Protein AF-A0A956ZEM7-F1 (afdb_monomer_lite)

Secondary structure (DSSP, 8-state):
-PPP------PPPS---SHHHHHHHHHHHTTT-TTS---EEEES--HHHHHHHHHHHHHHHHTT--EEEEEHHHHHHHHHHHHHHHHTT-TT------S-S-GGGT-SEEEEESPPPP-SHHHHHHIIIIIIHHHHHTT-EEEEEESS-HHHHHHHHTTSPPEEETTEEE-HHHHHHHHHHH-EEHHHHHHHHHTTPPP--HHHHHHHHHHHTTT--EEEEEEETTEEEEEEEE-SSSEEEEEEESSTTSS-SS--SGGGSSSTTS-TTTEEEEEEEHHHHHH-HHHHHHHHHHHHHHS---SSSSEEE--PPPPPPP---TT-HHHHHHHH--SS-EEEEE-TTSSHHHHHHHHHHHHHHTT--GGGEEEEESSHHHHHHHHHHHHHHS-HHHHTTSEEEEHHHHHHHHHHHTGGGGT-PSSPEE-S-HHHHHHHHHHHHHTTS-HHHHHHH-SS--HHHHHHHHHHHHHTT--HHHHHHH--SHHHHHHHHHHHHHHHHHHHHTEE-HHHHHHHHHHHHHH-HHHHHHHHTT-SEEEESSGGG-BHHHHHHHHHHHTTTT-EEEEE-GGG---GGGTB-THHHHTHHHH-TT-EEEEE-EE-SS-HHHHHHHHHHHHT-S---S----EE----S-S--EEEEEEEEEHHHHHHHHHHHHHHHHHTT--GGGEEEEESSTHHHHHHHHHHHHTT--EESS-TT-----HHHHHHHHHHHHHH-TTSTTHHHHHHHHHTTS-TTSHHHHHHHHHHHHHHHHHTT--HHHHHHHHHHHH--HHHHHHHHHHHHHHHHHHHT--HHHHHHHHHHSSHHHHHHHSS---TT---HHHHHHHHHHHHHTT-SSHHHHHHHHHHHH---TT-TTS--EEEEETTTTTT--EEEEEE---BTBBTTBTTS-HHHHHHHHHHHHHTEEEEEEEEEEEEETTEE-PBPTHHHHTTSS-HHHHHHHHHHHHHHHS-------------------TTSHHHHHHHHHHHHHHHHHHHHHHHHHHHHHHHHHHHHHHHHHHHHHHHHHHHHHHHHHHHHHHHHHHHHHHHHHHHHHHHHHHHHHHHHHHHHHHHHHHHHHHHHHHHHHHHHHHHHHHHHHHHHHHHHHHHHHHHHHHHHHHHHHHHHHHHHHHHHHHHHHHHHHHHHHHHHHHHHHHHHHH--

Foldseek 3Di:
DPDDPPPPPPPDDPFDQDLLVVLVVLLVCVPQADAAQNEEEAEQQDPVSVVSVVVSQVSCVVVVAHEAEEELVVLVVVLVVQCCQAAVPDPQRGGDDPDDDDCVLVHLEYEYAANAADPEQSSLVSCCQRPQPLCVVVVGYYYYYHNDAPVRSLVNNQVYDFDADPNDTRHSVVVNLSPLLRYDYSVQQNVCSVVVHHDHRPLLVLLQVLLVVVVFPKDAQDDQPSHTARMWGDPPPAIETEEEASPQPDWHPFDPDQVVPPPLPRPLPHYKYKYAYSVNCVVCVNLSSVQVVCCRPPVDGDPDGIDIDDDDDAPPQQCDPPPDPLLVCQLQPTFAAAFEAEAFQLCQLVSVLSSLLRCVSSPNQQQQEAEEDADPVVLVVSLVSNCVSPNNVSSVNHRRDHLLVVLQVLCCVVVVLLVFDPRAAADPCLPVLLLVLLVVLVVVDDPVLVVQLDDDADSVNLVLVLLLCLLQLNALVNLVVPPDDPNSVSSSSSSVSSVVSCRVVSYDYSSCSQRVSLVSLSVDVVSLCVQLSSHCAYEYEALQQRANSRVSNSCSSNPPRNNYYYYHYLLLHQCVSSHRNNVCSLCVCSVRVSYHYGYRQERPFADPLLLLLLVLLVVPDPDDRDDHHRHYDDDDPDPDFEADQAEDAELLRQLLVVLVVLLVCVVVPDFQQLAEEAFQDPVSLVSNCVNNVVSVAFEDQPPDDPDDDPLLNVLLLLLLVCLQPVQDPSNLVSLVSNVPLPDPVCPPVVVVVLVVLVVVCVVVVGRSLVSLCVVCVVPVDPSSVVVVVVSVVSPVSSVVQAQSLVSLVVVVVVPGSCVSCCVSVDPDPHDDVSVVVSVVLSVVSVVDRGSVVSSVVVCCSVDPDPPPPPRDHHYYYYLVRCAPAAHQEYEYEAQFPCRQVNPPDDPSSSSSSVSSRSSNHRRHYHHYHHCDYPNQGTQGHPSCCSSVVDDPVVRVVSVVVSVVVPDDDPDDDDDDDDDDDDDDDDDVVVVVVVVVVVVVVVVVVVVVVVVVVVVVVVVVVVVVVVVVVVVVVVVVVVVVVVVVVVVVVVVVVVVVVVVVVVVVVVVVVVVVVVVVVVVVVVVVVVVVVVVVVVVVVVVVVVVVVVVVVVVVVVVVVVVVVVVVVVVVVVVVVVVVVVVVVVVVVVVVVVVVVVVVVVVVVVVVVVVVVVVVD

pLDDT: mean 75.5, std 16.18, range [28.36, 98.25]

Sequence (1173 aa):
MVSKPDIKTRRMPPQPTDFRDAMHWFVDDFGKYISSVRSLFATDISLEQEAYLESGLVNLRNRGIEPLVVSGEDILRQADMIWQNAIGSSPFGQPYVSSFELDYLGAPVVVIKDLTAPEQPHHLWYLYHYLLYPRIQQDKAFIITSPLGFDEFFAYGAECEDFEYAGYKISWNKVRWLLDASMIDLYQFRQVMSEGLPPMLKAEHYLFNAIKERELSVVSQQILGEYQLDISISDGANRLAIEIDKLTSLDLIGRSNDQSKKNFVLLSDGWKILRFTANEILEDLSFCADAVEQVWNQGRKKASVGRLLFGKNQPGLPALPQDDEVQKLAITNGAGPVAITGCAGTGKTYCIAHRIEYLLAQGVSPERILAFTHSEDTKADLERQVGILTDKQTVQRLNISDWKDIGFRILKENAAGVNRKPPLKLEPNPQRVFERVLKKVKNEYDDVQLELIQQDISESSLRALISLYKANLVTVKHVQEHGQTEFDQFAAKVYKTYDDQMKKSNKVDPDDCISLCAHFLAENQEALSEYSSKFDYVLVDEFQECTTAQNLMARLLSYPQDNLFIVGDEDEALYESTGAQVRTLAETSIRMPNARCYSLENNWRSHKAIVKSARSLLSAMTVRTIAKDMNVTVESKTRNAIIGPQETKTEKDEAEWVAREVAILVESGKMPHEIAILWNNQKYATILEAALFKENIRSSASGPMEGSVPDEVGDVLAFLSLVNDPDGPKARPCFERICHLRSRELDQKLTKLSSTIASFAEANSLSFLKAIEIYYEATNDSACKDLNDLVRIVRTMNQEGLPPAETINLLKRTQKLREIYKSATVPEGVVYEPMQKVEQLQEEARQYKTVKEFLQIKEKMSNPLEGEESQGFVSIRSIEEAKGKEFPIVFVVGLAHGVFPADGADLEEERRRFYVAISRAKDLLYLSTPISFENKLRVPSQFLVESEVISMKAYDRSVESRHQEQLPVRGVDASVVPDDAEAPLSAQEEAVLAKEREKAKQQETARLEAERLQAEQIQEEQAAQSRAQEEERLKLEQEAAMAKAEEAARIQAENEAQARAQEAARVEAENIARIQAEQAAAEQAAQARAEEEARIRAEQEAQARAQEAARLEAEKIAQMQAEQAAAQQAAQARAEEAERLQKEQQAAQARAQAEEAARLEAEKIAQMQAEQA

Radius of gyration: 47.17 Å; chains: 1; bounding box: 122×154×161 Å

Structure (mmCIF, N/CA/C/O backbone):
data_AF-A0A956ZEM7-F1
#
_entry.id   AF-A0A956ZEM7-F1
#
loop_
_atom_site.group_PDB
_atom_site.id
_atom_site.type_symbol
_atom_site.label_atom_id
_atom_site.label_alt_id
_atom_site.label_comp_id
_atom_site.label_asym_id
_atom_site.label_entity_id
_atom_site.label_seq_id
_atom_site.pdbx_PDB_ins_code
_atom_site.Cartn_x
_atom_site.Cartn_y
_atom_site.Cartn_z
_atom_site.occupancy
_atom_site.B_iso_or_equiv
_atom_site.auth_seq_id
_atom_site.auth_comp_id
_atom_site.auth_asym_id
_atom_site.auth_atom_id
_atom_site.pdbx_PDB_model_num
ATOM 1 N N . MET A 1 1 ? -36.193 -43.815 9.334 1.00 32.72 1 MET A N 1
ATOM 2 C CA . MET A 1 1 ? -36.367 -43.902 10.799 1.00 32.72 1 MET A CA 1
ATOM 3 C C . MET A 1 1 ? -34.985 -43.914 11.427 1.00 32.72 1 MET A C 1
ATOM 5 O O . MET A 1 1 ? -34.404 -44.975 11.585 1.00 32.72 1 MET A O 1
ATOM 9 N N . VAL A 1 2 ? -34.432 -42.734 11.695 1.00 28.64 2 VAL A N 1
ATOM 10 C CA . VAL A 1 2 ? -33.251 -42.573 12.550 1.00 28.64 2 VAL A CA 1
ATOM 11 C C . VAL A 1 2 ? -33.812 -42.129 13.897 1.00 28.64 2 VAL A C 1
ATOM 13 O O . VAL A 1 2 ? -34.663 -41.240 13.941 1.00 28.64 2 VAL A O 1
ATOM 16 N N . SER A 1 3 ? -33.487 -42.866 14.954 1.00 28.36 3 SER A N 1
ATOM 17 C CA . SER A 1 3 ? -34.053 -42.702 16.293 1.00 28.36 3 SER A CA 1
ATOM 18 C C . SER A 1 3 ? -33.889 -41.268 16.791 1.00 28.36 3 SER A C 1
ATOM 20 O O . SER A 1 3 ? -32.786 -40.727 16.741 1.00 28.36 3 SER A O 1
ATOM 22 N N . LYS A 1 4 ? -34.982 -40.681 17.298 1.00 28.41 4 LYS A N 1
ATOM 23 C CA . LYS A 1 4 ? -34.958 -39.430 18.066 1.00 28.41 4 LYS A CA 1
ATOM 24 C C . LYS A 1 4 ? -33.843 -39.510 19.121 1.00 28.41 4 LYS A C 1
ATOM 26 O O . LYS A 1 4 ? -33.791 -40.531 19.812 1.00 28.41 4 LYS A O 1
ATOM 31 N N . PRO A 1 5 ? -32.996 -38.480 19.289 1.00 32.50 5 PRO A N 1
ATOM 32 C CA . PRO A 1 5 ? -32.214 -38.377 20.502 1.00 32.50 5 PRO A CA 1
ATOM 33 C C . PRO A 1 5 ? -33.212 -38.204 21.647 1.00 32.50 5 PRO A C 1
ATOM 35 O O . PRO A 1 5 ? -33.959 -37.230 21.724 1.00 32.50 5 PRO A O 1
ATOM 38 N N . ASP A 1 6 ? -33.290 -39.241 22.468 1.00 29.14 6 ASP A N 1
ATOM 39 C CA . ASP A 1 6 ? -34.018 -39.258 23.723 1.00 29.14 6 ASP A CA 1
ATOM 40 C C . ASP A 1 6 ? -33.416 -38.137 24.583 1.00 29.14 6 ASP A C 1
ATOM 42 O O . ASP A 1 6 ? -32.275 -38.249 25.041 1.00 29.14 6 ASP A O 1
ATOM 46 N N . ILE A 1 7 ? -34.153 -37.039 24.785 1.00 32.69 7 ILE A N 1
ATOM 47 C CA . ILE A 1 7 ? -33.849 -36.061 25.835 1.00 32.69 7 ILE A CA 1
ATOM 48 C C . ILE A 1 7 ? -34.138 -36.784 27.151 1.00 32.69 7 ILE A C 1
ATOM 50 O O . ILE A 1 7 ? -35.183 -36.619 27.779 1.00 32.69 7 ILE A O 1
ATOM 54 N N . LYS A 1 8 ? -33.219 -37.660 27.561 1.00 30.11 8 LYS A N 1
ATOM 55 C CA . LYS A 1 8 ? -33.159 -38.106 28.943 1.00 30.11 8 LYS A CA 1
ATOM 56 C C . LYS A 1 8 ? -32.780 -36.872 29.736 1.00 30.11 8 LYS A C 1
ATOM 58 O O . LYS A 1 8 ? -31.624 -36.461 29.729 1.00 30.11 8 LYS A O 1
ATOM 63 N N . THR A 1 9 ? -33.761 -36.297 30.422 1.00 34.50 9 THR A N 1
ATOM 64 C CA . THR A 1 9 ? -33.544 -35.436 31.581 1.00 34.50 9 THR A CA 1
ATOM 65 C C . THR A 1 9 ? -32.541 -36.143 32.491 1.00 34.50 9 THR A C 1
ATOM 67 O O . THR A 1 9 ? -32.906 -37.069 33.226 1.00 34.50 9 THR A O 1
ATOM 70 N N . ARG A 1 10 ? -31.257 -35.773 32.410 1.00 35.16 10 ARG A N 1
ATOM 71 C CA . ARG A 1 10 ? -30.292 -36.121 33.451 1.00 35.16 10 ARG A CA 1
ATOM 72 C C . ARG A 1 10 ? -30.871 -35.513 34.723 1.00 35.16 10 ARG A C 1
ATOM 74 O O . ARG A 1 10 ? -31.027 -34.300 34.802 1.00 35.16 10 ARG A O 1
ATOM 81 N N . ARG A 1 11 ? -31.250 -36.353 35.693 1.00 35.66 11 ARG A N 1
ATOM 82 C CA . ARG A 1 11 ? -31.458 -35.878 37.064 1.00 35.66 11 ARG A CA 1
ATOM 83 C C . ARG A 1 11 ? -30.180 -35.140 37.442 1.00 35.66 11 ARG A C 1
ATOM 85 O O . ARG A 1 11 ? -29.117 -35.759 37.389 1.00 35.66 11 ARG A O 1
ATOM 92 N N . MET A 1 12 ? -30.295 -33.846 37.745 1.00 36.62 12 MET A N 1
ATOM 93 C CA . MET A 1 12 ? -29.171 -33.081 38.269 1.00 36.62 12 MET A CA 1
ATOM 94 C C . MET A 1 12 ? -28.588 -33.862 39.455 1.00 36.62 12 MET A C 1
ATOM 96 O O . MET A 1 12 ? -29.357 -34.292 40.326 1.00 36.62 12 MET A O 1
ATOM 100 N N . PRO A 1 13 ? -27.271 -34.130 39.471 1.00 38.31 13 PRO A N 1
ATOM 101 C CA . PRO A 1 13 ? -26.626 -34.626 40.676 1.00 38.31 13 PRO A CA 1
ATOM 102 C C . PRO A 1 13 ? -26.858 -33.623 41.825 1.00 38.31 13 PRO A C 1
ATOM 104 O O . PRO A 1 13 ? -27.140 -32.450 41.562 1.00 38.31 13 PRO A O 1
ATOM 107 N N . PRO A 1 14 ? -26.812 -34.068 43.095 1.00 40.03 14 PRO A N 1
ATOM 108 C CA . PRO A 1 14 ? -26.946 -33.163 44.237 1.00 40.03 14 PRO A CA 1
ATOM 109 C C . PRO A 1 14 ? -25.902 -32.039 44.132 1.00 40.03 14 PRO A C 1
ATOM 111 O O . PRO A 1 14 ? -24.798 -32.293 43.658 1.00 40.03 14 PRO A O 1
ATOM 114 N N . GLN A 1 15 ? -26.308 -30.820 44.510 1.00 39.69 15 GLN A N 1
ATOM 115 C CA . GLN A 1 15 ? -25.647 -29.547 44.189 1.00 39.69 15 GLN A CA 1
ATOM 116 C C . GLN A 1 15 ? -24.110 -29.605 44.196 1.00 39.69 15 GLN A C 1
ATOM 118 O O . GLN A 1 15 ? -23.522 -29.852 45.249 1.00 39.69 15 GLN A O 1
ATOM 123 N N . PRO A 1 16 ? -23.475 -29.308 43.054 1.00 46.66 16 PRO A N 1
ATOM 124 C CA . PRO A 1 16 ? -22.058 -29.019 42.991 1.00 46.66 16 PRO A CA 1
ATOM 125 C C . PRO A 1 16 ? -21.815 -27.543 43.378 1.00 46.66 16 PRO A C 1
ATOM 127 O O . PRO A 1 16 ? -22.382 -26.650 42.745 1.00 46.66 16 PRO A O 1
ATOM 130 N N . THR A 1 17 ? -21.053 -27.263 44.442 1.00 55.94 17 THR A N 1
ATOM 131 C CA . THR A 1 17 ? -20.938 -25.917 45.059 1.00 55.94 17 THR A CA 1
ATOM 132 C C . THR A 1 17 ? -19.508 -25.384 45.146 1.00 55.94 17 THR A C 1
ATOM 134 O O . THR A 1 17 ? -19.275 -24.430 45.888 1.00 55.94 17 THR A O 1
ATOM 137 N N . ASP A 1 18 ? -18.531 -25.978 44.461 1.00 69.19 18 ASP A N 1
ATOM 138 C CA . ASP A 1 18 ? -17.126 -25.566 44.578 1.00 69.19 18 ASP A CA 1
ATOM 139 C C . ASP A 1 18 ? -16.345 -25.598 43.244 1.00 69.19 18 ASP A C 1
ATOM 141 O O . ASP A 1 18 ? -16.881 -25.896 42.175 1.00 69.19 18 ASP A O 1
ATOM 145 N N . PHE A 1 19 ? -15.063 -25.220 43.297 1.00 77.62 19 PHE A N 1
ATOM 146 C CA . PHE A 1 19 ? -14.177 -25.116 42.131 1.00 77.62 19 PHE A CA 1
ATOM 147 C C . PHE A 1 19 ? -14.039 -26.419 41.337 1.00 77.62 19 PHE A C 1
ATOM 149 O O . PHE A 1 19 ? -13.921 -26.375 40.111 1.00 77.62 19 PHE A O 1
ATOM 156 N N . ARG A 1 20 ? -14.091 -27.580 42.000 1.00 79.75 20 ARG A N 1
ATOM 157 C CA . ARG A 1 20 ? -13.980 -28.881 41.333 1.00 79.75 20 ARG A CA 1
ATOM 158 C C . ARG A 1 20 ? -15.088 -29.050 40.305 1.00 79.75 20 ARG A C 1
ATOM 160 O O . ARG A 1 20 ? -14.851 -29.527 39.195 1.00 79.75 20 ARG A O 1
ATOM 167 N N . ASP A 1 21 ? -16.296 -28.669 40.682 1.00 78.50 21 ASP A N 1
ATOM 168 C CA . ASP A 1 21 ? -17.466 -28.852 39.844 1.00 78.50 21 ASP A CA 1
ATOM 169 C C . ASP A 1 21 ? -17.481 -27.889 38.663 1.00 78.50 21 ASP A C 1
ATOM 171 O O . ASP A 1 21 ? -17.823 -28.282 37.546 1.00 78.50 21 ASP A O 1
ATOM 175 N N . ALA A 1 22 ? -17.033 -26.655 38.891 1.00 80.44 22 ALA A N 1
ATOM 176 C CA . ALA A 1 22 ? -16.856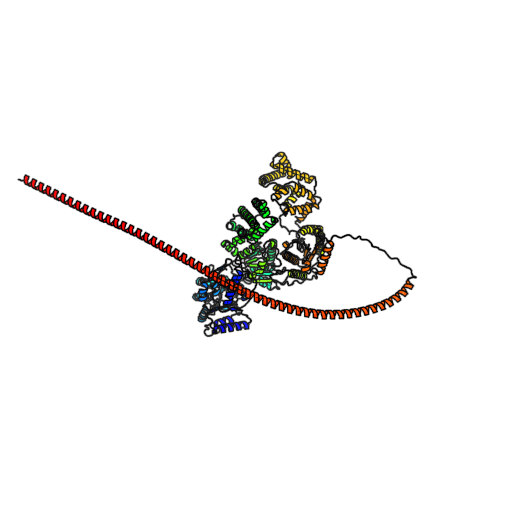 -25.670 37.835 1.00 80.44 22 ALA A CA 1
ATOM 177 C C . ALA A 1 22 ? -15.777 -26.110 36.827 1.00 80.44 22 ALA A C 1
ATOM 179 O O . ALA A 1 22 ? -15.980 -26.004 35.617 1.00 80.44 22 ALA A O 1
ATOM 180 N N . MET A 1 23 ? -14.676 -26.705 37.302 1.00 83.56 23 MET A N 1
ATOM 181 C CA . MET A 1 23 ? -13.640 -27.296 36.448 1.00 83.56 23 MET A CA 1
ATOM 182 C C . MET A 1 23 ? -14.135 -28.517 35.670 1.00 83.56 23 MET A C 1
ATOM 184 O O . MET A 1 23 ? -13.840 -28.648 34.482 1.00 83.56 23 MET A O 1
ATOM 188 N N . HIS A 1 24 ? -14.900 -29.413 36.298 1.00 80.88 24 HIS A N 1
ATOM 189 C CA . HIS A 1 24 ? -15.507 -30.544 35.594 1.00 80.88 24 HIS A CA 1
ATOM 190 C C . HIS A 1 24 ? -16.469 -30.077 34.506 1.00 80.88 24 HIS A C 1
ATOM 192 O O . HIS A 1 24 ? -16.411 -30.596 33.393 1.00 80.88 24 HIS A O 1
ATOM 198 N N . TRP A 1 25 ? -17.309 -29.087 34.812 1.00 78.94 25 TRP A N 1
ATOM 199 C CA . TRP A 1 25 ? -18.215 -28.482 33.845 1.00 78.94 25 TRP A CA 1
ATOM 200 C C . TRP A 1 25 ? -17.451 -27.869 32.667 1.00 78.94 25 TRP A C 1
ATOM 202 O O . TRP A 1 25 ? -17.725 -28.222 31.521 1.00 78.94 25 TRP A O 1
ATOM 212 N N . PHE A 1 26 ? -16.432 -27.050 32.950 1.00 80.81 26 PHE A N 1
ATOM 213 C CA . PHE A 1 26 ? -15.560 -26.463 31.932 1.00 80.81 26 PHE A CA 1
ATOM 214 C C . PHE A 1 26 ? -14.976 -27.544 31.018 1.00 80.81 26 PHE A C 1
ATOM 216 O O . PHE A 1 26 ? -15.127 -27.472 29.803 1.00 80.81 26 PHE A O 1
ATOM 223 N N . VAL A 1 27 ? -14.349 -28.579 31.589 1.00 78.75 27 VAL A N 1
ATOM 224 C CA . VAL A 1 27 ? -13.715 -29.658 30.817 1.00 78.75 27 VAL A CA 1
ATOM 225 C C . VAL A 1 27 ? -14.744 -30.434 30.001 1.00 78.75 27 VAL A C 1
ATOM 227 O O . VAL A 1 27 ? -14.457 -30.834 28.873 1.00 78.75 27 VAL A O 1
ATOM 230 N N . ASP A 1 28 ? -15.931 -30.693 30.546 1.00 75.94 28 ASP A N 1
ATOM 231 C CA . ASP A 1 28 ? -16.960 -31.462 29.857 1.00 75.94 28 ASP A CA 1
ATOM 232 C C . ASP A 1 28 ? -17.617 -30.707 28.710 1.00 75.94 28 ASP A C 1
ATOM 234 O O . ASP A 1 28 ? -17.898 -31.349 27.696 1.00 75.94 28 ASP A O 1
ATOM 238 N N . ASP A 1 29 ? -17.830 -29.404 28.833 1.00 70.38 29 ASP A N 1
ATOM 239 C CA . ASP A 1 29 ? -18.458 -28.602 27.781 1.00 70.38 29 ASP A CA 1
ATOM 240 C C . ASP A 1 29 ? -17.443 -28.066 26.763 1.00 70.38 29 ASP A C 1
ATOM 242 O O . ASP A 1 29 ? -17.810 -27.768 25.619 1.00 70.38 29 ASP A O 1
ATOM 246 N N . PHE A 1 30 ? -16.152 -28.045 27.113 1.00 68.81 30 PHE A N 1
ATOM 247 C CA . PHE A 1 30 ? -15.085 -27.642 26.206 1.00 68.81 30 PHE A CA 1
ATOM 248 C C . PHE A 1 30 ? -15.073 -28.506 24.928 1.00 68.81 30 PHE A C 1
ATOM 250 O O . PHE A 1 30 ? -14.772 -29.702 24.950 1.00 68.81 30 PHE A O 1
ATOM 257 N N . GLY A 1 31 ? -15.417 -27.876 23.797 1.00 59.69 31 GLY A N 1
ATOM 258 C CA . GLY A 1 31 ? -15.434 -28.482 22.462 1.00 59.69 31 GLY A CA 1
ATOM 259 C C . GLY A 1 31 ? -16.748 -29.148 22.031 1.00 59.69 31 GLY A C 1
ATOM 260 O O . GLY A 1 31 ? -16.794 -29.670 20.919 1.00 59.69 31 GLY A O 1
ATOM 261 N N . LYS A 1 32 ? -17.811 -29.144 22.854 1.00 61.28 32 LYS A N 1
ATOM 262 C CA . LYS A 1 32 ? -19.097 -29.789 22.501 1.00 61.28 32 LYS A CA 1
ATOM 263 C C . LYS A 1 32 ? -20.113 -28.872 21.816 1.00 61.28 32 LYS A C 1
ATOM 265 O O . LYS A 1 32 ? -20.826 -29.351 20.942 1.00 61.28 32 LYS A O 1
ATOM 270 N N . TYR A 1 33 ? -20.187 -27.593 22.195 1.00 55.66 33 TYR A N 1
ATOM 271 C CA . TYR A 1 33 ? -21.183 -26.648 21.666 1.00 55.66 33 TYR A CA 1
ATOM 272 C C . TYR A 1 33 ? -20.579 -25.255 21.417 1.00 55.66 33 TYR A C 1
ATOM 274 O O . TYR A 1 33 ? -19.691 -24.793 22.141 1.00 55.66 33 TYR A O 1
ATOM 282 N N . ILE A 1 34 ? -21.046 -24.572 20.365 1.00 48.75 34 ILE A N 1
ATOM 283 C CA . ILE A 1 34 ? -20.408 -23.356 19.820 1.00 48.75 34 ILE A CA 1
ATOM 284 C C . ILE A 1 34 ? -20.629 -22.064 20.658 1.00 48.75 34 ILE A C 1
ATOM 286 O O . ILE A 1 34 ? -20.055 -21.036 20.327 1.00 48.75 34 ILE A O 1
ATOM 290 N N . SER A 1 35 ? -21.312 -22.093 21.806 1.00 49.56 35 SER A N 1
ATOM 291 C CA . SER A 1 35 ? -21.834 -20.843 22.409 1.00 49.56 35 SER A CA 1
ATOM 292 C C . SER A 1 35 ? -21.926 -20.770 23.942 1.00 49.56 35 SER A C 1
ATOM 294 O O . SER A 1 35 ? -22.411 -19.773 24.457 1.00 49.56 35 SER A O 1
ATOM 296 N N . SER A 1 36 ? -21.440 -21.748 24.712 1.00 53.19 36 SER A N 1
ATOM 297 C CA . SER A 1 36 ? -21.481 -21.651 26.184 1.00 53.19 36 SER A CA 1
ATOM 298 C C . SER A 1 36 ? -20.396 -20.730 26.769 1.00 53.19 36 SER A C 1
ATOM 300 O O . SER A 1 36 ? -19.445 -20.324 26.091 1.00 53.19 36 SER A O 1
ATOM 302 N N . VAL A 1 37 ? -20.500 -20.423 28.069 1.00 57.66 37 VAL A N 1
ATOM 303 C CA . VAL A 1 37 ? -19.378 -19.866 28.843 1.00 57.66 37 VAL A CA 1
ATOM 304 C C . VAL A 1 37 ? -18.177 -20.806 28.713 1.00 57.66 37 VAL A C 1
ATOM 306 O O . VAL A 1 37 ? -18.310 -22.023 28.809 1.00 57.66 37 VAL A O 1
ATOM 309 N N . ARG A 1 38 ? -16.997 -20.254 28.436 1.00 69.12 38 ARG A N 1
ATOM 310 C CA . ARG A 1 38 ? -15.791 -21.037 28.113 1.00 69.12 38 ARG A CA 1
ATOM 311 C C . ARG A 1 38 ? -14.565 -20.611 28.886 1.00 69.12 38 ARG A C 1
ATOM 313 O O . ARG A 1 38 ? -13.493 -21.122 28.609 1.00 69.12 38 ARG A O 1
ATOM 320 N N . SER A 1 39 ? -14.713 -19.681 29.814 1.00 84.62 39 SER A N 1
ATOM 321 C CA . SER A 1 39 ? -13.607 -19.179 30.610 1.00 84.62 39 SER A CA 1
ATOM 322 C C . SER A 1 39 ? -14.041 -19.084 32.061 1.00 84.62 39 SER A C 1
ATOM 324 O O . SER A 1 39 ? -15.215 -18.844 32.358 1.00 84.62 39 SER A O 1
ATOM 326 N N . LEU A 1 40 ? -13.090 -19.321 32.954 1.00 87.06 40 LEU A N 1
ATOM 327 C CA . LEU A 1 40 ? -13.340 -19.446 34.380 1.00 87.06 40 LEU A CA 1
ATOM 328 C C . LEU A 1 40 ? -12.391 -18.532 35.147 1.00 87.06 40 LEU A C 1
ATOM 330 O O . LEU A 1 40 ? -11.182 -18.557 34.908 1.00 87.06 40 LEU A O 1
ATOM 334 N N . PHE A 1 41 ? -12.952 -17.761 36.076 1.00 88.44 41 PHE A N 1
ATOM 335 C CA . PHE A 1 41 ? -12.179 -16.999 37.048 1.00 88.44 41 PHE A CA 1
ATOM 336 C C . PHE A 1 41 ? -12.286 -17.658 38.418 1.00 88.44 41 PHE A C 1
ATOM 338 O O . PHE A 1 41 ? -13.363 -17.720 39.020 1.00 88.44 41 PHE A O 1
ATOM 345 N N . ALA A 1 42 ? -11.162 -18.174 38.895 1.00 85.00 42 ALA A N 1
ATOM 346 C CA . ALA A 1 42 ? -11.050 -18.830 40.183 1.00 85.00 42 ALA A CA 1
ATOM 347 C C . ALA A 1 42 ? -10.263 -17.970 41.161 1.00 85.00 42 ALA A C 1
ATOM 349 O O . ALA A 1 42 ? -9.230 -17.404 40.820 1.00 85.00 42 ALA A O 1
ATOM 350 N N . THR A 1 43 ? -10.749 -17.915 42.391 1.00 79.69 43 THR A N 1
ATOM 351 C CA . THR A 1 43 ? -10.205 -17.070 43.452 1.00 79.69 43 THR A CA 1
ATOM 352 C C . THR A 1 43 ? -9.860 -17.931 44.652 1.00 79.69 43 THR A C 1
ATOM 354 O O . THR A 1 43 ? -10.620 -18.860 44.939 1.00 79.69 43 THR A O 1
ATOM 357 N N . ASP A 1 44 ? -8.787 -17.587 45.365 1.00 64.06 44 ASP A N 1
ATOM 358 C CA . ASP A 1 44 ? -8.405 -18.218 46.638 1.00 64.06 44 ASP A CA 1
ATOM 359 C C . ASP A 1 44 ? -8.218 -19.745 46.504 1.00 64.06 44 ASP A C 1
ATOM 361 O O . ASP A 1 44 ? -8.883 -20.548 47.164 1.00 64.06 44 ASP A O 1
ATOM 365 N N . ILE A 1 45 ? -7.349 -20.153 45.563 1.00 70.50 45 ILE A N 1
ATOM 366 C CA . ILE A 1 45 ? -7.101 -21.568 45.264 1.00 70.50 45 ILE A CA 1
ATOM 367 C C . ILE A 1 45 ? -6.378 -22.242 46.431 1.00 70.50 45 ILE A C 1
ATOM 369 O O . ILE A 1 45 ? -5.199 -22.007 46.689 1.00 70.50 45 ILE A O 1
ATOM 373 N N . SER A 1 46 ? -7.075 -23.151 47.109 1.00 73.81 46 SER A N 1
ATOM 374 C CA . SER A 1 46 ? -6.465 -24.043 48.093 1.00 73.81 46 SER A CA 1
ATOM 375 C C . SER A 1 46 ? -5.587 -25.109 47.419 1.00 73.81 46 SER A C 1
ATOM 377 O O . SER A 1 46 ? -5.792 -25.464 46.259 1.00 73.81 46 SER A O 1
ATOM 379 N N . LEU A 1 47 ? -4.665 -25.722 48.173 1.00 74.56 47 LEU A N 1
ATOM 380 C CA . LEU A 1 47 ? -3.869 -26.873 47.704 1.00 74.56 47 LEU A CA 1
ATOM 381 C C . LEU A 1 47 ? -4.735 -28.010 47.126 1.00 74.56 47 LEU A C 1
ATOM 383 O O . LEU A 1 47 ? -4.315 -28.732 46.224 1.00 74.56 47 LEU A O 1
ATOM 387 N N . GLU A 1 48 ? -5.954 -28.182 47.643 1.00 72.50 48 GLU A N 1
ATOM 388 C CA . GLU A 1 48 ? -6.902 -29.175 47.137 1.00 72.50 48 GLU A CA 1
ATOM 389 C C . GLU A 1 48 ? -7.494 -28.758 45.780 1.00 72.50 48 GLU A C 1
ATOM 391 O O . GLU A 1 48 ? -7.647 -29.583 44.880 1.00 72.50 48 GLU A O 1
ATOM 396 N N . GLN A 1 49 ? -7.780 -27.469 45.599 1.00 75.50 49 GLN A N 1
ATOM 397 C CA . GLN A 1 49 ? -8.274 -26.906 44.342 1.00 75.50 49 GLN A CA 1
ATOM 398 C C . GLN A 1 49 ? -7.205 -26.921 43.249 1.00 75.50 49 GLN A C 1
ATOM 400 O O . GLN A 1 49 ? -7.517 -27.243 42.102 1.00 75.50 49 GLN A O 1
ATOM 405 N N . GLU A 1 50 ? -5.939 -26.699 43.592 1.00 80.81 50 GLU A N 1
ATOM 406 C CA . GLU A 1 50 ? -4.841 -26.824 42.634 1.00 80.81 50 GLU A CA 1
ATOM 407 C C . GLU A 1 50 ? -4.724 -28.258 42.084 1.00 80.81 50 GLU A C 1
ATOM 409 O O . GLU A 1 50 ? -4.574 -28.457 40.876 1.00 80.81 50 GLU A O 1
ATOM 414 N N . ALA A 1 51 ? -4.925 -29.274 42.930 1.00 81.25 51 ALA A N 1
ATOM 415 C CA . ALA A 1 51 ? -4.965 -30.668 42.485 1.00 81.25 51 ALA A CA 1
ATOM 416 C C . ALA A 1 51 ? -6.112 -30.943 41.489 1.00 81.25 51 ALA A C 1
ATOM 418 O O . ALA A 1 51 ? -5.957 -31.744 40.559 1.00 81.25 51 ALA A O 1
ATOM 419 N N . TYR A 1 52 ? -7.258 -30.270 41.640 1.00 83.50 52 TYR A N 1
ATOM 420 C CA . TYR A 1 52 ? -8.361 -30.364 40.678 1.00 83.50 52 TYR A CA 1
ATOM 421 C C . TYR A 1 52 ? -8.056 -29.647 39.359 1.00 83.50 52 TYR A C 1
ATOM 423 O O . TYR A 1 52 ? -8.417 -30.174 38.303 1.00 83.50 52 TYR A O 1
ATOM 431 N N . LEU A 1 53 ? -7.361 -28.505 39.391 1.00 85.69 53 LEU A N 1
ATOM 432 C CA . LEU A 1 53 ? -6.895 -27.821 38.183 1.00 85.69 53 LEU A CA 1
ATOM 433 C C . LEU A 1 53 ? -5.943 -28.720 37.382 1.00 85.69 53 LEU A C 1
ATOM 435 O O . LEU A 1 53 ? -6.173 -28.940 36.194 1.00 85.69 53 LEU A O 1
ATOM 439 N N . GLU A 1 54 ? -4.945 -29.313 38.040 1.00 87.62 54 GLU A N 1
ATOM 440 C CA . GLU A 1 54 ? -3.994 -30.243 37.410 1.00 87.62 54 GLU A CA 1
ATOM 441 C C . GLU A 1 54 ? -4.697 -31.464 36.802 1.00 87.62 54 GLU A C 1
ATOM 443 O O . GLU A 1 54 ? -4.450 -31.844 35.655 1.00 87.62 54 GLU A O 1
ATOM 448 N N . SER A 1 55 ? -5.652 -32.047 37.529 1.00 85.38 55 SER A N 1
ATOM 449 C CA . SER A 1 55 ? -6.487 -33.135 37.010 1.00 85.38 55 SER A CA 1
ATOM 450 C C . SER A 1 55 ? -7.298 -32.705 35.777 1.00 85.38 55 SER A C 1
ATOM 452 O O . SER A 1 55 ? -7.401 -33.448 34.796 1.00 85.38 55 SER A O 1
ATOM 454 N N . GLY A 1 56 ? -7.851 -31.489 35.779 1.00 84.94 56 GLY A N 1
ATOM 455 C CA . GLY A 1 56 ? -8.555 -30.908 34.634 1.00 84.94 56 GLY A CA 1
ATOM 456 C C . GLY A 1 56 ? -7.654 -30.739 33.408 1.00 84.94 56 GLY A C 1
ATOM 457 O O . GLY A 1 56 ? -8.033 -31.142 32.306 1.00 84.94 56 GLY A O 1
ATOM 458 N N . LEU A 1 57 ? -6.435 -30.232 33.603 1.00 87.50 57 LEU A N 1
ATOM 459 C CA . LEU A 1 57 ? -5.426 -30.071 32.550 1.00 87.50 57 LEU A CA 1
ATOM 460 C C . LEU A 1 57 ? -5.034 -31.411 31.916 1.00 87.50 57 LEU A C 1
ATOM 462 O O . LEU A 1 57 ? -4.993 -31.529 30.690 1.00 87.50 57 LEU A O 1
ATOM 466 N N . VAL A 1 58 ? -4.811 -32.444 32.733 1.00 87.25 58 VAL A N 1
ATOM 467 C CA . VAL A 1 58 ? -4.542 -33.810 32.249 1.00 87.25 58 VAL A CA 1
ATOM 468 C C . VAL A 1 58 ? -5.714 -34.338 31.418 1.00 87.25 58 VAL A C 1
ATOM 470 O O . VAL A 1 58 ? -5.508 -34.947 30.369 1.00 87.25 58 VAL A O 1
ATOM 473 N N . ASN A 1 59 ? -6.953 -34.076 31.839 1.00 84.25 59 ASN A N 1
ATOM 474 C CA . ASN A 1 59 ? -8.137 -34.486 31.084 1.00 84.25 59 ASN A CA 1
ATOM 475 C C . ASN A 1 59 ? -8.267 -33.771 29.732 1.00 84.25 59 ASN A C 1
ATOM 477 O O . ASN A 1 59 ? -8.667 -34.414 28.761 1.00 84.25 59 ASN A O 1
ATOM 481 N N . LEU A 1 60 ? -7.911 -32.485 29.638 1.00 84.44 60 LEU A N 1
ATOM 482 C CA . LEU A 1 60 ? -7.874 -31.759 28.362 1.00 84.44 60 LEU A CA 1
ATOM 483 C C . LEU A 1 60 ? -6.825 -32.353 27.414 1.00 84.44 60 LEU A C 1
ATOM 485 O O . LEU A 1 60 ? -7.154 -32.668 26.268 1.00 84.44 60 LEU A O 1
ATOM 489 N N . ARG A 1 61 ? -5.611 -32.618 27.916 1.00 87.12 61 ARG A N 1
ATOM 490 C CA . ARG A 1 61 ? -4.538 -33.270 27.140 1.00 87.12 61 ARG A CA 1
ATOM 491 C C . ARG A 1 61 ? -4.956 -34.641 26.622 1.00 87.12 61 ARG A C 1
ATOM 493 O O . ARG A 1 61 ? -4.788 -34.939 25.443 1.00 87.12 61 ARG A O 1
ATOM 500 N N . ASN A 1 62 ? -5.612 -35.444 27.459 1.00 84.56 62 ASN A N 1
ATOM 501 C CA . ASN A 1 62 ? -6.151 -36.748 27.057 1.00 84.56 62 ASN A CA 1
ATOM 502 C C . ASN A 1 62 ? -7.227 -36.656 25.958 1.00 84.56 62 ASN A C 1
ATOM 504 O O . ASN A 1 62 ? -7.484 -37.645 25.273 1.00 84.56 62 ASN A O 1
ATOM 508 N N . ARG A 1 63 ? -7.859 -35.489 25.777 1.00 81.94 63 ARG A N 1
ATOM 509 C CA . ARG A 1 63 ? -8.819 -35.205 24.698 1.00 81.94 63 ARG A CA 1
ATOM 510 C C . ARG A 1 63 ? -8.167 -34.569 23.459 1.00 81.94 63 ARG A C 1
ATOM 512 O O . ARG A 1 63 ? -8.886 -34.185 22.543 1.00 81.94 63 ARG A O 1
ATOM 519 N N . GLY A 1 64 ? -6.835 -34.479 23.409 1.00 81.75 64 GLY A N 1
ATOM 520 C CA . GLY A 1 64 ? -6.085 -33.905 22.286 1.00 81.75 64 GLY A CA 1
ATOM 521 C C . GLY A 1 64 ? -6.028 -32.376 22.280 1.00 81.75 64 GLY A C 1
ATOM 522 O O . GLY A 1 64 ? -5.728 -31.781 21.249 1.00 81.75 64 GLY A O 1
ATOM 523 N N . ILE A 1 65 ? -6.337 -31.734 23.407 1.00 83.44 65 ILE A N 1
ATOM 524 C CA . ILE A 1 65 ? -6.261 -30.282 23.576 1.00 83.44 65 ILE A CA 1
ATOM 525 C C . ILE A 1 65 ? -5.031 -29.991 24.423 1.00 83.44 65 ILE A C 1
ATOM 527 O O . ILE A 1 65 ? -4.971 -30.435 25.565 1.00 83.44 65 ILE A O 1
ATOM 531 N N . GLU A 1 66 ? -4.074 -29.237 23.888 1.00 83.31 66 GLU A N 1
ATOM 532 C CA . GLU A 1 66 ? -2.869 -28.841 24.623 1.00 83.31 66 GLU A CA 1
ATOM 533 C C . GLU A 1 66 ? -3.064 -27.468 25.291 1.00 83.31 66 GLU A C 1
ATOM 535 O O . GLU A 1 66 ? -3.037 -26.446 24.599 1.00 83.31 66 GLU A O 1
ATOM 540 N N . PRO A 1 67 ? -3.310 -27.409 26.617 1.00 85.81 67 PRO A N 1
ATOM 541 C CA . PRO A 1 67 ? -3.380 -26.153 27.347 1.00 85.81 67 PRO A CA 1
ATOM 542 C C . PRO A 1 67 ? -1.978 -25.590 27.614 1.00 85.81 67 PRO A C 1
ATOM 544 O O . PRO A 1 67 ? -1.086 -26.308 28.076 1.00 85.81 67 PRO A O 1
ATOM 547 N N . LEU A 1 68 ? -1.815 -24.284 27.405 1.00 87.75 68 LEU A N 1
ATOM 548 C CA . LEU A 1 68 ? -0.624 -23.534 27.800 1.00 87.75 68 LEU A CA 1
ATOM 549 C C . LEU A 1 68 ? -0.805 -23.011 29.227 1.00 87.75 68 LEU A C 1
ATOM 551 O O . LEU A 1 68 ? -1.766 -22.296 29.498 1.00 87.75 68 LEU A O 1
ATOM 555 N N . VAL A 1 69 ? 0.098 -23.375 30.136 1.00 89.19 69 VAL A N 1
ATOM 556 C CA . VAL A 1 69 ? 0.048 -22.969 31.550 1.00 89.19 69 VAL A CA 1
ATOM 557 C C . VAL A 1 69 ? 1.146 -21.943 31.812 1.00 89.19 69 VAL A C 1
ATOM 559 O O . VAL A 1 69 ? 2.293 -22.182 31.446 1.00 89.19 69 VAL A O 1
ATOM 562 N N . VAL A 1 70 ? 0.794 -20.819 32.433 1.00 88.50 70 VAL A N 1
ATOM 563 C CA . VAL A 1 70 ? 1.670 -19.653 32.635 1.00 88.50 70 VAL A CA 1
ATOM 564 C C . VAL A 1 70 ? 1.456 -19.111 34.044 1.00 88.50 70 VAL A C 1
ATOM 566 O O . VAL A 1 70 ? 0.333 -19.165 34.545 1.00 88.50 70 VAL A O 1
ATOM 569 N N . SER A 1 71 ? 2.495 -18.584 34.692 1.00 90.00 71 SER A N 1
ATOM 570 C CA . SER A 1 71 ? 2.320 -17.869 35.962 1.00 90.00 71 SER A CA 1
ATOM 571 C C . SER A 1 71 ? 1.923 -16.405 35.728 1.00 90.00 71 SER A C 1
ATOM 573 O O . SER A 1 71 ? 2.299 -15.793 34.728 1.00 90.00 71 SER A O 1
ATOM 575 N N . GLY A 1 72 ? 1.160 -15.829 36.653 1.00 88.44 72 GLY A N 1
ATOM 576 C CA . GLY A 1 72 ? 0.772 -14.422 36.639 1.00 88.44 72 GLY A CA 1
ATOM 577 C C . GLY A 1 72 ? 1.975 -13.490 36.767 1.00 88.44 72 GLY A C 1
ATOM 578 O O . GLY A 1 72 ? 2.017 -12.454 36.110 1.00 88.44 72 GLY A O 1
ATOM 579 N N . GLU A 1 73 ? 2.991 -13.893 37.535 1.00 88.50 73 GLU A N 1
ATOM 580 C CA . GLU A 1 73 ? 4.253 -13.156 37.651 1.00 88.50 73 GLU A CA 1
ATOM 581 C C . GLU A 1 73 ? 4.980 -13.072 36.301 1.00 88.50 73 GLU A C 1
ATOM 583 O O . GLU A 1 73 ? 5.448 -12.000 35.924 1.00 88.50 73 GLU A O 1
ATOM 588 N N . ASP A 1 74 ? 5.028 -14.167 35.535 1.00 83.62 74 ASP A N 1
ATOM 589 C CA . ASP A 1 74 ? 5.648 -14.166 34.205 1.00 83.62 74 ASP A CA 1
ATOM 590 C C . ASP A 1 74 ? 4.879 -13.271 33.224 1.00 83.62 74 ASP A C 1
ATOM 592 O O . ASP A 1 74 ? 5.499 -12.553 32.441 1.00 83.62 74 ASP A O 1
ATOM 596 N N . ILE A 1 75 ? 3.541 -13.256 33.300 1.00 86.31 75 ILE A N 1
ATOM 597 C CA . ILE A 1 75 ? 2.687 -12.366 32.497 1.00 86.31 75 ILE A CA 1
ATOM 598 C C . ILE A 1 75 ? 3.028 -10.893 32.760 1.00 86.31 75 ILE A C 1
ATOM 600 O O . ILE A 1 75 ? 3.201 -10.128 31.808 1.00 86.31 75 ILE A O 1
ATOM 604 N N . LEU A 1 76 ? 3.150 -10.491 34.028 1.00 88.25 76 LEU A N 1
ATOM 605 C CA . LEU A 1 76 ? 3.485 -9.110 34.389 1.00 88.25 76 LEU A CA 1
ATOM 606 C C . LEU A 1 76 ? 4.943 -8.767 34.057 1.00 88.25 76 LEU A C 1
ATOM 608 O O . LEU A 1 76 ? 5.201 -7.713 33.479 1.00 88.25 76 LEU A O 1
ATOM 612 N N . ARG A 1 77 ? 5.889 -9.682 34.305 1.00 82.81 77 ARG A N 1
ATOM 613 C CA . ARG A 1 77 ? 7.305 -9.497 33.944 1.00 82.81 77 ARG A CA 1
ATOM 614 C C . ARG A 1 77 ? 7.485 -9.322 32.437 1.00 82.81 77 ARG A C 1
ATOM 616 O O . ARG A 1 77 ? 8.297 -8.515 31.989 1.00 82.81 77 ARG A O 1
ATOM 623 N N . GLN A 1 78 ? 6.717 -10.060 31.642 1.00 78.25 78 GLN A N 1
ATOM 624 C CA . GLN A 1 78 ? 6.715 -9.913 30.193 1.00 78.25 78 GLN A CA 1
ATOM 625 C C . GLN A 1 78 ? 6.109 -8.575 29.760 1.00 78.25 78 GLN A C 1
ATOM 627 O O . GLN A 1 78 ? 6.645 -7.936 28.855 1.00 78.25 78 GLN A O 1
ATOM 632 N N . ALA A 1 79 ? 5.046 -8.115 30.427 1.00 80.25 79 ALA A N 1
ATOM 633 C CA . ALA A 1 79 ? 4.499 -6.779 30.212 1.00 80.25 79 ALA A CA 1
ATOM 634 C C . ALA A 1 79 ? 5.541 -5.684 30.503 1.00 80.25 79 ALA A C 1
ATOM 636 O O . ALA A 1 79 ? 5.691 -4.768 29.694 1.00 80.25 79 ALA A O 1
ATOM 637 N N . ASP A 1 80 ? 6.298 -5.802 31.600 1.00 81.75 80 ASP A N 1
ATOM 638 C CA . ASP A 1 80 ? 7.402 -4.892 31.940 1.00 81.75 80 ASP A CA 1
ATOM 639 C C . ASP A 1 80 ? 8.494 -4.893 30.869 1.00 81.75 80 ASP A C 1
ATOM 641 O O . ASP A 1 80 ? 8.899 -3.837 30.383 1.00 81.75 80 ASP A O 1
ATOM 645 N N . MET A 1 81 ? 8.951 -6.078 30.465 1.00 71.88 81 MET A N 1
ATOM 646 C CA . MET A 1 81 ? 9.999 -6.235 29.457 1.00 71.88 81 MET A CA 1
ATOM 647 C C . MET A 1 81 ? 9.573 -5.662 28.102 1.00 71.88 81 MET A C 1
ATOM 649 O O . MET A 1 81 ? 10.338 -4.933 27.467 1.00 71.88 81 MET A O 1
ATOM 653 N N . ILE A 1 82 ? 8.347 -5.957 27.659 1.00 65.25 82 ILE A N 1
ATOM 654 C CA . ILE A 1 82 ? 7.801 -5.407 26.416 1.00 65.25 82 ILE A CA 1
ATOM 655 C C . ILE A 1 82 ? 7.711 -3.896 26.530 1.00 65.25 82 ILE A C 1
ATOM 657 O O . ILE A 1 82 ? 8.166 -3.213 25.623 1.00 65.25 82 ILE A O 1
ATOM 661 N N . TRP A 1 83 ? 7.196 -3.358 27.632 1.00 70.25 83 TRP A N 1
ATOM 662 C CA . TRP A 1 83 ? 7.094 -1.915 27.821 1.00 70.25 83 TRP A CA 1
ATOM 663 C C . TRP A 1 83 ? 8.456 -1.214 27.753 1.00 70.25 83 TRP A C 1
ATOM 665 O O . TRP A 1 83 ? 8.616 -0.226 27.031 1.00 70.25 83 TRP A O 1
ATOM 675 N N . GLN A 1 84 ? 9.459 -1.764 28.440 1.00 66.31 84 GLN A N 1
ATOM 676 C CA . GLN A 1 84 ? 10.823 -1.237 28.448 1.00 66.31 84 GLN A CA 1
ATOM 677 C C . GLN A 1 84 ? 11.465 -1.265 27.052 1.00 66.31 84 GLN A C 1
ATOM 679 O O . GLN A 1 84 ? 12.079 -0.277 26.650 1.00 66.31 84 GLN A O 1
ATOM 684 N N . ASN A 1 85 ? 11.268 -2.344 26.288 1.00 54.69 85 ASN A N 1
ATOM 685 C CA . ASN A 1 85 ? 11.857 -2.517 24.954 1.00 54.69 85 ASN A CA 1
ATOM 686 C C . ASN A 1 85 ? 11.083 -1.792 23.833 1.00 54.69 85 ASN A C 1
ATOM 688 O O . ASN A 1 85 ? 11.668 -1.375 22.837 1.00 54.69 85 ASN A O 1
ATOM 692 N N . ALA A 1 86 ? 9.768 -1.630 23.985 1.00 53.06 86 ALA A N 1
ATOM 693 C CA . ALA A 1 86 ? 8.866 -1.087 22.972 1.00 53.06 86 ALA A CA 1
ATOM 694 C C . ALA A 1 86 ? 8.730 0.440 23.014 1.00 53.06 86 ALA A C 1
ATOM 696 O O . ALA A 1 86 ? 8.581 1.078 21.972 1.00 53.06 86 ALA A O 1
ATOM 697 N N . ILE A 1 87 ? 8.695 1.021 24.216 1.00 50.66 87 ILE A N 1
ATOM 698 C CA . ILE A 1 87 ? 8.170 2.379 24.432 1.00 50.66 87 ILE A CA 1
ATOM 699 C C . ILE A 1 87 ? 9.249 3.351 24.915 1.00 50.66 87 ILE A C 1
ATOM 701 O O . ILE A 1 87 ? 9.196 4.526 24.558 1.00 50.66 87 ILE A O 1
ATOM 705 N N . GLY A 1 88 ? 10.289 2.879 25.611 1.00 45.66 88 GLY A N 1
ATOM 706 C CA . GLY A 1 88 ? 11.361 3.735 26.141 1.00 45.66 88 GLY A CA 1
ATOM 707 C C . GLY A 1 88 ? 12.221 4.458 25.090 1.00 45.66 88 GLY A C 1
ATOM 708 O O . GLY A 1 88 ? 12.960 5.375 25.439 1.00 45.66 88 GLY A O 1
ATOM 709 N N . SER A 1 89 ? 12.147 4.074 23.809 1.00 43.69 89 SER A N 1
ATOM 710 C CA . SER A 1 89 ? 13.029 4.588 22.741 1.00 43.69 89 SER A CA 1
ATOM 711 C C . SER A 1 89 ? 12.301 5.113 21.494 1.00 43.69 89 SER A C 1
ATOM 713 O O . SER A 1 89 ? 12.953 5.471 20.515 1.00 43.69 89 SER A O 1
ATOM 715 N N . SER A 1 90 ? 10.964 5.157 21.490 1.00 41.06 90 SER A N 1
ATOM 716 C CA . SER A 1 90 ? 10.167 5.483 20.297 1.00 41.06 90 SER A CA 1
ATOM 717 C C . SER A 1 90 ? 9.609 6.915 20.360 1.00 41.06 90 SER A C 1
ATOM 719 O O . SER A 1 90 ? 8.837 7.207 21.273 1.00 41.06 90 SER A O 1
ATOM 721 N N . PRO A 1 91 ? 9.896 7.804 19.382 1.00 34.47 91 PRO A N 1
ATOM 722 C CA . PRO A 1 91 ? 9.382 9.182 19.368 1.00 34.47 91 PRO A CA 1
ATOM 723 C C . PRO A 1 91 ? 7.848 9.286 19.262 1.00 34.47 91 PRO A C 1
ATOM 725 O O . PRO A 1 91 ? 7.294 10.365 19.452 1.00 34.47 91 PRO A O 1
ATOM 728 N N . PHE A 1 92 ? 7.164 8.179 18.947 1.00 39.94 92 PHE A N 1
ATOM 729 C CA . PHE A 1 92 ? 5.713 8.114 18.729 1.00 39.94 92 PHE A CA 1
ATOM 730 C C . PHE A 1 92 ? 5.025 6.988 19.520 1.00 39.94 92 PHE A C 1
ATOM 732 O O . PHE A 1 92 ? 3.873 6.660 19.240 1.00 39.94 92 PHE A O 1
ATOM 739 N N . GLY A 1 93 ? 5.723 6.354 20.469 1.00 42.09 93 GLY A N 1
ATOM 740 C CA . GLY A 1 93 ? 5.154 5.270 21.275 1.00 42.09 93 GLY A CA 1
ATOM 741 C C . GLY A 1 93 ? 4.801 3.995 20.491 1.00 42.09 93 GLY A C 1
ATOM 742 O O . GLY A 1 93 ? 3.885 3.282 20.882 1.00 42.09 93 GLY A O 1
ATOM 743 N N . GLN A 1 94 ? 5.476 3.674 19.382 1.00 38.69 94 GLN A N 1
ATOM 744 C CA . GLN A 1 94 ? 5.261 2.399 18.674 1.00 38.69 94 GLN A CA 1
ATOM 745 C C . GLN A 1 94 ? 6.266 1.321 19.119 1.00 38.69 94 GLN A C 1
ATOM 747 O O . GLN A 1 94 ? 7.467 1.580 19.002 1.00 38.69 94 GLN A O 1
ATOM 752 N N . PRO A 1 95 ? 5.800 0.129 19.556 1.00 35.97 95 PRO A N 1
ATOM 753 C CA . PRO A 1 95 ? 6.648 -1.009 19.873 1.00 35.97 95 PRO A CA 1
ATOM 754 C C . PRO A 1 95 ? 7.506 -1.466 18.699 1.00 35.97 95 PRO A C 1
ATOM 756 O O . PRO A 1 95 ? 6.985 -1.870 17.662 1.00 35.97 95 PRO A O 1
ATOM 759 N N . TYR A 1 96 ? 8.821 -1.495 18.904 1.00 35.44 96 TYR A N 1
ATOM 760 C CA . TYR A 1 96 ? 9.713 -2.414 18.204 1.00 35.44 96 TYR A CA 1
ATOM 761 C C . TYR A 1 96 ? 9.797 -3.690 19.042 1.00 35.44 96 TYR A C 1
ATOM 763 O O . TYR A 1 96 ? 10.561 -3.758 19.998 1.00 35.44 96 TYR A O 1
ATOM 771 N N . VAL A 1 97 ? 9.011 -4.711 18.707 1.00 37.09 97 VAL A N 1
ATOM 772 C CA . VAL A 1 97 ? 9.322 -6.076 19.151 1.00 37.09 97 VAL A CA 1
ATOM 773 C C . VAL A 1 97 ? 9.211 -6.994 17.947 1.00 37.09 97 VAL A C 1
ATOM 775 O O . VAL A 1 97 ? 8.121 -7.318 17.486 1.00 37.09 97 VAL A O 1
ATOM 778 N N . SER A 1 98 ? 10.367 -7.384 17.414 1.00 33.72 98 SER A N 1
ATOM 779 C CA . SER A 1 98 ? 10.499 -8.473 16.452 1.00 33.72 98 SER A CA 1
ATOM 780 C C . SER A 1 98 ? 10.038 -9.778 17.098 1.00 33.72 98 SER A C 1
ATOM 782 O O . SER A 1 98 ? 10.584 -10.130 18.134 1.00 33.72 98 SER A O 1
ATOM 784 N N . SER A 1 99 ? 9.060 -10.450 16.483 1.00 33.09 99 SER A N 1
ATOM 785 C CA . SER A 1 99 ? 8.779 -11.904 16.409 1.00 33.09 99 SER A CA 1
ATOM 786 C C . SER A 1 99 ? 9.347 -12.908 17.437 1.00 33.09 99 SER A C 1
ATOM 788 O O . SER A 1 99 ? 9.476 -14.086 17.111 1.00 33.09 99 SER A O 1
ATOM 790 N N . PHE A 1 100 ? 9.642 -12.522 18.668 1.00 38.50 100 PHE A N 1
ATOM 791 C CA . PHE A 1 100 ? 9.954 -13.433 19.755 1.00 38.50 100 PHE A CA 1
ATOM 792 C C . PHE A 1 100 ? 9.034 -13.101 20.929 1.00 38.50 100 PHE A C 1
ATOM 794 O O . PHE A 1 100 ? 8.997 -11.971 21.401 1.00 38.50 100 PHE A O 1
ATOM 801 N N . GLU A 1 101 ? 8.295 -14.135 21.346 1.00 42.84 101 GLU A N 1
ATOM 802 C CA . GLU A 1 101 ? 7.525 -14.250 22.591 1.00 42.84 101 GLU A CA 1
ATOM 803 C C . GLU A 1 101 ? 6.123 -13.622 22.649 1.00 42.84 101 GLU A C 1
ATOM 805 O O . GLU A 1 101 ? 5.917 -12.681 23.396 1.00 42.84 101 GLU A O 1
ATOM 810 N N . LEU A 1 102 ? 5.121 -14.237 22.000 1.00 51.81 102 LEU A N 1
ATOM 811 C CA . LEU A 1 102 ? 3.736 -14.297 22.518 1.00 51.81 102 LEU A CA 1
ATOM 812 C C . LEU A 1 102 ? 3.031 -15.586 22.044 1.00 51.81 102 LEU A C 1
ATOM 814 O O . LEU A 1 102 ? 2.097 -15.562 21.242 1.00 51.81 102 LEU A O 1
ATOM 818 N N . ASP A 1 103 ? 3.470 -16.738 22.558 1.00 50.56 103 ASP A N 1
ATOM 819 C CA . ASP A 1 103 ? 2.908 -18.068 22.239 1.00 50.56 103 ASP A CA 1
ATOM 820 C C . ASP A 1 103 ? 1.455 -18.262 22.753 1.00 50.56 103 ASP A C 1
ATOM 822 O O . ASP A 1 103 ? 0.769 -19.246 22.465 1.00 50.56 103 ASP A O 1
ATOM 826 N N . TYR A 1 104 ? 0.913 -17.279 23.483 1.00 61.28 104 TYR A N 1
ATOM 827 C CA . TYR A 1 104 ? -0.443 -17.337 24.033 1.00 61.28 104 TYR A CA 1
ATOM 828 C C . TYR A 1 104 ? -1.532 -17.301 22.965 1.00 61.28 104 TYR A C 1
ATOM 830 O O . TYR A 1 104 ? -2.622 -17.811 23.209 1.00 61.28 104 TYR A O 1
ATOM 838 N N . LEU A 1 105 ? -1.290 -16.719 21.786 1.00 59.31 105 LEU A N 1
ATOM 839 C CA . LEU A 1 105 ? -2.320 -16.608 20.747 1.00 59.31 105 LEU A CA 1
ATOM 840 C C . LEU A 1 105 ? -2.593 -17.940 20.047 1.00 59.31 105 LEU A C 1
ATOM 842 O O . LEU A 1 105 ? -3.711 -18.143 19.581 1.00 59.31 105 LEU A O 1
ATOM 846 N N . GLY A 1 106 ? -1.626 -18.860 19.984 1.00 64.62 106 GLY A N 1
ATOM 847 C CA . GLY A 1 106 ? -1.781 -20.161 19.327 1.00 64.62 106 GLY A CA 1
ATOM 848 C C . GLY A 1 106 ? -2.634 -21.138 20.137 1.00 64.62 106 GLY A C 1
ATOM 849 O O . GLY A 1 106 ? -3.552 -21.760 19.591 1.00 64.62 106 GLY A O 1
ATOM 850 N N . ALA A 1 107 ? -2.403 -21.204 21.450 1.00 76.50 107 ALA A N 1
ATOM 851 C CA . ALA A 1 107 ? -2.946 -22.248 22.317 1.00 76.50 107 ALA A CA 1
ATOM 852 C C . ALA A 1 107 ? -4.494 -22.257 22.402 1.00 76.50 107 ALA A C 1
ATOM 854 O O . ALA A 1 107 ? -5.108 -21.201 22.619 1.00 76.50 107 ALA A O 1
ATOM 855 N N . PRO A 1 108 ? -5.152 -23.433 22.291 1.00 79.75 108 PRO A N 1
ATOM 856 C CA . PRO A 1 108 ? -6.612 -23.566 22.382 1.00 79.75 108 PRO A CA 1
ATOM 857 C C . PRO A 1 108 ? -7.161 -23.203 23.770 1.00 79.75 108 PRO A C 1
ATOM 859 O O . PRO A 1 108 ? -8.253 -22.644 23.868 1.00 79.75 108 PRO A O 1
ATOM 862 N N . VAL A 1 109 ? -6.384 -23.454 24.828 1.00 86.38 109 VAL A N 1
ATOM 863 C CA . VAL A 1 109 ? -6.679 -23.071 26.217 1.00 86.38 109 VAL A CA 1
ATOM 864 C C . VAL A 1 109 ? -5.421 -22.462 26.828 1.00 86.38 109 VAL A C 1
ATOM 866 O O . VAL A 1 109 ? -4.339 -23.023 26.670 1.00 86.38 109 VAL A O 1
ATOM 869 N N . VAL A 1 110 ? -5.561 -21.337 27.528 1.00 88.81 110 VAL A N 1
ATOM 870 C CA . VAL A 1 110 ? -4.487 -20.748 28.345 1.00 88.81 110 VAL A CA 1
ATOM 871 C C . VAL A 1 110 ? -4.917 -20.772 29.804 1.00 88.81 110 VAL A C 1
ATOM 873 O O . VAL A 1 110 ? -6.036 -20.379 30.119 1.00 88.81 110 VAL A O 1
ATOM 876 N N . VAL A 1 111 ? -4.049 -21.240 30.691 1.00 90.31 111 VAL A N 1
ATOM 877 C CA . VAL A 1 111 ? -4.272 -21.251 32.137 1.00 90.31 111 VAL A CA 1
ATOM 878 C C . VAL A 1 111 ? -3.236 -20.357 32.789 1.00 90.31 111 VAL A C 1
ATOM 880 O O . VAL A 1 111 ? -2.041 -20.616 32.683 1.00 90.31 111 VAL A O 1
ATOM 883 N N . ILE A 1 112 ? -3.707 -19.309 33.453 1.00 91.31 112 ILE A N 1
ATOM 884 C CA . ILE A 1 112 ? -2.881 -18.330 34.149 1.00 91.31 112 ILE A CA 1
ATOM 885 C C . ILE A 1 112 ? -3.016 -18.603 35.633 1.00 91.31 112 ILE A C 1
ATOM 887 O O . ILE A 1 112 ? -4.112 -18.480 36.184 1.00 91.31 112 ILE A O 1
ATOM 891 N N . LYS A 1 113 ? -1.911 -19.002 36.254 1.00 90.19 113 LYS A N 1
ATOM 892 C CA . LYS A 1 113 ? -1.847 -19.268 37.683 1.00 90.19 113 LYS A CA 1
ATOM 893 C C . LYS A 1 113 ? -1.467 -18.007 38.448 1.00 90.19 113 LYS A C 1
ATOM 895 O O . LYS A 1 113 ? -0.453 -17.399 38.138 1.00 90.19 113 LYS A O 1
ATOM 900 N N . ASP A 1 114 ? -2.250 -17.656 39.454 1.00 88.69 114 ASP A N 1
ATOM 901 C CA . ASP A 1 114 ? -1.953 -16.633 40.461 1.00 88.69 114 ASP A CA 1
ATOM 902 C C . ASP A 1 114 ? -1.748 -15.226 39.877 1.00 88.69 114 ASP A C 1
ATOM 904 O O . ASP A 1 114 ? -0.827 -14.498 40.241 1.00 88.69 114 ASP A O 1
ATOM 908 N N . LEU A 1 115 ? -2.626 -14.823 38.955 1.00 91.38 115 LEU A N 1
ATOM 909 C CA . LEU A 1 115 ? -2.634 -13.474 38.396 1.00 91.38 115 LEU A CA 1
ATOM 910 C C . LEU A 1 115 ? -3.065 -12.455 39.458 1.00 91.38 115 LEU A C 1
ATOM 912 O O . LEU A 1 115 ? -4.206 -12.474 39.932 1.00 91.38 115 LEU A O 1
ATOM 916 N N . THR A 1 116 ? -2.164 -11.541 39.804 1.00 90.56 116 THR A N 1
ATOM 917 C CA . THR A 1 116 ? -2.455 -10.367 40.632 1.00 90.56 116 THR A CA 1
ATOM 918 C C . THR A 1 116 ? -3.041 -9.235 39.789 1.00 90.56 116 THR A C 1
ATOM 920 O O . THR A 1 116 ? -2.945 -9.237 38.558 1.00 90.56 116 THR A O 1
ATOM 923 N N . ALA A 1 117 ? -3.704 -8.280 40.444 1.00 88.81 117 ALA A N 1
ATOM 924 C CA . ALA A 1 117 ? -4.240 -7.115 39.753 1.00 88.81 117 ALA A CA 1
ATOM 925 C C . ALA A 1 117 ? -3.086 -6.255 39.193 1.00 88.81 117 ALA A C 1
ATOM 927 O O . ALA A 1 117 ? -2.121 -6.020 39.918 1.00 88.81 117 ALA A O 1
ATOM 928 N N . PRO A 1 118 ? -3.155 -5.799 37.927 1.00 89.88 118 PRO A N 1
ATOM 929 C CA . PRO A 1 118 ? -2.197 -4.848 37.377 1.00 89.88 118 PRO A CA 1
ATOM 930 C C . PRO A 1 118 ? -1.976 -3.628 38.282 1.00 89.88 118 PRO A C 1
ATOM 932 O O . PRO A 1 118 ? -2.928 -2.932 38.626 1.00 89.88 118 PRO A O 1
ATOM 935 N N . GLU A 1 119 ? -0.715 -3.347 38.613 1.00 85.44 119 GLU A N 1
ATOM 936 C CA . GLU A 1 119 ? -0.323 -2.198 39.447 1.00 85.44 119 GLU A CA 1
ATOM 937 C C . GLU A 1 119 ? 0.181 -1.013 38.609 1.00 85.44 119 GLU A C 1
ATOM 939 O O . GLU A 1 119 ? 0.315 0.100 39.112 1.00 85.44 119 GLU A O 1
ATOM 944 N N . GLN A 1 120 ? 0.476 -1.240 37.326 1.00 86.38 120 GLN A N 1
ATOM 945 C CA . GLN A 1 120 ? 1.039 -0.240 36.425 1.00 86.38 120 GLN A CA 1
ATOM 946 C C . GLN A 1 120 ? 0.201 -0.067 35.147 1.00 86.38 120 GLN A C 1
ATOM 948 O O . GLN A 1 120 ? -0.347 -1.053 34.638 1.00 86.38 120 GLN A O 1
ATOM 953 N N . PRO A 1 121 ? 0.160 1.145 34.550 1.00 83.12 121 PRO A N 1
ATOM 954 C CA . PRO A 1 121 ? -0.605 1.405 33.324 1.00 83.12 121 PRO A CA 1
ATOM 955 C C . PRO A 1 121 ? -0.266 0.457 32.165 1.00 83.12 121 PRO A C 1
ATOM 957 O O . PRO A 1 121 ? -1.132 0.056 31.386 1.00 83.12 121 PRO A O 1
ATOM 960 N N . HIS A 1 122 ? 0.997 0.045 32.056 1.00 80.25 122 HIS A N 1
ATOM 961 C CA . HIS A 1 122 ? 1.446 -0.867 31.009 1.00 80.25 122 HIS A CA 1
ATOM 962 C C . HIS A 1 122 ? 1.082 -2.327 31.247 1.00 80.25 122 HIS A C 1
ATOM 964 O O . HIS A 1 122 ? 0.861 -3.061 30.284 1.00 80.25 122 HIS A O 1
ATOM 970 N N . HIS A 1 123 ? 0.959 -2.748 32.507 1.00 88.19 123 HIS A N 1
ATOM 971 C CA . HIS A 1 123 ? 0.398 -4.055 32.849 1.00 88.19 123 HIS A CA 1
ATOM 972 C C . HIS A 1 123 ? -1.071 -4.128 32.429 1.00 88.19 123 HIS A C 1
ATOM 974 O O . HIS A 1 123 ? -1.488 -5.115 31.823 1.00 88.19 123 HIS A O 1
ATOM 980 N N . LEU A 1 124 ? -1.838 -3.059 32.685 1.00 86.50 124 LEU A N 1
ATOM 981 C CA . LEU A 1 124 ? -3.228 -2.931 32.242 1.00 86.50 124 LEU A CA 1
ATOM 982 C C . LEU A 1 124 ? -3.334 -2.984 30.711 1.00 86.50 124 LEU A C 1
ATOM 984 O O . LEU A 1 124 ? -4.149 -3.731 30.163 1.00 86.50 124 LEU A O 1
ATOM 988 N N . TRP A 1 125 ? -2.483 -2.221 30.021 1.00 81.56 125 TRP A N 1
ATOM 989 C CA . TRP A 1 125 ? -2.402 -2.206 28.560 1.00 81.56 125 TRP A CA 1
ATOM 990 C C . TRP A 1 125 ? -2.092 -3.597 27.989 1.00 81.56 125 TRP A C 1
ATOM 992 O O . TRP A 1 125 ? -2.781 -4.057 27.076 1.00 81.56 125 TRP A O 1
ATOM 1002 N N . TYR A 1 126 ? -1.107 -4.294 28.559 1.00 81.88 126 TYR A N 1
ATOM 1003 C CA . TYR A 1 126 ? -0.707 -5.631 28.127 1.00 81.88 126 TYR A CA 1
ATOM 1004 C C . TYR A 1 126 ? -1.818 -6.662 28.346 1.00 81.88 126 TYR A C 1
ATOM 1006 O O . TYR A 1 126 ? -2.164 -7.417 27.433 1.00 81.88 126 TYR A O 1
ATOM 1014 N N . LEU A 1 127 ? -2.431 -6.650 29.533 1.00 85.12 127 LEU A N 1
ATOM 1015 C CA . LEU A 1 127 ? -3.547 -7.527 29.872 1.00 85.12 127 LEU A CA 1
ATOM 1016 C C . LEU A 1 127 ? -4.718 -7.333 28.897 1.00 85.12 127 LEU A C 1
ATOM 1018 O O . LEU A 1 127 ? -5.289 -8.310 28.408 1.00 85.12 127 LEU A O 1
ATOM 1022 N N . TYR A 1 128 ? -5.048 -6.085 28.563 1.00 82.75 128 TYR A N 1
ATOM 1023 C CA . TYR A 1 128 ? -6.100 -5.775 27.601 1.00 82.75 128 TYR A CA 1
ATOM 1024 C C . TYR A 1 128 ? -5.745 -6.257 26.185 1.00 82.75 128 TYR A C 1
ATOM 1026 O O . TYR A 1 128 ? -6.493 -7.045 25.604 1.00 82.75 128 TYR A O 1
ATOM 1034 N N . HIS A 1 129 ? -4.609 -5.815 25.636 1.00 73.31 129 HIS A N 1
ATOM 1035 C CA . HIS A 1 129 ? -4.288 -5.989 24.216 1.00 73.31 129 HIS A CA 1
ATOM 1036 C C . HIS A 1 129 ? -3.725 -7.352 23.835 1.00 73.31 129 HIS A C 1
ATOM 1038 O O . HIS A 1 129 ? -3.945 -7.772 22.704 1.00 73.31 129 HIS A O 1
ATOM 1044 N N . TYR A 1 130 ? -3.011 -8.036 24.727 1.00 74.75 130 TYR A N 1
ATOM 1045 C CA . TYR A 1 130 ? -2.319 -9.283 24.382 1.00 74.75 130 TYR A CA 1
ATOM 1046 C C . TYR A 1 130 ? -2.930 -10.524 25.009 1.00 74.75 130 TYR A C 1
ATOM 1048 O O . TYR A 1 130 ? -2.719 -11.628 24.504 1.00 74.75 130 TYR A O 1
ATOM 1056 N N . LEU A 1 131 ? -3.720 -10.357 26.069 1.00 78.25 131 LEU A N 1
ATOM 1057 C CA . LEU A 1 131 ? -4.318 -11.481 26.771 1.00 78.25 131 LEU A CA 1
ATOM 1058 C C . LEU A 1 131 ? -5.831 -11.559 26.553 1.00 78.25 131 LEU A C 1
ATOM 1060 O O . LEU A 1 131 ? -6.323 -12.531 25.978 1.00 78.25 131 LEU A O 1
ATOM 1064 N N . LEU A 1 132 ? -6.572 -10.542 26.995 1.00 81.06 132 LEU A N 1
ATOM 1065 C CA . LEU A 1 132 ? -8.032 -10.592 27.050 1.00 81.06 132 LEU A CA 1
ATOM 1066 C C . LEU A 1 132 ? -8.664 -10.375 25.676 1.00 81.06 132 LEU A C 1
ATOM 1068 O O . LEU A 1 132 ? -9.379 -11.247 25.180 1.00 81.06 132 LEU A O 1
ATOM 1072 N N . TYR A 1 133 ? -8.388 -9.240 25.033 1.00 74.81 133 TYR A N 1
ATOM 1073 C CA . TYR A 1 133 ? -9.073 -8.851 23.801 1.00 74.81 133 TYR A CA 1
ATOM 1074 C C . TYR A 1 133 ? -8.884 -9.862 22.649 1.00 74.81 133 TYR A C 1
ATOM 1076 O O . TYR A 1 133 ? -9.895 -10.332 22.113 1.00 74.81 133 TYR A O 1
ATOM 1084 N N . PRO A 1 134 ? -7.654 -10.299 22.292 1.00 68.81 134 PRO A N 1
ATOM 1085 C CA . PRO A 1 134 ? -7.458 -11.199 21.154 1.00 68.81 134 PRO A CA 1
ATOM 1086 C C . PRO A 1 134 ? -8.062 -12.586 21.377 1.00 68.81 134 PRO A C 1
ATOM 1088 O O . PRO A 1 134 ? -8.606 -13.189 20.448 1.00 68.81 134 PRO A O 1
ATOM 1091 N N . ARG A 1 135 ? -7.992 -13.115 22.607 1.00 76.94 135 ARG A N 1
ATOM 1092 C CA . ARG A 1 135 ? -8.549 -14.441 22.913 1.00 76.94 135 ARG A CA 1
ATOM 1093 C C . ARG A 1 135 ? -10.071 -14.429 22.868 1.00 76.94 135 ARG A C 1
ATOM 1095 O O . ARG A 1 135 ? -10.650 -15.349 22.291 1.00 76.94 135 ARG A O 1
ATOM 1102 N N . ILE A 1 136 ? -10.707 -13.371 23.378 1.00 73.38 136 ILE A N 1
ATOM 1103 C CA . ILE A 1 136 ? -12.161 -13.193 23.274 1.00 73.38 136 ILE A CA 1
ATOM 1104 C C . ILE A 1 136 ? -12.569 -13.046 21.797 1.00 73.38 136 ILE A C 1
ATOM 1106 O O . ILE A 1 136 ? -13.528 -13.684 21.367 1.00 73.38 136 ILE A O 1
ATOM 1110 N N . GLN A 1 137 ? -11.807 -12.304 20.981 1.00 64.62 137 GLN A N 1
ATOM 1111 C CA . GLN A 1 137 ? -12.052 -12.170 19.534 1.00 64.62 137 GLN A CA 1
ATOM 1112 C C . GLN A 1 137 ? -11.950 -13.504 18.776 1.00 64.62 137 GLN A C 1
ATOM 1114 O O . GLN A 1 137 ? -12.686 -13.740 17.814 1.00 64.62 137 GLN A O 1
ATOM 1119 N N . GLN A 1 138 ? -11.040 -14.384 19.194 1.00 64.06 138 GLN A N 1
ATOM 1120 C CA . GLN A 1 138 ? -10.852 -15.707 18.595 1.00 64.06 138 GLN A CA 1
ATOM 1121 C C . GLN A 1 138 ? -11.756 -16.794 19.199 1.00 64.06 138 GLN A C 1
ATOM 1123 O O . GLN A 1 138 ? -11.665 -17.941 18.762 1.00 64.06 138 GLN A O 1
ATOM 1128 N N . ASP A 1 139 ? -12.619 -16.449 20.161 1.00 69.00 139 ASP A N 1
ATOM 1129 C CA . ASP A 1 139 ? -13.470 -17.388 20.907 1.00 69.00 139 ASP A CA 1
ATOM 1130 C C . ASP A 1 139 ? -12.663 -18.529 21.568 1.00 69.00 139 ASP A C 1
ATOM 1132 O O . ASP A 1 139 ? -13.084 -19.691 21.631 1.00 69.00 139 ASP A O 1
ATOM 1136 N N . LYS A 1 140 ? -11.454 -18.193 22.042 1.00 76.38 140 LYS A N 1
ATOM 1137 C CA . LYS A 1 140 ? -10.537 -19.117 22.718 1.00 76.38 140 LYS A CA 1
ATOM 1138 C C . LYS A 1 140 ? -10.699 -19.035 24.233 1.00 76.38 140 LYS A C 1
ATOM 1140 O O . LYS A 1 140 ? -10.710 -17.953 24.813 1.00 76.38 140 LYS A O 1
ATOM 1145 N N . ALA A 1 141 ? -10.754 -20.198 24.877 1.00 81.44 141 ALA A N 1
ATOM 1146 C CA . ALA A 1 141 ? -10.929 -20.312 26.320 1.00 81.44 141 ALA A CA 1
ATOM 1147 C C . ALA A 1 141 ? -9.674 -19.913 27.097 1.00 81.44 141 ALA A C 1
ATOM 1149 O O . ALA A 1 141 ? -8.542 -20.102 26.629 1.00 81.44 141 ALA A O 1
ATOM 1150 N N . PHE A 1 142 ? -9.874 -19.434 28.318 1.00 87.81 142 PHE A N 1
ATOM 1151 C CA . PHE A 1 142 ? -8.801 -19.262 29.286 1.00 87.81 142 PHE A CA 1
ATOM 1152 C C . PHE A 1 142 ? -9.304 -19.439 30.722 1.00 87.81 142 PHE A C 1
ATOM 1154 O O . PHE A 1 142 ? -10.485 -19.257 31.015 1.00 87.81 142 PHE A O 1
ATOM 1161 N N . ILE A 1 143 ? -8.402 -19.837 31.611 1.00 89.31 143 ILE A N 1
ATOM 1162 C CA . ILE A 1 143 ? -8.655 -19.967 33.046 1.00 89.31 143 ILE A CA 1
ATOM 1163 C C . ILE A 1 143 ? -7.717 -18.999 33.745 1.00 89.31 143 ILE A C 1
ATOM 1165 O O . ILE A 1 143 ? -6.511 -19.050 33.508 1.00 89.31 143 ILE A O 1
ATOM 1169 N N . ILE A 1 144 ? -8.263 -18.132 34.588 1.00 90.69 144 ILE A N 1
ATOM 1170 C CA . ILE A 1 144 ? -7.470 -17.257 35.448 1.00 90.69 144 ILE A CA 1
ATOM 1171 C C . ILE A 1 144 ? -7.671 -17.725 36.873 1.00 90.69 144 ILE A C 1
ATOM 1173 O O . ILE A 1 144 ? -8.805 -17.816 37.347 1.00 90.69 144 ILE A O 1
ATOM 1177 N N . THR A 1 145 ? -6.570 -18.011 37.549 1.00 90.31 145 THR A N 1
ATOM 1178 C CA . THR A 1 145 ? -6.559 -18.157 38.995 1.00 90.31 145 THR A CA 1
ATOM 1179 C C . THR A 1 145 ? -5.949 -16.903 39.592 1.00 90.31 145 THR A C 1
ATOM 1181 O O . THR A 1 145 ? -4.964 -16.384 39.071 1.00 90.31 145 THR A O 1
ATOM 1184 N N . SER A 1 146 ? -6.564 -16.375 40.642 1.00 88.88 146 SER A N 1
ATOM 1185 C CA . SER A 1 146 ? -6.103 -15.172 41.325 1.00 88.88 146 SER A CA 1
ATOM 1186 C C . SER A 1 146 ? -6.110 -15.390 42.838 1.00 88.88 146 SER A C 1
ATOM 1188 O O . SER A 1 146 ? -7.019 -16.050 43.355 1.00 88.88 146 SER A O 1
ATOM 1190 N N . PRO A 1 147 ? -5.135 -14.831 43.578 1.00 84.75 147 PRO A N 1
ATOM 1191 C CA . PRO A 1 147 ? -5.203 -14.790 45.036 1.00 84.75 147 PRO A CA 1
ATOM 1192 C C . PRO A 1 147 ? -6.297 -13.840 45.551 1.00 84.75 147 PRO A C 1
ATOM 1194 O O . PRO A 1 147 ? -6.649 -13.907 46.723 1.00 84.75 147 PRO A O 1
ATOM 1197 N N . LEU A 1 148 ? -6.837 -12.964 44.697 1.00 85.69 148 LEU A N 1
ATOM 1198 C CA . LEU A 1 148 ? -7.881 -12.000 45.042 1.00 85.69 148 LEU A CA 1
ATOM 1199 C C . LEU A 1 148 ? -9.261 -12.508 44.614 1.00 85.69 148 LEU A C 1
ATOM 1201 O O . LEU A 1 148 ? -9.393 -13.193 43.595 1.00 85.69 148 LEU A O 1
ATOM 1205 N N . GLY A 1 149 ? -10.307 -12.130 45.355 1.00 83.38 149 GLY A N 1
ATOM 1206 C CA . GLY A 1 149 ? -11.692 -12.266 44.891 1.00 83.38 149 GLY A CA 1
ATOM 1207 C C . GLY A 1 149 ? -11.928 -11.509 43.573 1.00 83.38 149 GLY A C 1
ATOM 1208 O O . GLY A 1 149 ? -11.212 -10.560 43.285 1.00 83.38 149 GLY A O 1
ATOM 1209 N N . PHE A 1 150 ? -12.944 -11.863 42.773 1.00 86.00 150 PHE A N 1
ATOM 1210 C CA . PHE A 1 150 ? -13.218 -11.177 41.494 1.00 86.00 150 PHE A CA 1
ATOM 1211 C C . PHE A 1 150 ? -13.423 -9.668 41.701 1.00 86.00 150 PHE A C 1
ATOM 1213 O O . PHE A 1 150 ? -12.740 -8.863 41.076 1.00 86.00 150 PHE A O 1
ATOM 1220 N N . ASP A 1 151 ? -14.282 -9.273 42.647 1.00 86.62 151 ASP A N 1
ATOM 1221 C CA . ASP A 1 151 ? -14.499 -7.858 42.975 1.00 86.62 151 ASP A CA 1
ATOM 1222 C C . ASP A 1 151 ? -13.265 -7.188 43.607 1.00 86.62 151 ASP A C 1
ATOM 1224 O O . ASP A 1 151 ? -13.023 -6.007 43.365 1.00 86.62 151 ASP A O 1
ATOM 1228 N N . GLU A 1 152 ? -12.458 -7.925 44.377 1.00 86.94 152 GLU A N 1
ATOM 1229 C CA . GLU A 1 152 ? -11.216 -7.410 44.974 1.00 86.94 152 GLU A CA 1
ATOM 1230 C C . GLU A 1 152 ? -10.135 -7.179 43.915 1.00 86.94 152 GLU A C 1
ATOM 1232 O O . GLU A 1 152 ? -9.496 -6.132 43.919 1.00 86.94 152 GLU A O 1
ATOM 1237 N N . PHE A 1 153 ? -9.975 -8.105 42.965 1.00 88.25 153 PHE A N 1
ATOM 1238 C CA . PHE A 1 153 ? -9.087 -7.969 41.812 1.00 88.25 153 PHE A CA 1
ATOM 1239 C C . PHE A 1 153 ? -9.401 -6.687 41.037 1.00 88.25 153 PHE A C 1
ATOM 1241 O O . PHE A 1 153 ? -8.492 -5.960 40.642 1.00 88.25 153 PHE A O 1
ATOM 1248 N N . PHE A 1 154 ? -10.688 -6.361 40.881 1.00 84.81 154 PHE A N 1
ATOM 1249 C CA . PHE A 1 154 ? -11.101 -5.092 40.286 1.00 84.81 154 PHE A CA 1
ATOM 1250 C C . PHE A 1 154 ? -10.874 -3.884 41.175 1.00 84.81 154 PHE A C 1
ATOM 1252 O O . PHE A 1 154 ? -10.505 -2.839 40.652 1.00 84.81 154 PHE A O 1
ATOM 1259 N N . ALA A 1 155 ? -11.127 -3.991 42.477 1.00 86.06 155 ALA A N 1
ATOM 1260 C CA . ALA A 1 155 ? -10.936 -2.879 43.399 1.00 86.06 155 ALA A CA 1
ATOM 1261 C C . ALA A 1 155 ? -9.463 -2.455 43.455 1.00 86.06 155 ALA A C 1
ATOM 1263 O O . ALA A 1 155 ? -9.178 -1.274 43.288 1.00 86.06 155 ALA A O 1
ATOM 1264 N N . TYR A 1 156 ? -8.549 -3.419 43.604 1.00 85.56 156 TYR A N 1
ATOM 1265 C CA . TYR A 1 156 ? -7.104 -3.178 43.553 1.00 85.56 156 TYR A CA 1
ATOM 1266 C C . TYR A 1 156 ? -6.656 -2.710 42.176 1.00 85.56 156 TYR A C 1
ATOM 1268 O O . TYR A 1 156 ? -5.908 -1.746 42.059 1.00 85.56 156 TYR A O 1
ATOM 1276 N N . GLY A 1 157 ? -7.156 -3.365 41.129 1.00 82.06 157 GLY A N 1
ATOM 1277 C CA . GLY A 1 157 ? -6.857 -2.986 39.763 1.00 82.06 157 GLY A CA 1
ATOM 1278 C C . GLY A 1 157 ? -7.212 -1.530 39.481 1.00 82.06 157 GLY A C 1
ATOM 1279 O O . GLY A 1 157 ? -6.373 -0.786 38.999 1.00 82.06 157 GLY A O 1
ATOM 1280 N N . ALA A 1 158 ? -8.413 -1.087 39.854 1.00 81.38 158 ALA A N 1
ATOM 1281 C CA . ALA A 1 158 ? -8.902 0.268 39.596 1.00 81.38 158 ALA A CA 1
ATOM 1282 C C . ALA A 1 158 ? -8.047 1.402 40.198 1.00 81.38 158 ALA A C 1
ATOM 1284 O O . ALA A 1 158 ? -8.260 2.557 39.832 1.00 81.38 158 ALA A O 1
ATOM 1285 N N . GLU A 1 159 ? -7.098 1.103 41.093 1.00 82.50 159 GLU A N 1
ATOM 1286 C CA . GLU A 1 159 ? -6.092 2.065 41.560 1.00 82.50 159 GLU A CA 1
ATOM 1287 C C . GLU A 1 159 ? -5.036 2.393 40.483 1.00 82.50 159 GLU A C 1
ATOM 1289 O O . GLU A 1 159 ? -4.393 3.440 40.553 1.00 82.50 159 GLU A O 1
ATOM 1294 N N . CYS A 1 160 ? -4.871 1.544 39.463 1.00 82.81 160 CYS A N 1
ATOM 1295 C CA . CYS A 1 160 ? -4.008 1.806 38.315 1.00 82.81 160 CYS A CA 1
ATOM 1296 C C . CYS A 1 160 ? -4.650 2.839 37.370 1.00 82.81 160 CYS A C 1
ATOM 1298 O O . CYS A 1 160 ? -5.814 2.730 36.982 1.00 82.81 160 CYS A O 1
ATOM 1300 N N . GLU A 1 161 ? -3.871 3.857 36.995 1.00 80.38 161 GLU A N 1
ATOM 1301 C CA . GLU A 1 161 ? -4.347 4.977 36.179 1.00 80.38 161 GLU A CA 1
ATOM 1302 C C . GLU A 1 161 ? -4.780 4.542 34.766 1.00 80.38 161 GLU A C 1
ATOM 1304 O O . GLU A 1 161 ? -4.115 3.736 34.110 1.00 80.38 161 GLU A O 1
ATOM 1309 N N . ASP A 1 162 ? -5.889 5.123 34.282 1.00 81.38 162 ASP A N 1
ATOM 1310 C CA . ASP A 1 162 ? -6.329 5.000 32.888 1.00 81.38 162 ASP A CA 1
ATOM 1311 C C . ASP A 1 162 ? -5.199 5.429 31.937 1.00 81.38 162 ASP A C 1
ATOM 1313 O O . ASP A 1 162 ? -4.541 6.449 32.150 1.00 81.38 162 ASP A O 1
ATOM 1317 N N . PHE A 1 163 ? -5.034 4.703 30.835 1.00 73.38 163 PHE A N 1
ATOM 1318 C CA . PHE A 1 163 ? -3.939 4.926 29.896 1.00 73.38 163 PHE A CA 1
ATOM 1319 C C . PHE A 1 163 ? -4.455 5.184 28.479 1.00 73.38 163 PHE A C 1
ATOM 1321 O O . PHE A 1 163 ? -5.387 4.524 28.021 1.00 73.38 163 PHE A O 1
ATOM 1328 N N . GLU A 1 164 ? -3.851 6.134 27.763 1.00 63.09 164 GLU A N 1
ATOM 1329 C CA . GLU A 1 164 ? -4.190 6.432 26.369 1.00 63.09 164 GLU A CA 1
ATOM 1330 C C . GLU A 1 164 ? -3.052 6.019 25.434 1.00 63.09 164 GLU A C 1
ATOM 1332 O O . GLU A 1 164 ? -1.909 6.447 25.585 1.00 63.09 164 GLU A O 1
ATOM 1337 N N . TYR A 1 165 ? -3.376 5.187 24.445 1.00 54.00 165 TYR A N 1
ATOM 1338 C CA . TYR A 1 165 ? -2.410 4.631 23.507 1.00 54.00 165 TYR A CA 1
ATOM 1339 C C . TYR A 1 165 ? -2.931 4.682 22.077 1.00 54.00 165 TYR A C 1
ATOM 1341 O O . TYR A 1 165 ? -3.976 4.109 21.791 1.00 54.00 165 TYR A O 1
ATOM 1349 N N . ALA A 1 166 ? -2.204 5.330 21.161 1.00 46.34 166 ALA A N 1
ATOM 1350 C CA . ALA A 1 166 ? -2.590 5.433 19.747 1.00 46.34 166 ALA A CA 1
ATOM 1351 C C . ALA A 1 166 ? -4.052 5.905 19.529 1.00 46.34 166 ALA A C 1
ATOM 1353 O O . ALA A 1 166 ? -4.719 5.454 18.601 1.00 46.34 166 ALA A O 1
ATOM 1354 N N . GLY A 1 167 ? -4.555 6.788 20.405 1.00 45.62 167 GLY A N 1
ATOM 1355 C CA . GLY A 1 167 ? -5.939 7.286 20.394 1.00 45.62 167 GLY A CA 1
ATOM 1356 C C . GLY A 1 167 ? -6.968 6.378 21.085 1.00 45.62 167 GLY A C 1
ATOM 1357 O O . GLY A 1 167 ? -8.151 6.713 21.126 1.00 45.62 167 GLY A O 1
ATOM 1358 N N . TYR A 1 168 ? -6.547 5.244 21.650 1.00 48.09 168 TYR A N 1
ATOM 1359 C CA . TYR A 1 168 ? -7.392 4.354 22.440 1.00 48.09 168 TYR A CA 1
ATOM 1360 C C . TYR A 1 168 ? -7.206 4.633 23.919 1.00 48.09 168 TYR A C 1
ATOM 1362 O O . TYR A 1 168 ? -6.146 4.369 24.488 1.00 48.09 168 TYR A O 1
ATOM 1370 N N . LYS A 1 169 ? -8.273 5.092 24.569 1.00 69.81 169 LYS A N 1
ATOM 1371 C CA . LYS A 1 169 ? -8.332 5.103 26.025 1.00 69.81 169 LYS A CA 1
ATOM 1372 C C . LYS A 1 169 ? -8.607 3.685 26.531 1.00 69.81 169 LYS A C 1
ATOM 1374 O O . LYS A 1 169 ? -9.699 3.145 26.318 1.00 69.81 169 LYS A O 1
ATOM 1379 N N . ILE A 1 170 ? -7.627 3.094 27.203 1.00 77.38 170 ILE A N 1
ATOM 1380 C CA . ILE A 1 170 ? -7.770 1.856 27.965 1.00 77.38 170 ILE A CA 1
ATOM 1381 C C . ILE A 1 170 ? -8.078 2.248 29.401 1.00 77.38 170 ILE A C 1
ATOM 1383 O O . ILE A 1 170 ? -7.279 2.897 30.071 1.00 77.38 170 ILE A O 1
ATOM 1387 N N . SER A 1 171 ? -9.263 1.861 29.856 1.00 83.88 171 SER A N 1
ATOM 1388 C CA . SER A 1 171 ? -9.687 2.057 31.235 1.00 83.88 171 SER A CA 1
ATOM 1389 C C . SER A 1 171 ? -9.938 0.726 31.914 1.00 83.88 171 SER A C 1
ATOM 1391 O O . SER A 1 171 ? -10.268 -0.277 31.270 1.00 83.88 171 SER A O 1
ATOM 1393 N N . TRP A 1 172 ? -9.879 0.730 33.238 1.00 84.69 172 TRP A N 1
ATOM 1394 C CA . TRP A 1 172 ? -10.276 -0.428 34.034 1.00 84.69 172 TRP A CA 1
ATOM 1395 C C . TRP A 1 172 ? -11.718 -0.858 33.802 1.00 84.69 172 TRP A C 1
ATOM 1397 O O . TRP A 1 172 ? -12.019 -2.050 33.817 1.00 84.69 172 TRP A O 1
ATOM 1407 N N . ASN A 1 173 ? -12.597 0.091 33.480 1.00 81.31 173 ASN A N 1
ATOM 1408 C CA . ASN A 1 173 ? -13.968 -0.214 33.086 1.00 81.31 173 ASN A CA 1
ATOM 1409 C C . ASN A 1 173 ? -14.018 -1.071 31.810 1.00 81.31 173 ASN A C 1
ATOM 1411 O O . ASN A 1 173 ? -14.843 -1.981 31.732 1.00 81.31 173 ASN A O 1
ATOM 1415 N N . LYS A 1 174 ? -13.113 -0.848 30.840 1.00 77.75 174 LYS A N 1
ATOM 1416 C CA . LYS A 1 174 ? -13.018 -1.690 29.633 1.00 77.75 174 LYS A CA 1
ATOM 1417 C C . LYS A 1 174 ? -12.570 -3.114 29.967 1.00 77.75 174 LYS A C 1
ATOM 1419 O O . LYS A 1 174 ? -13.151 -4.070 29.454 1.00 77.75 174 LYS A O 1
ATOM 1424 N N . VAL A 1 175 ? -11.565 -3.267 30.830 1.00 84.56 175 VAL A N 1
ATOM 1425 C CA . VAL A 1 175 ? -11.082 -4.588 31.270 1.00 84.56 175 VAL A CA 1
ATOM 1426 C C . VAL A 1 175 ? -12.152 -5.328 32.064 1.00 84.56 175 VAL A C 1
ATOM 1428 O O . VAL A 1 175 ? -12.417 -6.498 31.791 1.00 84.56 175 VAL A O 1
ATOM 1431 N N . ARG A 1 176 ? -12.833 -4.634 32.980 1.00 85.00 176 ARG A N 1
ATOM 1432 C CA . ARG A 1 176 ? -13.956 -5.184 33.743 1.00 85.00 176 ARG A CA 1
ATOM 1433 C C . ARG A 1 176 ? -15.056 -5.706 32.853 1.00 85.00 176 ARG A C 1
ATOM 1435 O O . ARG A 1 176 ? -15.472 -6.849 33.014 1.00 85.00 176 ARG A O 1
ATOM 1442 N N . TRP A 1 177 ? -15.471 -4.901 31.885 1.00 80.56 177 TRP A N 1
ATOM 1443 C CA . TRP A 1 177 ? -16.483 -5.317 30.933 1.00 80.56 177 TRP A CA 1
ATOM 1444 C C . TRP A 1 177 ? -16.061 -6.572 30.149 1.00 80.56 177 TRP A C 1
ATOM 1446 O O . TRP A 1 177 ? -16.857 -7.503 30.054 1.00 80.56 177 TRP A O 1
ATOM 1456 N N . LEU A 1 178 ? -14.822 -6.649 29.637 1.00 79.81 178 LEU A N 1
ATOM 1457 C CA . LEU A 1 178 ? -14.347 -7.835 28.905 1.00 79.81 178 LEU A CA 1
ATOM 1458 C C . LEU A 1 178 ? -14.405 -9.102 29.766 1.00 79.81 178 LEU A C 1
ATOM 1460 O O . LEU A 1 178 ? -14.779 -10.165 29.271 1.00 79.81 178 LEU A O 1
ATOM 1464 N N . LEU A 1 179 ? -14.043 -8.999 31.044 1.00 84.44 179 LEU A N 1
ATOM 1465 C CA . LEU A 1 179 ? -14.064 -10.119 31.984 1.00 84.44 179 LEU A CA 1
ATOM 1466 C C . LEU A 1 179 ? -15.509 -10.520 32.343 1.00 84.44 179 LEU A C 1
ATOM 1468 O O . LEU A 1 179 ? -15.845 -11.692 32.184 1.00 84.44 179 LEU A O 1
ATOM 1472 N N . ASP A 1 180 ? -16.379 -9.565 32.705 1.00 82.56 180 ASP A N 1
ATOM 1473 C CA . ASP A 1 180 ? -17.818 -9.794 32.967 1.00 82.56 180 ASP A CA 1
ATOM 1474 C C . ASP A 1 180 ? -18.543 -10.395 31.734 1.00 82.56 180 ASP A C 1
ATOM 1476 O O . ASP A 1 180 ? -19.495 -11.169 31.870 1.00 82.56 180 ASP A O 1
ATOM 1480 N N . ALA A 1 181 ? -18.098 -10.053 30.519 1.00 76.62 181 ALA A N 1
ATOM 1481 C CA . ALA A 1 181 ? -18.673 -10.531 29.261 1.00 76.62 181 ALA A CA 1
ATOM 1482 C C . ALA A 1 181 ? -18.115 -11.882 28.785 1.00 76.62 181 ALA A C 1
ATOM 1484 O O . ALA A 1 181 ? -18.672 -12.466 27.856 1.00 76.62 181 ALA A O 1
ATOM 1485 N N . SER A 1 182 ? -17.013 -12.384 29.350 1.00 79.88 182 SER A N 1
ATOM 1486 C CA . SER A 1 182 ? -16.330 -13.576 28.817 1.00 79.88 182 SER A CA 1
ATOM 1487 C C . SER A 1 182 ? -16.080 -14.689 29.826 1.00 79.88 182 SER A C 1
ATOM 1489 O O . SER A 1 182 ? -15.878 -15.830 29.397 1.00 79.88 182 SER A O 1
ATOM 1491 N N . MET A 1 183 ? -16.153 -14.407 31.126 1.00 84.56 183 MET A N 1
ATOM 1492 C CA . MET A 1 183 ? -15.889 -15.374 32.189 1.00 84.56 183 MET A CA 1
ATOM 1493 C C . MET A 1 183 ? -17.051 -15.497 33.168 1.00 84.56 183 MET A C 1
ATOM 1495 O O . MET A 1 183 ? -17.776 -14.538 33.415 1.00 84.56 183 MET A O 1
ATOM 1499 N N . ILE A 1 184 ? -17.175 -16.680 33.769 1.00 85.12 184 ILE A N 1
ATOM 1500 C CA . ILE A 1 184 ? -17.959 -16.879 34.989 1.00 85.12 184 ILE A CA 1
ATOM 1501 C C . ILE A 1 184 ? -17.001 -16.987 36.175 1.00 85.12 184 ILE A C 1
ATOM 1503 O O . ILE A 1 184 ? -16.048 -17.776 36.147 1.00 85.12 184 ILE A O 1
ATOM 1507 N N . ASP A 1 185 ? -17.229 -16.181 37.206 1.00 85.94 185 ASP A N 1
ATOM 1508 C CA . ASP A 1 185 ? -16.502 -16.308 38.463 1.00 85.94 185 ASP A CA 1
ATOM 1509 C C . ASP A 1 185 ? -17.131 -17.398 39.352 1.00 85.94 185 ASP A C 1
ATOM 1511 O O . ASP A 1 185 ? -18.305 -17.761 39.215 1.00 85.94 185 ASP A O 1
ATOM 1515 N N . LEU A 1 186 ? -16.349 -17.954 40.280 1.00 79.38 186 LEU A N 1
ATOM 1516 C CA . LEU A 1 186 ? -16.806 -19.037 41.162 1.00 79.38 186 LEU A CA 1
ATOM 1517 C C . LEU A 1 186 ? -17.995 -18.669 42.057 1.00 79.38 186 LEU A C 1
ATOM 1519 O O . LEU A 1 186 ? -18.774 -19.550 42.435 1.00 79.38 186 LEU A O 1
ATOM 1523 N N . TYR A 1 187 ? -18.127 -17.412 42.474 1.00 79.31 187 TYR A N 1
ATOM 1524 C CA . TYR A 1 187 ? -19.270 -16.980 43.271 1.00 79.31 187 TYR A CA 1
ATOM 1525 C C . TYR A 1 187 ? -20.536 -16.979 42.413 1.00 79.31 187 TYR A C 1
ATOM 1527 O O . TYR A 1 187 ? -21.534 -17.596 42.801 1.00 79.31 187 TYR A O 1
ATOM 1535 N N . GLN A 1 188 ? -20.465 -16.408 41.212 1.00 82.44 188 GLN A N 1
ATOM 1536 C CA . GLN A 1 188 ? -21.570 -16.441 40.263 1.00 82.44 188 GLN A CA 1
ATOM 1537 C C . GLN A 1 188 ? -21.955 -17.877 39.877 1.00 82.44 188 GLN A C 1
ATOM 1539 O O . GLN A 1 188 ? -23.139 -18.220 39.891 1.00 82.44 188 GLN A O 1
ATOM 1544 N N . PHE A 1 189 ? -20.978 -18.743 39.595 1.00 82.81 189 PHE A N 1
ATOM 1545 C CA . PHE A 1 189 ? -21.227 -20.155 39.288 1.00 82.81 189 PHE A CA 1
ATOM 1546 C C . PHE A 1 189 ? -22.048 -20.832 40.397 1.00 82.81 189 PHE A C 1
ATOM 1548 O O . PHE A 1 189 ? -23.063 -21.475 40.121 1.00 82.81 189 PHE A O 1
ATOM 1555 N N . ARG A 1 190 ? -21.666 -20.632 41.667 1.00 78.31 190 ARG A N 1
ATOM 1556 C CA . ARG A 1 190 ? -22.393 -21.171 42.831 1.00 78.31 190 ARG A CA 1
ATOM 1557 C C . ARG A 1 190 ? -23.822 -20.648 42.914 1.00 78.31 190 ARG A C 1
ATOM 1559 O O . ARG A 1 190 ? -24.737 -21.427 43.183 1.00 78.31 190 ARG A O 1
ATOM 1566 N N . GLN A 1 191 ? -24.018 -19.355 42.671 1.00 81.75 191 GLN A N 1
ATOM 1567 C CA . GLN A 1 191 ? -25.338 -18.738 42.704 1.00 81.75 191 GLN A CA 1
ATOM 1568 C C . GLN A 1 191 ? -26.271 -19.360 41.655 1.00 81.75 191 GLN A C 1
ATOM 1570 O O . GLN A 1 191 ? -27.340 -19.859 42.011 1.00 81.75 191 GLN A O 1
ATOM 1575 N N . VAL A 1 192 ? -25.841 -19.426 40.392 1.00 80.31 192 VAL A N 1
ATOM 1576 C CA . VAL A 1 192 ? -26.648 -19.962 39.280 1.00 80.31 192 VAL A CA 1
ATOM 1577 C C . VAL A 1 192 ? -26.990 -21.441 39.501 1.00 80.31 192 VAL A C 1
ATOM 1579 O O . VAL A 1 192 ? -28.142 -21.854 39.342 1.00 80.31 192 VAL A O 1
ATOM 1582 N N . MET A 1 193 ? -26.020 -22.233 39.968 1.00 76.50 193 MET A N 1
ATOM 1583 C CA . MET A 1 193 ? -26.237 -23.648 40.286 1.00 76.50 193 MET A CA 1
ATOM 1584 C C . MET A 1 193 ? -27.200 -23.845 41.466 1.00 76.50 193 MET A C 1
ATOM 1586 O O . MET A 1 193 ? -27.998 -24.787 41.459 1.00 76.50 193 MET A O 1
ATOM 1590 N N . SER A 1 194 ? -27.180 -22.953 42.463 1.00 78.75 194 SER A N 1
ATOM 1591 C CA . SER A 1 194 ? -28.115 -23.002 43.595 1.00 78.75 194 SER A CA 1
ATOM 1592 C C . SER A 1 194 ? -29.569 -22.749 43.178 1.00 78.75 194 SER A C 1
ATOM 1594 O O . SER A 1 194 ? -30.488 -23.335 43.753 1.00 78.75 194 SER A O 1
ATOM 1596 N N . GLU A 1 195 ? -29.767 -21.953 42.124 1.00 79.75 195 GLU A N 1
ATOM 1597 C CA . GLU A 1 195 ? -31.063 -21.666 41.500 1.00 79.75 195 GLU A CA 1
ATOM 1598 C C . GLU A 1 195 ? -31.541 -22.805 40.574 1.00 79.75 195 GLU A C 1
ATOM 1600 O O . GLU A 1 195 ? -32.653 -22.753 40.042 1.00 79.75 195 GLU A O 1
ATOM 1605 N N . GLY A 1 196 ? -30.731 -23.857 40.390 1.00 77.69 196 GLY A N 1
ATOM 1606 C CA . GLY A 1 196 ? -31.026 -24.979 39.494 1.00 77.69 196 GLY A CA 1
ATOM 1607 C C . GLY A 1 196 ? -30.923 -24.617 38.010 1.00 77.69 196 GLY A C 1
ATOM 1608 O O . GLY A 1 196 ? -31.501 -25.308 37.168 1.00 77.69 196 GLY A O 1
ATOM 1609 N N . LEU A 1 197 ? -30.219 -23.530 37.692 1.00 79.75 197 LEU A N 1
ATOM 1610 C CA . LEU A 1 197 ? -29.969 -23.059 36.334 1.00 79.75 197 LEU A CA 1
ATOM 1611 C C . LEU A 1 197 ? -28.609 -23.579 35.833 1.00 79.75 197 LEU A C 1
ATOM 1613 O O . LEU A 1 197 ? -27.725 -23.860 36.643 1.00 79.75 197 LEU A O 1
ATOM 1617 N N . PRO A 1 198 ? -28.417 -23.738 34.511 1.00 77.25 198 PRO A N 1
ATOM 1618 C CA . PRO A 1 198 ? -27.111 -24.089 33.971 1.00 77.25 198 PRO A CA 1
ATOM 1619 C C . PRO A 1 198 ? -26.147 -22.885 34.042 1.00 77.25 198 PRO A C 1
ATOM 1621 O O . PRO A 1 198 ? -26.623 -21.748 34.021 1.00 77.25 198 PRO A O 1
ATOM 1624 N N . PRO A 1 199 ? -24.817 -23.099 34.116 1.00 79.38 199 PRO A N 1
ATOM 1625 C CA . PRO A 1 199 ? -23.839 -22.017 34.274 1.00 79.38 199 PRO A CA 1
ATOM 1626 C C . PRO A 1 199 ? -23.924 -20.975 33.152 1.00 79.38 199 PRO A C 1
ATOM 1628 O O . PRO A 1 199 ? -23.827 -21.332 31.983 1.00 79.38 199 PRO A O 1
ATOM 1631 N N . MET A 1 200 ? -24.077 -19.695 33.498 1.00 82.12 200 MET A N 1
ATOM 1632 C CA . MET A 1 200 ? -24.305 -18.582 32.563 1.00 82.12 200 MET A CA 1
ATOM 1633 C C . MET A 1 200 ? -23.393 -17.397 32.869 1.00 82.12 200 MET A C 1
ATOM 1635 O O . MET A 1 200 ? -23.036 -17.179 34.027 1.00 82.12 200 MET A O 1
ATOM 1639 N N . LEU A 1 201 ? -23.072 -16.597 31.849 1.00 84.06 201 LEU A N 1
ATOM 1640 C CA . LEU A 1 201 ? -22.407 -15.307 32.044 1.00 84.06 201 LEU A CA 1
ATOM 1641 C C . LEU A 1 201 ? -23.309 -14.348 32.820 1.00 84.06 201 LEU A C 1
ATOM 1643 O O . LEU A 1 201 ? -24.528 -14.503 32.886 1.00 84.06 201 LEU A O 1
ATOM 1647 N N . LYS A 1 202 ? -22.712 -13.313 33.408 1.00 85.44 202 LYS A N 1
ATOM 1648 C CA . LYS A 1 202 ? -23.433 -12.333 34.233 1.00 85.44 202 LYS A CA 1
ATOM 1649 C C . LYS A 1 202 ? -24.549 -11.624 33.478 1.00 85.44 202 LYS A C 1
ATOM 1651 O O . LYS A 1 202 ? -25.679 -11.576 33.955 1.00 85.44 202 LYS A O 1
ATOM 1656 N N . ALA A 1 203 ? -24.259 -11.167 32.261 1.00 85.62 203 ALA A N 1
ATOM 1657 C CA . ALA A 1 203 ? -25.259 -10.561 31.387 1.00 85.62 203 ALA A CA 1
ATOM 1658 C C . ALA A 1 203 ? -26.391 -11.547 31.025 1.00 85.62 203 ALA A C 1
ATOM 1660 O O . ALA A 1 203 ? -27.564 -11.181 31.064 1.00 85.62 203 ALA A O 1
ATOM 1661 N N . GLU A 1 204 ? -26.062 -12.811 30.732 1.00 87.12 204 GLU A N 1
ATOM 1662 C CA . GLU A 1 204 ? -27.052 -13.856 30.428 1.00 87.12 204 GLU A CA 1
ATOM 1663 C C . GLU A 1 204 ? -27.982 -14.116 31.616 1.00 87.12 204 GLU A C 1
ATOM 1665 O O . GLU A 1 204 ? -29.202 -14.108 31.454 1.00 87.12 204 GLU A O 1
ATOM 1670 N N . HIS A 1 205 ? -27.423 -14.297 32.816 1.00 88.31 205 HIS A N 1
ATOM 1671 C CA . HIS A 1 205 ? -28.193 -14.560 34.035 1.00 88.31 205 HIS A CA 1
ATOM 1672 C C . HIS A 1 205 ? -29.119 -13.393 34.391 1.00 88.31 205 HIS A C 1
ATOM 1674 O O . HIS A 1 205 ? -30.296 -13.605 34.696 1.00 88.31 205 HIS A O 1
ATOM 1680 N N . TYR A 1 206 ? -28.625 -12.156 34.286 1.00 90.75 206 TYR A N 1
ATOM 1681 C CA . TYR A 1 206 ? -29.425 -10.959 34.545 1.00 90.75 206 TYR A CA 1
ATOM 1682 C C . TYR A 1 206 ? -30.581 -10.825 33.556 1.00 90.75 206 TYR A C 1
ATOM 1684 O O . TYR A 1 206 ? -31.727 -10.644 33.977 1.00 90.75 206 TYR A O 1
ATOM 1692 N N . LEU A 1 207 ? -30.315 -10.972 32.255 1.00 90.69 207 LEU A N 1
ATOM 1693 C CA . LEU A 1 207 ? -31.360 -10.897 31.236 1.00 90.69 207 LEU A CA 1
ATOM 1694 C C . LEU A 1 207 ? -32.372 -12.038 31.382 1.00 90.69 207 LEU A C 1
ATOM 1696 O O . LEU A 1 207 ? -33.576 -11.798 31.300 1.00 90.69 207 LEU A O 1
ATOM 1700 N N . PHE A 1 208 ? -31.913 -13.259 31.657 1.00 91.69 208 PHE A N 1
ATOM 1701 C CA . PHE A 1 208 ? -32.780 -14.411 31.897 1.00 91.69 208 PHE A CA 1
ATOM 1702 C C . PHE A 1 208 ? -33.787 -14.140 33.022 1.00 91.69 208 PHE A C 1
ATOM 1704 O O . PHE A 1 208 ? -34.989 -14.352 32.839 1.00 91.69 208 PHE A O 1
ATOM 1711 N N . ASN A 1 209 ? -33.317 -13.623 34.159 1.00 91.50 209 ASN A N 1
ATOM 1712 C CA . ASN A 1 209 ? -34.178 -13.299 35.294 1.00 91.50 209 ASN A CA 1
ATOM 1713 C C . ASN A 1 209 ? -35.135 -12.141 34.984 1.00 91.50 209 ASN A C 1
ATOM 1715 O O . ASN A 1 209 ? -36.330 -12.264 35.252 1.00 91.50 209 ASN A O 1
ATOM 1719 N N . ALA A 1 210 ? -34.658 -11.077 34.334 1.00 92.88 210 ALA A N 1
ATOM 1720 C CA . ALA A 1 210 ? -35.499 -9.941 33.955 1.00 92.88 210 ALA A CA 1
ATOM 1721 C C . ALA A 1 210 ? -36.628 -10.334 32.986 1.00 92.88 210 ALA A C 1
ATOM 1723 O O . ALA A 1 210 ? -37.752 -9.850 33.108 1.00 92.88 210 ALA A O 1
ATOM 1724 N N . ILE A 1 211 ? -36.371 -11.243 32.038 1.00 92.25 211 ILE A N 1
ATOM 1725 C CA . ILE A 1 211 ? -37.417 -11.745 31.134 1.00 92.25 211 ILE A CA 1
ATOM 1726 C C . ILE A 1 211 ? -38.392 -12.661 31.887 1.00 92.25 211 ILE A C 1
ATOM 1728 O O . ILE A 1 211 ? -39.602 -12.603 31.659 1.00 92.25 211 ILE A O 1
ATOM 1732 N N . LYS A 1 212 ? -37.892 -13.497 32.803 1.00 90.31 212 LYS A N 1
ATOM 1733 C CA . LYS A 1 212 ? -38.723 -14.382 33.632 1.00 90.31 212 LYS A CA 1
ATOM 1734 C C . LYS A 1 212 ? -39.696 -13.594 34.519 1.00 90.31 212 LYS A C 1
ATOM 1736 O O . LYS A 1 212 ? -40.831 -14.029 34.701 1.00 90.31 212 LYS A O 1
ATOM 1741 N N . GLU A 1 213 ? -39.292 -12.425 35.016 1.00 92.12 213 GLU A N 1
ATOM 1742 C CA . GLU A 1 213 ? -40.165 -11.492 35.749 1.00 92.12 213 GLU A CA 1
ATOM 1743 C C . GLU A 1 213 ? -41.316 -10.931 34.894 1.00 92.12 213 GLU A C 1
ATOM 1745 O O . GLU A 1 213 ? -42.338 -10.527 35.444 1.00 92.12 213 GLU A O 1
ATOM 1750 N N . ARG A 1 214 ? -41.208 -10.966 33.557 1.00 89.00 214 ARG A N 1
ATOM 1751 C CA . ARG A 1 214 ? -42.290 -10.611 32.614 1.00 89.00 214 ARG A CA 1
ATOM 1752 C C . ARG A 1 214 ? -43.239 -11.770 32.298 1.00 89.00 214 ARG A C 1
ATOM 1754 O O . ARG A 1 214 ? -43.963 -11.720 31.310 1.00 89.00 214 ARG A O 1
ATOM 1761 N N . GLU A 1 215 ? -43.224 -12.825 33.112 1.00 88.00 215 GLU A N 1
ATOM 1762 C CA . GLU A 1 215 ? -44.088 -14.010 32.986 1.00 88.00 215 GLU A CA 1
ATOM 1763 C C . GLU A 1 215 ? -43.931 -14.781 31.656 1.00 88.00 215 GLU A C 1
ATOM 1765 O O . GLU A 1 215 ? -44.789 -15.583 31.278 1.00 88.00 215 GLU A O 1
ATOM 1770 N N . LEU A 1 216 ? -42.818 -14.589 30.941 1.00 86.88 216 LEU A N 1
ATOM 1771 C CA . LEU A 1 216 ? -42.507 -15.336 29.722 1.00 86.88 216 LEU A CA 1
ATOM 1772 C C . LEU A 1 216 ? -41.855 -16.685 30.053 1.00 86.88 216 LEU A C 1
ATOM 1774 O O . LEU A 1 216 ? -40.979 -16.789 30.912 1.00 86.88 216 LEU A O 1
ATOM 1778 N N . SER A 1 217 ? -42.260 -17.735 29.331 1.00 87.06 217 SER A N 1
ATOM 1779 C CA . SER A 1 217 ? -41.680 -19.077 29.473 1.00 87.06 217 SER A CA 1
ATOM 1780 C C . SER A 1 217 ? -40.314 -19.147 28.789 1.00 87.06 217 SER A C 1
ATOM 1782 O O . SER A 1 217 ? -40.211 -19.536 27.623 1.00 87.06 217 SER A O 1
ATOM 1784 N N . VAL A 1 218 ? -39.276 -18.761 29.526 1.00 90.00 218 VAL A N 1
ATOM 1785 C CA . VAL A 1 218 ? -37.887 -18.748 29.062 1.00 90.00 218 VAL A CA 1
ATOM 1786 C C . VAL A 1 218 ? -37.141 -20.035 29.409 1.00 90.00 218 VAL A C 1
ATOM 1788 O O . VAL A 1 218 ? -37.328 -20.618 30.478 1.00 90.00 218 VAL A O 1
ATOM 1791 N N . VAL A 1 219 ? -36.261 -20.463 28.509 1.00 86.38 219 VAL A N 1
ATOM 1792 C CA . VAL A 1 219 ? -35.328 -21.578 28.702 1.00 86.38 219 VAL A CA 1
ATOM 1793 C C . VAL A 1 219 ? -33.934 -21.092 28.329 1.00 86.38 219 VAL A C 1
ATOM 1795 O O . VAL A 1 219 ? -33.731 -20.580 27.229 1.00 86.38 219 VAL A O 1
ATOM 1798 N N . SER A 1 220 ? -32.977 -21.242 29.235 1.00 82.94 220 SER A N 1
ATOM 1799 C CA . SER A 1 220 ? -31.571 -20.944 28.977 1.00 82.94 220 SER A CA 1
ATOM 1800 C C . SER A 1 220 ? -30.855 -22.148 28.379 1.00 82.94 220 SER A C 1
ATOM 1802 O O . SER A 1 220 ? -31.229 -23.296 28.640 1.00 82.94 220 SER A O 1
ATOM 1804 N N . GLN A 1 221 ? -29.809 -21.889 27.595 1.00 73.56 221 GLN A N 1
ATOM 1805 C CA . GLN A 1 221 ? -28.884 -22.918 27.111 1.00 73.56 221 GLN A CA 1
ATOM 1806 C C . GLN A 1 221 ? -29.571 -24.093 26.395 1.00 73.56 221 GLN A C 1
ATOM 1808 O O . GLN A 1 221 ? -29.184 -25.256 26.531 1.00 73.56 221 GLN A O 1
ATOM 1813 N N . GLN A 1 222 ? -30.611 -23.796 25.610 1.00 75.88 222 GLN A N 1
ATOM 1814 C CA . GLN A 1 222 ? -31.350 -24.814 24.870 1.00 75.88 222 GLN A CA 1
ATOM 1815 C C . GLN A 1 222 ? -30.507 -25.343 23.704 1.00 75.88 222 GLN A C 1
ATOM 1817 O O . GLN A 1 222 ? -30.128 -24.592 22.810 1.00 75.88 222 GLN A O 1
ATOM 1822 N N . ILE A 1 223 ? -30.274 -26.656 23.667 1.00 71.00 223 ILE A N 1
ATOM 1823 C CA . ILE A 1 223 ? -29.515 -27.300 22.588 1.00 71.00 223 ILE A CA 1
ATOM 1824 C C . ILE A 1 223 ? -30.429 -27.597 21.388 1.00 71.00 223 ILE A C 1
ATOM 1826 O O . ILE A 1 223 ? -31.475 -28.238 21.525 1.00 71.00 223 ILE A O 1
ATOM 1830 N N . LEU A 1 224 ? -30.007 -27.163 20.201 1.00 65.19 224 LEU A N 1
ATOM 1831 C CA . LEU A 1 224 ? -30.626 -27.409 18.899 1.00 65.19 224 LEU A CA 1
ATOM 1832 C C . LEU A 1 224 ? -29.568 -27.953 17.927 1.00 65.19 224 LEU A C 1
ATOM 1834 O O . LEU A 1 224 ? -28.780 -27.207 17.348 1.00 65.19 224 LEU A O 1
ATOM 1838 N N . GLY A 1 225 ? -29.544 -29.276 17.745 1.00 67.12 225 GLY A N 1
ATOM 1839 C CA . GLY A 1 225 ? -28.482 -29.936 16.980 1.00 67.12 225 GLY A CA 1
ATOM 1840 C C . GLY A 1 225 ? -27.137 -29.815 17.700 1.00 67.12 225 GLY A C 1
ATOM 1841 O O . GLY A 1 225 ? -27.016 -30.265 18.835 1.00 67.12 225 GLY A O 1
ATOM 1842 N N . GLU A 1 226 ? -26.153 -29.199 17.046 1.00 56.25 226 GLU A N 1
ATOM 1843 C CA . GLU A 1 226 ? -24.816 -28.918 17.604 1.00 56.25 226 GLU A CA 1
ATOM 1844 C C . GLU A 1 226 ? -24.691 -27.496 18.198 1.00 56.25 226 GLU A C 1
ATOM 1846 O O . GLU A 1 226 ? -23.609 -27.075 18.604 1.00 56.25 226 GLU A O 1
ATOM 1851 N N . TYR A 1 227 ? -25.794 -26.740 18.266 1.00 58.75 227 TYR A N 1
ATOM 1852 C CA . TYR A 1 227 ? -25.819 -25.351 18.738 1.00 58.75 227 TYR A CA 1
ATOM 1853 C C . TYR A 1 227 ? -26.539 -25.238 20.074 1.00 58.75 227 TYR A C 1
ATOM 1855 O O . TYR A 1 227 ? -27.529 -25.925 20.307 1.00 58.75 227 TYR A O 1
ATOM 1863 N N . GLN A 1 228 ? -26.074 -24.336 20.931 1.00 68.62 228 GLN A N 1
ATOM 1864 C CA . GLN A 1 228 ? -26.670 -24.052 22.233 1.00 68.62 228 GLN A CA 1
ATOM 1865 C C . GLN A 1 228 ? -27.154 -22.599 22.239 1.00 68.62 228 GLN A C 1
ATOM 1867 O O . GLN A 1 228 ? -26.372 -21.682 22.042 1.00 68.62 228 GLN A O 1
ATOM 1872 N N . LEU A 1 229 ? -28.452 -22.366 22.386 1.00 72.50 229 LEU A N 1
ATOM 1873 C CA . LEU A 1 229 ? -29.001 -21.011 22.443 1.00 72.50 229 LEU A CA 1
ATOM 1874 C C . LEU A 1 229 ? -28.795 -20.416 23.830 1.00 72.50 229 LEU A C 1
ATOM 1876 O O . LEU A 1 229 ? -29.161 -21.080 24.795 1.00 72.50 229 LEU A O 1
ATOM 1880 N N . ASP A 1 230 ? -28.324 -19.174 23.933 1.00 79.31 230 ASP A N 1
ATOM 1881 C CA . ASP A 1 230 ? -28.102 -18.519 25.231 1.00 79.31 230 ASP A CA 1
ATOM 1882 C C . ASP A 1 230 ? -29.419 -18.444 26.020 1.00 79.31 230 ASP A C 1
ATOM 1884 O O . ASP A 1 230 ? -29.535 -19.003 27.116 1.00 79.31 230 ASP A O 1
ATOM 1888 N N . ILE A 1 231 ? -30.459 -17.848 25.419 1.00 87.00 231 ILE A N 1
ATOM 1889 C CA . ILE A 1 231 ? -31.827 -17.819 25.953 1.00 87.00 231 ILE A CA 1
ATOM 1890 C C . ILE A 1 231 ? -32.827 -18.085 24.820 1.00 87.00 231 ILE A C 1
ATOM 1892 O O . ILE A 1 231 ? -32.652 -17.668 23.677 1.00 87.00 231 ILE A O 1
ATOM 1896 N N . SER A 1 232 ? -33.912 -18.787 25.123 1.00 87.44 232 SER A N 1
ATOM 1897 C CA . SER A 1 232 ? -34.959 -19.139 24.166 1.00 87.44 232 SER A CA 1
ATOM 1898 C C . SER A 1 232 ? -36.350 -18.993 24.775 1.00 87.44 232 SER A C 1
ATOM 1900 O O . SER A 1 232 ? -36.557 -19.233 25.964 1.00 87.44 232 SER A O 1
ATOM 1902 N N . ILE A 1 233 ? -37.312 -18.593 23.944 1.00 89.44 233 ILE A N 1
ATOM 1903 C CA . ILE A 1 233 ? -38.733 -18.468 24.278 1.00 89.44 233 ILE A CA 1
ATOM 1904 C C . ILE A 1 233 ? -39.523 -19.195 23.192 1.00 89.44 233 ILE A C 1
ATOM 1906 O O . ILE A 1 233 ? -39.322 -18.956 21.997 1.00 89.44 233 ILE A O 1
ATOM 1910 N N . SER A 1 234 ? -40.406 -20.111 23.584 1.00 84.81 234 SER A N 1
ATOM 1911 C CA . SER A 1 234 ? -41.210 -20.890 22.641 1.00 84.81 234 SER A CA 1
ATOM 1912 C C . SER A 1 234 ? -42.536 -21.323 23.263 1.00 84.81 234 SER A C 1
ATOM 1914 O O . SER A 1 234 ? -42.550 -21.886 24.353 1.00 84.81 234 SER A O 1
ATOM 1916 N N . ASP A 1 235 ? -43.635 -21.162 22.524 1.00 83.50 235 ASP A N 1
ATOM 1917 C CA . ASP A 1 235 ? -44.954 -21.745 22.836 1.00 83.50 235 ASP A CA 1
ATOM 1918 C C . ASP A 1 235 ? -45.328 -22.903 21.883 1.00 83.50 235 ASP A C 1
ATOM 1920 O O . ASP A 1 235 ? -46.431 -23.445 21.926 1.00 83.50 235 ASP A O 1
ATOM 1924 N N . GLY A 1 236 ? -44.390 -23.293 21.010 1.00 71.69 236 GLY A N 1
ATOM 1925 C CA . GLY A 1 236 ? -44.556 -24.319 19.982 1.00 71.69 236 GLY A CA 1
ATOM 1926 C C . GLY A 1 236 ? -44.846 -23.754 18.589 1.00 71.69 236 GLY A C 1
ATOM 1927 O O . GLY A 1 236 ? -44.308 -24.298 17.619 1.00 71.69 236 GLY A O 1
ATOM 1928 N N . ALA A 1 237 ? -45.617 -22.665 18.481 1.00 71.88 237 ALA A N 1
ATOM 1929 C CA . ALA A 1 237 ? -45.980 -22.015 17.215 1.00 71.88 237 ALA A CA 1
ATOM 1930 C C . ALA A 1 237 ? -45.114 -20.780 16.912 1.00 71.88 237 ALA A C 1
ATOM 1932 O O . ALA A 1 237 ? -44.749 -20.549 15.759 1.00 71.88 237 ALA A O 1
ATOM 1933 N N . ASN A 1 238 ? -44.761 -20.008 17.938 1.00 78.88 238 ASN A N 1
ATOM 1934 C CA . ASN A 1 238 ? -43.830 -18.889 17.878 1.00 78.88 238 ASN A CA 1
ATOM 1935 C C . ASN A 1 238 ? -42.542 -19.285 18.606 1.00 78.88 238 ASN A C 1
ATOM 1937 O O . ASN A 1 238 ? -42.577 -19.925 19.659 1.00 78.88 238 ASN A O 1
ATOM 1941 N N . ARG A 1 239 ? -41.396 -18.933 18.024 1.00 84.31 239 ARG A N 1
ATOM 1942 C CA . ARG A 1 239 ? -40.078 -19.286 18.555 1.00 84.31 239 ARG A CA 1
ATOM 1943 C C . ARG A 1 239 ? -39.149 -18.088 18.441 1.00 84.31 239 ARG A C 1
ATOM 1945 O O . ARG A 1 239 ? -39.020 -17.506 17.361 1.00 84.31 239 ARG A O 1
ATOM 1952 N N . LEU A 1 240 ? -38.526 -17.718 19.551 1.00 85.06 240 LEU A N 1
ATOM 1953 C CA . LEU A 1 240 ? -37.603 -16.597 19.655 1.00 85.06 240 LEU A CA 1
ATOM 1954 C C . LEU A 1 240 ? -36.336 -17.069 20.364 1.00 85.06 240 LEU A C 1
ATOM 1956 O O . LEU A 1 240 ? -36.389 -17.512 21.507 1.00 85.06 240 LEU A O 1
ATOM 1960 N N . ALA A 1 241 ? -35.210 -16.977 19.673 1.00 83.38 241 ALA A N 1
ATOM 1961 C CA . ALA A 1 241 ? -33.886 -17.157 20.239 1.00 83.38 241 ALA A CA 1
ATOM 1962 C C . ALA A 1 241 ? -33.313 -15.784 20.583 1.00 83.38 241 ALA A C 1
ATOM 1964 O O . ALA A 1 241 ? -33.493 -14.824 19.828 1.00 83.38 241 ALA A O 1
ATOM 1965 N N . ILE A 1 242 ? -32.634 -15.700 21.716 1.00 85.12 242 ILE A N 1
ATOM 1966 C CA . ILE A 1 242 ? -31.938 -14.510 22.179 1.00 85.12 242 ILE A CA 1
ATOM 1967 C C . ILE A 1 242 ? -30.458 -14.863 22.272 1.00 85.12 242 ILE A C 1
ATOM 1969 O O . ILE A 1 242 ? -30.100 -15.821 22.953 1.00 85.12 242 ILE A O 1
ATOM 1973 N N . GLU A 1 243 ? -29.630 -14.103 21.561 1.00 79.12 243 GLU A N 1
ATOM 1974 C CA . GLU A 1 243 ? -28.174 -14.283 21.527 1.00 79.12 243 GLU A CA 1
ATOM 1975 C C . GLU A 1 243 ? -27.470 -13.087 22.173 1.00 79.12 243 GLU A C 1
ATOM 1977 O O . GLU A 1 243 ? -27.889 -11.939 21.969 1.00 79.12 243 GLU A O 1
ATOM 1982 N N . ILE A 1 244 ? -26.388 -13.342 22.905 1.00 79.12 244 ILE A N 1
ATOM 1983 C CA . ILE A 1 244 ? -25.618 -12.331 23.632 1.00 79.12 244 ILE A CA 1
ATOM 1984 C C . ILE A 1 244 ? -24.193 -12.256 23.069 1.00 79.12 244 ILE A C 1
ATOM 1986 O O . ILE A 1 244 ? -23.389 -13.175 23.182 1.00 79.12 244 ILE A O 1
ATOM 1990 N N . ASP A 1 245 ? -23.873 -11.123 22.446 1.00 72.75 245 ASP A N 1
ATOM 1991 C CA . ASP A 1 245 ? -22.572 -10.842 21.836 1.00 72.75 245 ASP A CA 1
ATOM 1992 C C . ASP A 1 245 ? -21.613 -10.212 22.860 1.00 72.75 245 ASP A C 1
ATOM 1994 O O . ASP A 1 245 ? -21.894 -9.157 23.440 1.00 72.75 245 ASP A O 1
ATOM 1998 N N . LYS A 1 246 ? -20.459 -10.854 23.068 1.00 67.56 246 LYS A N 1
ATOM 1999 C CA . LYS A 1 246 ? -19.478 -10.500 24.104 1.00 67.56 246 LYS A CA 1
ATOM 2000 C C . LYS A 1 246 ? -18.654 -9.248 23.790 1.00 67.56 246 LYS A C 1
ATOM 2002 O O . LYS A 1 246 ? -18.063 -8.701 24.709 1.00 67.56 246 LYS A O 1
ATOM 2007 N N . LEU A 1 247 ? -18.568 -8.800 22.528 1.00 56.72 247 LEU A N 1
ATOM 2008 C CA . LEU A 1 247 ? -17.534 -7.834 22.099 1.00 56.72 247 LEU A CA 1
ATOM 2009 C C . LEU A 1 247 ? -18.044 -6.472 21.605 1.00 56.72 247 LEU A C 1
ATOM 2011 O O . LEU A 1 247 ? -17.259 -5.549 21.398 1.00 56.72 247 LEU A O 1
ATOM 2015 N N . THR A 1 248 ? -19.342 -6.319 21.366 1.00 52.66 248 THR A N 1
ATOM 2016 C CA . THR A 1 248 ? -19.839 -5.245 20.482 1.00 52.66 248 THR A CA 1
ATOM 2017 C C . THR A 1 248 ? -20.015 -3.851 21.091 1.00 52.66 248 THR A C 1
ATOM 2019 O O . THR A 1 248 ? -20.721 -3.038 20.504 1.00 52.66 248 THR A O 1
ATOM 2022 N N . SER A 1 249 ? -19.395 -3.522 22.224 1.00 41.31 249 SER A N 1
ATOM 2023 C CA . SER A 1 249 ? -19.859 -2.363 23.000 1.00 41.31 249 SER A CA 1
ATOM 2024 C C . SER A 1 249 ? -18.841 -1.384 23.557 1.00 41.31 249 SER A C 1
ATOM 2026 O O . SER A 1 249 ? -19.264 -0.462 24.241 1.00 41.31 249 SER A O 1
ATOM 2028 N N . LEU A 1 250 ? -17.550 -1.487 23.252 1.00 36.16 250 LEU A N 1
ATOM 2029 C CA . LEU A 1 250 ? -16.622 -0.431 23.682 1.00 36.16 250 LEU A CA 1
ATOM 2030 C C . LEU A 1 250 ? -15.891 0.300 22.565 1.00 36.16 250 LEU A C 1
ATOM 2032 O O . LEU A 1 250 ? -15.439 1.406 22.821 1.00 36.16 250 LEU A O 1
ATOM 2036 N N . ASP A 1 251 ? -15.904 -0.215 21.332 1.00 36.22 251 ASP A N 1
ATOM 2037 C CA . ASP A 1 251 ? -15.380 0.499 20.156 1.00 36.22 251 ASP A CA 1
ATOM 2038 C C . ASP A 1 251 ? -16.219 0.212 18.879 1.00 36.22 251 ASP A C 1
ATOM 2040 O O . ASP A 1 251 ? -15.797 0.468 17.765 1.00 36.22 251 ASP A O 1
ATOM 2044 N N . LEU A 1 252 ? -17.438 -0.340 18.987 1.00 37.09 252 LEU A N 1
ATOM 2045 C CA . LEU A 1 252 ? -18.166 -0.909 17.836 1.00 37.09 252 LEU A CA 1
ATOM 2046 C C . LEU A 1 252 ? -19.643 -0.498 17.745 1.00 37.09 252 LEU A C 1
ATOM 2048 O O . LEU A 1 252 ? -20.515 -1.338 17.518 1.00 37.09 252 LEU A O 1
ATOM 2052 N N . ILE A 1 253 ? -19.945 0.801 17.804 1.00 29.88 253 ILE A N 1
ATOM 2053 C CA . ILE A 1 253 ? -21.239 1.298 17.303 1.00 29.88 253 ILE A CA 1
ATOM 2054 C C . ILE A 1 253 ? -21.170 1.307 15.766 1.00 29.88 253 ILE A C 1
ATOM 2056 O O . ILE A 1 253 ? -20.900 2.321 15.136 1.00 29.88 253 ILE A O 1
ATOM 2060 N N . GLY A 1 254 ? -21.355 0.136 15.152 1.00 35.34 254 GLY A N 1
ATOM 2061 C CA . GLY A 1 254 ? -21.427 0.004 13.690 1.00 35.34 254 GLY A CA 1
ATOM 2062 C C . GLY A 1 254 ? -21.274 -1.415 13.146 1.00 35.34 254 GLY A C 1
ATOM 2063 O O . GLY A 1 254 ? -21.847 -1.740 12.109 1.00 35.34 254 GLY A O 1
ATOM 2064 N N . ARG A 1 255 ? -20.587 -2.318 13.855 1.00 34.56 255 ARG A N 1
ATOM 2065 C CA . ARG A 1 255 ? -20.423 -3.704 13.395 1.00 34.56 255 ARG A CA 1
ATOM 2066 C C . ARG A 1 255 ? -21.600 -4.584 13.798 1.00 34.56 255 ARG A C 1
ATOM 2068 O O . ARG A 1 255 ? -21.592 -5.235 14.842 1.00 34.56 255 ARG A O 1
ATOM 2075 N N . SER A 1 256 ? -22.606 -4.668 12.930 1.00 32.19 256 SER A N 1
ATOM 2076 C CA . SER A 1 256 ? -23.481 -5.843 12.852 1.00 32.19 256 SER A CA 1
ATOM 2077 C C . SER A 1 256 ? -23.277 -6.534 11.519 1.00 32.19 256 SER A C 1
ATOM 2079 O O . SER A 1 256 ? -23.695 -5.974 10.515 1.00 32.19 256 SER A O 1
ATOM 2081 N N . ASN A 1 257 ? -22.641 -7.710 11.505 1.00 33.22 257 ASN A N 1
ATOM 2082 C CA . ASN A 1 257 ? -23.097 -8.863 10.707 1.00 33.22 257 ASN A CA 1
ATOM 2083 C C . ASN A 1 257 ? -22.146 -10.074 10.748 1.00 33.22 257 ASN A C 1
ATOM 2085 O O . ASN A 1 257 ? -22.595 -11.165 10.411 1.00 33.22 257 ASN A O 1
ATOM 2089 N N . ASP A 1 258 ? -20.890 -9.989 11.205 1.00 34.22 258 ASP A N 1
ATOM 2090 C CA . ASP A 1 258 ? -19.990 -11.159 11.069 1.00 34.22 258 ASP A CA 1
ATOM 2091 C C . ASP A 1 258 ? -20.111 -12.240 12.151 1.00 34.22 258 ASP A C 1
ATOM 2093 O O . ASP A 1 258 ? -19.858 -13.409 11.871 1.00 34.22 258 ASP A O 1
ATOM 2097 N N . GLN A 1 259 ? -20.657 -11.935 13.331 1.00 36.56 259 GLN A N 1
ATOM 2098 C CA . GLN A 1 259 ? -21.136 -13.006 14.218 1.00 36.56 259 GLN A CA 1
ATOM 2099 C C . GLN A 1 259 ? -22.460 -13.625 13.730 1.00 36.56 259 GLN A C 1
ATOM 2101 O O . GLN A 1 259 ? -22.927 -14.609 14.294 1.00 36.56 259 GLN A O 1
ATOM 2106 N N . SER A 1 260 ? -23.114 -13.060 12.703 1.00 36.19 260 SER A N 1
ATOM 2107 C CA . SER A 1 260 ? -24.378 -13.598 12.170 1.00 36.19 260 SER A CA 1
ATOM 2108 C C . SER A 1 260 ? -24.208 -14.676 11.092 1.00 36.19 260 SER A C 1
ATOM 2110 O O . SER A 1 260 ? -25.180 -15.114 10.494 1.00 36.19 260 SER A O 1
ATOM 2112 N N . LYS A 1 261 ? -22.983 -15.149 10.829 1.00 35.59 261 LYS A N 1
ATOM 2113 C CA . LYS A 1 261 ? -22.758 -16.195 9.811 1.00 35.59 261 LYS A CA 1
ATOM 2114 C C . LYS A 1 261 ? -22.373 -17.551 10.366 1.00 35.59 261 LYS A C 1
ATOM 2116 O O . LYS A 1 261 ? -22.664 -18.551 9.720 1.00 35.59 261 LYS A O 1
ATOM 2121 N N . LYS A 1 262 ? -21.783 -17.627 11.562 1.00 35.38 262 LYS A N 1
ATOM 2122 C CA . LYS A 1 262 ? -21.392 -18.929 12.123 1.00 35.38 262 LYS A CA 1
ATOM 2123 C C . LYS A 1 262 ? -22.556 -19.759 12.684 1.00 35.38 262 LYS A C 1
ATOM 2125 O O . LYS A 1 262 ? -22.385 -20.965 12.830 1.00 35.38 262 LYS A O 1
ATOM 2130 N N . ASN A 1 263 ? -23.750 -19.185 12.894 1.00 37.75 263 ASN A N 1
ATOM 2131 C CA . ASN A 1 263 ? -24.828 -19.889 13.617 1.00 37.75 263 ASN A CA 1
ATOM 2132 C C . ASN A 1 263 ? -26.216 -19.916 12.935 1.00 37.75 263 ASN A C 1
ATOM 2134 O O . ASN A 1 263 ? -27.130 -20.566 13.433 1.00 37.75 263 ASN A O 1
ATOM 2138 N N . PHE A 1 264 ? -26.414 -19.276 11.776 1.00 41.16 264 PHE A N 1
ATOM 2139 C CA . PHE A 1 264 ? -27.770 -19.076 11.216 1.00 41.16 264 PHE A CA 1
ATOM 2140 C C . PHE A 1 264 ? -28.270 -20.244 10.361 1.00 41.16 264 PHE A C 1
ATOM 2142 O O . PHE A 1 264 ? -29.449 -20.301 10.012 1.00 41.16 264 PHE A O 1
ATOM 2149 N N . VAL A 1 265 ? -27.389 -21.197 10.048 1.00 39.97 265 VAL A N 1
ATOM 2150 C CA . VAL A 1 265 ? -27.689 -22.350 9.188 1.00 39.97 265 VAL A CA 1
ATOM 2151 C C . VAL A 1 265 ? -28.701 -23.308 9.838 1.00 39.97 265 VAL A C 1
ATOM 2153 O O . VAL A 1 265 ? -29.447 -23.971 9.121 1.00 39.97 265 VAL A O 1
ATOM 2156 N N . LEU A 1 266 ? -28.797 -23.347 11.175 1.00 44.91 266 LEU A N 1
ATOM 2157 C CA . LEU A 1 266 ? -29.576 -24.365 11.900 1.00 44.91 266 LEU A CA 1
ATOM 2158 C C . LEU A 1 266 ? -30.937 -23.923 12.454 1.00 44.91 266 LEU A C 1
ATOM 2160 O O . LEU A 1 266 ? -31.723 -24.775 12.855 1.00 44.91 266 LEU A O 1
ATOM 2164 N N . LEU A 1 267 ? -31.266 -22.628 12.426 1.00 51.03 267 LEU A N 1
ATOM 2165 C CA . LEU A 1 267 ? -32.516 -22.101 13.002 1.00 51.03 267 LEU A CA 1
ATOM 2166 C C . LEU A 1 267 ? -33.647 -21.879 11.978 1.00 51.03 267 LEU A C 1
ATOM 2168 O O . LEU A 1 267 ? -34.687 -21.308 12.309 1.00 51.03 267 LEU A O 1
ATOM 2172 N N . SER A 1 268 ? -33.482 -22.368 10.745 1.00 47.06 268 SER A N 1
ATOM 2173 C CA . SER A 1 268 ? -34.377 -22.145 9.593 1.00 47.06 268 SER A CA 1
ATOM 2174 C C . SER A 1 268 ? -35.810 -22.706 9.726 1.00 47.06 268 SER A C 1
ATOM 2176 O O . SER A 1 268 ? -36.653 -22.424 8.878 1.00 47.06 268 SER A O 1
ATOM 2178 N N . ASP A 1 269 ? -36.146 -23.366 10.839 1.00 54.78 269 ASP A N 1
ATOM 2179 C CA . ASP A 1 269 ? -37.488 -23.871 11.180 1.00 54.78 269 ASP A CA 1
ATOM 2180 C C . ASP A 1 269 ? -38.425 -22.809 11.811 1.00 54.78 269 ASP A C 1
ATOM 2182 O O . ASP A 1 269 ? -39.244 -23.114 12.685 1.00 54.78 269 ASP A O 1
ATOM 2186 N N . GLY A 1 270 ? -38.312 -21.541 11.401 1.00 61.88 270 GLY A N 1
ATOM 2187 C CA . GLY A 1 270 ? -39.212 -20.462 11.841 1.00 61.88 270 GLY A CA 1
ATOM 2188 C C . GLY A 1 270 ? -38.834 -19.756 13.151 1.00 61.88 270 GLY A C 1
ATOM 2189 O O . GLY A 1 270 ? -39.680 -19.079 13.736 1.00 61.88 270 GLY A O 1
ATOM 2190 N N . TRP A 1 271 ? -37.585 -19.878 13.612 1.00 72.00 271 TRP A N 1
ATOM 2191 C CA . TRP A 1 271 ? -37.075 -19.099 14.745 1.00 72.00 271 TRP A CA 1
ATOM 2192 C C . TRP A 1 271 ? -36.802 -17.642 14.353 1.00 72.00 271 TRP A C 1
ATOM 2194 O O . TRP A 1 271 ? -36.155 -17.358 13.344 1.00 72.00 271 TRP A O 1
ATOM 2204 N N . LYS A 1 272 ? -37.258 -16.706 15.187 1.00 75.25 272 LYS A N 1
ATOM 2205 C CA . LYS A 1 272 ? -36.778 -15.317 15.194 1.00 75.25 272 LYS A CA 1
ATOM 2206 C C . LYS A 1 272 ? -35.538 -15.246 16.075 1.00 75.25 272 LYS A C 1
ATOM 2208 O O . LYS A 1 272 ? -35.502 -15.917 17.101 1.00 75.25 272 LYS A O 1
ATOM 2213 N N . ILE A 1 273 ? -34.557 -14.427 15.710 1.00 75.00 273 ILE A N 1
ATOM 2214 C CA . ILE A 1 273 ? -33.332 -14.269 16.504 1.00 75.00 273 ILE A CA 1
ATOM 2215 C C . ILE A 1 273 ? -33.199 -12.805 16.893 1.00 75.00 273 ILE A C 1
ATOM 2217 O O . ILE A 1 273 ? -33.173 -11.935 16.021 1.00 75.00 273 ILE A O 1
ATOM 2221 N N . LEU A 1 274 ? -33.144 -12.536 18.193 1.00 75.94 274 LEU A N 1
ATOM 2222 C CA . LEU A 1 274 ? -32.955 -11.208 18.758 1.00 75.94 274 LEU A CA 1
ATOM 2223 C C . LEU A 1 274 ? -31.608 -11.161 19.472 1.00 75.94 274 LEU A C 1
ATOM 2225 O O . LEU A 1 274 ? -31.395 -11.862 20.450 1.00 75.94 274 LEU A O 1
ATOM 2229 N N . ARG A 1 275 ? -30.689 -10.340 18.974 1.00 77.62 275 ARG A N 1
ATOM 2230 C CA . ARG A 1 275 ? -29.336 -10.258 19.522 1.00 77.62 275 ARG A CA 1
ATOM 2231 C C . ARG A 1 275 ? -29.135 -8.993 20.348 1.00 77.62 275 ARG A C 1
ATOM 2233 O O . ARG A 1 275 ? -29.483 -7.912 19.864 1.00 77.62 275 ARG A O 1
ATOM 2240 N N . PHE A 1 276 ? -28.509 -9.145 21.510 1.00 75.31 276 PHE A N 1
ATOM 2241 C CA . PHE A 1 276 ? -28.023 -8.069 22.377 1.00 75.31 276 PHE A CA 1
ATOM 2242 C C . PHE A 1 276 ? -26.508 -8.148 22.524 1.00 75.31 276 PHE A C 1
ATOM 2244 O O . PHE A 1 276 ? -25.909 -9.197 22.301 1.00 75.31 276 PHE A O 1
ATOM 2251 N N . THR A 1 277 ? -25.878 -7.049 22.908 1.00 76.62 277 THR A N 1
ATOM 2252 C CA . THR A 1 277 ? -24.493 -7.056 23.388 1.00 76.62 277 THR A CA 1
ATOM 2253 C C . THR A 1 277 ? -24.465 -7.222 24.907 1.00 76.62 277 THR A C 1
ATOM 2255 O O . THR A 1 277 ? -25.403 -6.810 25.591 1.00 76.62 277 THR A O 1
ATOM 2258 N N . ALA A 1 278 ? -23.382 -7.774 25.458 1.00 77.44 278 ALA A N 1
ATOM 2259 C CA . ALA A 1 278 ? -23.223 -7.888 26.908 1.00 77.44 278 ALA A CA 1
ATOM 2260 C C . ALA A 1 278 ? -23.347 -6.524 27.616 1.00 77.44 278 ALA A C 1
ATOM 2262 O O . ALA A 1 278 ? -23.950 -6.437 28.678 1.00 77.44 278 ALA A O 1
ATOM 2263 N N . ASN A 1 279 ? -22.849 -5.441 27.014 1.00 74.50 279 ASN A N 1
ATOM 2264 C CA . ASN A 1 279 ? -22.958 -4.104 27.604 1.00 74.50 279 ASN A CA 1
ATOM 2265 C C . ASN A 1 279 ? -24.346 -3.492 27.484 1.00 74.50 279 ASN A C 1
ATOM 2267 O O . ASN A 1 279 ? -24.777 -2.865 28.433 1.00 74.50 279 ASN A O 1
ATOM 2271 N N . GLU A 1 280 ? -25.062 -3.693 26.369 1.00 77.69 280 GLU A N 1
ATOM 2272 C CA . GLU A 1 280 ? -26.462 -3.240 26.260 1.00 77.69 280 GLU A CA 1
ATOM 2273 C C . GLU A 1 280 ? -27.283 -3.785 27.439 1.00 77.69 280 GLU A C 1
ATOM 2275 O O . GLU A 1 280 ? -28.093 -3.072 28.027 1.00 77.69 280 GLU A O 1
ATOM 2280 N N . ILE A 1 281 ? -27.018 -5.038 27.821 1.00 83.31 281 ILE A N 1
ATOM 2281 C CA . ILE A 1 281 ? -27.665 -5.691 28.959 1.00 83.31 281 ILE A CA 1
ATOM 2282 C C . ILE A 1 281 ? -27.190 -5.108 30.294 1.00 83.31 281 ILE A C 1
ATOM 2284 O O . ILE A 1 281 ? -28.010 -4.878 31.181 1.00 83.31 281 ILE A O 1
ATOM 2288 N N . LEU A 1 282 ? -25.880 -4.905 30.462 1.00 82.06 282 LEU A N 1
ATOM 2289 C CA . LEU A 1 282 ? -25.306 -4.403 31.714 1.00 82.06 282 LEU A CA 1
ATOM 2290 C C . LEU A 1 282 ? -25.605 -2.911 31.957 1.00 82.06 282 LEU A C 1
ATOM 2292 O O . LEU A 1 282 ? -25.680 -2.504 33.114 1.00 82.06 282 LEU A O 1
ATOM 2296 N N . GLU A 1 283 ? -25.804 -2.113 30.906 1.00 81.25 283 GLU A N 1
ATOM 2297 C CA . GLU A 1 283 ? -26.168 -0.692 30.988 1.00 81.25 283 GLU A CA 1
ATOM 2298 C C . GLU A 1 283 ? -27.664 -0.484 31.257 1.00 81.25 283 GLU A C 1
ATOM 2300 O O . GLU A 1 283 ? -28.018 0.296 32.142 1.00 81.25 283 GLU A O 1
ATOM 2305 N N . ASP A 1 284 ? -28.549 -1.168 30.516 1.00 85.44 284 ASP A N 1
ATOM 2306 C CA . ASP A 1 284 ? -30.004 -1.022 30.662 1.00 85.44 284 ASP A CA 1
ATOM 2307 C C . ASP A 1 284 ? -30.748 -2.356 30.475 1.00 85.44 284 ASP A C 1
ATOM 2309 O O . ASP A 1 284 ? -31.383 -2.658 29.454 1.00 85.44 284 ASP A O 1
ATOM 2313 N N . LEU A 1 285 ? -30.691 -3.161 31.534 1.00 89.94 285 LEU A N 1
ATOM 2314 C CA . LEU A 1 285 ? -31.352 -4.459 31.628 1.00 89.94 285 LEU A CA 1
ATOM 2315 C C . LEU A 1 285 ? -32.869 -4.374 31.394 1.00 89.94 285 LEU A C 1
ATOM 2317 O O . LEU A 1 285 ? -33.447 -5.229 30.716 1.00 89.94 285 LEU A O 1
ATOM 2321 N N . SER A 1 286 ? -33.520 -3.347 31.951 1.00 86.88 286 SER A N 1
ATOM 2322 C CA . SER A 1 286 ? -34.974 -3.185 31.854 1.00 86.88 286 SER A CA 1
ATOM 2323 C C . SER A 1 286 ? -35.399 -2.936 30.409 1.00 86.88 286 SER A C 1
ATOM 2325 O O . SER A 1 286 ? -36.389 -3.513 29.952 1.00 86.88 286 SER A O 1
ATOM 2327 N N . PHE A 1 287 ? -34.654 -2.107 29.676 1.00 84.00 287 PHE A N 1
ATOM 2328 C CA . PHE A 1 287 ? -34.947 -1.814 28.277 1.00 84.00 287 PHE A CA 1
ATOM 2329 C C . PHE A 1 287 ? -34.733 -3.031 27.369 1.00 84.00 287 PHE A C 1
ATOM 2331 O O . PHE A 1 287 ? -35.528 -3.272 26.453 1.00 84.00 287 PHE A O 1
ATOM 2338 N N . CYS A 1 288 ? -33.708 -3.843 27.644 1.00 87.38 288 CYS A N 1
ATOM 2339 C CA . CYS A 1 288 ? -33.485 -5.101 26.931 1.00 87.38 288 CYS A CA 1
ATOM 2340 C C . CYS A 1 288 ? -34.641 -6.090 27.150 1.00 87.38 288 CYS A C 1
ATOM 2342 O O . CYS A 1 288 ? -35.158 -6.657 26.182 1.00 87.38 288 CYS A O 1
ATOM 2344 N N . ALA A 1 289 ? -35.104 -6.252 28.394 1.00 90.12 289 ALA A N 1
ATOM 2345 C CA . ALA A 1 289 ? -36.243 -7.112 28.716 1.00 90.12 289 ALA A CA 1
ATOM 2346 C C . ALA A 1 289 ? -37.546 -6.645 28.031 1.00 90.12 289 ALA A C 1
ATOM 2348 O O . ALA A 1 289 ? -38.255 -7.463 27.439 1.00 90.12 289 ALA A O 1
ATOM 2349 N N . ASP A 1 290 ? -37.821 -5.335 28.018 1.00 85.31 290 ASP A N 1
ATOM 2350 C CA . ASP A 1 290 ? -38.964 -4.748 27.298 1.00 85.31 290 ASP A CA 1
ATOM 2351 C C . ASP A 1 290 ? -38.908 -5.047 25.786 1.00 85.31 290 ASP A C 1
ATOM 2353 O O . ASP A 1 290 ? -39.931 -5.343 25.157 1.00 85.31 290 ASP A O 1
ATOM 2357 N N . ALA A 1 291 ? -37.717 -4.984 25.178 1.00 82.50 291 ALA A N 1
ATOM 2358 C CA . ALA A 1 291 ? -37.531 -5.285 23.760 1.00 82.50 291 ALA A CA 1
ATOM 2359 C C . ALA A 1 291 ? -37.832 -6.760 23.441 1.00 82.50 291 ALA A C 1
ATOM 2361 O O . ALA A 1 291 ? -38.485 -7.044 22.430 1.00 82.50 291 ALA A O 1
ATOM 2362 N N . VAL A 1 292 ? -37.411 -7.688 24.309 1.00 88.31 292 VAL A N 1
ATOM 2363 C CA . VAL A 1 292 ? -37.749 -9.116 24.193 1.00 88.31 292 VAL A CA 1
ATOM 2364 C C . VAL A 1 292 ? -39.262 -9.319 24.264 1.00 88.31 292 VAL A C 1
ATOM 2366 O O . VAL A 1 292 ? -39.837 -9.939 23.365 1.00 88.31 292 VAL A O 1
ATOM 2369 N N . GLU A 1 293 ? -39.914 -8.762 25.287 1.00 87.38 293 GLU A N 1
ATOM 2370 C CA . GLU A 1 293 ? -41.361 -8.884 25.498 1.00 87.38 293 GLU A CA 1
ATOM 2371 C C . GLU A 1 293 ? -42.154 -8.356 24.292 1.00 87.38 293 GLU A C 1
ATOM 2373 O O . GLU A 1 293 ? -43.106 -8.989 23.821 1.00 87.38 293 GLU A O 1
ATOM 2378 N N . GLN A 1 294 ? -41.732 -7.228 23.721 1.00 82.38 294 GLN A N 1
ATOM 2379 C CA . GLN A 1 294 ? -42.399 -6.644 22.564 1.00 82.38 294 GLN A CA 1
ATOM 2380 C C . GLN A 1 294 ? -42.212 -7.474 21.287 1.00 82.38 294 GLN A C 1
ATOM 2382 O O . GLN A 1 294 ? -43.177 -7.689 20.546 1.00 82.38 294 GLN A O 1
ATOM 2387 N N . VAL A 1 295 ? -40.999 -7.966 21.017 1.00 81.19 295 VAL A N 1
ATOM 2388 C CA . VAL A 1 295 ? -40.744 -8.837 19.858 1.00 81.19 295 VAL A CA 1
ATOM 2389 C C . VAL A 1 295 ? -41.541 -10.134 19.983 1.00 81.19 295 VAL A C 1
ATOM 2391 O O . VAL A 1 295 ? -42.106 -10.599 18.986 1.00 81.19 295 VAL A O 1
ATOM 2394 N N . TRP A 1 296 ? -41.640 -10.678 21.196 1.00 86.81 296 TRP A N 1
ATOM 2395 C CA . TRP A 1 296 ? -42.436 -11.862 21.489 1.00 86.81 296 TRP A CA 1
ATOM 2396 C C . TRP A 1 296 ? -43.932 -11.636 21.221 1.00 86.81 296 TRP A C 1
ATOM 2398 O O . TRP A 1 296 ? -44.524 -12.369 20.427 1.00 86.81 296 TRP A O 1
ATOM 2408 N N . ASN A 1 297 ? -44.516 -10.581 21.799 1.00 82.81 297 ASN A N 1
ATOM 2409 C CA . ASN A 1 297 ? -45.958 -10.313 21.747 1.00 82.81 297 ASN A CA 1
ATOM 2410 C C . ASN A 1 297 ? -46.435 -9.688 20.423 1.00 82.81 297 ASN A C 1
ATOM 2412 O O . ASN A 1 297 ? -47.554 -9.942 19.980 1.00 82.81 297 ASN A O 1
ATOM 2416 N N . GLN A 1 298 ? -45.621 -8.836 19.792 1.00 75.50 298 GLN A N 1
ATOM 2417 C CA . GLN A 1 298 ? -46.034 -7.976 18.669 1.00 75.50 298 GLN A CA 1
ATOM 2418 C C . GLN A 1 298 ? -45.228 -8.210 17.382 1.00 75.50 298 GLN A C 1
ATOM 2420 O O . GLN A 1 298 ? -45.575 -7.659 16.335 1.00 75.50 298 GLN A O 1
ATOM 2425 N N . GLY A 1 299 ? -44.135 -8.981 17.429 1.00 65.75 299 GLY A N 1
ATOM 2426 C CA . GLY A 1 299 ? -43.255 -9.214 16.276 1.00 65.75 299 GLY A CA 1
ATOM 2427 C C . GLY A 1 299 ? -42.503 -7.969 15.789 1.00 65.75 299 GLY A C 1
ATOM 2428 O O . GLY A 1 299 ? -42.002 -7.961 14.665 1.00 65.75 299 GLY A O 1
ATOM 2429 N N . ARG A 1 300 ? -42.445 -6.906 16.599 1.00 56.50 300 ARG A N 1
ATOM 2430 C CA . ARG A 1 300 ? -41.780 -5.633 16.286 1.00 56.50 300 ARG A CA 1
ATOM 2431 C C . ARG A 1 300 ? -40.891 -5.213 17.450 1.00 56.50 300 ARG A C 1
ATOM 2433 O O . ARG A 1 300 ? -41.237 -5.466 18.598 1.00 56.50 300 ARG A O 1
ATOM 2440 N N . LYS A 1 301 ? -39.786 -4.530 17.141 1.00 57.59 301 LYS A N 1
ATOM 2441 C CA . LYS A 1 301 ? -38.911 -3.904 18.141 1.00 57.59 301 LYS A CA 1
ATOM 2442 C C . LYS A 1 301 ? -39.262 -2.425 18.349 1.00 57.59 301 LYS A C 1
ATOM 2444 O O . LYS A 1 301 ? -39.654 -1.754 17.390 1.00 57.59 301 LYS A O 1
ATOM 2449 N N . LYS A 1 302 ? -39.093 -1.911 19.572 1.00 44.50 302 LYS A N 1
ATOM 2450 C CA . LYS A 1 302 ? -38.995 -0.465 19.859 1.00 44.50 302 LYS A CA 1
ATOM 2451 C C . LYS A 1 302 ? -37.651 0.072 19.331 1.00 44.50 302 LYS A C 1
ATOM 2453 O O . LYS A 1 302 ? -36.790 -0.702 18.933 1.00 44.50 302 LYS A O 1
ATOM 2458 N N . ALA A 1 303 ? -37.507 1.394 19.250 1.00 47.66 303 ALA A N 1
ATOM 2459 C CA . ALA A 1 303 ? -36.339 2.099 18.705 1.00 47.66 303 ALA A CA 1
ATOM 2460 C C . ALA A 1 303 ? -34.953 1.541 19.133 1.00 47.66 303 ALA A C 1
ATOM 2462 O O . ALA A 1 303 ? -34.816 1.001 20.223 1.00 47.66 303 ALA A O 1
ATOM 2463 N N . SER A 1 304 ? -33.962 1.713 18.242 1.00 52.09 304 SER A N 1
ATOM 2464 C CA . SER A 1 304 ? -32.484 1.591 18.360 1.00 52.09 304 SER A CA 1
ATOM 2465 C C . SER A 1 304 ? -31.795 0.431 19.108 1.00 52.09 304 SER A C 1
ATOM 2467 O O . SER A 1 304 ? -30.618 0.237 18.828 1.00 52.09 304 SER A O 1
ATOM 2469 N N . VAL A 1 305 ? -32.446 -0.376 19.953 1.00 56.66 305 VAL A N 1
ATOM 2470 C CA . VAL A 1 305 ? -31.781 -1.435 20.752 1.00 56.66 305 VAL A CA 1
ATOM 2471 C C . VAL A 1 305 ? -32.144 -2.832 20.257 1.00 56.66 305 VAL A C 1
ATOM 2473 O O . VAL A 1 305 ? -33.288 -3.096 19.871 1.00 56.66 305 VAL A O 1
ATOM 2476 N N . GLY A 1 306 ? -31.151 -3.722 20.243 1.00 53.75 306 GLY A N 1
ATOM 2477 C CA . GLY A 1 306 ? -31.297 -5.106 19.806 1.00 53.75 306 GLY A CA 1
ATOM 2478 C C . GLY A 1 306 ? -31.416 -5.269 18.284 1.00 53.75 306 GLY A C 1
ATOM 2479 O O . GLY A 1 306 ? -32.035 -4.476 17.549 1.00 53.75 306 GLY A O 1
ATOM 2480 N N . ARG A 1 307 ? -30.809 -6.341 17.770 1.00 61.66 307 ARG A N 1
ATOM 2481 C CA . ARG A 1 307 ? -30.789 -6.673 16.336 1.00 61.66 307 ARG A CA 1
ATOM 2482 C C . ARG A 1 307 ? -31.669 -7.893 16.076 1.00 61.66 307 ARG A C 1
ATOM 2484 O O . ARG A 1 307 ? -31.312 -9.005 16.445 1.00 61.66 307 ARG A O 1
ATOM 2491 N N . LEU A 1 308 ? -32.831 -7.664 15.456 1.00 63.16 308 LEU A N 1
ATOM 2492 C CA . LEU A 1 308 ? -33.758 -8.720 15.040 1.00 63.16 308 LEU A CA 1
ATOM 2493 C C . LEU A 1 308 ? -33.363 -9.229 13.651 1.00 63.16 308 LEU A C 1
ATOM 2495 O O . LEU A 1 308 ? -33.351 -8.455 12.691 1.00 63.16 308 LEU A O 1
ATOM 2499 N N . LEU A 1 309 ? -33.061 -10.518 13.546 1.00 57.12 309 LEU A N 1
ATOM 2500 C CA . LEU A 1 309 ? -32.609 -11.170 12.321 1.00 57.12 309 LEU A CA 1
ATOM 2501 C C . LEU A 1 309 ? -33.686 -12.143 11.822 1.00 57.12 309 LEU A C 1
ATOM 2503 O O . LEU A 1 309 ? -34.248 -12.926 12.589 1.00 57.12 309 LEU A O 1
ATOM 2507 N N . PHE A 1 310 ? -33.974 -12.077 10.520 1.00 49.12 310 PHE A N 1
ATOM 2508 C CA . PHE A 1 310 ? -34.886 -12.983 9.820 1.00 49.12 310 PHE A CA 1
ATOM 2509 C C . PHE A 1 310 ? -34.070 -13.856 8.868 1.00 49.12 310 PHE A C 1
ATOM 2511 O O . PHE A 1 310 ? -33.269 -13.327 8.096 1.00 49.12 310 PHE A O 1
ATOM 2518 N N . GLY A 1 311 ? -34.273 -15.174 8.896 1.00 42.00 311 GLY A N 1
ATOM 2519 C CA . GLY A 1 311 ? -33.596 -16.088 7.978 1.00 42.00 311 GLY A CA 1
ATOM 2520 C C . GLY A 1 311 ? -33.925 -15.752 6.521 1.00 42.00 311 GLY A C 1
ATOM 2521 O O . GLY A 1 311 ? -35.060 -15.923 6.082 1.00 42.00 311 GLY A O 1
ATOM 2522 N N . LYS A 1 312 ? -32.939 -15.270 5.758 1.00 37.44 312 LYS A N 1
ATOM 2523 C CA . LYS A 1 312 ? -32.972 -15.331 4.292 1.00 37.44 312 LYS A CA 1
ATOM 2524 C C . LYS A 1 312 ? -32.324 -16.649 3.867 1.00 37.44 312 LYS A C 1
ATOM 2526 O O . LYS A 1 312 ? -31.300 -17.028 4.429 1.00 37.44 312 LYS A O 1
ATOM 2531 N N . ASN A 1 313 ? -32.916 -17.326 2.878 1.00 34.28 313 ASN A N 1
ATOM 2532 C CA . ASN A 1 313 ? -32.265 -18.434 2.171 1.00 34.28 313 ASN A CA 1
ATOM 2533 C C . ASN A 1 313 ? -30.845 -18.012 1.772 1.00 34.28 313 ASN A C 1
ATOM 2535 O O . ASN A 1 313 ? -30.669 -16.902 1.266 1.00 34.28 313 ASN A O 1
ATOM 2539 N N . GLN A 1 314 ? -29.864 -18.887 2.011 1.00 36.50 314 GLN A N 1
ATOM 2540 C CA . GLN A 1 314 ? -28.469 -18.667 1.633 1.00 36.50 314 GLN A CA 1
ATOM 2541 C C . GLN A 1 314 ? -28.377 -18.189 0.172 1.00 36.50 314 GLN A C 1
ATOM 2543 O O . GLN A 1 314 ? -28.841 -18.905 -0.719 1.00 36.50 314 GLN A O 1
ATOM 2548 N N . PRO A 1 315 ? -27.736 -17.050 -0.127 1.00 38.66 315 PRO A N 1
ATOM 2549 C CA . PRO A 1 315 ? -26.928 -17.003 -1.330 1.00 38.66 315 PRO A CA 1
ATOM 2550 C C . PRO A 1 315 ? -25.758 -17.968 -1.090 1.00 38.66 315 PRO A C 1
ATOM 2552 O O . PRO A 1 315 ? -25.098 -17.901 -0.051 1.00 38.66 315 PRO A O 1
ATOM 2555 N N . GLY A 1 316 ? -25.564 -18.936 -1.987 1.00 42.97 316 GLY A N 1
ATOM 2556 C CA . GLY A 1 316 ? -24.426 -19.851 -1.898 1.00 42.97 316 GLY A CA 1
ATOM 2557 C C . GLY A 1 316 ? -23.117 -19.067 -1.800 1.00 42.97 316 GLY A C 1
ATOM 2558 O O . GLY A 1 316 ? -23.044 -17.933 -2.278 1.00 42.97 316 GLY A O 1
ATOM 2559 N N . LEU A 1 317 ? -22.085 -19.663 -1.185 1.00 46.78 317 LEU A N 1
ATOM 2560 C CA . LEU A 1 317 ? -20.731 -19.145 -1.370 1.00 46.78 317 LEU A CA 1
ATOM 2561 C C . LEU A 1 317 ? -20.526 -18.953 -2.879 1.00 46.78 317 LEU A C 1
ATOM 2563 O O . LEU A 1 317 ? -20.828 -19.890 -3.632 1.00 46.78 317 LEU A O 1
ATOM 2567 N N . PRO A 1 318 ? -20.058 -17.776 -3.331 1.00 54.94 318 PRO A N 1
ATOM 2568 C CA . PRO A 1 318 ? -19.603 -17.662 -4.704 1.00 54.94 318 PRO A CA 1
ATOM 2569 C C . PRO A 1 318 ? -18.601 -18.785 -4.975 1.00 54.94 318 PRO A C 1
ATOM 2571 O O . PRO A 1 318 ? -17.946 -19.272 -4.047 1.00 54.94 318 PRO A O 1
ATOM 2574 N N . ALA A 1 319 ? -18.542 -19.267 -6.215 1.00 58.25 319 ALA A N 1
ATOM 2575 C CA . ALA A 1 319 ? -17.662 -20.367 -6.585 1.00 58.25 319 ALA A CA 1
ATOM 2576 C C . ALA A 1 319 ? -16.194 -19.919 -6.460 1.00 58.25 319 ALA A C 1
ATOM 2578 O O . ALA A 1 319 ? -15.576 -19.490 -7.428 1.00 58.25 319 ALA A O 1
ATOM 2579 N N . LEU A 1 320 ? -15.660 -19.989 -5.240 1.00 59.03 320 LEU A N 1
ATOM 2580 C CA . LEU A 1 320 ? -14.257 -19.771 -4.926 1.00 59.03 320 LEU A CA 1
ATOM 2581 C C . LEU A 1 320 ? -13.440 -20.918 -5.547 1.00 59.03 320 LEU A C 1
ATOM 2583 O O . LEU A 1 320 ? -13.954 -22.037 -5.678 1.00 59.03 320 LEU A O 1
ATOM 2587 N N . PRO A 1 321 ? -12.183 -20.676 -5.939 1.00 53.78 321 PRO A N 1
ATOM 2588 C CA . PRO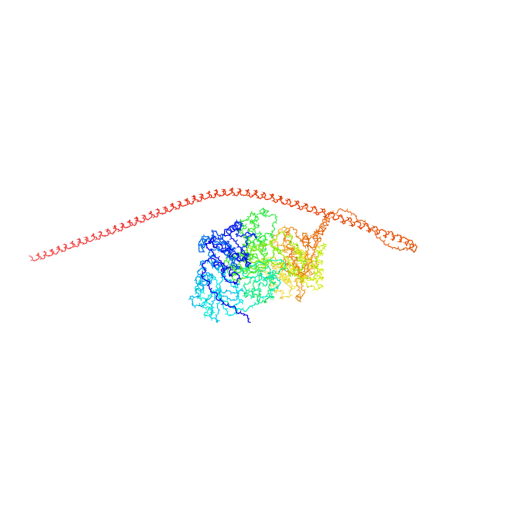 A 1 321 ? -11.404 -21.655 -6.679 1.00 53.78 321 PRO A CA 1
ATOM 2589 C C . PRO A 1 321 ? -11.168 -22.868 -5.775 1.00 53.78 321 PRO A C 1
ATOM 2591 O O . PRO A 1 321 ? -10.785 -22.722 -4.615 1.00 53.78 321 PRO A O 1
ATOM 2594 N N . GLN A 1 322 ? -11.474 -24.073 -6.269 1.00 51.97 322 GLN A N 1
ATOM 2595 C CA . GLN A 1 322 ? -11.559 -25.280 -5.436 1.00 51.97 322 GLN A CA 1
ATOM 2596 C C . GLN A 1 322 ? -10.218 -25.725 -4.831 1.00 51.97 322 GLN A C 1
ATOM 2598 O O . GLN A 1 322 ? -10.250 -26.465 -3.849 1.00 51.97 322 GLN A O 1
ATOM 2603 N N . ASP A 1 323 ? -9.083 -25.211 -5.309 1.00 61.94 323 ASP A N 1
ATOM 2604 C CA . ASP A 1 323 ? -7.781 -25.852 -5.097 1.00 61.94 323 ASP A CA 1
ATOM 2605 C C . ASP A 1 323 ? -6.830 -25.119 -4.122 1.00 61.94 323 ASP A C 1
ATOM 2607 O O . ASP A 1 323 ? -5.806 -25.689 -3.753 1.00 61.94 323 ASP A O 1
ATOM 2611 N N . ASP A 1 324 ? -7.150 -23.898 -3.656 1.00 77.81 324 ASP A N 1
ATOM 2612 C CA . ASP A 1 324 ? -6.315 -23.147 -2.693 1.00 77.81 324 ASP A CA 1
ATOM 2613 C C . ASP A 1 324 ? -7.077 -22.803 -1.399 1.00 77.81 324 ASP A C 1
ATOM 2615 O O . ASP A 1 324 ? -7.822 -21.822 -1.311 1.00 77.81 324 ASP A O 1
ATOM 2619 N N . GLU A 1 325 ? -6.902 -23.633 -0.367 1.00 79.25 325 GLU A N 1
ATOM 2620 C CA . GLU A 1 325 ? -7.554 -23.446 0.936 1.00 79.25 325 GLU A CA 1
ATOM 2621 C C . GLU A 1 325 ? -7.120 -22.152 1.645 1.00 79.25 325 GLU A C 1
ATOM 2623 O O . GLU A 1 325 ? -7.926 -21.549 2.356 1.00 79.25 325 GLU A O 1
ATOM 2628 N N . VAL A 1 326 ? -5.888 -21.670 1.437 1.00 81.44 326 VAL A N 1
ATOM 2629 C CA . VAL A 1 326 ? -5.401 -20.450 2.101 1.00 81.44 326 VAL A CA 1
ATOM 2630 C C . VAL A 1 326 ? -6.082 -19.219 1.515 1.00 81.44 326 VAL A C 1
ATOM 2632 O O . VAL A 1 326 ? -6.560 -18.372 2.273 1.00 81.44 326 VAL A O 1
ATOM 2635 N N . GLN A 1 327 ? -6.215 -19.145 0.185 1.00 84.94 327 GLN A N 1
ATOM 2636 C CA . GLN A 1 327 ? -6.998 -18.087 -0.460 1.00 84.94 327 GLN A CA 1
ATOM 2637 C C . GLN A 1 327 ? -8.450 -18.093 0.030 1.00 84.94 327 GLN A C 1
ATOM 2639 O O . GLN A 1 327 ? -8.975 -17.039 0.393 1.00 84.94 327 GLN A O 1
ATOM 2644 N N . LYS A 1 328 ? -9.095 -19.268 0.109 1.00 82.38 328 LYS A N 1
ATOM 2645 C CA . LYS A 1 328 ? -10.470 -19.382 0.630 1.00 82.38 328 LYS A CA 1
ATOM 2646 C C . LYS A 1 328 ? -10.574 -18.859 2.059 1.00 82.38 328 LYS A C 1
ATOM 2648 O O . LYS A 1 328 ? -11.480 -18.078 2.352 1.00 82.38 328 LYS A O 1
ATOM 2653 N N . LEU A 1 329 ? -9.662 -19.260 2.944 1.00 76.44 329 LEU A N 1
ATOM 2654 C CA . LEU A 1 329 ? -9.644 -18.807 4.336 1.00 76.44 329 LEU A CA 1
ATOM 2655 C C . LEU A 1 329 ? -9.445 -17.293 4.437 1.00 76.44 329 LEU A C 1
ATOM 2657 O O . LEU A 1 329 ? -10.147 -16.642 5.210 1.00 76.44 329 LEU A O 1
ATOM 2661 N N . ALA A 1 330 ? -8.550 -16.725 3.628 1.00 81.06 330 ALA A N 1
ATOM 2662 C CA . ALA A 1 330 ? -8.299 -15.292 3.609 1.00 81.06 330 ALA A CA 1
ATOM 2663 C C . ALA A 1 330 ? -9.521 -14.508 3.090 1.00 81.06 330 ALA A C 1
ATOM 2665 O O . ALA A 1 330 ? -9.999 -13.589 3.755 1.00 81.06 330 ALA A O 1
ATOM 2666 N N . ILE A 1 331 ? -10.100 -14.923 1.956 1.00 83.44 331 ILE A N 1
ATOM 2667 C CA . ILE A 1 331 ? -11.288 -14.304 1.339 1.00 83.44 331 ILE A CA 1
ATOM 2668 C C . ILE A 1 331 ? -12.507 -14.379 2.260 1.00 83.44 331 ILE A C 1
ATOM 2670 O O . ILE A 1 331 ? -13.267 -13.415 2.361 1.00 83.44 331 ILE A O 1
ATOM 2674 N N . THR A 1 332 ? -12.711 -15.508 2.938 1.00 77.94 332 THR A N 1
ATOM 2675 C CA . THR A 1 332 ? -13.890 -15.739 3.791 1.00 77.94 332 THR A CA 1
ATOM 2676 C C . THR A 1 332 ? -13.699 -15.275 5.230 1.00 77.94 332 THR A C 1
ATOM 2678 O O . THR A 1 332 ? -14.633 -15.390 6.030 1.00 77.94 332 THR A O 1
ATOM 2681 N N . ASN A 1 333 ? -12.531 -14.709 5.563 1.00 70.94 333 ASN A N 1
ATOM 2682 C CA . ASN A 1 333 ? -12.223 -14.274 6.916 1.00 70.94 333 ASN A CA 1
ATOM 2683 C C . ASN A 1 333 ? -13.309 -13.338 7.472 1.00 70.94 333 ASN A C 1
ATOM 2685 O O . ASN A 1 333 ? -13.841 -12.495 6.755 1.00 70.94 333 ASN A O 1
ATOM 2689 N N . GLY A 1 334 ? -13.669 -13.490 8.743 1.00 60.78 334 GLY A N 1
ATOM 2690 C CA . GLY A 1 334 ? -14.704 -12.661 9.367 1.00 60.78 334 GLY A CA 1
ATOM 2691 C C . GLY A 1 334 ? -14.245 -11.222 9.636 1.00 60.78 334 GLY A C 1
ATOM 2692 O O . GLY A 1 334 ? -13.464 -10.640 8.880 1.00 60.78 334 GLY A O 1
ATOM 2693 N N . ALA A 1 335 ? -14.724 -10.667 10.748 1.00 60.84 335 ALA A N 1
ATOM 2694 C CA . ALA A 1 335 ? -14.356 -9.332 11.193 1.00 60.84 335 ALA A CA 1
ATOM 2695 C C . ALA A 1 335 ? -12.901 -9.266 11.680 1.00 60.84 335 ALA A C 1
ATOM 2697 O O . ALA A 1 335 ? -12.326 -10.272 12.110 1.00 60.84 335 ALA A O 1
ATOM 2698 N N . GLY A 1 336 ? -12.361 -8.051 11.688 1.00 60.03 336 GLY A N 1
ATOM 2699 C CA . GLY A 1 336 ? -10.991 -7.762 12.102 1.00 60.03 336 GLY A CA 1
ATOM 2700 C C . GLY A 1 336 ? -10.037 -7.616 10.914 1.00 60.03 336 GLY A C 1
ATOM 2701 O O . GLY A 1 336 ? -10.419 -7.914 9.774 1.00 60.03 336 GLY A O 1
ATOM 2702 N N . PRO A 1 337 ? -8.806 -7.147 11.169 1.00 77.19 337 PRO A N 1
ATOM 2703 C CA . PRO A 1 337 ? -7.862 -6.889 10.106 1.00 77.19 337 PRO A CA 1
ATOM 2704 C C . PRO A 1 337 ? -7.332 -8.198 9.511 1.00 77.19 337 PRO A C 1
ATOM 2706 O O . PRO A 1 337 ? -7.230 -9.235 10.174 1.00 77.19 337 PRO A O 1
ATOM 2709 N N . VAL A 1 338 ? -7.013 -8.162 8.226 1.00 82.94 338 VAL A N 1
ATOM 2710 C CA . VAL A 1 338 ? -6.478 -9.287 7.461 1.00 82.94 338 VAL A CA 1
ATOM 2711 C C . VAL A 1 338 ? -5.274 -8.800 6.692 1.00 82.94 338 VAL A C 1
ATOM 2713 O O . VAL A 1 338 ? -5.334 -7.752 6.054 1.00 82.94 338 VAL A O 1
ATOM 2716 N N . ALA A 1 339 ? -4.211 -9.589 6.724 1.00 88.44 339 ALA A N 1
ATOM 2717 C CA . ALA A 1 339 ? -3.006 -9.333 5.969 1.00 88.44 339 ALA A CA 1
ATOM 2718 C C . ALA A 1 339 ? -2.695 -10.527 5.084 1.00 88.44 339 ALA A C 1
ATOM 2720 O O . ALA A 1 339 ? -2.482 -11.633 5.573 1.00 88.44 339 ALA A O 1
ATOM 2721 N N . ILE A 1 340 ? -2.682 -10.313 3.777 1.00 90.56 340 ILE A N 1
ATOM 2722 C CA . ILE A 1 340 ? -2.308 -11.338 2.812 1.00 90.56 340 ILE A CA 1
ATOM 2723 C C . ILE A 1 340 ? -0.953 -10.970 2.237 1.00 90.56 340 ILE A C 1
ATOM 2725 O O . ILE A 1 340 ? -0.776 -9.919 1.622 1.00 90.56 340 ILE A O 1
ATOM 2729 N N . THR A 1 341 ? -0.010 -11.877 2.414 1.00 90.06 341 THR A N 1
ATOM 2730 C CA . THR A 1 341 ? 1.310 -11.807 1.802 1.00 90.06 341 THR A CA 1
ATOM 2731 C C . THR A 1 341 ? 1.417 -12.923 0.779 1.00 90.06 341 THR A C 1
ATOM 2733 O O . THR A 1 341 ? 0.854 -13.997 0.967 1.00 90.06 341 THR A O 1
ATOM 2736 N N . GLY A 1 342 ? 2.092 -12.688 -0.336 1.00 87.25 342 GLY A N 1
ATOM 2737 C CA . GLY A 1 342 ? 2.290 -13.739 -1.326 1.00 87.25 342 GLY A CA 1
ATOM 2738 C C . GLY A 1 342 ? 3.161 -13.267 -2.465 1.00 87.25 342 GLY A C 1
ATOM 2739 O O . GLY A 1 342 ? 3.083 -12.104 -2.857 1.00 87.25 342 GLY A O 1
ATOM 2740 N N . CYS A 1 343 ? 3.967 -14.169 -3.017 1.00 86.06 343 CYS A N 1
ATOM 2741 C CA . CYS A 1 343 ? 4.831 -13.842 -4.145 1.00 86.06 343 CYS A CA 1
ATOM 2742 C C . CYS A 1 343 ? 4.023 -13.394 -5.382 1.00 86.06 343 CYS A C 1
ATOM 2744 O O . CYS A 1 343 ? 2.788 -13.497 -5.441 1.00 86.06 343 CYS A O 1
ATOM 2746 N N . ALA A 1 344 ? 4.702 -12.904 -6.413 1.00 86.12 344 ALA A N 1
ATOM 2747 C CA . ALA A 1 344 ? 4.070 -12.557 -7.676 1.00 86.12 344 ALA A CA 1
ATOM 2748 C C . ALA A 1 344 ? 3.295 -13.759 -8.253 1.00 86.12 344 ALA A C 1
ATOM 2750 O O . ALA A 1 344 ? 3.772 -14.893 -8.219 1.00 86.12 344 ALA A O 1
ATOM 2751 N N . GLY A 1 345 ? 2.091 -13.519 -8.782 1.00 84.38 345 GLY A N 1
ATOM 2752 C CA . GLY A 1 345 ? 1.271 -14.557 -9.424 1.00 84.38 345 GLY A CA 1
ATOM 2753 C C . GLY A 1 345 ? 0.524 -15.505 -8.478 1.00 84.38 345 GLY A C 1
ATOM 2754 O O . GLY A 1 345 ? -0.017 -16.504 -8.943 1.00 84.38 345 GLY A O 1
ATOM 2755 N N . THR A 1 346 ? 0.463 -15.204 -7.179 1.00 87.31 346 THR A N 1
ATOM 2756 C CA . THR A 1 346 ? -0.213 -16.037 -6.163 1.00 87.31 346 THR A CA 1
ATOM 2757 C C . THR A 1 346 ? -1.701 -15.742 -5.967 1.00 87.31 346 THR A C 1
ATOM 2759 O O . THR A 1 346 ? -2.345 -16.374 -5.140 1.00 87.31 346 THR A O 1
ATOM 2762 N N . GLY A 1 347 ? -2.275 -14.795 -6.719 1.00 87.50 347 GLY A N 1
ATOM 2763 C CA . GLY A 1 347 ? -3.698 -14.441 -6.615 1.00 87.50 347 GLY A CA 1
ATOM 2764 C C . GLY A 1 347 ? -4.028 -13.363 -5.572 1.00 87.50 347 GLY A C 1
ATOM 2765 O O . GLY A 1 347 ? -5.136 -13.325 -5.057 1.00 87.50 347 GLY A O 1
ATOM 2766 N N . LYS A 1 348 ? -3.098 -12.449 -5.282 1.00 90.38 348 LYS A N 1
ATOM 2767 C CA . LYS A 1 348 ? -3.298 -11.294 -4.386 1.00 90.38 348 LYS A CA 1
ATOM 2768 C C . LYS A 1 348 ? -4.518 -10.422 -4.748 1.00 90.38 348 LYS A C 1
ATOM 2770 O O . LYS A 1 348 ? -5.493 -10.381 -4.002 1.00 90.38 348 LYS A O 1
ATOM 2775 N N . THR A 1 349 ? -4.511 -9.798 -5.926 1.00 88.00 349 THR A N 1
ATOM 2776 C CA . THR A 1 349 ? -5.640 -8.986 -6.425 1.00 88.00 349 THR A CA 1
ATOM 2777 C C . THR A 1 349 ? -6.908 -9.828 -6.625 1.00 88.00 349 THR A C 1
ATOM 2779 O O . THR A 1 349 ? -8.017 -9.358 -6.383 1.00 88.00 349 THR A O 1
ATOM 2782 N N . TYR A 1 350 ? -6.749 -11.112 -6.970 1.00 88.38 350 TYR A N 1
ATOM 2783 C CA . TYR A 1 350 ? -7.851 -12.076 -7.031 1.00 88.38 350 TYR A CA 1
ATOM 2784 C C . TYR A 1 350 ? -8.558 -12.217 -5.672 1.00 88.38 350 TYR A C 1
ATOM 2786 O O . TYR A 1 350 ? -9.787 -12.154 -5.610 1.00 88.38 350 TYR A O 1
ATOM 2794 N N . CYS A 1 351 ? -7.803 -12.311 -4.571 1.00 91.50 351 CYS A N 1
ATOM 2795 C CA . CYS A 1 351 ? -8.366 -12.310 -3.223 1.00 91.50 351 CYS A CA 1
ATOM 2796 C C . CYS A 1 351 ? -9.149 -11.026 -2.921 1.00 91.50 351 CYS A C 1
ATOM 2798 O O . CYS A 1 351 ? -10.185 -11.118 -2.274 1.00 91.50 351 CYS A O 1
ATOM 2800 N N . ILE A 1 352 ? -8.721 -9.851 -3.399 1.00 93.94 352 ILE A N 1
ATOM 2801 C CA . ILE A 1 352 ? -9.474 -8.594 -3.220 1.00 93.94 352 ILE A CA 1
ATOM 2802 C C . ILE A 1 352 ? -10.803 -8.639 -3.979 1.00 93.94 352 ILE A C 1
ATOM 2804 O O . ILE A 1 352 ? -11.853 -8.381 -3.388 1.00 93.94 352 ILE A O 1
ATOM 2808 N N . ALA A 1 353 ? -10.788 -9.005 -5.264 1.00 92.75 353 ALA A N 1
ATOM 2809 C CA . ALA A 1 353 ? -12.002 -9.065 -6.079 1.00 92.75 353 ALA A CA 1
ATOM 2810 C C . ALA A 1 353 ? -13.028 -10.057 -5.501 1.00 92.75 353 ALA A C 1
ATOM 2812 O O . ALA A 1 353 ? -14.198 -9.713 -5.313 1.00 92.75 353 ALA A O 1
ATOM 2813 N N . HIS A 1 354 ? -12.581 -11.259 -5.128 1.00 91.50 354 HIS A N 1
ATOM 2814 C CA . HIS A 1 354 ? -13.442 -12.266 -4.507 1.00 91.50 354 HIS A CA 1
ATOM 2815 C C . HIS A 1 354 ? -13.806 -11.945 -3.054 1.00 91.50 354 HIS A C 1
ATOM 2817 O O . HIS A 1 354 ? -14.861 -12.369 -2.584 1.00 91.50 354 HIS A O 1
ATOM 2823 N N . ARG A 1 355 ? -12.999 -11.157 -2.333 1.00 91.94 355 ARG A N 1
ATOM 2824 C CA . ARG A 1 355 ? -13.391 -10.603 -1.030 1.00 91.94 355 ARG A CA 1
ATOM 2825 C C . ARG A 1 355 ? -14.571 -9.656 -1.192 1.00 91.94 355 ARG A C 1
ATOM 2827 O O . ARG A 1 355 ? -15.521 -9.767 -0.423 1.00 91.94 355 ARG A O 1
ATOM 2834 N N . ILE A 1 356 ? -14.547 -8.773 -2.189 1.00 92.81 356 ILE A N 1
ATOM 2835 C CA . ILE A 1 356 ? -15.673 -7.881 -2.496 1.00 92.81 356 ILE A CA 1
ATOM 2836 C C . ILE A 1 356 ? -16.915 -8.704 -2.859 1.00 92.81 356 ILE A C 1
ATOM 2838 O O . ILE A 1 356 ? -17.966 -8.509 -2.252 1.00 92.81 356 ILE A O 1
ATOM 2842 N N . GLU A 1 357 ? -16.792 -9.664 -3.780 1.00 90.62 357 GLU A N 1
ATOM 2843 C CA . GLU A 1 357 ? -17.886 -10.572 -4.158 1.00 90.62 357 GLU A CA 1
ATOM 2844 C C . GLU A 1 357 ? -18.470 -11.301 -2.938 1.00 90.62 357 GLU A C 1
ATOM 2846 O O . GLU A 1 357 ? -19.686 -11.312 -2.734 1.00 90.62 357 GLU A O 1
ATOM 2851 N N . TYR A 1 358 ? -17.607 -11.857 -2.084 1.00 84.50 358 TYR A N 1
ATOM 2852 C CA . TYR A 1 358 ? -18.017 -12.511 -0.849 1.00 84.50 358 TYR A CA 1
ATOM 2853 C C . TYR A 1 358 ? -18.777 -11.544 0.063 1.00 84.50 358 TYR A C 1
ATOM 2855 O O . TYR A 1 358 ? -19.883 -11.862 0.488 1.00 84.50 358 TYR A O 1
ATOM 2863 N N . LEU A 1 359 ? -18.254 -10.347 0.340 1.00 82.62 359 LEU A N 1
ATOM 2864 C CA . LEU A 1 359 ? -18.931 -9.358 1.190 1.00 82.62 359 LEU A CA 1
ATOM 2865 C C . LEU A 1 359 ? -20.317 -8.977 0.643 1.00 82.62 359 LEU A C 1
ATOM 2867 O O . LEU A 1 359 ? -21.285 -8.913 1.407 1.00 82.62 359 LEU A O 1
ATOM 2871 N N . LEU A 1 360 ? -20.437 -8.801 -0.672 1.00 83.19 360 LEU A N 1
ATOM 2872 C CA . LEU A 1 360 ? -21.703 -8.511 -1.346 1.00 83.19 360 LEU A CA 1
ATOM 2873 C C . LEU A 1 360 ? -22.697 -9.673 -1.226 1.00 83.19 360 LEU A C 1
ATOM 2875 O O . LEU A 1 360 ? -23.853 -9.456 -0.856 1.00 83.19 360 LEU A O 1
ATOM 2879 N N . ALA A 1 361 ? -22.248 -10.911 -1.455 1.00 75.31 361 ALA A N 1
ATOM 2880 C CA . ALA A 1 361 ? -23.068 -12.111 -1.267 1.00 75.31 361 ALA A CA 1
ATOM 2881 C C . ALA A 1 361 ? -23.562 -12.231 0.183 1.00 75.31 361 ALA A C 1
ATOM 2883 O O . ALA A 1 361 ? -24.684 -12.658 0.443 1.00 75.31 361 ALA A O 1
ATOM 2884 N N . GLN A 1 362 ? -22.753 -11.776 1.135 1.00 66.44 362 GLN A N 1
ATOM 2885 C CA . GLN A 1 362 ? -23.092 -11.731 2.551 1.00 66.44 362 GLN A CA 1
ATOM 2886 C C . GLN A 1 362 ? -24.019 -10.567 2.950 1.00 66.44 362 GLN A C 1
ATOM 2888 O O . GLN A 1 362 ? -24.343 -10.410 4.130 1.00 66.44 362 GLN A O 1
ATOM 2893 N N . GLY A 1 363 ? -24.474 -9.765 1.986 1.00 67.75 363 GLY A N 1
ATOM 2894 C CA . GLY A 1 363 ? -25.446 -8.695 2.189 1.00 67.75 363 GLY A CA 1
ATOM 2895 C C . GLY A 1 363 ? -24.849 -7.357 2.627 1.00 67.75 363 GLY A C 1
ATOM 2896 O O . GLY A 1 363 ? -25.603 -6.493 3.078 1.00 67.75 363 GLY A O 1
ATOM 2897 N N . VAL A 1 364 ? -23.531 -7.165 2.512 1.00 76.19 364 VAL A N 1
ATOM 2898 C CA . VAL A 1 364 ? -22.899 -5.852 2.720 1.00 76.19 364 VAL A CA 1
ATOM 2899 C C . VAL A 1 364 ? -23.322 -4.914 1.587 1.00 76.19 364 VAL A C 1
ATOM 2901 O O . VAL A 1 364 ? -23.316 -5.299 0.418 1.00 76.19 364 VAL A O 1
ATOM 2904 N N . SER A 1 365 ? -23.712 -3.680 1.921 1.00 81.12 365 SER A N 1
ATOM 2905 C CA . SER A 1 365 ? -24.045 -2.686 0.892 1.00 81.12 365 SER A CA 1
ATOM 2906 C C . SER A 1 365 ? -22.780 -2.292 0.120 1.00 81.12 365 SER A C 1
ATOM 2908 O O . SER A 1 365 ? -21.779 -1.999 0.775 1.00 81.12 365 SER A O 1
ATOM 2910 N N . PRO A 1 366 ? -22.808 -2.213 -1.224 1.00 87.19 366 PRO A N 1
ATOM 2911 C CA . PRO A 1 366 ? -21.643 -1.825 -2.025 1.00 87.19 366 PRO A CA 1
ATOM 2912 C C . PRO A 1 366 ? -20.995 -0.508 -1.576 1.00 87.19 366 PRO A C 1
ATOM 2914 O O . PRO A 1 366 ? -19.777 -0.410 -1.470 1.00 87.19 366 PRO A O 1
ATOM 2917 N N . GLU A 1 367 ? -21.804 0.485 -1.208 1.00 88.06 367 GLU A N 1
ATOM 2918 C CA . GLU A 1 367 ? -21.336 1.806 -0.772 1.00 88.06 367 GLU A CA 1
ATOM 2919 C C . GLU A 1 367 ? -20.554 1.762 0.546 1.00 88.06 367 GLU A C 1
ATOM 2921 O O . GLU A 1 367 ? -19.874 2.729 0.878 1.00 88.06 367 GLU A O 1
ATOM 2926 N N . ARG A 1 368 ? -20.655 0.658 1.301 1.00 87.00 368 ARG A N 1
ATOM 2927 C CA . ARG A 1 368 ? -19.956 0.446 2.577 1.00 87.00 368 ARG A CA 1
ATOM 2928 C C . ARG A 1 368 ? -18.612 -0.263 2.409 1.00 87.00 368 ARG A C 1
ATOM 2930 O O . ARG A 1 368 ? -17.961 -0.562 3.407 1.00 87.00 368 ARG A O 1
ATOM 2937 N N . ILE A 1 369 ? -18.198 -0.536 1.172 1.00 92.44 369 ILE A N 1
ATOM 2938 C CA . ILE A 1 369 ? -16.914 -1.150 0.834 1.00 92.44 369 ILE A CA 1
ATOM 2939 C C . ILE A 1 369 ? -16.042 -0.094 0.149 1.00 92.44 369 ILE A C 1
ATOM 2941 O O . ILE A 1 369 ? -16.447 0.488 -0.862 1.00 92.44 369 ILE A O 1
ATOM 2945 N N . LEU A 1 370 ? -14.853 0.136 0.703 1.00 96.06 370 LEU A N 1
ATOM 2946 C CA . LEU A 1 370 ? -13.803 0.976 0.131 1.00 96.06 370 LEU A CA 1
ATOM 2947 C C . LEU A 1 370 ? -12.632 0.092 -0.293 1.00 96.06 370 LEU A C 1
ATOM 2949 O O . LEU A 1 370 ? -12.129 -0.675 0.520 1.00 96.06 370 LEU A O 1
ATOM 2953 N N . ALA A 1 371 ? -12.191 0.203 -1.540 1.00 96.94 371 ALA A N 1
ATOM 2954 C CA . ALA A 1 371 ? -11.002 -0.470 -2.047 1.00 96.94 371 ALA A CA 1
ATOM 2955 C C . ALA A 1 371 ? -10.016 0.566 -2.597 1.00 96.94 371 ALA A C 1
ATOM 2957 O O . ALA A 1 371 ? -10.322 1.271 -3.562 1.00 96.94 371 ALA A O 1
ATOM 2958 N N . PHE A 1 372 ? -8.843 0.647 -1.973 1.00 96.12 372 PHE A N 1
ATOM 2959 C CA . PHE A 1 372 ? -7.730 1.463 -2.431 1.00 96.12 372 PHE A CA 1
ATOM 2960 C C . PHE A 1 372 ? -6.912 0.716 -3.477 1.00 96.12 372 PHE A C 1
ATOM 2962 O O . PHE A 1 372 ? -6.457 -0.408 -3.245 1.00 96.12 372 PHE A O 1
ATOM 2969 N N . THR A 1 373 ? -6.686 1.378 -4.607 1.00 89.38 373 THR A N 1
ATOM 2970 C CA . THR A 1 373 ? -5.759 0.937 -5.652 1.00 89.38 373 THR A CA 1
ATOM 2971 C C . THR A 1 373 ? -4.628 1.951 -5.822 1.00 89.38 373 THR A C 1
ATOM 2973 O O . THR A 1 373 ? -4.732 3.116 -5.436 1.00 89.38 373 THR A O 1
ATOM 2976 N N . HIS A 1 374 ? -3.506 1.510 -6.393 1.00 78.44 374 HIS A N 1
ATOM 2977 C CA . HIS A 1 374 ? -2.341 2.378 -6.589 1.00 78.44 374 HIS A CA 1
ATOM 2978 C C . HIS A 1 374 ? -2.493 3.341 -7.789 1.00 78.44 374 HIS A C 1
ATOM 2980 O O . HIS A 1 374 ? -1.851 4.391 -7.830 1.00 78.44 374 HIS A O 1
ATOM 2986 N N . SER A 1 375 ? -3.311 3.003 -8.790 1.00 74.38 375 SER A N 1
ATOM 2987 C CA . SER A 1 375 ? -3.434 3.770 -10.039 1.00 74.38 375 SER A CA 1
ATOM 2988 C C . SER A 1 375 ? -4.842 3.680 -10.633 1.00 74.38 375 SER A C 1
ATOM 2990 O O . SER A 1 375 ? -5.615 2.788 -10.273 1.00 74.38 375 SER A O 1
ATOM 2992 N N . GLU A 1 376 ? -5.149 4.566 -11.583 1.00 73.94 376 GLU A N 1
ATOM 2993 C CA . GLU A 1 376 ? -6.378 4.498 -12.389 1.00 73.94 376 GLU A CA 1
ATOM 2994 C C . GLU A 1 376 ? -6.445 3.217 -13.239 1.00 73.94 376 GLU A C 1
ATOM 2996 O O . GLU A 1 376 ? -7.501 2.598 -13.336 1.00 73.94 376 GLU A O 1
ATOM 3001 N N . ASP A 1 377 ? -5.312 2.740 -13.765 1.00 73.50 377 ASP A N 1
ATOM 3002 C CA . ASP A 1 377 ? -5.254 1.469 -14.499 1.00 73.50 377 ASP A CA 1
ATOM 3003 C C . ASP A 1 377 ? -5.664 0.286 -13.606 1.00 73.50 377 ASP A C 1
ATOM 3005 O O . ASP A 1 377 ? -6.525 -0.518 -13.972 1.00 73.50 377 ASP A O 1
ATOM 3009 N N . THR A 1 378 ? -5.086 0.189 -12.403 1.00 80.38 378 THR A N 1
ATOM 3010 C CA . THR A 1 378 ? -5.403 -0.899 -11.459 1.00 80.38 378 THR A CA 1
ATOM 3011 C C . THR A 1 378 ? -6.815 -0.787 -10.888 1.00 80.38 378 THR A C 1
ATOM 3013 O O . THR A 1 378 ? -7.441 -1.809 -10.607 1.00 80.38 378 THR A O 1
ATOM 3016 N N . LYS A 1 379 ? -7.356 0.432 -10.776 1.00 85.50 379 LYS A N 1
ATOM 3017 C CA . LYS A 1 379 ? -8.769 0.680 -10.460 1.00 85.50 379 LYS A CA 1
ATOM 3018 C C . LYS A 1 379 ? -9.684 0.119 -11.546 1.00 85.50 379 LYS A C 1
ATOM 3020 O O . LYS A 1 379 ? -10.565 -0.676 -11.226 1.00 85.50 379 LYS A O 1
ATOM 3025 N N . ALA A 1 380 ? -9.444 0.465 -12.811 1.00 84.25 380 ALA A N 1
ATOM 3026 C CA . ALA A 1 380 ? -10.234 -0.024 -13.940 1.00 84.25 380 ALA A CA 1
ATOM 3027 C C . ALA A 1 380 ? -10.171 -1.556 -14.066 1.00 84.25 380 ALA A C 1
ATOM 3029 O O . ALA A 1 380 ? -11.183 -2.209 -14.340 1.00 84.25 380 ALA A O 1
ATOM 3030 N N . ASP A 1 381 ? -9.003 -2.154 -13.819 1.00 84.81 381 ASP A N 1
ATOM 3031 C CA . ASP A 1 381 ? -8.852 -3.608 -13.807 1.00 84.81 381 ASP A CA 1
ATOM 3032 C C . ASP A 1 381 ? -9.610 -4.275 -12.654 1.00 84.81 381 ASP A C 1
ATOM 3034 O O . ASP A 1 381 ? -10.286 -5.283 -12.881 1.00 84.81 381 ASP A O 1
ATOM 3038 N N . LEU A 1 382 ? -9.554 -3.721 -11.438 1.00 89.44 382 LEU A N 1
ATOM 3039 C CA . LEU A 1 382 ? -10.311 -4.245 -10.300 1.00 89.44 382 LEU A CA 1
ATOM 3040 C C . LEU A 1 382 ? -11.826 -4.093 -10.517 1.00 89.44 382 LEU A C 1
ATOM 3042 O O . LEU A 1 382 ? -12.573 -5.044 -10.287 1.00 89.44 382 LEU A O 1
ATOM 3046 N N . GLU A 1 383 ? -12.285 -2.954 -11.040 1.00 91.06 383 GLU A N 1
ATOM 3047 C CA . GLU A 1 383 ? -13.682 -2.737 -11.442 1.00 91.06 383 GLU A CA 1
ATOM 3048 C C . GLU A 1 383 ? -14.141 -3.769 -12.478 1.00 91.06 383 GLU A C 1
ATOM 3050 O O . GLU A 1 383 ? -15.229 -4.341 -12.354 1.00 91.06 383 GLU A O 1
ATOM 3055 N N . ARG A 1 384 ? -13.305 -4.055 -13.484 1.00 89.38 384 ARG A N 1
ATOM 3056 C CA . ARG A 1 384 ? -13.584 -5.075 -14.501 1.00 89.38 384 ARG A CA 1
ATOM 3057 C C . ARG A 1 384 ? -13.662 -6.471 -13.887 1.00 89.38 384 ARG A C 1
ATOM 3059 O O . ARG A 1 384 ? -14.589 -7.208 -14.214 1.00 89.38 384 ARG A O 1
ATOM 3066 N N . GLN A 1 385 ? -12.724 -6.839 -13.013 1.00 89.25 385 GLN A N 1
ATOM 3067 C CA . GLN A 1 385 ? -12.722 -8.141 -12.336 1.00 89.25 385 GLN A CA 1
ATOM 3068 C C . GLN A 1 385 ? -13.974 -8.322 -11.473 1.00 89.25 385 GLN A C 1
ATOM 3070 O O . GLN A 1 385 ? -14.688 -9.310 -11.631 1.00 89.25 385 GLN A O 1
ATOM 3075 N N . VAL A 1 386 ? -14.302 -7.342 -10.629 1.00 91.12 386 VAL A N 1
ATOM 3076 C CA . VAL A 1 386 ? -15.515 -7.382 -9.799 1.00 91.12 386 VAL A CA 1
ATOM 3077 C C . VAL A 1 386 ? -16.776 -7.379 -10.668 1.00 91.12 386 VAL A C 1
ATOM 3079 O O . VAL A 1 386 ? -17.741 -8.074 -10.353 1.00 91.12 386 VAL A O 1
ATOM 3082 N N . GLY A 1 387 ? -16.772 -6.662 -11.793 1.00 89.56 387 GLY A N 1
ATOM 3083 C CA . GLY A 1 387 ? -17.878 -6.645 -12.751 1.00 89.56 387 GLY A CA 1
ATOM 3084 C C . GLY A 1 387 ? -18.128 -7.985 -13.447 1.00 89.56 387 GLY A C 1
ATOM 3085 O O . GLY A 1 387 ? -19.270 -8.261 -13.802 1.00 89.56 387 GLY A O 1
ATOM 3086 N N . ILE A 1 388 ? -17.097 -8.824 -13.610 1.00 88.94 388 ILE A N 1
ATOM 3087 C CA . ILE A 1 388 ? -17.236 -10.204 -14.112 1.00 88.94 388 ILE A CA 1
ATOM 3088 C C . ILE A 1 388 ? -17.888 -11.104 -13.055 1.00 88.94 388 ILE A C 1
ATOM 3090 O O . ILE A 1 388 ? -18.702 -11.957 -13.402 1.00 88.94 388 ILE A O 1
ATOM 3094 N N . LEU A 1 389 ? -17.532 -10.917 -11.781 1.00 87.25 389 LEU A N 1
ATOM 3095 C CA . LEU A 1 389 ? -18.061 -11.701 -10.658 1.00 87.25 389 LEU A CA 1
ATOM 3096 C C . LEU A 1 389 ? -19.485 -11.286 -10.258 1.00 87.25 389 LEU A C 1
ATOM 3098 O O . LEU A 1 389 ? -20.245 -12.080 -9.712 1.00 87.25 389 LEU A O 1
ATOM 3102 N N . THR A 1 390 ? -19.848 -10.030 -10.516 1.00 87.12 390 THR A N 1
ATOM 3103 C CA . THR A 1 390 ? -21.116 -9.430 -10.084 1.00 87.12 390 THR A CA 1
ATOM 3104 C C . THR A 1 390 ? -21.882 -8.829 -11.268 1.00 87.12 390 THR A C 1
ATOM 3106 O O . THR A 1 390 ? -22.195 -9.527 -12.231 1.00 87.12 390 THR A O 1
ATOM 3109 N N . ASP A 1 391 ? -22.226 -7.542 -11.207 1.00 86.12 391 ASP A N 1
ATOM 3110 C CA . ASP A 1 391 ? -22.906 -6.806 -12.261 1.00 86.12 391 ASP A CA 1
ATOM 3111 C C . ASP A 1 391 ? -22.443 -5.339 -12.297 1.00 86.12 391 ASP A C 1
ATOM 3113 O O . ASP A 1 391 ? -21.946 -4.778 -11.317 1.00 86.12 391 ASP A O 1
ATOM 3117 N N . LYS A 1 392 ? -22.644 -4.683 -13.443 1.00 86.94 392 LYS A N 1
ATOM 3118 C CA . LYS A 1 392 ? -22.169 -3.312 -13.677 1.00 86.94 392 LYS A CA 1
ATOM 3119 C C . LYS A 1 392 ? -22.806 -2.268 -12.746 1.00 86.94 392 LYS A C 1
ATOM 3121 O O . LYS A 1 392 ? -22.157 -1.271 -12.443 1.00 86.94 392 LYS A O 1
ATOM 3126 N N . GLN A 1 393 ? -24.056 -2.457 -12.314 1.00 87.31 393 GLN A N 1
ATOM 3127 C CA . GLN A 1 393 ? -24.731 -1.508 -11.416 1.00 87.31 393 GLN A CA 1
ATOM 3128 C C . GLN A 1 393 ? -24.158 -1.596 -10.003 1.00 87.31 393 GLN A C 1
ATOM 3130 O O . GLN A 1 393 ? -24.012 -0.573 -9.335 1.00 87.31 393 GLN A O 1
ATOM 3135 N N . THR A 1 394 ? -23.803 -2.802 -9.560 1.00 88.38 394 THR A N 1
ATOM 3136 C CA . THR A 1 394 ? -23.124 -3.020 -8.281 1.00 88.38 394 THR A CA 1
ATOM 3137 C C . THR A 1 394 ? -21.743 -2.369 -8.268 1.00 88.38 394 THR A C 1
ATOM 3139 O O . THR A 1 394 ? -21.443 -1.633 -7.330 1.00 88.38 394 THR A O 1
ATOM 3142 N N . VAL A 1 395 ? -20.947 -2.539 -9.331 1.00 91.38 395 VAL A N 1
ATOM 3143 C CA . VAL A 1 395 ? -19.613 -1.912 -9.442 1.00 91.38 395 VAL A CA 1
ATOM 3144 C C . VAL A 1 395 ? -19.681 -0.387 -9.335 1.00 91.38 395 VAL A C 1
ATOM 3146 O O . VAL A 1 395 ? -18.907 0.202 -8.593 1.00 91.38 395 VAL A O 1
ATOM 3149 N N . GLN A 1 396 ? -20.659 0.256 -9.981 1.00 90.06 396 GLN A N 1
ATOM 3150 C CA . GLN A 1 396 ? -20.842 1.717 -9.920 1.00 90.06 396 GLN A CA 1
ATOM 3151 C C . GLN A 1 396 ? -21.159 2.263 -8.518 1.00 90.06 396 GLN A C 1
ATOM 3153 O O . GLN A 1 396 ? -21.041 3.466 -8.291 1.00 90.06 396 GLN A O 1
ATOM 3158 N N . ARG A 1 397 ? -21.613 1.404 -7.600 1.00 92.62 397 ARG A N 1
ATOM 3159 C CA . ARG A 1 397 ? -21.945 1.764 -6.215 1.00 92.62 397 ARG A CA 1
ATOM 3160 C C . ARG A 1 397 ? -20.797 1.476 -5.241 1.00 92.62 397 ARG A C 1
ATOM 3162 O O . ARG A 1 397 ? -20.865 1.931 -4.103 1.00 92.62 397 ARG A O 1
ATOM 3169 N N . LEU A 1 398 ? -19.782 0.711 -5.651 1.00 93.06 398 LEU A N 1
ATOM 3170 C CA . LEU A 1 398 ? -18.587 0.455 -4.844 1.00 93.06 398 LEU A CA 1
ATOM 3171 C C . LEU A 1 398 ? -17.699 1.702 -4.796 1.00 93.06 398 LEU A C 1
ATOM 3173 O O . LEU A 1 398 ? -17.622 2.461 -5.761 1.00 93.06 398 LEU A O 1
ATOM 3177 N N . ASN A 1 399 ? -16.967 1.884 -3.697 1.00 94.06 399 ASN A N 1
ATOM 3178 C CA . ASN A 1 399 ? -15.924 2.904 -3.627 1.00 94.06 399 ASN A CA 1
ATOM 3179 C C . ASN A 1 399 ? -14.579 2.272 -3.993 1.00 94.06 399 ASN A C 1
ATOM 3181 O O . ASN A 1 399 ? -13.808 1.907 -3.113 1.00 94.06 399 ASN A O 1
ATOM 3185 N N . ILE A 1 400 ? -14.301 2.119 -5.286 1.00 94.69 400 ILE A N 1
ATOM 3186 C CA . ILE A 1 400 ? -12.977 1.719 -5.786 1.00 94.69 400 ILE A CA 1
ATOM 3187 C C . ILE A 1 400 ? -12.276 2.993 -6.251 1.00 94.69 400 ILE A C 1
ATOM 3189 O O . ILE A 1 400 ? -12.800 3.720 -7.094 1.00 94.69 400 ILE A O 1
ATOM 3193 N N . SER A 1 401 ? -11.142 3.331 -5.644 1.00 91.19 401 SER A N 1
ATOM 3194 C CA . SER A 1 401 ? -10.504 4.627 -5.872 1.00 91.19 401 SER A CA 1
ATOM 3195 C C . SER A 1 401 ? -9.016 4.583 -5.567 1.00 91.19 401 SER A C 1
ATOM 3197 O O . SER A 1 401 ? -8.573 3.810 -4.719 1.00 91.19 401 SER A O 1
ATOM 3199 N N . ASP A 1 402 ? -8.258 5.480 -6.194 1.00 90.44 402 ASP A N 1
ATOM 3200 C CA . ASP A 1 402 ? -6.911 5.770 -5.722 1.00 90.44 402 ASP A CA 1
ATOM 3201 C C . ASP A 1 402 ? -6.940 6.634 -4.442 1.00 90.44 402 ASP A C 1
ATOM 3203 O O . ASP A 1 402 ? -7.978 7.176 -4.029 1.00 90.44 402 ASP A O 1
ATOM 3207 N N . TRP A 1 403 ? -5.778 6.750 -3.799 1.00 92.81 403 TRP A N 1
ATOM 3208 C CA . TRP A 1 403 ? -5.596 7.518 -2.565 1.00 92.81 403 TRP A CA 1
ATOM 3209 C C . TRP A 1 403 ? -5.884 9.015 -2.723 1.00 92.81 403 TRP A C 1
ATOM 3211 O O . TRP A 1 403 ? -6.433 9.644 -1.813 1.00 92.81 403 TRP A O 1
ATOM 3221 N N . LYS A 1 404 ? -5.502 9.593 -3.866 1.00 91.06 404 LYS A N 1
ATOM 3222 C CA . LYS A 1 404 ? -5.566 11.037 -4.119 1.00 91.06 404 LYS A CA 1
ATOM 3223 C C . LYS A 1 404 ? -7.014 11.477 -4.270 1.00 91.06 404 LYS A C 1
ATOM 3225 O O . LYS A 1 404 ? -7.401 12.494 -3.698 1.00 91.06 404 LYS A O 1
ATOM 3230 N N . ASP A 1 405 ? -7.814 10.691 -4.976 1.00 90.88 405 ASP A N 1
ATOM 3231 C CA . ASP A 1 405 ? -9.222 10.950 -5.243 1.00 90.88 405 ASP A CA 1
ATOM 3232 C C . ASP A 1 405 ? -10.065 10.952 -3.965 1.00 90.88 405 ASP A C 1
ATOM 3234 O O . ASP A 1 405 ? -10.863 11.873 -3.753 1.00 90.88 405 ASP A O 1
ATOM 3238 N N . ILE A 1 406 ? -9.882 9.958 -3.086 1.00 92.88 406 ILE A N 1
ATOM 3239 C CA . ILE A 1 406 ? -10.580 9.921 -1.789 1.00 92.88 406 ILE A CA 1
ATOM 3240 C C . ILE A 1 406 ? -10.120 11.081 -0.912 1.00 92.88 406 ILE A C 1
ATOM 3242 O O . ILE A 1 406 ? -10.956 11.801 -0.362 1.00 92.88 406 ILE A O 1
ATOM 3246 N N . GLY A 1 407 ? -8.810 11.302 -0.815 1.00 94.94 407 GLY A N 1
ATOM 3247 C CA . GLY A 1 407 ? -8.253 12.363 0.013 1.00 94.94 407 GLY A CA 1
ATOM 3248 C C . GLY A 1 407 ? -8.711 13.755 -0.425 1.00 94.94 407 GLY A C 1
ATOM 3249 O O . GLY A 1 407 ? -9.191 14.554 0.382 1.00 94.94 407 GLY A O 1
ATOM 3250 N N . PHE A 1 408 ? -8.686 14.027 -1.731 1.00 95.12 408 PHE A N 1
ATOM 3251 C CA . PHE A 1 408 ? -9.188 15.278 -2.292 1.00 95.12 408 PHE A CA 1
ATOM 3252 C C . PHE A 1 408 ? -10.693 15.450 -2.070 1.00 95.12 408 PHE A C 1
ATOM 3254 O O . PHE A 1 408 ? -11.132 16.556 -1.749 1.00 95.12 408 PHE A O 1
ATOM 3261 N N . ARG A 1 409 ? -11.493 14.383 -2.209 1.00 93.94 409 ARG A N 1
ATOM 3262 C CA . ARG A 1 409 ? -12.942 14.414 -1.948 1.00 93.94 409 ARG A CA 1
ATOM 3263 C C . ARG A 1 409 ? -13.232 14.832 -0.506 1.00 93.94 409 ARG A C 1
ATOM 3265 O O . ARG A 1 409 ? -13.962 15.803 -0.304 1.00 93.94 409 ARG A O 1
ATOM 3272 N N . ILE A 1 410 ? -12.585 14.183 0.463 1.00 95.06 410 ILE A N 1
ATOM 3273 C CA . ILE A 1 410 ? -12.729 14.476 1.897 1.00 95.06 410 ILE A CA 1
ATOM 3274 C C . ILE A 1 410 ? -12.333 15.926 2.202 1.00 95.06 410 ILE A C 1
ATOM 3276 O O . ILE A 1 410 ? -13.096 16.664 2.833 1.00 95.06 410 ILE A O 1
ATOM 3280 N N . LEU A 1 411 ? -11.169 16.366 1.711 1.00 96.06 411 LEU A N 1
ATOM 3281 C CA . LEU A 1 411 ? -10.666 17.728 1.920 1.00 96.06 411 LEU A CA 1
ATOM 3282 C C . LEU A 1 411 ? -11.554 18.791 1.266 1.00 96.06 411 LEU A C 1
ATOM 3284 O O . LEU A 1 411 ? -11.728 19.881 1.809 1.00 96.06 411 LEU A O 1
ATOM 3288 N N . LYS A 1 412 ? -12.114 18.503 0.090 1.00 94.81 412 LYS A N 1
ATOM 3289 C CA . LYS A 1 412 ? -12.991 19.427 -0.634 1.00 94.81 412 LYS A CA 1
ATOM 3290 C C . LYS A 1 412 ? -14.325 19.618 0.083 1.00 94.81 412 LYS A C 1
ATOM 3292 O O . LYS A 1 412 ? -14.803 20.752 0.143 1.00 94.81 412 LYS A O 1
ATOM 3297 N N . GLU A 1 413 ? -14.897 18.545 0.625 1.00 93.94 413 GLU A N 1
ATOM 3298 C CA . GLU A 1 413 ? -16.112 18.579 1.452 1.00 93.94 413 GLU A CA 1
ATOM 3299 C C . GLU A 1 413 ? -15.858 19.293 2.792 1.00 93.94 413 GLU A C 1
ATOM 3301 O O . GLU A 1 413 ? -16.725 20.018 3.275 1.00 93.94 413 GLU A O 1
ATOM 3306 N N . ASN A 1 414 ? -14.630 19.208 3.322 1.00 94.44 414 ASN A N 1
ATOM 3307 C CA . ASN A 1 414 ? -14.233 19.764 4.620 1.00 94.44 414 ASN A CA 1
ATOM 3308 C C . ASN A 1 414 ? -13.229 20.925 4.539 1.00 94.44 414 ASN A C 1
ATOM 3310 O O . ASN A 1 414 ? -12.420 21.123 5.446 1.00 94.44 414 ASN A O 1
ATOM 3314 N N . ALA A 1 415 ? -13.278 21.734 3.475 1.00 92.75 415 ALA A N 1
ATOM 3315 C CA . ALA A 1 415 ? -12.256 22.755 3.215 1.00 92.75 415 ALA A CA 1
ATOM 3316 C C . ALA A 1 415 ? -12.026 23.705 4.408 1.00 92.75 415 ALA A C 1
ATOM 3318 O O . ALA A 1 415 ? -10.885 24.050 4.715 1.00 92.75 415 ALA A O 1
ATOM 3319 N N . ALA A 1 416 ? -13.092 24.090 5.117 1.00 89.69 416 ALA A N 1
ATOM 3320 C CA . ALA A 1 416 ? -12.993 24.952 6.294 1.00 89.69 416 ALA A CA 1
ATOM 3321 C C . ALA A 1 416 ? -12.188 24.308 7.440 1.00 89.69 416 ALA A C 1
ATOM 3323 O O . ALA A 1 416 ? -11.404 25.002 8.085 1.00 89.69 416 ALA A O 1
ATOM 3324 N N . GLY A 1 417 ? -12.324 22.993 7.644 1.00 86.12 417 GLY A N 1
ATOM 3325 C CA . GLY A 1 417 ? -11.631 22.238 8.692 1.00 86.12 417 GLY A CA 1
ATOM 3326 C C . GLY A 1 417 ? -10.113 22.158 8.502 1.00 86.12 417 GLY A C 1
ATOM 3327 O O . GLY A 1 417 ? -9.385 22.005 9.473 1.00 86.12 417 GLY A O 1
ATOM 3328 N N . VAL A 1 418 ? -9.622 22.359 7.276 1.00 89.00 418 VAL A N 1
ATOM 3329 C CA . VAL A 1 418 ? -8.182 22.434 6.952 1.00 89.00 418 VAL A CA 1
ATOM 3330 C C . VAL A 1 418 ? -7.698 23.864 6.693 1.00 89.00 418 VAL A C 1
ATOM 3332 O O . VAL A 1 418 ? -6.696 24.094 6.004 1.00 89.00 418 VAL A O 1
ATOM 3335 N N . ASN A 1 419 ? -8.416 24.858 7.226 1.00 87.88 419 ASN A N 1
ATOM 3336 C CA . ASN A 1 419 ? -8.124 26.280 7.040 1.00 87.88 419 ASN A CA 1
ATOM 3337 C C . ASN A 1 419 ? -8.043 26.684 5.553 1.00 87.88 419 ASN A C 1
ATOM 3339 O O . ASN A 1 419 ? -7.193 27.481 5.143 1.00 87.88 419 ASN A O 1
ATOM 3343 N N . ARG A 1 420 ? -8.918 26.111 4.720 1.00 90.44 420 ARG A N 1
ATOM 3344 C CA . ARG A 1 420 ? -9.102 26.452 3.302 1.00 90.44 420 ARG A CA 1
ATOM 3345 C C . ARG A 1 420 ? -10.511 27.001 3.061 1.00 90.44 420 ARG A C 1
ATOM 3347 O O . ARG A 1 420 ? -11.411 26.886 3.888 1.00 90.44 420 ARG A O 1
ATOM 3354 N N . LYS A 1 421 ? -10.711 27.642 1.910 1.00 87.50 421 LYS A N 1
ATOM 3355 C CA . LYS A 1 421 ? -12.007 28.195 1.492 1.00 87.50 421 LYS A CA 1
ATOM 3356 C C . LYS A 1 421 ? -12.664 27.267 0.462 1.00 87.50 421 LYS A C 1
ATOM 3358 O O . LYS A 1 421 ? -11.986 26.828 -0.466 1.00 87.50 421 LYS A O 1
ATOM 3363 N N . PRO A 1 422 ? -13.972 26.991 0.540 1.00 85.50 422 PRO A N 1
ATOM 3364 C CA . PRO A 1 422 ? -14.670 26.337 -0.560 1.00 85.50 422 PRO A CA 1
ATOM 3365 C C . PRO A 1 422 ? -14.841 27.310 -1.751 1.00 85.50 422 PRO A C 1
ATOM 3367 O O . PRO A 1 422 ? -15.116 28.493 -1.532 1.00 85.50 422 PRO A O 1
ATOM 3370 N N . PRO A 1 423 ? -14.707 26.853 -3.013 1.00 86.19 423 PRO A N 1
ATOM 3371 C CA . PRO A 1 423 ? -14.309 25.506 -3.429 1.00 86.19 423 PRO A CA 1
ATOM 3372 C C . PRO A 1 423 ? -12.782 25.305 -3.391 1.00 86.19 423 PRO A C 1
ATOM 3374 O O . PRO A 1 423 ? -12.031 26.114 -3.946 1.00 86.19 423 PRO A O 1
ATOM 3377 N N . LEU A 1 424 ? -12.336 24.192 -2.798 1.00 90.12 424 LEU A N 1
ATOM 3378 C CA . LEU A 1 424 ? -10.940 23.745 -2.849 1.00 90.12 424 LEU A CA 1
ATOM 3379 C C . LEU A 1 424 ? -10.587 23.248 -4.262 1.00 90.12 424 LEU A C 1
ATOM 3381 O O . LEU A 1 424 ? -11.426 22.643 -4.938 1.00 90.12 424 LEU A O 1
ATOM 3385 N N . LYS A 1 425 ? -9.359 23.514 -4.720 1.00 87.56 425 LYS A N 1
ATOM 3386 C CA . LYS A 1 425 ? -8.878 23.140 -6.060 1.00 87.56 425 LYS A CA 1
ATOM 3387 C C . LYS A 1 425 ? -7.543 22.402 -5.987 1.00 87.56 425 LYS A C 1
ATOM 3389 O O . LYS A 1 425 ? -6.697 22.752 -5.172 1.00 87.56 425 LYS A O 1
ATOM 3394 N N . LEU A 1 426 ? -7.346 21.444 -6.887 1.00 86.00 426 LEU A N 1
ATOM 3395 C CA . LEU A 1 426 ? -6.050 20.810 -7.113 1.00 86.00 426 LEU A CA 1
ATOM 3396 C C . LEU A 1 426 ? -5.147 21.749 -7.936 1.00 86.00 426 LEU A C 1
ATOM 3398 O O . LEU A 1 426 ? -5.628 22.434 -8.846 1.00 86.00 426 LEU A O 1
ATOM 3402 N N . GLU A 1 427 ? -3.856 21.823 -7.614 1.00 85.94 427 GLU A N 1
ATOM 3403 C CA . GLU A 1 427 ? -2.869 22.538 -8.428 1.00 85.94 427 GLU A CA 1
ATOM 3404 C C . GLU A 1 427 ? -2.445 21.670 -9.627 1.00 85.94 427 GLU A C 1
ATOM 3406 O O . GLU A 1 427 ? -1.839 20.621 -9.419 1.00 85.94 427 GLU A O 1
ATOM 3411 N N . PRO A 1 428 ? -2.718 22.090 -10.879 1.00 68.69 428 PRO A N 1
ATOM 3412 C CA . PRO A 1 428 ? -2.339 21.315 -12.061 1.00 68.69 428 PRO A CA 1
ATOM 3413 C C . PRO A 1 428 ? -0.826 21.244 -12.298 1.00 68.69 428 PRO A C 1
ATOM 3415 O O . PRO A 1 428 ? -0.370 20.335 -12.981 1.00 68.69 428 PRO A O 1
ATOM 3418 N N . ASN A 1 429 ? -0.037 22.200 -11.789 1.00 75.12 429 ASN A N 1
ATOM 3419 C CA . ASN A 1 429 ? 1.417 22.176 -11.955 1.00 75.12 429 ASN A CA 1
ATOM 3420 C C . ASN A 1 429 ? 2.147 22.595 -10.662 1.00 75.12 429 ASN A C 1
ATOM 3422 O O . ASN A 1 429 ? 2.609 23.740 -10.548 1.00 75.12 429 ASN A O 1
ATOM 3426 N N . PRO A 1 430 ? 2.250 21.687 -9.671 1.00 75.06 430 PRO A N 1
ATOM 3427 C CA . PRO A 1 430 ? 2.904 21.975 -8.394 1.00 75.06 430 PRO A CA 1
ATOM 3428 C C . PRO A 1 430 ? 4.396 22.287 -8.563 1.00 75.06 430 PRO A C 1
ATOM 3430 O O . PRO A 1 430 ? 4.930 23.137 -7.849 1.00 75.06 430 PRO A O 1
ATOM 3433 N N . GLN A 1 431 ? 5.050 21.701 -9.570 1.00 76.25 431 GLN A N 1
ATOM 3434 C CA . GLN A 1 431 ? 6.462 21.938 -9.872 1.00 76.25 431 GLN A CA 1
ATOM 3435 C C . GLN A 1 431 ? 6.751 23.417 -10.165 1.00 76.25 431 GLN A C 1
ATOM 3437 O O . GLN A 1 431 ? 7.626 24.010 -9.541 1.00 76.25 431 GLN A O 1
ATOM 3442 N N . ARG A 1 432 ? 5.936 24.079 -10.993 1.00 74.12 432 ARG A N 1
ATOM 3443 C CA . ARG A 1 432 ? 6.079 25.526 -11.259 1.00 74.12 432 ARG A CA 1
ATOM 3444 C C . ARG A 1 432 ? 5.803 26.408 -10.038 1.00 74.12 432 ARG A C 1
ATOM 3446 O O . ARG A 1 432 ? 6.200 27.579 -9.996 1.00 74.12 432 ARG A O 1
ATOM 3453 N N . VAL A 1 433 ? 5.023 25.930 -9.069 1.00 76.31 433 VAL A N 1
ATOM 3454 C CA . VAL A 1 433 ? 4.836 26.643 -7.794 1.00 76.31 433 VAL A CA 1
ATOM 3455 C C . VAL A 1 433 ? 6.100 26.508 -6.953 1.00 76.31 433 VAL A C 1
ATOM 3457 O O . VAL A 1 433 ? 6.595 27.517 -6.449 1.00 76.31 433 VAL A O 1
ATOM 3460 N N . PHE A 1 434 ? 6.642 25.296 -6.878 1.00 81.88 434 PHE A N 1
ATOM 3461 C CA . PHE A 1 434 ? 7.875 24.982 -6.174 1.00 81.88 434 PHE A CA 1
ATOM 3462 C C . PHE A 1 434 ? 9.073 25.782 -6.701 1.00 81.88 434 PHE A C 1
ATOM 3464 O O . PHE A 1 434 ? 9.706 26.485 -5.920 1.00 81.88 434 PHE A O 1
ATOM 3471 N N . GLU A 1 435 ? 9.310 25.785 -8.016 1.00 79.38 435 GLU A N 1
ATOM 3472 C CA . GLU A 1 435 ? 10.366 26.560 -8.699 1.00 79.38 435 GLU A CA 1
ATOM 3473 C C . GLU A 1 435 ? 10.374 28.033 -8.264 1.00 79.38 435 GLU A C 1
ATOM 3475 O O . GLU A 1 435 ? 11.400 28.612 -7.891 1.00 79.38 435 GLU A O 1
ATOM 3480 N N . ARG A 1 436 ? 9.191 28.661 -8.273 1.00 80.50 436 ARG A N 1
ATOM 3481 C CA . ARG A 1 436 ? 9.027 30.068 -7.884 1.00 80.50 436 ARG A CA 1
ATOM 3482 C C . ARG A 1 436 ? 9.305 30.290 -6.404 1.00 80.50 436 ARG A C 1
ATOM 3484 O O . ARG A 1 436 ? 9.888 31.314 -6.048 1.00 80.50 436 ARG A O 1
ATOM 3491 N N . VAL A 1 437 ? 8.875 29.362 -5.553 1.00 86.69 437 VAL A N 1
ATOM 3492 C CA . VAL A 1 437 ? 9.130 29.411 -4.111 1.00 86.69 437 VAL A CA 1
ATOM 3493 C C . VAL A 1 437 ? 10.618 29.244 -3.830 1.00 86.69 437 VAL A C 1
ATOM 3495 O O . VAL A 1 437 ? 11.181 30.067 -3.114 1.00 86.69 437 VAL A O 1
ATOM 3498 N N . LEU A 1 438 ? 11.268 28.256 -4.442 1.00 86.19 438 LEU A N 1
ATOM 3499 C CA . LEU A 1 438 ? 12.693 28.010 -4.280 1.00 86.19 438 LEU A CA 1
ATOM 3500 C C . LEU A 1 438 ? 13.510 29.227 -4.709 1.00 86.19 438 LEU A C 1
ATOM 3502 O O . LEU A 1 438 ? 14.354 29.690 -3.948 1.00 86.19 438 LEU A O 1
ATOM 3506 N N . LYS A 1 439 ? 13.216 29.805 -5.879 1.00 84.38 439 LYS A N 1
ATOM 3507 C CA . LYS A 1 439 ? 13.874 31.030 -6.354 1.00 84.38 439 LYS A CA 1
ATOM 3508 C C . LYS A 1 439 ? 13.697 32.190 -5.376 1.00 84.38 439 LYS A C 1
ATOM 3510 O O . LYS A 1 439 ? 14.648 32.913 -5.099 1.00 84.38 439 LYS A O 1
ATOM 3515 N N . LYS A 1 440 ? 12.487 32.362 -4.837 1.00 85.06 440 LYS A N 1
ATOM 3516 C CA . LYS A 1 440 ? 12.209 33.403 -3.846 1.00 85.06 440 LYS A CA 1
ATOM 3517 C C . LYS A 1 440 ? 13.033 33.198 -2.575 1.00 85.06 440 LYS A C 1
ATOM 3519 O O . LYS A 1 440 ? 13.627 34.160 -2.111 1.00 85.06 440 LYS A O 1
ATOM 3524 N N . VAL A 1 441 ? 13.074 31.976 -2.044 1.00 87.88 441 VAL A N 1
ATOM 3525 C CA . VAL A 1 441 ? 13.824 31.659 -0.822 1.00 87.88 441 VAL A CA 1
ATOM 3526 C C . VAL A 1 441 ? 15.327 31.788 -1.055 1.00 87.88 441 VAL A C 1
ATOM 3528 O O . VAL A 1 441 ? 15.992 32.380 -0.217 1.00 87.88 441 VAL A O 1
ATOM 3531 N N . LYS A 1 442 ? 15.860 31.326 -2.196 1.00 85.38 442 LYS A N 1
ATOM 3532 C CA . LYS A 1 442 ? 17.281 31.490 -2.552 1.00 85.38 442 LYS A CA 1
ATOM 3533 C C . LYS A 1 442 ? 17.710 32.960 -2.554 1.00 85.38 442 LYS A C 1
ATOM 3535 O O . LYS A 1 442 ? 18.757 33.269 -2.013 1.00 85.38 442 LYS A O 1
ATOM 3540 N N . ASN A 1 443 ? 16.871 33.869 -3.055 1.00 84.50 443 ASN A N 1
ATOM 3541 C CA . ASN A 1 443 ? 17.162 35.310 -3.056 1.00 84.50 443 ASN A CA 1
ATOM 3542 C C . ASN A 1 443 ? 17.245 35.949 -1.652 1.00 84.50 443 ASN A C 1
ATOM 3544 O O . ASN A 1 443 ? 17.586 37.125 -1.546 1.00 84.50 443 ASN A O 1
ATOM 3548 N N . GLU A 1 444 ? 16.865 35.232 -0.590 1.00 85.44 444 GLU A N 1
ATOM 3549 C CA . GLU A 1 444 ? 16.978 35.703 0.797 1.00 85.44 444 GLU A CA 1
ATOM 3550 C C . GLU A 1 444 ? 18.321 35.331 1.450 1.00 85.44 444 GLU A C 1
ATOM 3552 O O . GLU A 1 444 ? 18.578 35.773 2.568 1.00 85.44 444 GLU A O 1
ATOM 3557 N N . TYR A 1 445 ? 19.148 34.530 0.774 1.00 82.19 445 TYR A N 1
ATOM 3558 C CA . TYR A 1 445 ? 20.489 34.134 1.203 1.00 82.19 445 TYR A CA 1
ATOM 3559 C C . TYR A 1 445 ? 21.530 34.809 0.304 1.00 82.19 445 TYR A C 1
ATOM 3561 O O . TYR A 1 445 ? 21.252 35.096 -0.862 1.00 82.19 445 TYR A O 1
ATOM 3569 N N . ASP A 1 446 ? 22.715 35.087 0.845 1.00 78.56 446 ASP A N 1
ATOM 3570 C CA . ASP A 1 446 ? 23.839 35.568 0.038 1.00 78.56 446 ASP A CA 1
ATOM 3571 C C . ASP A 1 446 ? 24.553 34.413 -0.691 1.00 78.56 446 ASP A C 1
ATOM 3573 O O . ASP A 1 446 ? 24.337 33.237 -0.393 1.00 78.56 446 ASP A O 1
ATOM 3577 N N . ASP A 1 447 ? 25.390 34.743 -1.681 1.00 73.06 447 ASP A N 1
ATOM 3578 C CA . ASP A 1 447 ? 26.062 33.742 -2.522 1.00 73.06 447 ASP A CA 1
ATOM 3579 C C . ASP A 1 447 ? 26.959 32.796 -1.700 1.00 73.06 447 ASP A C 1
ATOM 3581 O O . ASP A 1 447 ? 27.065 31.617 -2.024 1.00 73.06 447 ASP A O 1
ATOM 3585 N N . VAL A 1 448 ? 27.540 33.281 -0.596 1.00 71.12 448 VAL A N 1
ATOM 3586 C CA . VAL A 1 448 ? 28.408 32.493 0.297 1.00 71.12 448 VAL A CA 1
ATOM 3587 C C . VAL A 1 448 ? 27.587 31.510 1.131 1.00 71.12 448 VAL A C 1
ATOM 3589 O O . VAL A 1 448 ? 27.964 30.351 1.265 1.00 71.12 448 VAL A O 1
ATOM 3592 N N . GLN A 1 449 ? 26.444 31.936 1.669 1.00 71.56 449 GLN A N 1
ATOM 3593 C CA . GLN A 1 449 ? 25.492 31.059 2.349 1.00 71.56 449 GLN A CA 1
ATOM 3594 C C . GLN A 1 449 ? 24.919 30.025 1.386 1.00 71.56 449 GLN A C 1
ATOM 3596 O O . GLN A 1 449 ? 24.774 28.868 1.756 1.00 71.56 449 GLN A O 1
ATOM 3601 N N . LEU A 1 450 ? 24.613 30.411 0.147 1.00 72.62 450 LEU A N 1
ATOM 3602 C CA . LEU A 1 450 ? 24.144 29.472 -0.868 1.00 72.62 450 LEU A CA 1
ATOM 3603 C C . LEU A 1 450 ? 25.228 28.463 -1.275 1.00 72.62 450 LEU A C 1
ATOM 3605 O O . LEU A 1 450 ? 24.880 27.304 -1.479 1.00 72.62 450 LEU A O 1
ATOM 3609 N N . GLU A 1 451 ? 26.506 28.856 -1.336 1.00 67.56 451 GLU A N 1
ATOM 3610 C CA . GLU A 1 451 ? 27.648 27.938 -1.518 1.00 67.56 451 GLU A CA 1
ATOM 3611 C C . GLU A 1 451 ? 27.864 27.015 -0.305 1.00 67.56 451 GLU A C 1
ATOM 3613 O O . GLU A 1 451 ? 28.202 25.846 -0.468 1.00 67.56 451 GLU A O 1
ATOM 3618 N N . LEU A 1 452 ? 27.635 27.501 0.919 1.00 64.31 452 LEU A N 1
ATOM 3619 C CA . LEU A 1 452 ? 27.686 26.680 2.139 1.00 64.31 452 LEU A CA 1
ATOM 3620 C C . LEU A 1 452 ? 26.513 25.686 2.208 1.00 64.31 452 LEU A C 1
ATOM 3622 O O . LEU A 1 452 ? 26.684 24.550 2.648 1.00 64.31 452 LEU A O 1
ATOM 3626 N N . ILE A 1 453 ? 25.338 26.096 1.722 1.00 69.44 453 ILE A N 1
ATOM 3627 C CA . ILE A 1 453 ? 24.130 25.268 1.598 1.00 69.44 453 ILE A CA 1
ATOM 3628 C C . ILE A 1 453 ? 24.229 24.315 0.383 1.00 69.44 453 ILE A C 1
ATOM 3630 O O . ILE A 1 453 ? 23.535 23.294 0.364 1.00 69.44 453 ILE A O 1
ATOM 3634 N N . GLN A 1 454 ? 25.070 24.601 -0.628 1.00 60.94 454 GLN A N 1
ATOM 3635 C CA . GLN A 1 454 ? 25.229 23.782 -1.841 1.00 60.94 454 GLN A CA 1
ATOM 3636 C C . GLN A 1 454 ? 26.665 23.721 -2.398 1.00 60.94 454 GLN A C 1
ATOM 3638 O O . GLN A 1 454 ? 27.176 24.709 -2.920 1.00 60.94 454 GLN A O 1
ATOM 3643 N N . GLN A 1 455 ? 27.194 22.496 -2.528 1.00 49.25 455 GLN A N 1
ATOM 3644 C CA . GLN A 1 455 ? 27.924 22.123 -3.752 1.00 49.25 455 GLN A CA 1
ATOM 3645 C C . GLN A 1 455 ? 27.123 21.205 -4.702 1.00 49.25 455 GLN A C 1
ATOM 3647 O O . GLN A 1 455 ? 27.300 21.357 -5.902 1.00 49.25 455 GLN A O 1
ATOM 3652 N N . ASP A 1 456 ? 26.165 20.371 -4.248 1.00 51.47 456 ASP A N 1
ATOM 3653 C CA . ASP A 1 456 ? 25.631 19.297 -5.130 1.00 51.47 456 ASP A CA 1
ATOM 3654 C C . ASP A 1 456 ? 24.098 19.062 -5.178 1.00 51.47 456 ASP A C 1
ATOM 3656 O O . ASP A 1 456 ? 23.638 18.195 -5.922 1.00 51.47 456 ASP A O 1
ATOM 3660 N N . ILE A 1 457 ? 23.246 19.791 -4.440 1.00 59.00 457 ILE A N 1
ATOM 3661 C CA . ILE A 1 457 ? 21.808 19.427 -4.373 1.00 59.00 457 ILE A CA 1
ATOM 3662 C C . ILE A 1 457 ? 20.973 20.131 -5.456 1.00 59.00 457 ILE A C 1
ATOM 3664 O O . ILE A 1 457 ? 20.744 21.343 -5.422 1.00 59.00 457 ILE A O 1
ATOM 3668 N N . SER A 1 458 ? 20.458 19.347 -6.405 1.00 70.94 458 SER A N 1
ATOM 3669 C CA . SER A 1 458 ? 19.577 19.819 -7.481 1.00 70.94 458 SER A CA 1
ATOM 3670 C C . SER A 1 458 ? 18.187 20.248 -6.979 1.00 70.94 458 SER A C 1
ATOM 3672 O O . SER A 1 458 ? 17.705 19.794 -5.940 1.00 70.94 458 SER A O 1
ATOM 3674 N N . GLU A 1 459 ? 17.489 21.095 -7.743 1.00 75.50 459 GLU A N 1
ATOM 3675 C CA . GLU A 1 459 ? 16.092 21.460 -7.457 1.00 75.50 459 GLU A CA 1
ATOM 3676 C C . GLU A 1 459 ? 15.174 20.229 -7.374 1.00 75.50 459 GLU A C 1
ATOM 3678 O O . GLU A 1 459 ? 14.337 20.129 -6.473 1.00 75.50 459 GLU A O 1
ATOM 3683 N N . SER A 1 460 ? 15.354 19.280 -8.295 1.00 69.31 460 SER A N 1
ATOM 3684 C CA . SER A 1 460 ? 14.633 18.007 -8.319 1.00 69.31 460 SER A CA 1
ATOM 3685 C C . SER A 1 460 ? 14.802 17.230 -7.018 1.00 69.31 460 SER A C 1
ATOM 3687 O O . SER A 1 460 ? 13.816 16.717 -6.495 1.00 69.31 460 SER A O 1
ATOM 3689 N N . SER A 1 461 ? 16.015 17.206 -6.460 1.00 73.81 461 SER A N 1
ATOM 3690 C CA . SER A 1 461 ? 16.308 16.529 -5.194 1.00 73.81 461 SER A CA 1
ATOM 3691 C C . SER A 1 461 ? 15.569 17.179 -4.023 1.00 73.81 461 SER A C 1
ATOM 3693 O O . SER A 1 461 ? 14.982 16.479 -3.203 1.00 73.81 461 SER A O 1
ATOM 3695 N N . LEU A 1 462 ? 15.526 18.514 -3.960 1.00 83.06 462 LEU A N 1
ATOM 3696 C CA . LEU A 1 462 ? 14.816 19.218 -2.887 1.00 83.06 462 LEU A CA 1
ATOM 3697 C C . LEU A 1 462 ? 13.292 19.049 -2.985 1.00 83.06 462 LEU A C 1
ATOM 3699 O O . LEU A 1 462 ? 12.610 18.919 -1.969 1.00 83.06 462 LEU A O 1
ATOM 3703 N N . ARG A 1 463 ? 12.747 19.030 -4.206 1.00 83.69 463 ARG A N 1
ATOM 3704 C CA . ARG A 1 463 ? 11.327 18.736 -4.439 1.00 83.69 463 ARG A CA 1
ATOM 3705 C C . ARG A 1 463 ? 10.982 17.309 -4.015 1.00 83.69 463 ARG A C 1
ATOM 3707 O O . ARG A 1 463 ? 9.984 17.119 -3.324 1.00 83.69 463 ARG A O 1
ATOM 3714 N N . ALA A 1 464 ? 11.803 16.333 -4.406 1.00 76.50 464 ALA A N 1
ATOM 3715 C CA . ALA A 1 464 ? 11.643 14.939 -4.004 1.00 76.50 464 ALA A CA 1
ATOM 3716 C C . ALA A 1 464 ? 11.700 14.791 -2.476 1.00 76.50 464 ALA A C 1
ATOM 3718 O O . ALA A 1 464 ? 10.837 14.139 -1.901 1.00 76.50 464 ALA A O 1
ATOM 3719 N N . LEU A 1 465 ? 12.626 15.488 -1.808 1.00 82.56 465 LEU A N 1
ATOM 3720 C CA . LEU A 1 465 ? 12.716 15.512 -0.347 1.00 82.56 465 LEU A CA 1
ATOM 3721 C C . LEU A 1 465 ? 11.437 16.043 0.318 1.00 82.56 465 LEU A C 1
ATOM 3723 O O . LEU A 1 465 ? 10.962 15.474 1.293 1.00 82.56 465 LEU A O 1
ATOM 3727 N N . ILE A 1 466 ? 10.846 17.117 -0.210 1.00 87.31 466 ILE A N 1
ATOM 3728 C CA . ILE A 1 466 ? 9.602 17.672 0.346 1.00 87.31 466 ILE A CA 1
ATOM 3729 C C . ILE A 1 466 ? 8.405 16.749 0.089 1.00 87.31 466 ILE A C 1
ATOM 3731 O O . ILE A 1 466 ? 7.546 16.614 0.960 1.00 87.31 466 ILE A O 1
ATOM 3735 N N . SER A 1 467 ? 8.363 16.079 -1.063 1.00 85.38 467 SER A N 1
ATOM 3736 C CA . SER A 1 467 ? 7.370 15.034 -1.337 1.00 85.38 467 SER A CA 1
ATOM 3737 C C 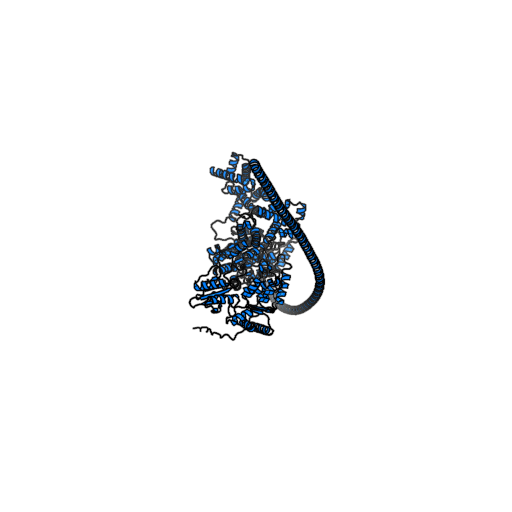. SER A 1 467 ? 7.517 13.861 -0.358 1.00 85.38 467 SER A C 1
ATOM 3739 O O . SER A 1 467 ? 6.539 13.463 0.270 1.00 85.38 467 SER A O 1
ATOM 3741 N N . LEU A 1 468 ? 8.752 13.408 -0.101 1.00 81.62 468 LEU A N 1
ATOM 3742 C CA . LEU A 1 468 ? 9.074 12.397 0.913 1.00 81.62 468 LEU A CA 1
ATOM 3743 C C . LEU A 1 468 ? 8.642 12.816 2.320 1.00 81.62 468 LEU A C 1
ATOM 3745 O O . LEU A 1 468 ? 8.095 12.001 3.066 1.00 81.62 468 LEU A O 1
ATOM 3749 N N . TYR A 1 469 ? 8.850 14.085 2.685 1.00 86.12 469 TYR A N 1
ATOM 3750 C CA . TYR A 1 469 ? 8.371 14.614 3.957 1.00 86.12 469 TYR A CA 1
ATOM 3751 C C . TYR A 1 469 ? 6.853 14.501 4.069 1.00 86.12 469 TYR A C 1
ATOM 3753 O O . TYR A 1 469 ? 6.361 13.976 5.064 1.00 86.12 469 TYR A O 1
ATOM 3761 N N . LYS A 1 470 ? 6.101 14.913 3.044 1.00 87.44 470 LYS A N 1
ATOM 3762 C CA . LYS A 1 470 ? 4.636 14.779 3.035 1.00 87.44 470 LYS A CA 1
ATOM 3763 C C . LYS A 1 470 ? 4.188 13.317 3.088 1.00 87.44 470 LYS A C 1
ATOM 3765 O O . LYS A 1 470 ? 3.355 12.972 3.924 1.00 87.44 470 LYS A O 1
ATOM 3770 N N . ALA A 1 471 ? 4.766 12.458 2.249 1.00 81.38 471 ALA A N 1
ATOM 3771 C CA . ALA A 1 471 ? 4.485 11.023 2.204 1.00 81.38 471 ALA A CA 1
ATOM 3772 C C . ALA A 1 471 ? 4.657 10.352 3.579 1.00 81.38 471 ALA A C 1
ATOM 3774 O O . ALA A 1 471 ? 3.863 9.493 3.968 1.00 81.38 471 ALA A O 1
ATOM 3775 N N . ASN A 1 472 ? 5.655 10.793 4.348 1.00 80.88 472 ASN A N 1
ATOM 3776 C CA . ASN A 1 472 ? 5.964 10.258 5.671 1.00 80.88 472 ASN A CA 1
ATOM 3777 C C . ASN A 1 472 ? 5.462 11.106 6.847 1.00 80.88 472 ASN A C 1
ATOM 3779 O O . ASN A 1 472 ? 5.898 10.892 7.974 1.00 80.88 472 ASN A O 1
ATOM 3783 N N . LEU A 1 473 ? 4.534 12.040 6.606 1.00 82.81 473 LEU A N 1
ATOM 3784 C CA . LEU A 1 473 ? 3.940 12.914 7.633 1.00 82.81 473 LEU A CA 1
ATOM 3785 C C . LEU A 1 473 ? 4.972 13.742 8.427 1.00 82.81 473 LEU A C 1
ATOM 3787 O O . LEU A 1 473 ? 4.731 14.170 9.558 1.00 82.81 473 LEU A O 1
ATOM 3791 N N . VAL A 1 474 ? 6.129 14.010 7.825 1.00 82.31 474 VAL A N 1
ATOM 3792 C CA . VAL A 1 474 ? 7.144 14.906 8.372 1.00 82.31 474 VAL A CA 1
ATOM 3793 C C . VAL A 1 474 ? 6.677 16.342 8.154 1.00 82.31 474 VAL A C 1
ATOM 3795 O O . VAL A 1 474 ? 6.601 16.853 7.034 1.00 82.31 474 VAL A O 1
ATOM 3798 N N . THR A 1 475 ? 6.334 17.010 9.252 1.00 82.56 475 THR A N 1
ATOM 3799 C CA . THR A 1 475 ? 5.844 18.390 9.218 1.00 82.56 475 THR A CA 1
ATOM 3800 C C . THR A 1 475 ? 6.992 19.392 9.139 1.00 82.56 475 THR A C 1
ATOM 3802 O O . THR A 1 475 ? 8.106 19.132 9.590 1.00 82.56 475 THR A O 1
ATOM 3805 N N . VAL A 1 476 ? 6.702 20.601 8.647 1.00 86.56 476 VAL A N 1
ATOM 3806 C CA . VAL A 1 476 ? 7.647 21.733 8.676 1.00 86.56 476 VAL A CA 1
ATOM 3807 C C . VAL A 1 476 ? 8.224 21.939 10.080 1.00 86.56 476 VAL A C 1
ATOM 3809 O O . VAL A 1 476 ? 9.427 22.127 10.226 1.00 86.56 476 VAL A O 1
ATOM 3812 N N . LYS A 1 477 ? 7.368 21.882 11.110 1.00 83.75 477 LYS A N 1
ATOM 3813 C CA . LYS A 1 477 ? 7.766 22.059 12.510 1.00 83.75 477 LYS A CA 1
ATOM 3814 C C . LYS A 1 477 ? 8.783 20.995 12.933 1.00 83.75 477 LYS A C 1
ATOM 3816 O O . LYS A 1 477 ? 9.804 21.343 13.511 1.00 83.75 477 LYS A O 1
ATOM 3821 N N . HIS A 1 478 ? 8.541 19.734 12.574 1.00 82.94 478 HIS A N 1
ATOM 3822 C CA . HIS A 1 478 ? 9.454 18.640 12.894 1.00 82.94 478 HIS A CA 1
ATOM 3823 C C . HIS A 1 478 ? 10.853 18.869 12.306 1.00 82.94 478 HIS A C 1
ATOM 3825 O O . HIS A 1 478 ? 11.834 18.774 13.040 1.00 82.94 478 HIS A O 1
ATOM 3831 N N . VAL A 1 479 ? 10.944 19.250 11.024 1.00 79.81 479 VAL A N 1
ATOM 3832 C CA . VAL A 1 479 ? 12.236 19.545 10.371 1.00 79.81 479 VAL A CA 1
ATOM 3833 C C . VAL A 1 479 ? 12.938 20.738 11.032 1.00 79.81 479 VAL A C 1
ATOM 3835 O O . VAL A 1 479 ? 14.152 20.722 11.185 1.00 79.81 479 VAL A O 1
ATOM 3838 N N . GLN A 1 480 ? 12.195 21.762 11.468 1.00 83.81 480 GLN A N 1
ATOM 3839 C CA . GLN A 1 480 ? 12.773 22.918 12.169 1.00 83.81 480 GLN A CA 1
ATOM 3840 C C . GLN A 1 480 ? 13.325 22.578 13.560 1.00 83.81 480 GLN A C 1
ATOM 3842 O O . GLN A 1 480 ? 14.307 23.183 13.975 1.00 83.81 480 GLN A O 1
ATOM 3847 N N . GLU A 1 481 ? 12.682 21.659 14.282 1.00 81.50 481 GLU A N 1
ATOM 3848 C CA . GLU A 1 481 ? 13.057 21.283 15.653 1.00 81.50 481 GLU A CA 1
ATOM 3849 C C . GLU A 1 481 ? 14.175 20.234 15.702 1.00 81.50 481 GLU A C 1
ATOM 3851 O O . GLU A 1 481 ? 15.007 20.278 16.603 1.00 81.50 481 GLU A O 1
ATOM 3856 N N . HIS A 1 482 ? 14.198 19.304 14.742 1.00 78.06 482 HIS A N 1
ATOM 3857 C CA . HIS A 1 482 ? 15.104 18.148 14.749 1.00 78.06 482 HIS A CA 1
ATOM 3858 C C . HIS A 1 482 ? 16.203 18.226 13.683 1.00 78.06 482 HIS A C 1
ATOM 3860 O O . HIS A 1 482 ? 17.159 17.453 13.741 1.00 78.06 482 HIS A O 1
ATOM 3866 N N . GLY A 1 483 ? 16.083 19.137 12.713 1.00 77.19 483 GLY A N 1
ATOM 3867 C CA . GLY A 1 483 ? 17.096 19.360 11.686 1.00 77.19 483 GLY A CA 1
ATOM 3868 C C . GLY A 1 483 ? 18.414 19.823 12.301 1.00 77.19 483 GLY A C 1
ATOM 3869 O O . GLY A 1 483 ? 18.443 20.774 13.083 1.00 77.19 483 GLY A O 1
ATOM 3870 N N . GLN A 1 484 ? 19.508 19.151 11.950 1.00 77.12 484 GLN A N 1
ATOM 3871 C CA . GLN A 1 484 ? 20.827 19.404 12.541 1.00 77.12 484 GLN A CA 1
ATOM 3872 C C . GLN A 1 484 ? 21.721 20.251 11.633 1.00 77.12 484 GLN A C 1
ATOM 3874 O O . GLN A 1 484 ? 22.686 20.850 12.105 1.00 77.12 484 GLN A O 1
ATOM 3879 N N . THR A 1 485 ? 21.411 20.312 10.337 1.00 80.75 485 THR A N 1
ATOM 3880 C CA . THR A 1 485 ? 22.251 20.964 9.329 1.00 80.75 485 THR A CA 1
ATOM 3881 C C . THR A 1 485 ? 21.654 22.285 8.836 1.00 80.75 485 THR A C 1
ATOM 3883 O O . THR A 1 485 ? 20.443 22.514 8.900 1.00 80.75 485 THR A O 1
ATOM 3886 N N . GLU A 1 486 ? 22.496 23.167 8.285 1.00 79.81 486 GLU A N 1
ATOM 3887 C CA . GLU A 1 486 ? 22.025 24.383 7.597 1.00 79.81 486 GLU A CA 1
ATOM 3888 C C . GLU A 1 486 ? 21.124 24.043 6.398 1.00 79.81 486 GLU A C 1
ATOM 3890 O O . GLU A 1 486 ? 20.174 24.772 6.097 1.00 79.81 486 GLU A O 1
ATOM 3895 N N . PHE A 1 487 ? 21.365 22.891 5.761 1.00 82.81 487 PHE A N 1
ATOM 3896 C CA . PHE A 1 487 ? 20.509 22.358 4.709 1.00 82.81 487 PHE A CA 1
ATOM 3897 C C . PHE A 1 487 ? 19.105 22.017 5.224 1.00 82.81 487 PHE A C 1
ATOM 3899 O O . PHE A 1 487 ? 18.128 22.387 4.576 1.00 82.81 487 PHE A O 1
ATOM 3906 N N . ASP A 1 488 ? 18.975 21.387 6.395 1.00 82.88 488 ASP A N 1
ATOM 3907 C CA . ASP A 1 488 ? 17.664 21.058 6.974 1.00 82.88 488 ASP A CA 1
ATOM 3908 C C . ASP A 1 488 ? 16.853 22.325 7.254 1.00 82.88 488 ASP A C 1
ATOM 3910 O O . ASP A 1 488 ? 15.662 22.400 6.937 1.00 82.88 488 ASP A O 1
ATOM 3914 N N . GLN A 1 489 ? 17.508 23.365 7.779 1.00 85.38 489 GLN A N 1
ATOM 3915 C CA . GLN A 1 489 ? 16.872 24.662 8.014 1.00 85.38 489 GLN A CA 1
ATOM 3916 C C . GLN A 1 489 ? 16.431 25.325 6.704 1.00 85.38 489 GLN A C 1
ATOM 3918 O O . GLN A 1 489 ? 15.322 25.870 6.619 1.00 85.38 489 GLN A O 1
ATOM 3923 N N . PHE A 1 490 ? 17.268 25.254 5.667 1.00 87.31 490 PHE A N 1
ATOM 3924 C CA . PHE A 1 490 ? 16.929 25.733 4.332 1.00 87.31 490 PHE A CA 1
ATOM 3925 C C . PHE A 1 490 ? 15.740 24.961 3.740 1.00 87.31 490 PHE A C 1
ATOM 3927 O O . PHE A 1 490 ? 14.758 25.574 3.309 1.00 87.31 490 PHE A O 1
ATOM 3934 N N . ALA A 1 491 ? 15.770 23.628 3.782 1.00 87.56 491 ALA A N 1
ATOM 3935 C CA . ALA A 1 491 ? 14.699 22.759 3.306 1.00 87.56 491 ALA A CA 1
ATOM 3936 C C . ALA A 1 491 ? 13.383 23.025 4.051 1.00 87.56 491 ALA A C 1
ATOM 3938 O O . ALA A 1 491 ? 12.338 23.177 3.415 1.00 87.56 491 ALA A O 1
ATOM 3939 N N . ALA A 1 492 ? 13.425 23.187 5.377 1.00 90.25 492 ALA A N 1
ATOM 3940 C CA . ALA A 1 492 ? 12.262 23.543 6.184 1.00 90.25 492 ALA A CA 1
ATOM 3941 C C . ALA A 1 492 ? 11.671 24.901 5.782 1.00 90.25 492 ALA A C 1
ATOM 3943 O O . ALA A 1 492 ? 10.449 25.055 5.695 1.00 90.25 492 ALA A O 1
ATOM 3944 N N . LYS A 1 493 ? 12.519 25.897 5.497 1.00 92.06 493 LYS A N 1
ATOM 3945 C CA . LYS A 1 493 ? 12.083 27.224 5.042 1.00 92.06 493 LYS A CA 1
ATOM 3946 C C . LYS A 1 493 ? 11.439 27.171 3.656 1.00 92.06 493 LYS A C 1
ATOM 3948 O O . LYS A 1 493 ? 10.393 27.798 3.449 1.00 92.06 493 LYS A O 1
ATOM 3953 N N . VAL A 1 494 ? 12.020 26.414 2.724 1.00 92.50 494 VAL A N 1
ATOM 3954 C CA . VAL A 1 494 ? 11.438 26.175 1.392 1.00 92.50 494 VAL A CA 1
ATOM 3955 C C . VAL A 1 494 ? 10.091 25.470 1.524 1.00 92.50 494 VAL A C 1
ATOM 3957 O O . VAL A 1 494 ? 9.100 25.964 0.984 1.00 92.50 494 VAL A O 1
ATOM 3960 N N . TYR A 1 495 ? 10.024 24.392 2.306 1.00 93.75 495 TYR A N 1
ATOM 3961 C CA . TYR A 1 495 ? 8.797 23.637 2.551 1.00 93.75 495 TYR A CA 1
ATOM 3962 C C . TYR A 1 495 ? 7.695 24.524 3.148 1.00 93.75 495 TYR A C 1
ATOM 3964 O O . TYR A 1 495 ? 6.594 24.598 2.601 1.00 93.75 495 TYR A O 1
ATOM 3972 N N . LYS A 1 496 ? 8.007 25.293 4.197 1.00 95.38 496 LYS A N 1
ATOM 3973 C CA . LYS A 1 496 ? 7.066 26.241 4.809 1.00 95.38 496 LYS A CA 1
ATOM 3974 C C . LYS A 1 496 ? 6.518 27.242 3.799 1.00 95.38 496 LYS A C 1
ATOM 3976 O O . LYS A 1 496 ? 5.314 27.463 3.721 1.00 95.38 496 LYS A O 1
ATOM 3981 N N . THR A 1 497 ? 7.409 27.848 3.018 1.00 94.81 497 THR A N 1
ATOM 3982 C CA . THR A 1 497 ? 7.034 28.875 2.041 1.00 94.81 497 THR A CA 1
ATOM 3983 C C . THR A 1 497 ? 6.175 28.285 0.921 1.00 94.81 497 THR A C 1
ATOM 3985 O O . THR A 1 497 ? 5.273 28.958 0.418 1.00 94.81 497 THR A O 1
ATOM 3988 N N . TYR A 1 498 ? 6.434 27.031 0.548 1.00 94.38 498 TYR A N 1
ATOM 3989 C CA . TYR A 1 498 ? 5.664 26.294 -0.446 1.00 94.38 498 TYR A CA 1
ATOM 3990 C C . TYR A 1 498 ? 4.246 25.997 0.048 1.00 94.38 498 TYR A C 1
ATOM 3992 O O . TYR A 1 498 ? 3.279 26.368 -0.622 1.00 94.38 498 TYR A O 1
ATOM 4000 N N . ASP A 1 499 ? 4.111 25.442 1.252 1.00 92.38 499 ASP A N 1
ATOM 4001 C CA . ASP A 1 499 ? 2.807 25.167 1.863 1.00 92.38 499 ASP A CA 1
ATOM 4002 C C . ASP A 1 499 ? 2.007 26.467 2.106 1.00 92.38 499 ASP A C 1
ATOM 4004 O O . ASP A 1 499 ? 0.826 26.564 1.767 1.00 92.38 499 ASP A O 1
ATOM 4008 N N . ASP A 1 500 ? 2.661 27.545 2.556 1.00 93.50 500 ASP A N 1
ATOM 4009 C CA . ASP A 1 500 ? 2.041 28.872 2.689 1.00 93.50 500 ASP A CA 1
ATOM 4010 C C . ASP A 1 500 ? 1.539 29.432 1.349 1.00 93.50 500 ASP A C 1
ATOM 4012 O O . ASP A 1 500 ? 0.514 30.122 1.292 1.00 93.50 500 ASP A O 1
ATOM 4016 N N . GLN A 1 501 ? 2.245 29.161 0.251 1.00 92.81 501 GLN A N 1
ATOM 4017 C CA . GLN A 1 501 ? 1.827 29.583 -1.083 1.00 92.81 501 GLN A CA 1
ATOM 4018 C C . GLN A 1 501 ? 0.618 28.771 -1.580 1.00 92.81 501 GLN A C 1
ATOM 4020 O O . GLN A 1 501 ? -0.307 29.350 -2.169 1.00 92.81 501 GLN A O 1
ATOM 4025 N N . MET A 1 502 ? 0.575 27.466 -1.303 1.00 91.88 502 MET A N 1
ATOM 4026 C CA . MET A 1 502 ? -0.589 26.613 -1.583 1.00 91.88 502 MET A CA 1
ATOM 4027 C C . MET A 1 502 ? -1.812 27.058 -0.774 1.00 91.88 502 MET A C 1
ATOM 4029 O O . MET A 1 502 ? -2.877 27.314 -1.347 1.00 91.88 502 MET A O 1
ATOM 4033 N N . LYS A 1 503 ? -1.629 27.321 0.526 1.00 91.75 503 LYS A N 1
ATOM 4034 C CA . LYS A 1 503 ? -2.624 27.946 1.418 1.00 91.75 503 LYS A CA 1
ATOM 4035 C C . LYS A 1 503 ? -3.193 29.237 0.839 1.00 91.75 503 LYS A C 1
ATOM 4037 O O . LYS A 1 503 ? -4.405 29.357 0.662 1.00 91.75 503 LYS A O 1
ATOM 4042 N N . LYS A 1 504 ? -2.327 30.196 0.496 1.00 91.19 504 LYS A N 1
ATOM 4043 C CA . LYS A 1 504 ? -2.729 31.511 -0.043 1.00 91.19 504 LYS A CA 1
ATOM 4044 C C . LYS A 1 504 ? -3.488 31.408 -1.360 1.00 91.19 504 LYS A C 1
ATOM 4046 O O . LYS A 1 504 ? -4.406 32.190 -1.595 1.00 91.19 504 LYS A O 1
ATOM 4051 N N . SER A 1 505 ? -3.107 30.465 -2.218 1.00 87.50 505 SER A N 1
ATOM 4052 C CA . SER A 1 505 ? -3.780 30.234 -3.500 1.00 87.50 505 SER A CA 1
ATOM 4053 C C . SER A 1 505 ? -5.055 29.393 -3.384 1.00 87.50 505 SER A C 1
ATOM 4055 O O . SER A 1 505 ? -5.762 29.240 -4.381 1.00 87.50 505 SER A O 1
ATOM 4057 N N . ASN A 1 506 ? -5.384 28.918 -2.176 1.00 89.75 506 ASN A N 1
ATOM 4058 C CA . ASN A 1 506 ? -6.503 28.026 -1.893 1.00 89.75 506 ASN A CA 1
ATOM 4059 C C . ASN A 1 506 ? -6.462 26.747 -2.743 1.00 89.75 506 ASN A C 1
ATOM 4061 O O . ASN A 1 506 ? -7.466 26.332 -3.334 1.00 89.75 506 ASN A O 1
ATOM 4065 N N . LYS A 1 507 ? -5.266 26.163 -2.832 1.00 90.00 507 LYS A N 1
ATOM 4066 C CA . LYS A 1 507 ? -4.991 24.941 -3.579 1.00 90.00 507 LYS A CA 1
ATOM 4067 C C . LYS A 1 507 ? -4.300 23.901 -2.704 1.00 90.00 507 LYS A C 1
ATOM 4069 O O . LYS A 1 507 ? -3.790 24.225 -1.629 1.00 90.00 507 LYS A O 1
ATOM 4074 N N . VAL A 1 508 ? -4.324 22.670 -3.189 1.00 92.50 508 VAL A N 1
ATOM 4075 C CA . VAL A 1 508 ? -3.587 21.514 -2.668 1.00 92.50 508 VAL A CA 1
ATOM 4076 C C . VAL A 1 508 ? -2.866 20.836 -3.825 1.00 92.50 508 VAL A C 1
ATOM 4078 O O . VAL A 1 508 ? -3.340 20.900 -4.965 1.00 92.50 508 VAL A O 1
ATOM 4081 N N . ASP A 1 509 ? -1.721 20.224 -3.555 1.00 91.31 509 ASP A N 1
ATOM 4082 C CA . ASP A 1 509 ? -1.051 19.341 -4.511 1.00 91.31 509 ASP A CA 1
ATOM 4083 C C . ASP A 1 509 ? -1.450 17.862 -4.291 1.00 91.31 509 ASP A C 1
ATOM 4085 O O . ASP A 1 509 ? -2.217 17.558 -3.370 1.00 91.31 509 ASP A O 1
ATOM 4089 N N . PRO A 1 510 ? -1.018 16.928 -5.159 1.00 89.38 510 PRO A N 1
ATOM 4090 C CA . PRO A 1 510 ? -1.343 15.511 -4.997 1.00 89.38 510 PRO A CA 1
ATOM 4091 C C . PRO A 1 510 ? -0.873 14.902 -3.666 1.00 89.38 510 PRO A C 1
ATOM 4093 O O . PRO A 1 510 ? -1.579 14.063 -3.111 1.00 89.38 510 PRO A O 1
ATOM 4096 N N . ASP A 1 511 ? 0.266 15.345 -3.130 1.00 91.19 511 ASP A N 1
ATOM 4097 C CA . ASP A 1 511 ? 0.816 14.832 -1.868 1.00 91.19 511 ASP A CA 1
ATOM 4098 C C . ASP A 1 511 ? 0.014 15.348 -0.664 1.00 91.19 511 ASP A C 1
ATOM 4100 O O . ASP A 1 511 ? -0.215 14.618 0.305 1.00 91.19 511 ASP A O 1
ATOM 4104 N N . ASP A 1 512 ? -0.478 16.590 -0.729 1.00 93.06 512 ASP A N 1
ATOM 4105 C CA . ASP A 1 512 ? -1.401 17.169 0.252 1.00 93.06 512 ASP A CA 1
ATOM 4106 C C . ASP A 1 512 ? -2.710 16.384 0.295 1.00 93.06 512 ASP A C 1
ATOM 4108 O O . ASP A 1 512 ? -3.261 16.180 1.373 1.00 93.06 512 ASP A O 1
ATOM 4112 N N . CYS A 1 513 ? -3.209 15.912 -0.853 1.00 94.94 513 CYS A N 1
ATOM 4113 C CA . CYS A 1 513 ? -4.463 15.157 -0.892 1.00 94.94 513 CYS A CA 1
ATOM 4114 C C . CYS A 1 513 ? -4.421 13.944 0.042 1.00 94.94 513 CYS A C 1
ATOM 4116 O O . CYS A 1 513 ? -5.439 13.614 0.636 1.00 94.94 513 CYS A O 1
ATOM 4118 N N . ILE A 1 514 ? -3.248 13.340 0.227 1.00 94.31 514 ILE A N 1
ATOM 4119 C CA . ILE A 1 514 ? -3.052 12.200 1.120 1.00 94.31 514 ILE A CA 1
ATOM 4120 C C . ILE A 1 514 ? -2.610 12.673 2.511 1.00 94.31 514 ILE A C 1
ATOM 4122 O O . ILE A 1 514 ? -3.288 12.407 3.500 1.00 94.31 514 ILE A O 1
ATOM 4126 N N . SER A 1 515 ? -1.493 13.398 2.598 1.00 91.25 515 SER A N 1
ATOM 4127 C CA . SER A 1 515 ? -0.857 13.760 3.874 1.00 91.25 515 SER A CA 1
ATOM 4128 C C . SER A 1 515 ? -1.701 14.719 4.715 1.00 91.25 515 SER A C 1
ATOM 4130 O O . SER A 1 515 ? -1.919 14.474 5.902 1.00 91.25 515 SER A O 1
ATOM 4132 N N . LEU A 1 516 ? -2.255 15.771 4.102 1.00 90.88 516 LEU A N 1
ATOM 4133 C CA . LEU A 1 516 ? -3.142 16.710 4.787 1.00 90.88 516 LEU A CA 1
ATOM 4134 C C . LEU A 1 516 ? -4.471 16.045 5.151 1.00 90.88 516 LEU A C 1
ATOM 4136 O O . LEU A 1 516 ? -5.020 16.356 6.202 1.00 90.88 516 LEU A O 1
ATOM 4140 N N . CYS A 1 517 ? -4.986 15.130 4.321 1.00 94.44 517 CYS A N 1
ATOM 4141 C CA . CYS A 1 517 ? -6.200 14.379 4.646 1.00 94.44 517 CYS A CA 1
ATOM 4142 C C . CYS A 1 517 ? -5.983 13.441 5.838 1.00 94.44 517 CYS A C 1
ATOM 4144 O O . CYS A 1 517 ? -6.817 13.411 6.739 1.00 94.44 517 CYS A O 1
ATOM 4146 N N . ALA A 1 518 ? -4.868 12.709 5.871 1.00 88.31 518 ALA A N 1
ATOM 4147 C CA . ALA A 1 518 ? -4.522 11.833 6.986 1.00 88.31 518 ALA A CA 1
ATOM 4148 C C . ALA A 1 518 ? -4.390 12.629 8.295 1.00 88.31 518 ALA A C 1
ATOM 4150 O O . ALA A 1 518 ? -5.002 12.265 9.296 1.00 88.31 518 ALA A O 1
ATOM 4151 N N . HIS A 1 519 ? -3.675 13.761 8.268 1.00 85.44 519 HIS A N 1
ATOM 4152 C CA . HIS A 1 519 ? -3.590 14.673 9.413 1.00 85.44 519 HIS A CA 1
ATOM 4153 C C . HIS A 1 519 ? -4.958 15.227 9.828 1.00 85.44 519 HIS A C 1
ATOM 4155 O O . HIS A 1 519 ? -5.295 15.204 11.007 1.00 85.44 519 HIS A O 1
ATOM 4161 N N . PHE A 1 520 ? -5.766 15.686 8.870 1.00 88.25 520 PHE A N 1
ATOM 4162 C CA . PHE A 1 520 ? -7.097 16.227 9.139 1.00 88.25 520 PHE A CA 1
ATOM 4163 C C . PHE A 1 520 ? -8.012 15.205 9.821 1.00 88.25 520 PHE A C 1
ATOM 4165 O O . PHE A 1 520 ? -8.666 15.537 10.804 1.00 88.25 520 PHE A O 1
ATOM 4172 N N . LEU A 1 521 ? -8.042 13.967 9.324 1.00 83.75 521 LEU A N 1
ATOM 4173 C CA . LEU A 1 521 ? -8.834 12.891 9.920 1.00 83.75 521 LEU A CA 1
ATOM 4174 C C . LEU A 1 521 ? -8.321 12.507 11.315 1.00 83.75 521 LEU A C 1
ATOM 4176 O O . LEU A 1 521 ? -9.126 12.175 12.176 1.00 83.75 521 LEU A O 1
ATOM 4180 N N . ALA A 1 522 ? -7.008 12.571 11.554 1.00 79.88 522 ALA A N 1
ATOM 4181 C CA . ALA A 1 522 ? -6.433 12.291 12.868 1.00 79.88 522 ALA A CA 1
ATOM 4182 C C . ALA A 1 522 ? -6.800 13.361 13.913 1.00 79.88 522 ALA A C 1
ATOM 4184 O O . ALA A 1 522 ? -7.052 13.030 15.068 1.00 79.88 522 ALA A O 1
ATOM 4185 N N . GLU A 1 523 ? -6.839 14.637 13.520 1.00 79.12 523 GLU A N 1
ATOM 4186 C CA . GLU A 1 523 ? -7.124 15.756 14.431 1.00 79.12 523 GLU A CA 1
ATOM 4187 C C . GLU A 1 523 ? -8.626 16.056 14.579 1.00 79.12 523 GLU A C 1
ATOM 4189 O O . GLU A 1 523 ? -9.049 16.619 15.590 1.00 79.12 523 GLU A O 1
ATOM 4194 N N . ASN A 1 524 ? -9.450 15.701 13.587 1.00 78.50 524 ASN A N 1
ATOM 4195 C CA . ASN A 1 524 ? -10.880 16.004 13.568 1.00 78.50 524 ASN A CA 1
ATOM 4196 C C . ASN A 1 524 ? -11.738 14.744 13.752 1.00 78.50 524 ASN A C 1
ATOM 4198 O O . ASN A 1 524 ? -12.106 14.063 12.793 1.00 78.50 524 ASN A O 1
ATOM 4202 N N . GLN A 1 525 ? -12.118 14.483 15.003 1.00 77.44 525 GLN A N 1
ATOM 4203 C CA . GLN A 1 525 ? -12.899 13.305 15.382 1.00 77.44 525 GLN A CA 1
ATOM 4204 C C . GLN A 1 525 ? -14.316 13.279 14.777 1.00 77.44 525 GLN A C 1
ATOM 4206 O O . GLN A 1 525 ? -14.846 12.202 14.509 1.00 77.44 525 GLN A O 1
ATOM 4211 N N . GLU A 1 526 ? -14.930 14.442 14.533 1.00 80.00 526 GLU A N 1
ATOM 4212 C CA . GLU A 1 526 ? -16.256 14.530 13.905 1.00 80.00 526 GLU A CA 1
ATOM 4213 C C . GLU A 1 526 ? -16.191 14.082 12.442 1.00 80.00 526 GLU A C 1
ATOM 4215 O O . GLU A 1 526 ? -16.944 13.198 12.031 1.00 80.00 526 GLU A O 1
ATOM 4220 N N . ALA A 1 527 ? -15.230 14.616 11.683 1.00 81.62 527 ALA A N 1
ATOM 4221 C CA . ALA A 1 527 ? -14.997 14.201 10.304 1.00 81.62 527 ALA A CA 1
ATOM 4222 C C . ALA A 1 527 ? -14.598 12.720 10.231 1.00 81.62 527 ALA A C 1
ATOM 4224 O O . ALA A 1 527 ? -15.133 11.977 9.409 1.00 81.62 527 ALA A O 1
ATOM 4225 N N . LEU A 1 528 ? -13.709 12.262 11.116 1.00 82.38 528 LEU A N 1
ATOM 4226 C CA . LEU A 1 528 ? -13.330 10.853 11.197 1.00 82.38 528 LEU A CA 1
ATOM 4227 C C . LEU A 1 528 ? -14.548 9.947 11.399 1.00 82.38 528 LEU A C 1
ATOM 4229 O O . LEU A 1 528 ? -14.711 8.983 10.654 1.00 82.38 528 LEU A O 1
ATOM 4233 N N . SER A 1 529 ? -15.420 10.270 12.357 1.00 76.00 529 SER A N 1
ATOM 4234 C CA . SER A 1 529 ? -16.659 9.525 12.626 1.00 76.00 529 SER A CA 1
ATOM 4235 C C . SER A 1 529 ? -17.593 9.518 11.412 1.00 76.00 529 SER A C 1
ATOM 4237 O O . SER A 1 529 ? -18.145 8.479 11.039 1.00 76.00 529 SER A O 1
ATOM 4239 N N . GLU A 1 530 ? -17.715 10.652 10.718 1.00 83.06 530 GLU A N 1
ATOM 4240 C CA . GLU A 1 530 ? -18.524 10.749 9.505 1.00 83.06 530 GLU A CA 1
ATOM 4241 C C . GLU A 1 530 ? -18.029 9.793 8.411 1.00 83.06 530 GLU A C 1
ATOM 4243 O O . GLU A 1 530 ? -18.823 9.023 7.869 1.00 83.06 530 GLU A O 1
ATOM 4248 N N . TYR A 1 531 ? -16.734 9.806 8.084 1.00 84.06 531 TYR A N 1
ATOM 4249 C CA . TYR A 1 531 ? -16.202 8.997 6.981 1.00 84.06 531 TYR A CA 1
ATOM 4250 C C . TYR A 1 531 ? -15.987 7.530 7.347 1.00 84.06 531 TYR A C 1
ATOM 4252 O O . TYR A 1 531 ? -16.294 6.665 6.531 1.00 84.06 531 TYR A O 1
ATOM 4260 N N . SER A 1 532 ? -15.539 7.224 8.562 1.00 73.00 532 SER A N 1
ATOM 4261 C CA . SER A 1 532 ? -15.431 5.833 9.025 1.00 73.00 532 SER A CA 1
ATOM 4262 C C . SER A 1 532 ? -16.789 5.131 9.104 1.00 73.00 532 SER A C 1
ATOM 4264 O O . SER A 1 532 ? -16.906 3.953 8.778 1.00 73.00 532 SER A O 1
ATOM 4266 N N . SER A 1 533 ? -17.868 5.845 9.446 1.00 77.06 533 SER A N 1
ATOM 4267 C CA . SER A 1 533 ? -19.219 5.262 9.445 1.00 77.06 533 SER A CA 1
ATOM 4268 C C . SER A 1 533 ? -19.742 4.921 8.039 1.00 77.06 533 SER A C 1
ATOM 4270 O O . SER A 1 533 ? -20.659 4.096 7.903 1.00 77.06 533 SER A O 1
ATOM 4272 N N . LYS A 1 534 ? -19.160 5.529 6.989 1.00 82.56 534 LYS A N 1
ATOM 4273 C CA . LYS A 1 534 ? -19.482 5.236 5.583 1.00 82.56 534 LYS A CA 1
ATOM 4274 C C . LYS A 1 534 ? -18.876 3.910 5.131 1.00 82.56 534 LYS A C 1
ATOM 4276 O O . LYS A 1 534 ? -19.480 3.274 4.274 1.00 82.56 534 LYS A O 1
ATOM 4281 N N . PHE A 1 535 ? -17.751 3.473 5.703 1.00 84.31 535 PHE A N 1
ATOM 4282 C CA . PHE A 1 535 ? -17.014 2.290 5.252 1.00 84.31 535 PHE A CA 1
ATOM 4283 C C . PHE A 1 535 ? -16.943 1.219 6.346 1.00 84.31 535 PHE A C 1
ATOM 4285 O O . PHE A 1 535 ? -16.277 1.374 7.360 1.00 84.31 535 PHE A O 1
ATOM 4292 N N . ASP A 1 536 ? -17.599 0.082 6.122 1.00 79.88 536 ASP A N 1
ATOM 4293 C CA . ASP A 1 536 ? -17.488 -1.072 7.020 1.00 79.88 536 ASP A CA 1
ATOM 4294 C C . ASP A 1 536 ? -16.269 -1.932 6.733 1.00 79.88 536 ASP A C 1
ATOM 4296 O O . ASP A 1 536 ? -15.841 -2.676 7.613 1.00 79.88 536 ASP A O 1
ATOM 4300 N N . TYR A 1 537 ? -15.774 -1.895 5.496 1.00 86.69 537 TYR A N 1
ATOM 4301 C CA . TYR A 1 537 ? -14.657 -2.699 5.020 1.00 86.69 537 TYR A CA 1
ATOM 4302 C C . TYR A 1 537 ? -13.751 -1.822 4.166 1.00 86.69 537 TYR A C 1
ATOM 4304 O O . TYR A 1 537 ? -14.213 -1.213 3.198 1.00 86.69 537 TYR A O 1
ATOM 4312 N N . VAL A 1 538 ? -12.468 -1.787 4.521 1.00 94.94 538 VAL A N 1
ATOM 4313 C CA . VAL A 1 538 ? -11.428 -1.073 3.775 1.00 94.94 538 VAL A CA 1
ATOM 4314 C C . VAL A 1 538 ? -10.451 -2.111 3.247 1.00 94.94 538 VAL A C 1
ATOM 4316 O O . VAL A 1 538 ? -9.867 -2.863 4.021 1.00 94.94 538 VAL A O 1
ATOM 4319 N N . LEU A 1 539 ? -10.303 -2.190 1.933 1.00 97.31 539 LEU A N 1
ATOM 4320 C CA . LEU A 1 539 ? -9.404 -3.105 1.248 1.00 97.31 539 LEU A CA 1
ATOM 4321 C C . LEU A 1 539 ? -8.268 -2.291 0.635 1.00 97.31 539 LEU A C 1
ATOM 4323 O O . LEU A 1 539 ? -8.515 -1.223 0.078 1.00 97.31 539 LEU A O 1
ATOM 4327 N N . VAL A 1 540 ? -7.037 -2.779 0.727 1.00 95.62 540 VAL A N 1
ATOM 4328 C CA . VAL A 1 540 ? -5.865 -2.101 0.168 1.00 95.62 540 VAL A CA 1
ATOM 4329 C C . VAL A 1 540 ? -5.034 -3.104 -0.618 1.00 95.62 540 VAL A C 1
ATOM 4331 O O . VAL A 1 540 ? -4.545 -4.079 -0.044 1.00 95.62 540 VAL A O 1
ATOM 4334 N N . ASP A 1 541 ? -4.889 -2.863 -1.921 1.00 92.94 541 ASP A N 1
ATOM 4335 C CA . ASP A 1 541 ? -3.942 -3.596 -2.769 1.00 92.94 541 ASP A CA 1
ATOM 4336 C C . ASP A 1 541 ? -2.546 -2.956 -2.709 1.00 92.94 541 ASP A C 1
ATOM 4338 O O . ASP A 1 541 ? -2.417 -1.767 -2.407 1.00 92.94 541 ASP A O 1
ATOM 4342 N N . GLU A 1 542 ? -1.508 -3.730 -3.032 1.00 89.75 542 GLU A N 1
ATOM 4343 C CA . GLU A 1 542 ? -0.105 -3.281 -3.087 1.00 89.75 542 GLU A CA 1
ATOM 4344 C C . GLU A 1 542 ? 0.374 -2.573 -1.798 1.00 89.75 542 GLU A C 1
ATOM 4346 O O . GLU A 1 542 ? 1.081 -1.563 -1.832 1.00 89.75 542 GLU A O 1
ATOM 4351 N N . PHE A 1 543 ? -0.010 -3.098 -0.629 1.00 91.56 543 PHE A N 1
ATOM 4352 C CA . PHE A 1 543 ? 0.219 -2.440 0.663 1.00 91.56 543 PHE A CA 1
ATOM 4353 C C . PHE A 1 543 ? 1.700 -2.212 1.010 1.00 91.56 543 PHE A C 1
ATOM 4355 O O . PHE A 1 543 ? 2.015 -1.301 1.772 1.00 91.56 543 PHE A O 1
ATOM 4362 N N . GLN A 1 544 ? 2.625 -2.989 0.439 1.00 87.75 544 GLN A N 1
ATOM 4363 C CA . GLN A 1 544 ? 4.067 -2.768 0.607 1.00 87.75 544 GLN A CA 1
ATOM 4364 C C . GLN A 1 544 ? 4.537 -1.406 0.070 1.00 87.75 544 GLN A C 1
ATOM 4366 O O . GLN A 1 544 ? 5.584 -0.924 0.490 1.00 87.75 544 GLN A O 1
ATOM 4371 N N . GLU A 1 545 ? 3.769 -0.796 -0.838 1.00 86.94 545 GLU A N 1
ATOM 4372 C CA . GLU A 1 545 ? 4.063 0.521 -1.416 1.00 86.94 545 GLU A CA 1
ATOM 4373 C C . GLU A 1 545 ? 3.405 1.668 -0.651 1.00 86.94 545 GLU A C 1
ATOM 4375 O O . GLU A 1 545 ? 3.576 2.836 -0.999 1.00 86.94 545 GLU A O 1
ATOM 4380 N N . CYS A 1 546 ? 2.635 1.362 0.396 1.00 89.50 546 CYS A N 1
ATOM 4381 C CA . CYS A 1 546 ? 1.992 2.397 1.183 1.00 89.50 546 CYS A CA 1
ATOM 4382 C C . CYS A 1 546 ? 3.037 3.237 1.923 1.00 89.50 546 CYS A C 1
ATOM 4384 O O . CYS A 1 546 ? 3.887 2.734 2.665 1.00 89.50 546 CYS A O 1
ATOM 4386 N N . THR A 1 547 ? 2.924 4.549 1.756 1.00 87.50 547 THR A N 1
ATOM 4387 C CA . THR A 1 547 ? 3.632 5.537 2.570 1.00 87.50 547 THR A CA 1
ATOM 4388 C C . THR A 1 547 ? 3.014 5.614 3.969 1.00 87.50 547 THR A C 1
ATOM 4390 O O . THR A 1 547 ? 1.914 5.101 4.217 1.00 87.50 547 THR A O 1
ATOM 4393 N N . THR A 1 548 ? 3.681 6.298 4.904 1.00 83.88 548 THR A N 1
ATOM 4394 C CA . THR A 1 548 ? 3.134 6.495 6.262 1.00 83.88 548 THR A CA 1
ATOM 4395 C C . THR A 1 548 ? 1.763 7.171 6.221 1.00 83.88 548 THR A C 1
ATOM 4397 O O . THR A 1 548 ? 0.845 6.762 6.933 1.00 83.88 548 THR A O 1
ATOM 4400 N N . ALA A 1 549 ? 1.608 8.184 5.364 1.00 84.94 549 ALA A N 1
ATOM 4401 C CA . ALA A 1 549 ? 0.363 8.924 5.212 1.00 84.94 549 ALA A CA 1
ATOM 4402 C C . ALA A 1 549 ? -0.785 8.039 4.702 1.00 84.94 549 ALA A C 1
ATOM 4404 O O . ALA A 1 549 ? -1.890 8.098 5.240 1.00 84.94 549 ALA A O 1
ATOM 4405 N N . GLN A 1 550 ? -0.521 7.190 3.703 1.00 92.50 550 GLN A N 1
ATOM 4406 C CA . GLN A 1 550 ? -1.511 6.256 3.151 1.00 92.50 550 GLN A CA 1
ATOM 4407 C C . GLN A 1 550 ? -1.922 5.203 4.181 1.00 92.50 550 GLN A C 1
ATOM 4409 O O . GLN A 1 550 ? -3.112 4.995 4.416 1.00 92.50 550 GLN A O 1
ATOM 4414 N N . ASN A 1 551 ? -0.950 4.590 4.861 1.00 88.88 551 ASN A N 1
ATOM 4415 C CA . ASN A 1 551 ? -1.225 3.624 5.923 1.00 88.88 551 ASN A CA 1
ATOM 4416 C C . ASN A 1 551 ? -2.076 4.249 7.043 1.00 88.88 551 ASN A C 1
ATOM 4418 O O . ASN A 1 551 ? -3.105 3.687 7.422 1.00 88.88 551 ASN A O 1
ATOM 4422 N N . LEU A 1 552 ? -1.706 5.443 7.525 1.00 84.62 552 LEU A N 1
ATOM 4423 C CA . LEU A 1 552 ? -2.486 6.155 8.539 1.00 84.62 552 LEU A CA 1
ATOM 4424 C C . LEU A 1 552 ? -3.915 6.426 8.056 1.00 84.62 552 LEU A C 1
ATOM 4426 O O . LEU A 1 552 ? -4.870 6.156 8.782 1.00 84.62 552 LEU A O 1
ATOM 4430 N N . MET A 1 553 ? -4.073 6.915 6.828 1.00 91.12 553 MET A N 1
ATOM 4431 C CA . MET A 1 553 ? -5.383 7.197 6.249 1.00 91.12 553 MET A CA 1
ATOM 4432 C C . MET A 1 553 ? -6.258 5.940 6.151 1.00 91.12 553 MET A C 1
ATOM 4434 O O . MET A 1 553 ? -7.419 5.983 6.556 1.00 91.12 553 MET A O 1
ATOM 4438 N N . ALA A 1 554 ? -5.720 4.813 5.673 1.00 91.00 554 ALA A N 1
ATOM 4439 C CA . ALA A 1 554 ? -6.463 3.554 5.612 1.00 91.00 554 ALA A CA 1
ATOM 4440 C C . ALA A 1 554 ? -6.877 3.059 7.000 1.00 91.00 554 ALA A C 1
ATOM 4442 O O . ALA A 1 554 ? -8.021 2.639 7.179 1.00 91.00 554 ALA A O 1
ATOM 4443 N N . ARG A 1 555 ? -5.989 3.164 7.996 1.00 84.50 555 ARG A N 1
ATOM 4444 C CA . ARG A 1 555 ? -6.308 2.812 9.385 1.00 84.50 555 ARG A CA 1
ATOM 4445 C C . ARG A 1 555 ? -7.425 3.673 9.951 1.00 84.50 555 ARG A C 1
ATOM 4447 O O . ARG A 1 555 ? -8.401 3.118 10.447 1.00 84.50 555 ARG A O 1
ATOM 4454 N N . LEU A 1 556 ? -7.315 4.994 9.823 1.00 82.31 556 LEU A N 1
ATOM 4455 C CA . LEU A 1 556 ? -8.328 5.942 10.289 1.00 82.31 556 LEU A CA 1
ATOM 4456 C C . LEU A 1 556 ? -9.689 5.666 9.642 1.00 82.31 556 LEU A C 1
ATOM 4458 O O . LEU A 1 556 ? -10.688 5.562 10.340 1.00 82.31 556 LEU A O 1
ATOM 4462 N N . LEU A 1 557 ? -9.731 5.466 8.324 1.00 84.81 557 LEU A N 1
ATOM 4463 C CA . LEU A 1 557 ? -10.979 5.170 7.613 1.00 84.81 557 LEU A CA 1
ATOM 4464 C C . LEU A 1 557 ? -11.557 3.792 7.945 1.00 84.81 557 LEU A C 1
ATOM 4466 O O . LEU A 1 557 ? -12.758 3.593 7.796 1.00 84.81 557 LEU A O 1
ATOM 4470 N N . SER A 1 558 ? -10.719 2.846 8.372 1.00 79.81 558 SER A N 1
ATOM 4471 C CA . SER A 1 558 ? -11.170 1.526 8.812 1.00 79.81 558 SER A CA 1
ATOM 4472 C C . SER A 1 558 ? -11.655 1.503 10.264 1.00 79.81 558 SER A C 1
ATOM 4474 O O . SER A 1 558 ? -12.375 0.578 10.629 1.00 79.81 558 SER A O 1
ATOM 4476 N N . TYR A 1 559 ? -11.261 2.480 11.086 1.00 64.81 559 TYR A N 1
ATOM 4477 C CA . TYR A 1 559 ? -11.552 2.570 12.519 1.00 64.81 559 TYR A CA 1
ATOM 4478 C C . TYR A 1 559 ? -12.904 3.266 12.770 1.00 64.81 559 TYR A C 1
ATOM 4480 O O . TYR A 1 559 ? -13.117 4.313 12.176 1.00 64.81 559 TYR A O 1
ATOM 4488 N N . PRO A 1 560 ? -13.796 2.784 13.662 1.00 55.06 560 PRO A N 1
ATOM 4489 C CA . PRO A 1 560 ? -13.509 1.872 14.761 1.00 55.06 560 PRO A CA 1
ATOM 4490 C C . PRO A 1 560 ? -13.892 0.422 14.516 1.00 55.06 560 PRO A C 1
ATOM 4492 O O . PRO A 1 560 ? -13.696 -0.423 15.384 1.00 55.06 560 PRO A O 1
ATOM 4495 N N . GLN A 1 561 ? -14.401 0.120 13.321 1.00 60.00 561 GLN A N 1
ATOM 4496 C CA . GLN A 1 561 ? -14.592 -1.240 12.876 1.00 60.00 561 GLN A CA 1
ATOM 4497 C C . GLN A 1 561 ? -13.238 -1.949 13.017 1.00 60.00 561 GLN A C 1
ATOM 4499 O O . GLN A 1 561 ? -13.119 -2.759 13.917 1.00 60.00 561 GLN A O 1
ATOM 4504 N N . ASP A 1 562 ? -12.197 -1.599 12.263 1.00 67.81 562 ASP A N 1
ATOM 4505 C CA . ASP A 1 562 ? -10.914 -2.322 12.119 1.00 67.81 562 ASP A CA 1
ATOM 4506 C C . ASP A 1 562 ? -11.032 -3.511 11.145 1.00 67.81 562 ASP A C 1
ATOM 4508 O O . ASP A 1 562 ? -10.607 -4.631 11.410 1.00 67.81 562 ASP A O 1
ATOM 4512 N N . ASN A 1 563 ? -11.809 -3.339 10.066 1.00 79.25 563 ASN A N 1
ATOM 4513 C CA . ASN A 1 563 ? -12.007 -4.339 9.000 1.00 79.25 563 ASN A CA 1
ATOM 4514 C C . ASN A 1 563 ? -11.077 -4.006 7.825 1.00 79.25 563 ASN A C 1
ATOM 4516 O O . ASN A 1 563 ? -11.522 -3.836 6.685 1.00 79.25 563 ASN A O 1
ATOM 4520 N N . LEU A 1 564 ? -9.793 -3.837 8.132 1.00 87.62 564 LEU A N 1
ATOM 4521 C CA . LEU A 1 564 ? -8.774 -3.509 7.150 1.00 87.62 564 LEU A CA 1
ATOM 4522 C C . LEU A 1 564 ? -8.243 -4.796 6.508 1.00 87.62 564 LEU A C 1
ATOM 4524 O O . LEU A 1 564 ? -7.702 -5.658 7.190 1.00 87.62 564 LEU A O 1
ATOM 4528 N N . PHE A 1 565 ? -8.402 -4.938 5.201 1.00 94.00 565 PHE A N 1
ATOM 4529 C CA . PHE A 1 565 ? -7.941 -6.088 4.431 1.00 94.00 565 PHE A CA 1
ATOM 4530 C C . PHE A 1 565 ? -6.804 -5.641 3.518 1.00 94.00 565 PHE A C 1
ATOM 4532 O O . PHE A 1 565 ? -7.042 -5.040 2.471 1.00 94.00 565 PHE A O 1
ATOM 4539 N N . ILE A 1 566 ? -5.569 -5.901 3.931 1.00 94.62 566 ILE A N 1
ATOM 4540 C CA . ILE A 1 566 ? -4.379 -5.522 3.174 1.00 94.62 566 ILE A CA 1
ATOM 4541 C C . ILE A 1 566 ? -3.826 -6.714 2.411 1.00 94.62 566 ILE A C 1
ATOM 4543 O O . ILE A 1 566 ? -3.811 -7.846 2.906 1.00 94.62 566 ILE A O 1
ATOM 4547 N N . VAL A 1 567 ? -3.339 -6.448 1.209 1.00 93.06 567 VAL A N 1
ATOM 4548 C CA . VAL A 1 567 ? -2.669 -7.436 0.374 1.00 93.06 567 VAL A CA 1
ATOM 4549 C C . VAL A 1 567 ? -1.383 -6.827 -0.172 1.00 93.06 567 VAL A C 1
ATOM 4551 O O . VAL A 1 567 ? -1.371 -5.665 -0.569 1.00 93.06 567 VAL A O 1
ATOM 4554 N N . GLY A 1 568 ? -0.289 -7.589 -0.187 1.00 91.50 568 GLY A N 1
ATOM 4555 C CA . GLY A 1 568 ? 0.972 -7.097 -0.738 1.00 91.50 568 GLY A CA 1
ATOM 4556 C C . GLY A 1 568 ? 2.089 -8.133 -0.820 1.00 91.50 568 GLY A C 1
ATOM 4557 O O . GLY A 1 568 ? 1.938 -9.290 -0.420 1.00 91.50 568 GLY A O 1
ATOM 4558 N N . ASP A 1 569 ? 3.229 -7.703 -1.352 1.00 89.75 569 ASP A N 1
ATOM 4559 C CA . ASP A 1 569 ? 4.450 -8.502 -1.468 1.00 89.75 569 ASP A CA 1
ATOM 4560 C C . ASP A 1 569 ? 5.701 -7.641 -1.264 1.00 89.75 569 ASP A C 1
ATOM 4562 O O . ASP A 1 569 ? 6.034 -6.841 -2.132 1.00 89.75 569 ASP A O 1
ATOM 4566 N N . GLU A 1 570 ? 6.422 -7.822 -0.149 1.00 86.06 570 GLU A N 1
ATOM 4567 C CA . GLU A 1 570 ? 7.681 -7.094 0.107 1.00 86.06 570 GLU A CA 1
ATOM 4568 C C . GLU A 1 570 ? 8.740 -7.314 -0.987 1.00 86.06 570 GLU A C 1
ATOM 4570 O O . GLU A 1 570 ? 9.568 -6.438 -1.226 1.00 86.06 570 GLU A O 1
ATOM 4575 N N . ASP A 1 571 ? 8.677 -8.447 -1.698 1.00 86.38 571 ASP A N 1
ATOM 4576 C CA . ASP A 1 571 ? 9.613 -8.774 -2.773 1.00 86.38 571 ASP A CA 1
ATOM 4577 C C . ASP A 1 571 ? 9.324 -7.949 -4.051 1.00 86.38 571 ASP A C 1
ATOM 4579 O O . ASP A 1 571 ? 10.190 -7.811 -4.913 1.00 86.38 571 ASP A O 1
ATOM 4583 N N . GLU A 1 572 ? 8.121 -7.366 -4.177 1.00 87.06 572 GLU A N 1
ATOM 4584 C CA . GLU A 1 572 ? 7.700 -6.486 -5.284 1.00 87.06 572 GLU A CA 1
ATOM 4585 C C . GLU A 1 572 ? 7.771 -4.992 -4.918 1.00 87.06 572 GLU A C 1
ATOM 4587 O O . GLU A 1 572 ? 7.169 -4.174 -5.616 1.00 87.06 572 GLU A O 1
ATOM 4592 N N . ALA A 1 573 ? 8.434 -4.614 -3.822 1.00 86.31 573 ALA A N 1
ATOM 4593 C CA . ALA A 1 573 ? 8.524 -3.219 -3.399 1.00 86.31 573 ALA A CA 1
ATOM 4594 C C . ALA A 1 573 ? 9.555 -2.417 -4.217 1.00 86.31 573 ALA A C 1
ATOM 4596 O O . ALA A 1 573 ? 10.756 -2.679 -4.125 1.00 86.31 573 ALA A O 1
ATOM 4597 N N . LEU A 1 574 ? 9.090 -1.440 -5.000 1.00 79.81 574 LEU A N 1
ATOM 4598 C CA . LEU A 1 574 ? 9.899 -0.626 -5.918 1.00 79.81 574 LEU A CA 1
ATOM 4599 C C . LEU A 1 574 ? 9.898 0.873 -5.586 1.00 79.81 574 LEU A C 1
ATOM 4601 O O . LEU A 1 574 ? 10.641 1.615 -6.220 1.00 79.81 574 LEU A O 1
ATOM 4605 N N . TYR A 1 575 ? 9.079 1.346 -4.638 1.00 72.75 575 TYR A N 1
ATOM 4606 C CA . TYR A 1 575 ? 8.880 2.784 -4.410 1.00 72.75 575 TYR A CA 1
ATOM 4607 C C . TYR A 1 575 ? 9.453 3.311 -3.080 1.00 72.75 575 TYR A C 1
ATOM 4609 O O . TYR A 1 575 ? 9.029 4.370 -2.603 1.00 72.75 575 TYR A O 1
ATOM 4617 N N . GLU A 1 576 ? 10.455 2.637 -2.494 1.00 73.75 576 GLU A N 1
ATOM 4618 C CA . GLU A 1 576 ? 11.154 3.094 -1.272 1.00 73.75 576 GLU A CA 1
ATOM 4619 C C . GLU A 1 576 ? 11.731 4.508 -1.431 1.00 73.75 576 GLU A C 1
ATOM 4621 O O . GLU A 1 576 ? 11.548 5.363 -0.563 1.00 73.75 576 GLU A O 1
ATOM 4626 N N . SER A 1 577 ? 12.324 4.797 -2.592 1.00 66.38 577 SER A N 1
ATOM 4627 C CA . SER A 1 577 ? 12.848 6.119 -2.960 1.00 66.38 577 SER A CA 1
ATOM 4628 C C . SER A 1 577 ? 11.790 7.236 -2.987 1.00 66.38 577 SER A C 1
ATOM 4630 O O . SER A 1 577 ? 12.137 8.417 -2.932 1.00 66.38 577 SER A O 1
ATOM 4632 N N . THR A 1 578 ? 10.499 6.884 -3.018 1.00 67.69 578 THR A N 1
ATOM 4633 C CA . THR A 1 578 ? 9.360 7.820 -2.937 1.00 67.69 578 THR A CA 1
ATOM 4634 C C . THR A 1 578 ? 8.629 7.778 -1.590 1.00 67.69 578 THR A C 1
ATOM 4636 O O . THR A 1 578 ? 7.642 8.487 -1.392 1.00 67.69 578 THR A O 1
ATOM 4639 N N . GLY A 1 579 ? 9.150 7.013 -0.625 1.00 71.81 579 GLY A N 1
ATOM 4640 C CA . GLY A 1 579 ? 8.688 7.004 0.762 1.00 71.81 579 GLY A CA 1
ATOM 4641 C C . GLY A 1 579 ? 7.806 5.818 1.137 1.00 71.81 579 GLY A C 1
ATOM 4642 O O . GLY A 1 579 ? 7.215 5.847 2.218 1.00 71.81 579 GLY A O 1
ATOM 4643 N N . ALA A 1 580 ? 7.703 4.794 0.284 1.00 81.94 580 ALA A N 1
ATOM 4644 C CA . ALA A 1 580 ? 7.046 3.540 0.640 1.00 81.94 580 ALA A CA 1
ATOM 4645 C C . ALA A 1 580 ? 7.728 2.886 1.850 1.00 81.94 580 ALA A C 1
ATOM 4647 O O . ALA A 1 580 ? 8.957 2.831 1.937 1.00 81.94 580 ALA A O 1
ATOM 4648 N N . GLN A 1 581 ? 6.932 2.363 2.783 1.00 77.00 581 GLN A N 1
ATOM 4649 C CA . GLN A 1 581 ? 7.447 1.681 3.967 1.00 77.00 581 GLN A CA 1
ATOM 4650 C C . GLN A 1 581 ? 7.263 0.170 3.846 1.00 77.00 581 GLN A C 1
ATOM 4652 O O . GLN A 1 581 ? 6.348 -0.397 4.443 1.00 77.00 581 GLN A O 1
ATOM 4657 N N . VAL A 1 582 ? 8.178 -0.490 3.136 1.00 71.25 582 VAL A N 1
ATOM 4658 C CA . VAL A 1 582 ? 8.145 -1.945 2.871 1.00 71.25 582 VAL A CA 1
ATOM 4659 C C . VAL A 1 582 ? 8.030 -2.768 4.153 1.00 71.25 582 VAL A C 1
ATOM 4661 O O . VAL A 1 582 ? 7.249 -3.719 4.227 1.00 71.25 582 VAL A O 1
ATOM 4664 N N . ARG A 1 583 ? 8.728 -2.332 5.210 1.00 70.38 583 ARG A N 1
ATOM 4665 C CA . ARG A 1 583 ? 8.665 -2.944 6.545 1.00 70.38 583 ARG A CA 1
ATOM 4666 C C . ARG A 1 583 ? 7.256 -2.982 7.127 1.00 70.38 583 ARG A C 1
ATOM 4668 O O . ARG A 1 583 ? 6.969 -3.867 7.916 1.00 70.38 583 ARG A O 1
ATOM 4675 N N . THR A 1 584 ? 6.355 -2.085 6.731 1.00 70.75 584 THR A N 1
ATOM 4676 C CA . THR A 1 584 ? 4.982 -2.047 7.257 1.00 70.75 584 THR A CA 1
ATOM 4677 C C . THR A 1 584 ? 4.229 -3.339 6.973 1.00 70.75 584 THR A C 1
ATOM 4679 O O . THR A 1 584 ? 3.505 -3.818 7.844 1.00 70.75 584 THR A O 1
ATOM 4682 N N . LEU A 1 585 ? 4.407 -3.921 5.781 1.00 80.75 585 LEU A N 1
ATOM 4683 C CA . LEU A 1 585 ? 3.778 -5.195 5.448 1.00 80.75 585 LEU A CA 1
ATOM 4684 C C . LEU A 1 585 ? 4.405 -6.337 6.264 1.00 80.75 585 LEU A C 1
ATOM 4686 O O . LEU A 1 585 ? 3.672 -7.137 6.844 1.00 80.75 585 LEU A O 1
ATOM 4690 N N . ALA A 1 586 ? 5.736 -6.372 6.366 1.00 71.50 586 ALA A N 1
ATOM 4691 C CA . ALA A 1 586 ? 6.472 -7.370 7.147 1.00 71.50 586 ALA A CA 1
ATOM 4692 C C . ALA A 1 586 ? 6.163 -7.318 8.653 1.00 71.50 586 ALA A C 1
ATOM 4694 O O . ALA A 1 586 ? 6.028 -8.347 9.308 1.00 71.50 586 ALA A O 1
ATOM 4695 N N . GLU A 1 587 ? 5.981 -6.119 9.197 1.00 68.38 587 GLU A N 1
ATOM 4696 C CA . GLU A 1 587 ? 5.689 -5.859 10.606 1.00 68.38 587 GLU A CA 1
ATOM 4697 C C . GLU A 1 587 ? 4.180 -5.853 10.892 1.00 68.38 587 GLU A C 1
ATOM 4699 O O . GLU A 1 587 ? 3.752 -5.371 11.942 1.00 68.38 587 GLU A O 1
ATOM 4704 N N . THR A 1 588 ? 3.340 -6.369 9.987 1.00 68.00 588 THR A N 1
ATOM 4705 C CA . THR A 1 588 ? 1.880 -6.334 10.168 1.00 68.00 588 THR A CA 1
ATOM 4706 C C . THR A 1 588 ? 1.447 -6.996 11.474 1.00 68.00 588 THR A C 1
ATOM 4708 O O . THR A 1 588 ? 0.619 -6.433 12.183 1.00 68.00 588 THR A O 1
ATOM 4711 N N . SER A 1 589 ? 2.033 -8.137 11.841 1.00 60.25 589 SER A N 1
ATOM 4712 C CA . SER A 1 589 ? 1.714 -8.828 13.100 1.00 60.25 589 SER A CA 1
ATOM 4713 C C . SER A 1 589 ? 2.038 -7.997 14.347 1.00 60.25 589 SER A C 1
ATOM 4715 O O . SER A 1 589 ? 1.401 -8.176 15.379 1.00 60.25 589 SER A O 1
ATOM 4717 N N . ILE A 1 590 ? 3.000 -7.076 14.250 1.00 54.25 590 ILE A N 1
ATOM 4718 C CA . ILE A 1 590 ? 3.406 -6.168 15.331 1.00 54.25 590 ILE A CA 1
ATOM 4719 C C . ILE A 1 590 ? 2.500 -4.932 15.329 1.00 54.25 590 ILE A C 1
ATOM 4721 O O . ILE A 1 590 ? 1.976 -4.515 16.358 1.00 54.25 590 ILE A O 1
ATOM 4725 N N . ARG A 1 591 ? 2.283 -4.342 14.149 1.00 57.66 591 ARG A N 1
ATOM 4726 C CA . ARG A 1 591 ? 1.545 -3.083 13.975 1.00 57.66 591 ARG A CA 1
ATOM 4727 C C . ARG A 1 591 ? 0.026 -3.265 14.012 1.00 57.66 591 ARG A C 1
ATOM 4729 O O . ARG A 1 591 ? -0.693 -2.274 14.165 1.00 57.66 591 ARG A O 1
ATOM 4736 N N . MET A 1 592 ? -0.472 -4.476 13.783 1.00 64.62 592 MET A N 1
ATOM 4737 C CA . MET A 1 592 ? -1.881 -4.880 13.850 1.00 64.62 592 MET A CA 1
ATOM 4738 C C . MET A 1 592 ? -1.972 -6.229 14.579 1.00 64.62 592 MET A C 1
ATOM 4740 O O . MET A 1 592 ? -2.139 -7.260 13.932 1.00 64.62 592 MET A O 1
ATOM 4744 N N . PRO A 1 593 ? -1.888 -6.250 15.922 1.00 51.66 593 PRO A N 1
ATOM 4745 C CA . PRO A 1 593 ? -1.865 -7.497 16.698 1.00 51.66 593 PRO A CA 1
ATOM 4746 C C . PRO A 1 593 ? -3.098 -8.391 16.484 1.00 51.66 593 PRO A C 1
ATOM 4748 O O . PRO A 1 593 ? -3.024 -9.610 16.607 1.00 51.66 593 PRO A O 1
ATOM 4751 N N . ASN A 1 594 ? -4.234 -7.788 16.120 1.00 58.22 594 ASN A N 1
ATOM 4752 C CA . ASN A 1 594 ? -5.482 -8.493 15.823 1.00 58.22 594 ASN A CA 1
ATOM 4753 C C . ASN A 1 594 ? -5.575 -8.984 14.366 1.00 58.22 594 ASN A C 1
ATOM 4755 O O . ASN A 1 594 ? -6.593 -9.573 13.986 1.00 58.22 594 ASN A O 1
ATOM 4759 N N . ALA A 1 595 ? -4.564 -8.716 13.531 1.00 69.62 595 ALA A N 1
ATOM 4760 C CA . ALA A 1 595 ? -4.597 -9.070 12.121 1.00 69.62 595 ALA A CA 1
ATOM 4761 C C . ALA A 1 595 ? -4.377 -10.565 11.923 1.00 69.62 595 ALA A C 1
ATOM 4763 O O . ALA A 1 595 ? -3.450 -11.167 12.465 1.00 69.62 595 ALA A O 1
ATOM 4764 N N . ARG A 1 596 ? -5.215 -11.168 11.083 1.00 74.00 596 ARG A N 1
ATOM 4765 C CA . ARG A 1 596 ? -4.981 -12.528 10.599 1.00 74.00 596 ARG A CA 1
ATOM 4766 C C . ARG A 1 596 ? -4.088 -12.477 9.374 1.00 74.00 596 ARG A C 1
ATOM 4768 O O . ARG A 1 596 ? -4.489 -11.944 8.340 1.00 74.00 596 ARG A O 1
ATOM 4775 N N . CYS A 1 597 ? -2.896 -13.042 9.509 1.00 81.06 597 CYS A N 1
ATOM 4776 C CA . CYS A 1 597 ? -1.907 -13.090 8.444 1.00 81.06 597 CYS A CA 1
ATOM 4777 C C . CYS A 1 597 ? -2.018 -14.403 7.658 1.00 81.06 597 CYS A C 1
ATOM 4779 O O . CYS A 1 597 ? -2.011 -15.485 8.244 1.00 81.06 597 CYS A O 1
ATOM 4781 N N . TYR A 1 598 ? -2.087 -14.301 6.334 1.00 82.94 598 TYR A N 1
ATOM 4782 C CA . TYR A 1 598 ? -2.104 -15.420 5.398 1.00 82.94 598 TYR A CA 1
ATOM 4783 C C . TYR A 1 598 ? -0.919 -15.295 4.435 1.00 82.94 598 TYR A C 1
ATOM 4785 O O . TYR A 1 598 ? -0.646 -14.205 3.928 1.00 82.94 598 TYR A O 1
ATOM 4793 N N . SER A 1 599 ? -0.225 -16.405 4.177 1.00 86.94 599 SER A N 1
ATOM 4794 C CA . SER A 1 599 ? 0.847 -16.492 3.178 1.00 86.94 599 SER A CA 1
ATOM 4795 C C . SER A 1 599 ? 0.367 -17.316 1.986 1.00 86.94 599 SER A C 1
ATOM 4797 O O . SER A 1 599 ? -0.025 -18.470 2.153 1.00 86.94 599 SER A O 1
ATOM 4799 N N . LEU A 1 600 ? 0.351 -16.721 0.794 1.00 88.88 600 LEU A N 1
ATOM 4800 C CA . LEU A 1 600 ? -0.004 -17.387 -0.456 1.00 88.88 600 LEU A CA 1
ATOM 4801 C C . LEU A 1 600 ? 1.272 -17.841 -1.164 1.00 88.88 600 LEU A C 1
ATOM 4803 O O . LEU A 1 600 ? 2.074 -17.018 -1.606 1.00 88.88 600 LEU A O 1
ATOM 4807 N N . GLU A 1 601 ? 1.431 -19.153 -1.301 1.00 87.06 601 GLU A N 1
ATOM 4808 C CA . GLU A 1 601 ? 2.664 -19.761 -1.822 1.00 87.06 601 GLU A CA 1
ATOM 4809 C C . GLU A 1 601 ? 2.495 -20.355 -3.224 1.00 87.06 601 GLU A C 1
ATOM 4811 O O . GLU A 1 601 ? 3.471 -20.574 -3.939 1.00 87.06 601 GLU A O 1
ATOM 4816 N N . ASN A 1 602 ? 1.258 -20.609 -3.651 1.00 88.12 602 ASN A N 1
ATOM 4817 C CA . ASN A 1 602 ? 0.965 -21.234 -4.936 1.00 88.12 602 ASN A CA 1
ATOM 4818 C C . ASN A 1 602 ? 0.926 -20.190 -6.053 1.00 88.12 602 ASN A C 1
ATOM 4820 O O . ASN A 1 602 ? 0.063 -19.316 -6.067 1.00 88.12 602 ASN A O 1
ATOM 4824 N N . ASN A 1 603 ? 1.845 -20.283 -7.013 1.00 88.94 603 ASN A N 1
ATOM 4825 C CA . ASN A 1 603 ? 1.849 -19.461 -8.215 1.00 88.94 603 ASN A CA 1
ATOM 4826 C C . ASN A 1 603 ? 0.930 -20.072 -9.288 1.00 88.94 603 ASN A C 1
ATOM 4828 O O . ASN A 1 603 ? 1.138 -21.197 -9.758 1.00 88.94 603 ASN A O 1
ATOM 4832 N N . TRP A 1 604 ? -0.053 -19.272 -9.698 1.00 87.12 604 TRP A N 1
ATOM 4833 C CA . TRP A 1 604 ? -1.096 -19.599 -10.674 1.00 87.12 604 TRP A CA 1
ATOM 4834 C C . TRP A 1 604 ? -0.898 -18.897 -12.025 1.00 87.12 604 TRP A C 1
ATOM 4836 O O . TRP A 1 604 ? -1.731 -19.023 -12.920 1.00 87.12 604 TRP A O 1
ATOM 4846 N N . ARG A 1 605 ? 0.183 -18.123 -12.172 1.00 88.62 605 ARG A N 1
ATOM 4847 C CA . ARG A 1 605 ? 0.417 -17.240 -13.322 1.00 88.62 605 ARG A CA 1
ATOM 4848 C C . ARG A 1 605 ? 1.442 -17.800 -14.296 1.00 88.62 605 ARG A C 1
ATOM 4850 O O . ARG A 1 605 ? 1.215 -17.770 -15.501 1.00 88.62 605 ARG A O 1
ATOM 4857 N N . SER A 1 606 ? 2.599 -18.195 -13.781 1.00 91.62 606 SER A N 1
ATOM 4858 C CA . SER A 1 606 ? 3.835 -18.258 -14.555 1.00 91.62 606 SER A CA 1
ATOM 4859 C C . SER A 1 606 ? 4.323 -19.685 -14.745 1.00 91.62 606 SER A C 1
ATOM 4861 O O . SER A 1 606 ? 4.188 -20.552 -13.881 1.00 91.62 606 SER A O 1
ATOM 4863 N N . HIS A 1 607 ? 4.973 -19.913 -15.882 1.00 92.50 607 HIS A N 1
ATOM 4864 C CA . HIS A 1 607 ? 5.623 -21.173 -16.200 1.00 92.50 607 HIS A CA 1
ATOM 4865 C C . HIS A 1 607 ? 6.644 -21.609 -15.130 1.00 92.50 607 HIS A C 1
ATOM 4867 O O . HIS A 1 607 ? 7.409 -20.792 -14.614 1.00 92.50 607 HIS A O 1
ATOM 4873 N N . LYS A 1 608 ? 6.770 -22.924 -14.887 1.00 91.12 608 LYS A N 1
ATOM 4874 C CA . LYS A 1 608 ? 7.698 -23.507 -13.893 1.00 91.12 608 LYS A CA 1
ATOM 4875 C C . LYS A 1 608 ? 9.137 -22.987 -13.990 1.00 91.12 608 LYS A C 1
ATOM 4877 O O . LYS A 1 608 ? 9.770 -22.730 -12.973 1.00 91.12 608 LYS A O 1
ATOM 4882 N N . ALA A 1 609 ? 9.658 -22.853 -15.209 1.00 91.88 609 ALA A N 1
ATOM 4883 C CA . ALA A 1 609 ? 11.005 -22.327 -15.455 1.00 91.88 609 ALA A CA 1
ATOM 4884 C C . ALA A 1 609 ? 11.156 -20.854 -15.027 1.00 91.88 609 ALA A C 1
ATOM 4886 O O . ALA A 1 609 ? 12.159 -20.508 -14.411 1.00 91.88 609 ALA A O 1
ATOM 4887 N N . ILE A 1 610 ? 10.142 -20.022 -15.294 1.00 94.12 610 ILE A N 1
ATOM 4888 C CA . ILE A 1 610 ? 10.107 -18.604 -14.908 1.00 94.12 610 ILE A CA 1
ATOM 4889 C C . ILE A 1 610 ? 10.051 -18.491 -13.382 1.00 94.12 610 ILE A C 1
ATOM 4891 O O . ILE A 1 610 ? 10.859 -17.783 -12.791 1.00 94.12 610 ILE A O 1
ATOM 4895 N N . VAL A 1 611 ? 9.174 -19.265 -12.731 1.00 92.19 611 VAL A N 1
ATOM 4896 C CA . VAL A 1 611 ? 9.070 -19.298 -11.261 1.00 92.19 611 VAL A CA 1
ATOM 4897 C C . VAL A 1 611 ? 10.370 -19.777 -10.612 1.00 92.19 611 VAL A C 1
ATOM 4899 O O . VAL A 1 611 ? 10.799 -19.207 -9.613 1.00 92.19 611 VAL A O 1
ATOM 4902 N N . LYS A 1 612 ? 11.034 -20.791 -11.186 1.00 91.81 612 LYS A N 1
ATOM 4903 C CA . LYS A 1 612 ? 12.343 -21.250 -10.700 1.00 91.81 612 LYS A CA 1
ATOM 4904 C C . LYS A 1 612 ? 13.386 -20.131 -10.786 1.00 91.81 612 LYS A C 1
ATOM 4906 O O . LYS A 1 612 ? 14.069 -19.881 -9.803 1.00 91.81 612 LYS A O 1
ATOM 4911 N N . SER A 1 613 ? 13.480 -19.462 -11.934 1.00 93.12 613 SER A N 1
ATOM 4912 C CA . SER A 1 613 ? 14.433 -18.371 -12.161 1.00 93.12 613 SER A CA 1
ATOM 4913 C C . SER A 1 613 ? 14.191 -17.189 -11.212 1.00 93.12 613 SER A C 1
ATOM 4915 O O . SER A 1 613 ? 15.128 -16.702 -10.581 1.00 93.12 613 SER A O 1
ATOM 4917 N N . ALA A 1 614 ? 12.924 -16.806 -11.015 1.00 92.81 614 ALA A N 1
ATOM 4918 C CA . ALA A 1 614 ? 12.524 -15.795 -10.038 1.00 92.81 614 ALA A CA 1
ATOM 4919 C C . ALA A 1 614 ? 12.912 -16.196 -8.604 1.00 92.81 614 ALA A C 1
ATOM 4921 O O . ALA A 1 614 ? 13.466 -15.387 -7.868 1.00 92.81 614 ALA A O 1
ATOM 4922 N N . ARG A 1 615 ? 12.690 -17.458 -8.217 1.00 90.88 615 ARG A N 1
ATOM 4923 C CA . ARG A 1 615 ? 13.072 -17.973 -6.895 1.00 90.88 615 ARG A CA 1
ATOM 4924 C C . ARG A 1 615 ? 14.587 -17.942 -6.671 1.00 90.88 615 ARG A C 1
ATOM 4926 O O . ARG A 1 615 ? 15.018 -17.547 -5.592 1.00 90.88 615 ARG A O 1
ATOM 4933 N N . SER A 1 616 ? 15.384 -18.346 -7.662 1.00 91.75 616 SER A N 1
ATOM 4934 C CA . SER A 1 616 ? 16.850 -18.284 -7.566 1.00 91.75 616 SER A CA 1
ATOM 4935 C C . SER A 1 616 ? 17.324 -16.839 -7.385 1.00 91.75 616 SER A C 1
ATOM 4937 O O . SER A 1 616 ? 18.123 -16.579 -6.489 1.00 91.75 616 SER A O 1
ATOM 4939 N N . LEU A 1 617 ? 16.737 -15.885 -8.117 1.00 92.06 617 LEU A N 1
ATOM 4940 C CA . LEU A 1 617 ? 17.027 -14.459 -7.939 1.00 92.06 617 LEU A CA 1
ATOM 4941 C C . LEU A 1 617 ? 16.698 -13.972 -6.518 1.00 92.06 617 LEU A C 1
ATOM 4943 O O . LEU A 1 617 ? 17.524 -13.315 -5.891 1.00 92.06 617 LEU A O 1
ATOM 4947 N N . LEU A 1 618 ? 15.521 -14.328 -5.987 1.00 87.94 618 LEU A N 1
ATOM 4948 C CA . LEU A 1 618 ? 15.121 -13.958 -4.623 1.00 87.94 618 LEU A CA 1
ATOM 4949 C C . LEU A 1 618 ? 16.055 -14.544 -3.555 1.00 87.94 618 LEU A C 1
ATOM 4951 O O . LEU A 1 618 ? 16.250 -13.928 -2.514 1.00 87.94 618 LEU A O 1
ATOM 4955 N N . SER A 1 619 ? 16.662 -15.711 -3.793 1.00 86.69 619 SER A N 1
ATOM 4956 C CA . SER A 1 619 ? 17.599 -16.315 -2.832 1.00 86.69 619 SER A CA 1
ATOM 4957 C C . SER A 1 619 ? 18.898 -15.520 -2.644 1.00 86.69 619 SER A C 1
ATOM 4959 O O . SER A 1 619 ? 19.587 -15.707 -1.644 1.00 86.69 619 SER A O 1
ATOM 4961 N N . ALA A 1 620 ? 19.218 -14.621 -3.582 1.00 85.12 620 ALA A N 1
ATOM 4962 C CA . ALA A 1 620 ? 20.350 -13.705 -3.483 1.00 85.12 620 ALA A CA 1
ATOM 4963 C C . ALA A 1 620 ? 20.029 -12.435 -2.668 1.00 85.12 620 ALA A C 1
ATOM 4965 O O . ALA A 1 620 ? 20.927 -11.627 -2.434 1.00 85.12 620 ALA A O 1
ATOM 4966 N N . MET A 1 621 ? 18.772 -12.249 -2.244 1.00 82.06 621 MET A N 1
ATOM 4967 C CA . MET A 1 621 ? 18.357 -11.124 -1.404 1.00 82.06 621 MET A CA 1
ATOM 4968 C C . MET A 1 621 ? 18.752 -11.349 0.050 1.00 82.06 621 MET A C 1
ATOM 4970 O O . MET A 1 621 ? 18.459 -12.387 0.643 1.00 82.06 621 MET A O 1
ATOM 4974 N N . THR A 1 622 ? 19.395 -10.349 0.637 1.00 70.62 622 THR A N 1
ATOM 4975 C CA . THR A 1 622 ? 19.929 -10.394 2.005 1.00 70.62 622 THR A CA 1
ATOM 4976 C C . THR A 1 622 ? 18.923 -9.936 3.061 1.00 70.62 622 THR A C 1
ATOM 4978 O O . THR A 1 622 ? 19.025 -10.341 4.218 1.00 70.62 622 THR A O 1
ATOM 4981 N N . VAL A 1 623 ? 17.929 -9.129 2.674 1.00 63.75 623 VAL A N 1
ATOM 4982 C CA . VAL A 1 623 ? 16.934 -8.525 3.574 1.00 63.75 623 VAL A CA 1
ATOM 4983 C C . VAL A 1 623 ? 15.532 -8.972 3.159 1.00 63.75 623 VAL A C 1
ATOM 4985 O O . VAL A 1 623 ? 14.796 -8.234 2.505 1.00 63.75 623 VAL A O 1
ATOM 4988 N N . ARG A 1 624 ? 15.167 -10.205 3.524 1.00 71.25 624 ARG A N 1
ATOM 4989 C CA . ARG A 1 624 ? 13.812 -10.747 3.351 1.00 71.25 624 ARG A CA 1
ATOM 4990 C C . ARG A 1 624 ? 13.255 -11.130 4.716 1.00 71.25 624 ARG A C 1
ATOM 4992 O O . ARG A 1 624 ? 13.867 -11.931 5.421 1.00 71.25 624 ARG A O 1
ATOM 4999 N N . THR A 1 625 ? 12.132 -10.534 5.103 1.00 64.19 625 THR A N 1
ATOM 5000 C CA . THR A 1 625 ? 11.590 -10.664 6.468 1.00 64.19 625 THR A CA 1
ATOM 5001 C C . THR A 1 625 ? 10.511 -11.738 6.529 1.00 64.19 625 THR A C 1
ATOM 5003 O O . THR A 1 625 ? 10.374 -12.437 7.532 1.00 64.19 625 THR A O 1
ATOM 5006 N N . ILE A 1 626 ? 9.755 -11.901 5.443 1.00 69.81 626 ILE A N 1
ATOM 5007 C CA . ILE A 1 626 ? 8.689 -12.886 5.315 1.00 69.81 626 ILE A CA 1
ATOM 5008 C C . ILE A 1 626 ? 9.226 -14.071 4.509 1.00 69.81 626 ILE A C 1
ATOM 5010 O O . ILE A 1 626 ? 9.456 -13.985 3.300 1.00 69.81 626 ILE A O 1
ATOM 5014 N N . ALA A 1 627 ? 9.378 -15.217 5.170 1.00 68.25 627 ALA A N 1
ATOM 5015 C CA . ALA A 1 627 ? 9.639 -16.471 4.479 1.00 68.25 627 ALA A CA 1
ATOM 5016 C C . ALA A 1 627 ? 8.391 -16.886 3.683 1.00 68.25 627 ALA A C 1
ATOM 5018 O O . ALA A 1 627 ? 7.327 -17.105 4.259 1.00 68.25 627 ALA A O 1
ATOM 5019 N N . LYS A 1 628 ? 8.521 -16.973 2.355 1.00 76.50 628 LYS A N 1
ATOM 5020 C CA . LYS A 1 628 ? 7.463 -17.462 1.458 1.00 76.50 628 LYS A CA 1
ATOM 5021 C C . LYS A 1 628 ? 8.051 -18.472 0.491 1.00 76.50 628 LYS A C 1
ATOM 5023 O O . LYS A 1 628 ? 9.057 -18.164 -0.167 1.00 76.50 628 LYS A O 1
ATOM 5028 N N . ASP A 1 629 ? 7.381 -19.608 0.359 1.00 76.56 629 ASP A N 1
ATOM 5029 C CA . ASP A 1 629 ? 7.643 -20.563 -0.709 1.00 76.56 629 ASP A CA 1
ATOM 5030 C C . ASP A 1 629 ? 6.928 -20.146 -2.008 1.00 76.56 629 ASP A C 1
ATOM 5032 O O . ASP A 1 629 ? 5.895 -19.483 -1.994 1.00 76.56 629 ASP A O 1
ATOM 5036 N N . MET A 1 630 ? 7.500 -20.503 -3.166 1.00 82.88 630 MET A N 1
ATOM 5037 C CA . MET A 1 630 ? 6.935 -20.193 -4.495 1.00 82.88 630 MET A CA 1
ATOM 5038 C C . MET A 1 630 ? 6.556 -21.465 -5.254 1.00 82.88 630 MET A C 1
ATOM 5040 O O . MET A 1 630 ? 7.213 -21.831 -6.232 1.00 82.88 630 MET A O 1
ATOM 5044 N N . ASN A 1 631 ? 5.538 -22.184 -4.804 1.00 84.44 631 ASN A N 1
ATOM 5045 C CA . ASN A 1 631 ? 5.088 -23.425 -5.431 1.00 84.44 631 ASN A CA 1
ATOM 5046 C C . ASN A 1 631 ? 4.512 -23.168 -6.830 1.00 84.44 631 ASN A C 1
ATOM 5048 O O . ASN A 1 631 ? 3.922 -22.126 -7.094 1.00 84.44 631 ASN A O 1
ATOM 5052 N N . VAL A 1 632 ? 4.716 -24.106 -7.756 1.00 82.38 632 VAL A N 1
ATOM 5053 C CA . VAL A 1 632 ? 4.219 -23.982 -9.134 1.00 82.38 632 VAL A CA 1
ATOM 5054 C C . VAL A 1 632 ? 3.016 -24.887 -9.300 1.00 82.38 632 VAL A C 1
ATOM 5056 O O . VAL A 1 632 ? 3.165 -26.103 -9.175 1.00 82.38 632 VAL A O 1
ATOM 5059 N N . THR A 1 633 ? 1.874 -24.303 -9.652 1.00 79.75 633 THR A N 1
ATOM 5060 C CA . THR A 1 633 ? 0.628 -25.059 -9.853 1.00 79.75 633 THR A CA 1
ATOM 5061 C C . THR A 1 633 ? 0.211 -25.136 -11.322 1.00 79.75 633 THR A C 1
ATOM 5063 O O . THR A 1 633 ? -0.553 -26.015 -11.708 1.00 79.75 633 THR A O 1
ATOM 5066 N N . VAL A 1 634 ? 0.743 -24.257 -12.178 1.00 76.38 634 VAL A N 1
ATOM 5067 C CA . VAL A 1 634 ? 0.416 -24.237 -13.610 1.00 76.38 634 VAL A CA 1
ATOM 5068 C C . VAL A 1 634 ? 1.076 -25.410 -14.342 1.00 76.38 634 VAL A C 1
ATOM 5070 O O . VAL A 1 634 ? 2.305 -25.503 -14.422 1.00 76.38 634 VAL A O 1
ATOM 5073 N N . GLU A 1 635 ? 0.264 -26.278 -14.946 1.00 69.19 635 GLU A N 1
ATOM 5074 C CA . GLU A 1 635 ? 0.741 -27.249 -15.932 1.00 69.19 635 GLU A CA 1
ATOM 5075 C C . GLU A 1 635 ? 1.007 -26.549 -17.269 1.00 69.19 635 GLU A C 1
ATOM 5077 O O . GLU A 1 635 ? 0.119 -25.919 -17.843 1.00 69.19 635 GLU A O 1
ATOM 5082 N N . SER A 1 636 ? 2.222 -26.684 -17.806 1.00 71.44 636 SER A N 1
ATOM 5083 C CA . SER A 1 636 ? 2.550 -26.157 -19.131 1.00 71.44 636 SER A CA 1
ATOM 5084 C C . SER A 1 636 ? 3.027 -27.241 -20.083 1.00 71.44 636 SER A C 1
ATOM 5086 O O . SER A 1 636 ? 3.759 -28.160 -19.715 1.00 71.44 636 SER A O 1
ATOM 5088 N N . LYS A 1 637 ? 2.617 -27.097 -21.346 1.00 64.25 637 LYS A N 1
ATOM 5089 C CA . LYS A 1 637 ? 3.046 -27.943 -22.465 1.00 64.25 637 LYS A CA 1
ATOM 5090 C C . LYS A 1 637 ? 4.379 -27.486 -23.062 1.00 64.25 637 LYS A C 1
ATOM 5092 O O . LYS A 1 637 ? 4.998 -28.238 -23.814 1.00 64.25 637 LYS A O 1
ATOM 5097 N N . THR A 1 638 ? 4.814 -26.264 -22.762 1.00 68.56 638 THR A N 1
ATOM 5098 C CA . THR A 1 638 ? 6.032 -25.676 -23.322 1.00 68.56 638 THR A CA 1
ATOM 5099 C C . THR A 1 638 ? 7.245 -26.190 -22.551 1.00 68.56 638 THR A C 1
ATOM 5101 O O . THR A 1 638 ? 7.304 -26.104 -21.333 1.00 68.56 638 THR A O 1
ATOM 5104 N N . ARG A 1 639 ? 8.241 -26.759 -23.241 1.00 69.94 639 ARG A N 1
ATOM 5105 C CA . ARG A 1 639 ? 9.410 -27.346 -22.558 1.00 69.94 639 ARG A CA 1
ATOM 5106 C C . ARG A 1 639 ? 10.368 -26.289 -22.004 1.00 69.94 639 ARG A C 1
ATOM 5108 O O . ARG A 1 639 ? 10.967 -26.512 -20.955 1.00 69.94 639 ARG A O 1
ATOM 5115 N N . ASN A 1 640 ? 10.533 -25.174 -22.716 1.00 82.88 640 ASN A N 1
ATOM 5116 C CA . ASN A 1 640 ? 11.376 -24.063 -22.296 1.00 82.88 640 ASN A CA 1
ATOM 5117 C C . ASN A 1 640 ? 10.618 -22.742 -22.449 1.00 82.88 640 ASN A C 1
ATOM 5119 O O . ASN A 1 640 ? 10.173 -22.422 -23.547 1.00 82.88 640 ASN A O 1
ATOM 5123 N N . ALA A 1 641 ? 10.469 -22.013 -21.346 1.00 91.62 641 ALA A N 1
ATOM 5124 C CA . ALA A 1 641 ? 9.748 -20.743 -21.300 1.00 91.62 641 ALA A CA 1
ATOM 5125 C C . ALA A 1 641 ? 10.672 -19.524 -21.243 1.00 91.62 641 ALA A C 1
ATOM 5127 O O . ALA A 1 641 ? 10.203 -18.411 -21.442 1.00 91.62 641 ALA A O 1
ATOM 5128 N N . ILE A 1 642 ? 11.965 -19.722 -20.964 1.00 94.69 642 ILE A N 1
ATOM 5129 C CA . ILE A 1 642 ? 12.956 -18.645 -20.940 1.00 94.69 642 ILE A CA 1
ATOM 5130 C C . ILE A 1 642 ? 13.820 -18.763 -22.194 1.00 94.69 642 ILE A C 1
ATOM 5132 O O . ILE A 1 642 ? 14.415 -19.813 -22.455 1.00 94.69 642 ILE A O 1
ATOM 5136 N N . ILE A 1 643 ? 13.874 -17.686 -22.972 1.00 94.81 643 ILE A N 1
ATOM 5137 C CA . ILE A 1 643 ? 14.633 -17.581 -24.216 1.00 94.81 643 ILE A CA 1
ATOM 5138 C C . ILE A 1 643 ? 15.682 -16.485 -24.030 1.00 94.81 643 ILE A C 1
ATOM 5140 O O . ILE A 1 643 ? 15.345 -15.322 -23.821 1.00 94.81 643 ILE A O 1
ATOM 5144 N N . GLY A 1 644 ? 16.960 -16.862 -24.096 1.00 89.56 644 GLY A N 1
ATOM 5145 C CA . GLY A 1 644 ? 18.089 -15.943 -23.951 1.00 89.56 644 GLY A CA 1
ATOM 5146 C C . GLY A 1 644 ? 19.026 -16.268 -22.773 1.00 89.56 644 GLY A C 1
ATOM 5147 O O . GLY A 1 644 ? 18.985 -17.389 -22.261 1.00 89.56 644 GLY A O 1
ATOM 5148 N N . PRO A 1 645 ? 19.887 -15.310 -22.367 1.00 91.81 645 PRO A N 1
ATOM 5149 C CA . PRO A 1 645 ? 19.961 -13.954 -22.903 1.00 91.81 645 PRO A CA 1
ATOM 5150 C C . PRO A 1 645 ? 20.477 -13.954 -24.347 1.00 91.81 645 PRO A C 1
ATOM 5152 O O . PRO A 1 645 ? 21.503 -14.562 -24.648 1.00 91.81 645 PRO A O 1
ATOM 5155 N N . GLN A 1 646 ? 19.774 -13.273 -25.247 1.00 96.12 646 GLN A N 1
ATOM 5156 C CA . GLN A 1 646 ? 20.291 -13.007 -26.583 1.00 96.12 646 GLN A CA 1
ATOM 5157 C C . GLN A 1 646 ? 21.334 -11.890 -26.499 1.00 96.12 646 GLN A C 1
ATOM 5159 O O . GLN A 1 646 ? 21.007 -10.762 -26.131 1.00 96.12 646 GLN A O 1
ATOM 5164 N N . GLU A 1 647 ? 22.580 -12.190 -26.865 1.00 95.31 647 GLU A N 1
ATOM 5165 C CA . GLU A 1 647 ? 23.621 -11.168 -26.985 1.00 95.31 647 GLU A CA 1
ATOM 5166 C C . GLU A 1 647 ? 23.498 -10.419 -28.320 1.00 95.31 647 GLU A C 1
ATOM 5168 O O . GLU A 1 647 ? 23.317 -11.027 -29.385 1.00 95.31 647 GLU A O 1
ATOM 5173 N N . THR A 1 648 ? 23.606 -9.093 -28.268 1.00 96.31 648 THR A N 1
ATOM 5174 C CA . THR A 1 648 ? 23.532 -8.190 -29.429 1.00 96.31 648 THR A CA 1
ATOM 5175 C C . THR A 1 648 ? 24.683 -7.185 -29.392 1.00 96.31 648 THR A C 1
ATOM 5177 O O . THR A 1 648 ? 25.293 -6.951 -28.351 1.00 96.31 648 THR A O 1
ATOM 5180 N N . LYS A 1 649 ? 25.050 -6.601 -30.540 1.00 94.38 649 LYS A N 1
ATOM 5181 C CA . LYS A 1 649 ? 26.229 -5.718 -30.609 1.00 94.38 649 LYS A CA 1
ATOM 5182 C C . LYS A 1 649 ? 25.980 -4.367 -29.934 1.00 94.38 649 LYS A C 1
ATOM 5184 O O . LYS A 1 649 ? 26.840 -3.908 -29.188 1.00 94.38 649 LYS A O 1
ATOM 5189 N N . THR A 1 650 ? 24.830 -3.748 -30.200 1.00 95.69 650 THR A N 1
ATOM 5190 C CA . THR A 1 650 ? 24.438 -2.435 -29.664 1.00 95.69 650 THR A CA 1
ATOM 5191 C C . THR A 1 650 ? 22.989 -2.422 -29.184 1.00 95.69 650 THR A C 1
ATOM 5193 O O . THR A 1 650 ? 22.206 -3.300 -29.553 1.00 95.69 650 THR A O 1
ATOM 5196 N N . GLU A 1 651 ? 22.591 -1.382 -28.443 1.00 94.44 651 GLU A N 1
ATOM 5197 C CA . GLU A 1 651 ? 21.195 -1.179 -28.025 1.00 94.44 651 GLU A CA 1
ATOM 5198 C C . GLU A 1 651 ? 20.219 -1.072 -29.213 1.00 94.44 651 GLU A C 1
ATOM 5200 O O . GLU A 1 651 ? 19.046 -1.427 -29.105 1.00 94.44 651 GLU A O 1
ATOM 5205 N N . LYS A 1 652 ? 20.698 -0.612 -30.380 1.00 93.75 652 LYS A N 1
ATOM 5206 C CA . LYS A 1 652 ? 19.891 -0.540 -31.607 1.00 93.75 652 LYS A CA 1
ATOM 5207 C C . LYS A 1 652 ? 19.706 -1.915 -32.236 1.00 93.75 652 LYS A C 1
ATOM 5209 O O . LYS A 1 652 ? 18.594 -2.244 -32.634 1.00 93.75 652 LYS A O 1
ATOM 5214 N N . ASP A 1 653 ? 20.773 -2.714 -32.292 1.00 96.44 653 ASP A N 1
ATOM 5215 C CA . ASP A 1 653 ? 20.697 -4.093 -32.789 1.00 96.44 653 ASP A CA 1
ATOM 5216 C C . ASP A 1 653 ? 19.781 -4.947 -31.900 1.00 96.44 653 ASP A C 1
ATOM 5218 O O . ASP A 1 653 ? 19.072 -5.821 -32.398 1.00 96.44 653 ASP A O 1
ATOM 5222 N N . GLU A 1 654 ? 19.776 -4.673 -30.591 1.00 97.69 654 GLU A N 1
ATOM 5223 C CA . GLU A 1 654 ? 18.843 -5.268 -29.634 1.00 97.69 654 GLU A CA 1
ATOM 5224 C C . GLU A 1 654 ? 17.393 -4.914 -29.948 1.00 97.69 654 GLU A C 1
ATOM 5226 O O . GLU A 1 654 ? 16.575 -5.818 -30.104 1.00 97.69 654 GLU A O 1
ATOM 5231 N N . ALA A 1 655 ? 17.080 -3.628 -30.119 1.00 96.31 655 ALA A N 1
ATOM 5232 C CA . ALA A 1 655 ? 15.730 -3.192 -30.463 1.00 96.31 655 ALA A CA 1
ATOM 5233 C C . ALA A 1 655 ? 15.240 -3.790 -31.795 1.00 96.31 655 ALA A C 1
ATOM 5235 O O . ALA A 1 655 ? 14.091 -4.217 -31.901 1.00 96.31 655 ALA A O 1
ATOM 5236 N N . GLU A 1 656 ? 16.114 -3.874 -32.802 1.00 96.75 656 GLU A N 1
ATOM 5237 C CA . GLU A 1 656 ? 15.793 -4.499 -34.089 1.00 96.75 656 GLU A CA 1
ATOM 5238 C C . GLU A 1 656 ? 15.612 -6.019 -33.974 1.00 96.75 656 GLU A C 1
ATOM 5240 O O . GLU A 1 656 ? 14.762 -6.586 -34.659 1.00 96.75 656 GLU A O 1
ATOM 5245 N N . TRP A 1 657 ? 16.375 -6.697 -33.113 1.00 97.69 657 TRP A N 1
ATOM 5246 C CA . TRP A 1 657 ? 16.147 -8.113 -32.822 1.00 97.69 657 TRP A CA 1
ATOM 5247 C C . TRP A 1 657 ? 14.798 -8.339 -32.142 1.00 97.69 657 TRP A C 1
ATOM 5249 O O . TRP A 1 657 ? 14.034 -9.180 -32.612 1.00 97.69 657 TRP A O 1
ATOM 5259 N N . VAL A 1 658 ? 14.467 -7.549 -31.117 1.00 97.81 658 VAL A N 1
ATOM 5260 C CA . VAL A 1 658 ? 13.161 -7.623 -30.449 1.00 97.81 658 VAL A CA 1
ATOM 5261 C C . VAL A 1 658 ? 12.033 -7.417 -31.456 1.00 97.81 658 VAL A C 1
ATOM 5263 O O . VAL A 1 658 ? 11.109 -8.222 -31.496 1.00 97.81 658 VAL A O 1
ATOM 5266 N N . ALA A 1 659 ? 12.116 -6.399 -32.318 1.00 96.69 659 ALA A N 1
ATOM 5267 C CA . ALA A 1 659 ? 11.083 -6.138 -33.319 1.00 96.69 659 ALA A CA 1
ATOM 5268 C C . ALA A 1 659 ? 10.866 -7.326 -34.275 1.00 96.69 659 ALA A C 1
ATOM 5270 O O . ALA A 1 659 ? 9.720 -7.680 -34.550 1.00 96.69 659 ALA A O 1
ATOM 5271 N N . ARG A 1 660 ? 11.945 -7.993 -34.714 1.00 96.88 660 ARG A N 1
ATOM 5272 C CA . ARG A 1 660 ? 11.855 -9.208 -35.544 1.00 96.88 660 ARG A CA 1
ATOM 5273 C C . ARG A 1 660 ? 11.224 -10.384 -34.803 1.00 96.88 660 ARG A C 1
ATOM 5275 O O . ARG A 1 660 ? 10.378 -11.066 -35.371 1.00 96.88 660 ARG A O 1
ATOM 5282 N N . GLU A 1 661 ? 11.598 -10.626 -33.549 1.00 97.25 661 GLU A N 1
ATOM 5283 C CA . GLU A 1 661 ? 10.993 -11.704 -32.751 1.00 97.25 661 GLU A CA 1
ATOM 5284 C C . GLU A 1 661 ? 9.505 -11.451 -32.496 1.00 97.25 661 GLU A C 1
ATOM 5286 O O . GLU A 1 661 ? 8.684 -12.360 -32.614 1.00 97.25 661 GLU A O 1
ATOM 5291 N N . VAL A 1 662 ? 9.130 -10.203 -32.210 1.00 96.75 662 VAL A N 1
ATOM 5292 C CA . VAL A 1 662 ? 7.724 -9.809 -32.077 1.00 96.75 662 VAL A CA 1
ATOM 5293 C C . VAL A 1 662 ? 6.977 -10.011 -33.398 1.00 96.75 662 VAL A C 1
ATOM 5295 O O . VAL A 1 662 ? 5.868 -10.542 -33.371 1.00 96.75 662 VAL A O 1
ATOM 5298 N N . ALA A 1 663 ? 7.577 -9.672 -34.546 1.00 95.31 663 ALA A N 1
ATOM 5299 C CA . ALA A 1 663 ? 6.988 -9.935 -35.862 1.00 95.31 663 ALA A CA 1
ATOM 5300 C C . ALA A 1 663 ? 6.702 -11.429 -36.058 1.00 95.31 663 ALA A C 1
ATOM 5302 O O . ALA A 1 663 ? 5.579 -11.800 -36.392 1.00 95.31 663 ALA A O 1
ATOM 5303 N N . ILE A 1 664 ? 7.678 -12.290 -35.751 1.00 95.81 664 ILE A N 1
ATOM 5304 C CA . ILE A 1 664 ? 7.541 -13.752 -35.842 1.00 95.81 664 ILE A CA 1
ATOM 5305 C C . 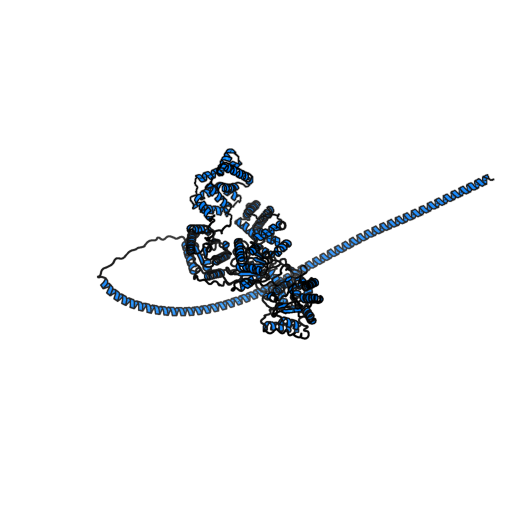ILE A 1 664 ? 6.410 -14.256 -34.936 1.00 95.81 664 ILE A C 1
ATOM 5307 O O . ILE A 1 664 ? 5.601 -15.089 -35.350 1.00 95.81 664 ILE A O 1
ATOM 5311 N N . LEU A 1 665 ? 6.320 -13.753 -33.703 1.00 94.56 665 LEU A N 1
ATOM 5312 C CA . LEU A 1 665 ? 5.257 -14.130 -32.770 1.00 94.56 665 LEU A CA 1
ATOM 5313 C C . LEU A 1 665 ? 3.875 -13.724 -33.295 1.00 94.56 665 LEU A C 1
ATOM 5315 O O . LEU A 1 665 ? 2.951 -14.542 -33.266 1.00 94.56 665 LEU A O 1
ATOM 5319 N N . VAL A 1 666 ? 3.738 -12.507 -33.817 1.00 93.00 666 VAL A N 1
ATOM 5320 C CA . VAL A 1 666 ? 2.481 -12.014 -34.397 1.00 93.00 666 VAL A CA 1
ATOM 5321 C C . VAL A 1 666 ? 2.101 -12.810 -35.650 1.00 93.00 666 VAL A C 1
ATOM 5323 O O . VAL A 1 666 ? 0.956 -13.246 -35.772 1.00 93.00 666 VAL A O 1
ATOM 5326 N N . GLU A 1 667 ? 3.056 -13.103 -36.536 1.00 92.62 667 GLU A N 1
ATOM 5327 C CA . GLU A 1 667 ? 2.852 -13.965 -37.712 1.00 92.62 667 GLU A CA 1
ATOM 5328 C C . GLU A 1 667 ? 2.444 -15.394 -37.327 1.00 92.62 667 GLU A C 1
ATOM 5330 O O . GLU A 1 667 ? 1.633 -16.020 -38.012 1.00 92.62 667 GLU A O 1
ATOM 5335 N N . SER A 1 668 ? 2.948 -15.902 -36.198 1.00 91.38 668 SER A N 1
ATOM 5336 C CA . SER A 1 668 ? 2.564 -17.207 -35.644 1.00 91.38 668 SER A CA 1
ATOM 5337 C C . SER A 1 668 ? 1.166 -17.229 -35.003 1.00 91.38 668 SER A C 1
ATOM 5339 O O . SER A 1 668 ? 0.714 -18.282 -34.546 1.00 91.38 668 SER A O 1
ATOM 5341 N N . GLY A 1 669 ? 0.466 -16.090 -34.988 1.00 90.31 669 GLY A N 1
ATOM 5342 C CA . GLY A 1 669 ? -0.906 -15.954 -34.503 1.00 90.31 669 GLY A CA 1
ATOM 5343 C C . GLY A 1 669 ? -1.039 -15.446 -33.067 1.00 90.31 669 GLY A C 1
ATOM 5344 O O . GLY A 1 669 ? -2.133 -15.534 -32.510 1.00 90.31 669 GLY A O 1
ATOM 5345 N N . LYS A 1 670 ? 0.035 -14.933 -32.448 1.00 91.81 670 LYS A N 1
ATOM 5346 C CA . LYS A 1 670 ? -0.056 -14.233 -31.156 1.00 91.81 670 LYS A CA 1
ATOM 5347 C C . LYS A 1 670 ? -0.638 -12.841 -31.346 1.00 91.81 670 LYS A C 1
ATOM 5349 O O . LYS A 1 670 ? -0.306 -12.145 -32.304 1.00 91.81 670 LYS A O 1
ATOM 5354 N N . MET A 1 671 ? -1.498 -12.420 -30.427 1.00 91.19 671 MET A N 1
ATOM 5355 C CA . MET A 1 671 ? -2.114 -11.103 -30.534 1.00 91.19 671 MET A CA 1
ATOM 5356 C C . MET A 1 671 ? -1.137 -10.034 -30.021 1.00 91.19 671 MET A C 1
ATOM 5358 O O . MET A 1 671 ? -0.530 -10.235 -28.971 1.00 91.19 671 MET A O 1
ATOM 5362 N N . PRO A 1 672 ? -1.006 -8.866 -30.679 1.00 90.00 672 PRO A N 1
ATOM 5363 C CA . PRO A 1 672 ? -0.071 -7.822 -30.245 1.00 90.00 672 PRO A CA 1
ATOM 5364 C C . PRO A 1 672 ? -0.216 -7.402 -28.773 1.00 90.00 672 PRO A C 1
ATOM 5366 O O . PRO A 1 672 ? 0.784 -7.191 -28.097 1.00 90.00 672 PRO A O 1
ATOM 5369 N N . HIS A 1 673 ? -1.446 -7.349 -28.249 1.00 87.81 673 HIS A N 1
ATOM 5370 C CA . HIS A 1 673 ? -1.721 -6.978 -26.853 1.00 87.81 673 HIS A CA 1
ATOM 5371 C C . HIS A 1 673 ? -1.297 -8.038 -25.818 1.00 87.81 673 HIS A C 1
ATOM 5373 O O . HIS A 1 673 ? -1.280 -7.748 -24.625 1.00 87.81 673 HIS A O 1
ATOM 5379 N N . GLU A 1 674 ? -0.953 -9.256 -26.250 1.00 92.12 674 GLU A N 1
ATOM 5380 C CA . GLU A 1 674 ? -0.397 -10.313 -25.391 1.00 92.12 674 GLU A CA 1
ATOM 5381 C C . GLU A 1 674 ? 1.115 -10.148 -25.156 1.00 92.12 674 GLU A C 1
ATOM 5383 O O . GLU A 1 674 ? 1.702 -10.904 -24.376 1.00 92.12 674 GLU A O 1
ATOM 5388 N N . ILE A 1 675 ? 1.749 -9.190 -25.841 1.00 95.25 675 ILE A N 1
ATOM 5389 C CA . ILE A 1 675 ? 3.196 -8.986 -25.848 1.00 95.25 675 ILE A CA 1
ATOM 5390 C C . ILE A 1 675 ? 3.537 -7.672 -25.141 1.00 95.25 675 ILE A C 1
ATOM 5392 O O . ILE A 1 675 ? 3.039 -6.600 -25.506 1.00 95.25 675 ILE A O 1
ATOM 5396 N N . ALA A 1 676 ? 4.439 -7.753 -24.162 1.00 95.69 676 ALA A N 1
ATOM 5397 C CA . ALA A 1 676 ? 5.046 -6.592 -23.523 1.00 95.69 676 ALA A CA 1
ATOM 5398 C C . ALA A 1 676 ? 6.571 -6.586 -23.655 1.00 95.69 676 ALA A C 1
ATOM 5400 O O . ALA A 1 676 ? 7.217 -7.630 -23.580 1.00 95.69 676 ALA A O 1
ATOM 5401 N N . ILE A 1 677 ? 7.148 -5.397 -23.809 1.00 97.31 677 ILE A N 1
ATOM 5402 C CA . ILE A 1 677 ? 8.590 -5.161 -23.823 1.00 97.31 677 ILE A CA 1
ATOM 5403 C C . ILE A 1 677 ? 8.923 -4.210 -22.677 1.00 97.31 677 ILE A C 1
ATOM 5405 O O . ILE A 1 677 ? 8.452 -3.072 -22.648 1.00 97.31 677 ILE A O 1
ATOM 5409 N N . LEU A 1 678 ? 9.719 -4.698 -21.732 1.00 96.62 678 LEU A N 1
ATOM 5410 C CA . LEU A 1 678 ? 10.061 -4.029 -20.486 1.00 96.62 678 LEU A CA 1
ATOM 5411 C C . LEU A 1 678 ? 11.490 -3.505 -20.525 1.00 96.62 678 LEU A C 1
ATOM 5413 O O . LEU A 1 678 ? 12.418 -4.226 -20.906 1.00 96.62 678 LEU A O 1
ATOM 5417 N N . TRP A 1 679 ? 11.667 -2.266 -20.079 1.00 94.25 679 TRP A N 1
ATOM 5418 C CA . TRP A 1 679 ? 12.966 -1.607 -20.003 1.00 94.25 679 TRP A CA 1
ATOM 5419 C C . TRP A 1 679 ? 13.193 -0.957 -18.634 1.00 94.25 679 TRP A C 1
ATOM 5421 O O . TRP A 1 679 ? 12.259 -0.491 -17.991 1.00 94.25 679 TRP A O 1
ATOM 5431 N N . ASN A 1 680 ? 14.459 -0.905 -18.208 1.00 90.75 680 ASN A N 1
ATOM 5432 C CA . ASN A 1 680 ? 14.902 -0.119 -17.046 1.00 90.75 680 ASN A CA 1
ATOM 5433 C C . ASN A 1 680 ? 15.438 1.263 -17.463 1.00 90.75 680 ASN A C 1
ATOM 5435 O O . ASN A 1 680 ? 15.280 2.256 -16.768 1.00 90.75 680 ASN A O 1
ATOM 5439 N N . ASN A 1 681 ? 16.058 1.344 -18.647 1.00 87.31 681 ASN A N 1
ATOM 5440 C CA . ASN A 1 681 ? 16.615 2.583 -19.179 1.00 87.31 681 ASN A CA 1
ATOM 5441 C C . ASN A 1 681 ? 15.682 3.195 -20.235 1.00 87.31 681 ASN A C 1
ATOM 5443 O O . ASN A 1 681 ? 15.424 2.577 -21.271 1.00 87.31 681 ASN A O 1
ATOM 5447 N N . GLN A 1 682 ? 15.242 4.435 -20.002 1.00 81.81 682 GLN A N 1
ATOM 5448 C CA . GLN A 1 682 ? 14.282 5.154 -20.849 1.00 81.81 682 GLN A CA 1
ATOM 5449 C C . GLN A 1 682 ? 14.705 5.261 -22.320 1.00 81.81 682 GLN A C 1
ATOM 5451 O O . GLN A 1 682 ? 13.851 5.344 -23.203 1.00 81.81 682 GLN A O 1
ATOM 5456 N N . LYS A 1 683 ? 16.009 5.200 -22.622 1.00 83.50 683 LYS A N 1
ATOM 5457 C CA . LYS A 1 683 ? 16.513 5.207 -24.002 1.00 83.50 683 LYS A CA 1
ATOM 5458 C C . LYS A 1 683 ? 15.910 4.084 -24.854 1.00 83.50 683 LYS A C 1
ATOM 5460 O O . LYS A 1 683 ? 15.724 4.281 -26.056 1.00 83.50 683 LYS A O 1
ATOM 5465 N N . TYR A 1 684 ? 15.575 2.940 -24.245 1.00 87.56 684 TYR A N 1
ATOM 5466 C CA . TYR A 1 684 ? 14.937 1.823 -24.941 1.00 87.56 684 TYR A CA 1
ATOM 5467 C C . TYR A 1 684 ? 13.546 2.165 -25.474 1.00 87.56 684 TYR A C 1
ATOM 5469 O O . TYR A 1 684 ? 13.208 1.691 -26.554 1.00 87.56 684 TYR A O 1
ATOM 5477 N N . ALA A 1 685 ? 12.773 3.019 -24.793 1.00 82.12 685 ALA A N 1
ATOM 5478 C CA . ALA A 1 685 ? 11.407 3.352 -25.200 1.00 82.12 685 ALA A CA 1
ATOM 5479 C C . ALA A 1 685 ? 11.354 3.841 -26.658 1.00 82.12 685 ALA A C 1
ATOM 5481 O O . ALA A 1 685 ? 10.664 3.263 -27.496 1.00 82.12 685 ALA A O 1
ATOM 5482 N N . THR A 1 686 ? 12.169 4.846 -26.990 1.00 78.75 686 THR A N 1
ATOM 5483 C CA . THR A 1 686 ? 12.176 5.461 -28.325 1.00 78.75 686 THR A CA 1
ATOM 5484 C C . THR A 1 686 ? 12.777 4.550 -29.395 1.00 78.75 686 THR A C 1
ATOM 5486 O O . THR A 1 686 ? 12.279 4.504 -30.521 1.00 78.75 686 THR A O 1
ATOM 5489 N N . ILE A 1 687 ? 13.855 3.820 -29.083 1.00 86.12 687 ILE A N 1
ATOM 5490 C CA . ILE A 1 687 ? 14.503 2.949 -30.080 1.00 86.12 687 ILE A CA 1
ATOM 5491 C C . ILE A 1 687 ? 13.668 1.696 -30.378 1.00 86.12 687 ILE A C 1
ATOM 5493 O O . ILE A 1 687 ? 13.673 1.242 -31.521 1.00 86.12 687 ILE A O 1
ATOM 5497 N N . LEU A 1 688 ? 12.921 1.177 -29.396 1.00 89.50 688 LEU A N 1
ATOM 5498 C CA . LEU A 1 688 ? 11.993 0.059 -29.578 1.00 89.50 688 LEU A CA 1
ATOM 5499 C C . LEU A 1 688 ? 10.783 0.466 -30.416 1.00 89.50 688 LEU A C 1
ATOM 5501 O O . LEU A 1 688 ? 10.443 -0.251 -31.354 1.00 89.50 688 LEU A O 1
ATOM 5505 N N . GLU A 1 689 ? 10.173 1.626 -30.143 1.00 84.06 689 GLU A N 1
ATOM 5506 C CA . GLU A 1 689 ? 9.071 2.145 -30.968 1.00 84.06 689 GLU A CA 1
ATOM 5507 C C . GLU A 1 689 ? 9.497 2.315 -32.427 1.00 84.06 689 GLU A C 1
ATOM 5509 O O . GLU A 1 689 ? 8.803 1.867 -33.340 1.00 84.06 689 GLU A O 1
ATOM 5514 N N . ALA A 1 690 ? 10.672 2.906 -32.659 1.00 80.12 690 ALA A N 1
ATOM 5515 C CA . ALA A 1 690 ? 11.205 3.069 -34.005 1.00 80.12 690 ALA A CA 1
ATOM 5516 C C . ALA A 1 690 ? 11.476 1.719 -34.695 1.00 80.12 690 ALA A C 1
ATOM 5518 O O . ALA A 1 690 ? 11.234 1.589 -35.895 1.00 80.12 690 ALA A O 1
ATOM 5519 N N . ALA A 1 691 ? 11.975 0.717 -33.964 1.00 89.12 691 ALA A N 1
ATOM 5520 C CA . ALA A 1 691 ? 12.241 -0.614 -34.506 1.00 89.12 691 ALA A CA 1
ATOM 5521 C C . ALA A 1 691 ? 10.947 -1.371 -34.853 1.00 89.12 691 ALA A C 1
ATOM 5523 O O . ALA A 1 691 ? 10.830 -1.895 -35.958 1.00 89.12 691 ALA A O 1
ATOM 5524 N N . LEU A 1 692 ? 9.948 -1.369 -33.967 1.00 87.75 692 LEU A N 1
ATOM 5525 C CA . LEU A 1 692 ? 8.647 -2.011 -34.204 1.00 87.75 692 LEU A CA 1
ATOM 5526 C C . LEU A 1 692 ? 7.879 -1.342 -35.343 1.00 87.75 692 LEU A C 1
ATOM 5528 O O . LEU A 1 692 ? 7.281 -2.026 -36.174 1.00 87.75 692 LEU A O 1
ATOM 5532 N N . PHE A 1 693 ? 7.963 -0.013 -35.443 1.00 84.25 693 PHE A N 1
ATOM 5533 C CA . PHE A 1 693 ? 7.366 0.731 -36.545 1.00 84.25 693 PHE A CA 1
ATOM 5534 C C . PHE A 1 693 ? 7.941 0.316 -37.909 1.00 84.25 693 PHE A C 1
ATOM 5536 O O . PHE A 1 693 ? 7.184 0.190 -38.872 1.00 84.25 693 PHE A O 1
ATOM 5543 N N . LYS A 1 694 ? 9.256 0.055 -38.006 1.00 84.25 694 LYS A N 1
ATOM 5544 C CA . LYS A 1 694 ? 9.884 -0.446 -39.248 1.00 84.25 694 LYS A CA 1
ATOM 5545 C C . LYS A 1 694 ? 9.333 -1.811 -39.673 1.00 84.25 694 LYS A C 1
ATOM 5547 O O . LYS A 1 694 ? 9.181 -2.043 -40.869 1.00 84.25 694 LYS A O 1
ATOM 5552 N N . GLU A 1 695 ? 8.999 -2.669 -38.713 1.00 87.31 695 GLU A N 1
ATOM 5553 C CA . GLU A 1 695 ? 8.386 -3.987 -38.941 1.00 87.31 695 GLU A CA 1
ATOM 5554 C C . GLU A 1 695 ? 6.853 -3.912 -39.128 1.00 87.31 695 GLU A C 1
ATOM 5556 O O . GLU A 1 695 ? 6.175 -4.933 -39.197 1.00 87.31 695 GLU A O 1
ATOM 5561 N N . ASN A 1 696 ? 6.278 -2.706 -39.245 1.00 84.31 696 ASN A N 1
ATOM 5562 C CA . ASN A 1 696 ? 4.831 -2.450 -39.327 1.00 84.31 696 ASN A CA 1
ATOM 5563 C C . ASN A 1 696 ? 4.024 -2.978 -38.125 1.00 84.31 696 ASN A C 1
ATOM 5565 O O . ASN A 1 696 ? 2.829 -3.259 -38.247 1.00 84.31 696 ASN A O 1
ATOM 5569 N N . ILE A 1 697 ? 4.647 -3.074 -36.950 1.00 85.50 697 ILE A N 1
ATOM 5570 C CA . ILE A 1 697 ? 3.987 -3.494 -35.714 1.00 85.50 697 ILE A CA 1
ATOM 5571 C C . ILE A 1 697 ? 3.518 -2.256 -34.956 1.00 85.50 697 ILE A C 1
ATOM 5573 O O . ILE A 1 697 ? 4.293 -1.340 -34.680 1.00 85.50 697 ILE A O 1
ATOM 5577 N N . ARG A 1 698 ? 2.232 -2.227 -34.588 1.00 83.62 698 ARG A N 1
ATOM 5578 C CA . ARG A 1 698 ? 1.688 -1.173 -33.725 1.00 83.62 698 ARG A CA 1
ATOM 5579 C C . ARG A 1 698 ? 2.196 -1.375 -32.301 1.00 83.62 698 ARG A C 1
ATOM 5581 O O . ARG A 1 698 ? 1.976 -2.432 -31.710 1.00 83.62 698 ARG A O 1
ATOM 5588 N N . SER A 1 699 ? 2.824 -0.350 -31.745 1.00 81.88 699 SER A N 1
ATOM 5589 C CA . SER A 1 699 ? 3.336 -0.345 -30.378 1.00 81.88 699 SER A CA 1
ATOM 5590 C C . SER A 1 699 ? 3.000 0.958 -29.668 1.00 81.88 699 SER A C 1
ATOM 5592 O O . SER A 1 699 ? 2.713 1.964 -30.314 1.00 81.88 699 SER A O 1
ATOM 5594 N N . SER A 1 700 ? 3.049 0.939 -28.341 1.00 74.00 700 SER A N 1
ATOM 5595 C CA . SER A 1 700 ? 2.800 2.117 -27.513 1.00 74.00 700 SER A CA 1
ATOM 5596 C C . SER A 1 700 ? 3.734 2.073 -26.300 1.00 74.00 700 SER A C 1
ATOM 5598 O O . SER A 1 700 ? 3.667 1.127 -25.512 1.00 74.00 700 SER A O 1
ATOM 5600 N N . ALA A 1 701 ? 4.637 3.059 -26.185 1.00 66.69 701 ALA A N 1
ATOM 5601 C CA . ALA A 1 701 ? 5.501 3.262 -25.010 1.00 66.69 701 ALA A CA 1
ATOM 5602 C C . ALA A 1 701 ? 4.811 3.987 -23.850 1.00 66.69 701 ALA A C 1
ATOM 5604 O O . ALA A 1 701 ? 5.354 4.110 -22.760 1.00 66.69 701 ALA A O 1
ATOM 5605 N N . SER A 1 702 ? 3.598 4.471 -24.082 1.00 53.31 702 SER A N 1
ATOM 5606 C CA . SER A 1 702 ? 2.696 5.025 -23.080 1.00 53.31 702 SER A CA 1
ATOM 5607 C C . SER A 1 702 ? 1.319 4.526 -23.472 1.00 53.31 702 SER A C 1
ATOM 5609 O O . SER A 1 702 ? 0.980 4.645 -24.650 1.00 53.31 702 SER A O 1
ATOM 5611 N N . GLY A 1 703 ? 0.592 3.887 -22.550 1.00 44.88 703 GLY A N 1
ATOM 5612 C CA . GLY A 1 703 ? -0.659 3.170 -22.829 1.00 44.88 703 GLY A CA 1
ATOM 5613 C C . GLY A 1 703 ? -1.699 3.979 -23.626 1.00 44.88 703 GLY A C 1
ATOM 5614 O O . GLY A 1 703 ? -1.512 5.165 -23.897 1.00 44.88 703 GLY A O 1
ATOM 5615 N N . PRO A 1 704 ? -2.822 3.362 -24.022 1.00 32.84 704 PRO A N 1
ATOM 5616 C CA . PRO A 1 704 ? -3.835 4.054 -24.797 1.00 32.84 704 PRO A CA 1
ATOM 5617 C C . PRO A 1 704 ? -4.399 5.192 -23.935 1.00 32.84 704 PRO A C 1
ATOM 5619 O O . PRO A 1 704 ? -5.130 4.947 -22.987 1.00 32.84 704 PRO A O 1
ATOM 5622 N N . MET A 1 705 ? -4.037 6.430 -24.284 1.00 38.44 705 MET A N 1
ATOM 5623 C CA . MET A 1 705 ? -4.556 7.679 -23.716 1.00 38.44 705 MET A CA 1
ATOM 5624 C C . MET A 1 705 ? -4.218 7.967 -22.237 1.00 38.44 705 MET A C 1
ATOM 5626 O O . MET A 1 705 ? -5.120 8.123 -21.422 1.00 38.44 705 MET A O 1
ATOM 5630 N N . GLU A 1 706 ? -2.948 8.237 -21.908 1.00 30.88 706 GLU A N 1
ATOM 5631 C CA . GLU A 1 706 ? -2.649 9.248 -20.873 1.00 30.88 706 GLU A CA 1
ATOM 5632 C C . GLU A 1 706 ? -2.384 10.601 -21.545 1.00 30.88 706 GLU A C 1
ATOM 5634 O O . GLU A 1 706 ? -1.298 10.933 -22.025 1.00 30.88 706 GLU A O 1
ATOM 5639 N N . GLY A 1 707 ? -3.473 11.360 -21.666 1.00 39.66 707 GLY A N 1
ATOM 5640 C CA . GLY A 1 707 ? -3.539 12.641 -22.346 1.00 39.66 707 GLY A CA 1
ATOM 5641 C C . GLY A 1 707 ? -2.951 13.789 -21.530 1.00 39.66 707 GLY A C 1
ATOM 5642 O O . GLY A 1 707 ? -3.634 14.409 -20.727 1.00 39.66 707 GLY A O 1
ATOM 5643 N N . SER A 1 708 ? -1.713 14.153 -21.838 1.00 38.03 708 SER A N 1
ATOM 5644 C CA . SER A 1 708 ? -1.355 15.527 -22.198 1.00 38.03 708 SER A CA 1
ATOM 5645 C C . SER A 1 708 ? 0.043 15.479 -22.786 1.00 38.03 708 SER A C 1
ATOM 5647 O O . SER A 1 708 ? 1.012 15.209 -22.079 1.00 38.03 708 SER A O 1
ATOM 5649 N N . VAL A 1 709 ? 0.174 15.783 -24.079 1.00 51.81 709 VAL A N 1
ATOM 5650 C CA . VAL A 1 709 ? 1.482 16.175 -24.612 1.00 51.81 709 VAL A CA 1
ATOM 5651 C C . VAL A 1 709 ? 1.994 17.295 -23.692 1.00 51.81 709 VAL A C 1
ATOM 5653 O O . VAL A 1 709 ? 1.218 18.226 -23.444 1.00 51.81 709 VAL A O 1
ATOM 5656 N N . PRO A 1 710 ? 3.220 17.205 -23.130 1.00 56.56 710 PRO A N 1
ATOM 5657 C CA . PRO A 1 710 ? 3.775 18.285 -22.322 1.00 56.56 710 PRO A CA 1
ATOM 5658 C C . PRO A 1 710 ? 3.611 19.588 -23.084 1.00 56.56 710 PRO A C 1
ATOM 5660 O O . PRO A 1 710 ? 3.830 19.598 -24.301 1.00 56.56 710 PRO A O 1
ATOM 5663 N N . ASP A 1 711 ? 3.186 20.653 -22.408 1.00 59.75 711 ASP A N 1
ATOM 5664 C CA . ASP A 1 711 ? 2.802 21.885 -23.094 1.00 59.75 711 ASP A CA 1
ATOM 5665 C C . ASP A 1 711 ? 3.901 22.350 -24.055 1.00 59.75 711 ASP A C 1
ATOM 5667 O O . ASP A 1 711 ? 3.609 22.684 -25.198 1.00 59.75 711 ASP A O 1
ATOM 5671 N N . GLU A 1 712 ? 5.159 22.201 -23.639 1.00 69.94 712 GLU A N 1
ATOM 5672 C CA . GLU A 1 712 ? 6.384 22.486 -24.382 1.00 69.94 712 GLU A CA 1
ATOM 5673 C C . GLU A 1 712 ? 6.483 21.715 -25.712 1.00 69.94 712 GLU A C 1
ATOM 5675 O O . GLU A 1 712 ? 6.817 22.281 -26.753 1.00 69.94 712 GLU A O 1
ATOM 5680 N N . VAL A 1 713 ? 6.195 20.411 -25.691 1.00 72.94 713 VAL A N 1
ATOM 5681 C CA . VAL A 1 713 ? 6.219 19.539 -26.877 1.00 72.94 713 VAL A CA 1
ATOM 5682 C C . VAL A 1 713 ? 5.017 19.848 -27.767 1.00 72.94 713 VAL A C 1
ATOM 5684 O O . VAL A 1 713 ? 5.160 19.938 -28.987 1.00 72.94 713 VAL A O 1
ATOM 5687 N N . GLY A 1 714 ? 3.846 20.081 -27.169 1.00 72.62 714 GLY A N 1
ATOM 5688 C CA . GLY A 1 714 ? 2.631 20.468 -27.882 1.00 72.62 714 GLY A CA 1
ATOM 5689 C C . GLY A 1 714 ? 2.783 21.815 -28.589 1.00 72.62 714 GLY A C 1
ATOM 5690 O O . GLY A 1 714 ? 2.307 21.984 -29.709 1.00 72.62 714 GLY A O 1
ATOM 5691 N N . ASP A 1 715 ? 3.509 22.749 -27.981 1.00 75.94 715 ASP A N 1
ATOM 5692 C CA . ASP A 1 715 ? 3.798 24.075 -28.527 1.00 75.94 715 ASP A CA 1
ATOM 5693 C C . ASP A 1 715 ? 4.780 24.007 -29.699 1.00 75.94 715 ASP A C 1
ATOM 5695 O O . ASP A 1 715 ? 4.575 24.667 -30.722 1.00 75.94 715 ASP A O 1
ATOM 5699 N N . VAL A 1 716 ? 5.811 23.161 -29.601 1.00 80.69 716 VAL A N 1
ATOM 5700 C CA . VAL A 1 716 ? 6.743 22.901 -30.710 1.00 80.69 716 VAL A CA 1
ATOM 5701 C C . VAL A 1 716 ? 6.027 22.215 -31.876 1.00 80.69 716 VAL A C 1
ATOM 5703 O O . VAL A 1 716 ? 6.197 22.633 -33.022 1.00 80.69 716 VAL A O 1
ATOM 5706 N N . LEU A 1 717 ? 5.184 21.213 -31.611 1.00 81.94 717 LEU A N 1
ATOM 5707 C CA . LEU A 1 717 ? 4.388 20.539 -32.644 1.00 81.94 717 LEU A CA 1
ATOM 5708 C C . LEU A 1 717 ? 3.359 21.480 -33.287 1.00 81.94 717 LEU A C 1
ATOM 5710 O O . LEU A 1 717 ? 3.169 21.436 -34.505 1.00 81.94 717 LEU A O 1
ATOM 5714 N N . ALA A 1 718 ? 2.740 22.372 -32.510 1.00 81.00 718 ALA A N 1
ATOM 5715 C CA . ALA A 1 718 ? 1.855 23.409 -33.032 1.00 81.00 718 ALA A CA 1
ATOM 5716 C C . ALA A 1 718 ? 2.614 24.406 -33.918 1.00 81.00 718 ALA A C 1
ATOM 5718 O O . ALA A 1 718 ? 2.120 24.762 -34.988 1.00 81.00 718 ALA A O 1
ATOM 5719 N N . PHE A 1 719 ? 3.827 24.812 -33.529 1.00 84.31 719 PHE A N 1
ATOM 5720 C CA . PHE A 1 719 ? 4.673 25.681 -34.351 1.00 84.31 719 PHE A CA 1
ATOM 5721 C C . PHE A 1 719 ? 5.078 25.014 -35.664 1.00 84.31 719 PHE A C 1
ATOM 5723 O O . PHE A 1 719 ? 4.936 25.618 -36.725 1.00 84.31 719 PHE A O 1
ATOM 5730 N N . LEU A 1 720 ? 5.515 23.755 -35.619 1.00 86.56 720 LEU A N 1
ATOM 5731 C CA . LEU A 1 720 ? 5.836 22.983 -36.820 1.00 86.56 720 LEU A CA 1
ATOM 5732 C C . LEU A 1 720 ? 4.618 22.824 -37.735 1.00 86.56 720 LEU A C 1
ATOM 5734 O O . LEU A 1 720 ? 4.740 23.000 -38.945 1.00 86.56 720 LEU A O 1
ATOM 5738 N N . SER A 1 721 ? 3.440 22.553 -37.166 1.00 86.75 721 SER A N 1
ATOM 5739 C CA . SER A 1 721 ? 2.182 22.450 -37.919 1.00 86.75 721 SER A CA 1
ATOM 5740 C C . SER A 1 721 ? 1.822 23.766 -38.605 1.00 86.75 721 SER A C 1
ATOM 5742 O O . SER A 1 721 ? 1.442 23.768 -39.775 1.00 86.75 721 SER A O 1
ATOM 5744 N N . LEU A 1 722 ? 2.010 24.886 -37.904 1.00 86.44 722 LEU A N 1
ATOM 5745 C CA . LEU A 1 722 ? 1.768 26.224 -38.430 1.00 86.44 722 LEU A CA 1
ATOM 5746 C C . LEU A 1 722 ? 2.764 26.611 -39.535 1.00 86.44 722 LEU A C 1
ATOM 5748 O O . LEU A 1 722 ? 2.368 27.225 -40.518 1.00 86.44 722 LEU A O 1
ATOM 5752 N N . VAL A 1 723 ? 4.043 26.247 -39.399 1.00 88.00 723 VAL A N 1
ATOM 5753 C CA . VAL A 1 723 ? 5.059 26.461 -40.445 1.00 88.00 723 VAL A CA 1
ATOM 5754 C C . VAL A 1 723 ? 4.797 25.571 -41.654 1.00 88.00 723 VAL A C 1
ATOM 5756 O O . VAL A 1 723 ? 4.993 26.018 -42.777 1.00 88.00 723 VAL A O 1
ATOM 5759 N N . ASN A 1 724 ? 4.346 24.333 -41.458 1.00 89.00 724 ASN A N 1
ATOM 5760 C CA . ASN A 1 724 ? 4.053 23.412 -42.553 1.00 89.00 724 ASN A CA 1
ATOM 5761 C C . ASN A 1 724 ? 2.855 23.866 -43.401 1.00 89.00 724 ASN A C 1
ATOM 5763 O O . ASN A 1 724 ? 2.921 23.790 -44.626 1.00 89.00 724 ASN A O 1
ATOM 5767 N N . ASP A 1 725 ? 1.784 24.343 -42.759 1.00 87.88 725 ASP A N 1
ATOM 5768 C CA . ASP A 1 725 ? 0.569 24.801 -43.442 1.00 87.88 725 ASP A CA 1
ATOM 5769 C C . ASP A 1 725 ? 0.001 26.102 -42.823 1.00 87.88 725 ASP A C 1
ATOM 5771 O O . ASP A 1 725 ? -0.968 26.066 -42.055 1.00 87.88 725 ASP A O 1
ATOM 5775 N N . PRO A 1 726 ? 0.596 27.273 -43.144 1.00 86.19 726 PRO A N 1
ATOM 5776 C CA . PRO A 1 726 ? 0.229 28.559 -42.544 1.00 86.19 726 PRO A CA 1
ATOM 5777 C C . PRO A 1 726 ? -1.187 29.032 -42.880 1.00 86.19 726 PRO A C 1
ATOM 5779 O O . PRO A 1 726 ? -1.759 29.835 -42.149 1.00 86.19 726 PRO A O 1
ATOM 5782 N N . ASP A 1 727 ? -1.755 28.577 -43.994 1.00 86.25 727 ASP A N 1
ATOM 5783 C CA . ASP A 1 727 ? -3.082 28.994 -44.457 1.00 86.25 727 ASP A CA 1
ATOM 5784 C C . ASP A 1 727 ? -4.124 27.860 -44.317 1.00 86.25 727 ASP A C 1
ATOM 5786 O O . ASP A 1 727 ? -5.268 28.004 -44.750 1.00 86.25 727 ASP A O 1
ATOM 5790 N N . GLY A 1 728 ? -3.743 26.750 -43.675 1.00 83.12 728 GLY A N 1
ATOM 5791 C CA . GLY A 1 728 ? -4.567 25.562 -43.488 1.00 83.12 728 GLY A CA 1
ATOM 5792 C C . GLY A 1 728 ? -5.612 25.650 -42.368 1.00 83.12 728 GLY A C 1
ATOM 5793 O O . GLY A 1 728 ? -5.602 26.563 -41.538 1.00 83.12 728 GLY A O 1
ATOM 5794 N N . PRO A 1 729 ? -6.502 24.645 -42.265 1.00 76.06 729 PRO A N 1
ATOM 5795 C CA . PRO A 1 729 ? -7.593 24.627 -41.285 1.00 76.06 729 PRO A CA 1
ATOM 5796 C C . PRO A 1 729 ? -7.109 24.557 -39.826 1.00 76.06 729 PRO A C 1
ATOM 5798 O O . PRO A 1 729 ? -7.806 25.015 -38.923 1.00 76.06 729 PRO A O 1
ATOM 5801 N N . LYS A 1 730 ? -5.902 24.024 -39.581 1.00 79.50 730 LYS A N 1
ATOM 5802 C CA . LYS A 1 730 ? -5.277 23.958 -38.246 1.00 79.50 730 LYS A CA 1
ATOM 5803 C C . LYS A 1 730 ? -4.487 25.225 -37.876 1.00 79.50 730 LYS A C 1
ATOM 5805 O O . LYS A 1 730 ? -4.024 25.340 -36.745 1.00 79.50 730 LYS A O 1
ATOM 5810 N N . ALA A 1 731 ? -4.356 26.198 -38.781 1.00 82.75 731 ALA A N 1
ATOM 5811 C CA . ALA A 1 731 ? -3.502 27.365 -38.568 1.00 82.75 731 ALA A CA 1
ATOM 5812 C C . ALA A 1 731 ? -3.963 28.242 -37.391 1.00 82.75 731 ALA A C 1
ATOM 5814 O O . ALA A 1 731 ? -3.144 28.658 -36.576 1.00 82.75 731 ALA A O 1
ATOM 5815 N N . ARG A 1 732 ? -5.275 28.472 -37.244 1.00 80.88 732 ARG A N 1
ATOM 5816 C CA . ARG A 1 732 ? -5.843 29.237 -36.120 1.00 80.88 732 ARG A CA 1
ATOM 5817 C C . ARG A 1 732 ? -5.552 28.606 -34.748 1.00 80.88 732 ARG A C 1
ATOM 5819 O O . ARG A 1 732 ? -4.944 29.297 -33.933 1.00 80.88 732 ARG A O 1
ATOM 5826 N N . PRO A 1 733 ? -5.927 27.340 -34.467 1.00 75.44 733 PRO A N 1
ATOM 5827 C CA . PRO A 1 733 ? -5.679 26.744 -33.153 1.00 75.44 733 PRO A CA 1
ATOM 5828 C C . PRO A 1 733 ? -4.181 26.617 -32.837 1.00 75.44 733 PRO A C 1
ATOM 5830 O O . PRO A 1 733 ? -3.780 26.843 -31.696 1.00 75.44 733 PRO A O 1
ATOM 5833 N N . CYS A 1 734 ? -3.331 26.333 -33.832 1.00 80.94 734 CYS A N 1
ATOM 5834 C CA . CYS A 1 734 ? -1.879 26.335 -33.638 1.00 80.94 734 CYS A CA 1
ATOM 5835 C C . CYS A 1 734 ? -1.348 27.739 -33.309 1.00 80.94 734 CYS A C 1
ATOM 5837 O O . CYS A 1 734 ? -0.548 27.891 -32.389 1.00 80.94 734 CYS A O 1
ATOM 5839 N N . PHE A 1 735 ? -1.816 28.770 -34.016 1.00 79.88 735 PHE A N 1
ATOM 5840 C CA . PHE A 1 735 ? -1.416 30.158 -33.782 1.00 79.88 735 PHE A CA 1
ATOM 5841 C C . PHE A 1 735 ? -1.865 30.673 -32.410 1.00 79.88 735 PHE A C 1
ATOM 5843 O O . PHE A 1 735 ? -1.067 31.293 -31.709 1.00 79.88 735 PHE A O 1
ATOM 5850 N N . GLU A 1 736 ? -3.108 30.400 -32.004 1.00 75.06 736 GLU A N 1
ATOM 5851 C CA . GLU A 1 736 ? -3.630 30.758 -30.678 1.00 75.06 736 GLU A CA 1
ATOM 5852 C C . GLU A 1 736 ? -2.782 30.107 -29.574 1.00 75.06 736 GLU A C 1
ATOM 5854 O O . GLU A 1 736 ? -2.317 30.808 -28.675 1.00 75.06 736 GLU A O 1
ATOM 5859 N N . ARG A 1 737 ? -2.452 28.813 -29.708 1.00 74.94 737 ARG A N 1
ATOM 5860 C CA . ARG A 1 737 ? -1.557 28.102 -28.780 1.00 74.94 737 ARG A CA 1
ATOM 5861 C C . ARG A 1 737 ? -0.168 28.750 -28.683 1.00 74.94 737 ARG A C 1
ATOM 5863 O O . ARG A 1 737 ? 0.329 28.979 -27.585 1.00 74.94 737 ARG A O 1
ATOM 5870 N N . ILE A 1 738 ? 0.430 29.129 -29.813 1.00 72.44 738 ILE A N 1
ATOM 5871 C CA . ILE A 1 738 ? 1.758 29.769 -29.853 1.00 72.44 738 ILE A CA 1
ATOM 5872 C C . ILE A 1 738 ? 1.722 31.211 -29.320 1.00 72.44 738 ILE A C 1
ATOM 5874 O O . ILE A 1 738 ? 2.709 31.687 -28.764 1.00 72.44 738 ILE A O 1
ATOM 5878 N N . CYS A 1 739 ? 0.612 31.938 -29.453 1.00 67.38 739 CYS A N 1
ATOM 5879 C CA . CYS A 1 739 ? 0.517 33.318 -28.966 1.00 67.38 739 CYS A CA 1
ATOM 5880 C C . CYS A 1 739 ? 0.569 33.419 -27.438 1.00 67.38 739 CYS A C 1
ATOM 5882 O O . CYS A 1 739 ? 1.142 34.376 -26.910 1.00 67.38 739 CYS A O 1
ATOM 5884 N N . HIS A 1 740 ? 0.051 32.411 -26.732 1.00 57.44 740 HIS A N 1
ATOM 5885 C CA . HIS A 1 740 ? 0.050 32.339 -25.266 1.00 57.44 740 HIS A CA 1
ATOM 5886 C C . HIS A 1 740 ? 1.467 32.251 -24.668 1.00 57.44 740 HIS A C 1
ATOM 5888 O O . HIS A 1 740 ? 1.673 32.552 -23.493 1.00 57.44 740 HIS A O 1
ATOM 5894 N N . LEU A 1 741 ? 2.469 31.926 -25.490 1.00 55.38 741 LEU A N 1
ATOM 5895 C CA . LEU A 1 741 ? 3.876 31.926 -25.112 1.00 55.38 741 LEU A CA 1
ATOM 5896 C C . LEU A 1 741 ? 4.396 33.355 -24.831 1.00 55.38 741 LEU A C 1
ATOM 5898 O O . LEU A 1 741 ? 5.252 33.545 -23.976 1.00 55.38 741 LEU A O 1
ATOM 5902 N N . ARG A 1 742 ? 3.904 34.418 -25.486 1.00 49.16 742 ARG A N 1
ATOM 5903 C CA . ARG A 1 742 ? 4.633 35.707 -25.496 1.00 49.16 742 ARG A CA 1
ATOM 5904 C C . ARG A 1 742 ? 4.421 36.675 -24.310 1.00 49.16 742 ARG A C 1
ATOM 5906 O O . ARG A 1 742 ? 5.332 37.494 -24.155 1.00 49.16 742 ARG A O 1
ATOM 5913 N N . SER A 1 743 ? 3.349 36.616 -23.499 1.00 44.69 743 SER A N 1
ATOM 5914 C CA . SER A 1 743 ? 3.244 37.208 -22.134 1.00 44.69 743 SER A CA 1
ATOM 5915 C C . SER A 1 743 ? 1.864 36.965 -21.481 1.00 44.69 743 SER A C 1
ATOM 5917 O O . SER A 1 743 ? 0.831 37.123 -22.125 1.00 44.69 743 SER A O 1
ATOM 5919 N N . ARG A 1 744 ? 1.823 36.682 -20.167 1.00 44.06 744 ARG A N 1
ATOM 5920 C CA . ARG A 1 744 ? 0.568 36.606 -19.375 1.00 44.06 744 ARG A CA 1
ATOM 5921 C C . ARG A 1 744 ? -0.169 37.950 -19.231 1.00 44.06 744 ARG A C 1
ATOM 5923 O O . ARG A 1 744 ? -1.324 37.983 -18.826 1.00 44.06 744 ARG A O 1
ATOM 5930 N N . GLU A 1 745 ? 0.473 39.070 -19.559 1.00 41.44 745 GLU A N 1
ATOM 5931 C CA . GLU A 1 745 ? -0.149 40.404 -19.522 1.00 41.44 745 GLU A CA 1
ATOM 5932 C C . GLU A 1 745 ? -1.012 40.699 -20.770 1.00 41.44 745 GLU A C 1
ATOM 5934 O O . GLU A 1 745 ? -1.779 41.663 -20.775 1.00 41.44 745 GLU A O 1
ATOM 5939 N N . LEU A 1 746 ? -0.947 39.859 -21.814 1.00 48.75 746 LEU A N 1
ATOM 5940 C CA . LEU A 1 746 ? -1.683 40.030 -23.076 1.00 48.75 746 LEU A CA 1
ATOM 5941 C C . LEU A 1 746 ? -3.047 39.294 -23.144 1.00 48.75 746 LEU A C 1
ATOM 5943 O O . LEU A 1 746 ? -3.830 39.550 -24.067 1.00 48.75 746 LEU A O 1
ATOM 5947 N N . ASP A 1 747 ? -3.375 38.437 -22.169 1.00 54.59 747 ASP A N 1
ATOM 5948 C CA . ASP A 1 747 ? -4.415 37.393 -22.289 1.00 54.59 747 ASP A CA 1
ATOM 5949 C C . ASP A 1 747 ? -5.848 37.899 -22.563 1.00 54.59 747 ASP A C 1
ATOM 5951 O O . ASP A 1 747 ? -6.595 37.282 -23.324 1.00 54.59 747 ASP A O 1
ATOM 5955 N N . GLN A 1 748 ? -6.276 39.043 -22.016 1.00 54.56 748 GLN A N 1
ATOM 5956 C CA . GLN A 1 748 ? -7.669 39.498 -22.204 1.00 54.56 748 GLN A CA 1
ATOM 5957 C C . GLN A 1 748 ? -7.898 40.323 -23.479 1.00 54.56 748 GLN A C 1
ATOM 5959 O O . GLN A 1 748 ? -9.002 40.303 -24.034 1.00 54.56 748 GLN A O 1
ATOM 5964 N N . LYS A 1 749 ? -6.882 41.055 -23.956 1.00 57.34 749 LYS A N 1
ATOM 5965 C CA . LYS A 1 749 ? -6.981 41.863 -25.185 1.00 57.34 749 LYS A CA 1
ATOM 5966 C C . LYS A 1 749 ? -6.739 41.017 -26.434 1.00 57.34 749 LYS A C 1
ATOM 5968 O O . LYS A 1 749 ? -7.492 41.169 -27.393 1.00 57.34 749 LYS A O 1
ATOM 5973 N N . LEU A 1 750 ? -5.773 40.093 -26.407 1.00 59.88 750 LEU A N 1
ATOM 5974 C CA . LEU A 1 750 ? -5.485 39.213 -27.544 1.00 59.88 750 LEU A CA 1
ATOM 5975 C C . LEU A 1 750 ? -6.587 38.186 -27.803 1.00 59.88 750 LEU A C 1
ATOM 5977 O O . LEU A 1 750 ? -6.898 37.947 -28.961 1.00 59.88 750 LEU A O 1
ATOM 5981 N N . THR A 1 751 ? -7.246 37.642 -26.776 1.00 59.81 751 THR A N 1
ATOM 5982 C CA . THR A 1 751 ? -8.362 36.696 -26.981 1.00 59.81 751 THR A CA 1
ATOM 5983 C C . THR A 1 751 ? -9.543 37.365 -27.700 1.00 59.81 751 THR A C 1
ATOM 5985 O O . THR A 1 751 ? -10.095 36.824 -28.660 1.00 59.81 751 THR A O 1
ATOM 5988 N N . LYS A 1 752 ? -9.891 38.600 -27.303 1.00 64.56 752 LYS A N 1
ATOM 5989 C CA . LYS A 1 752 ? -10.919 39.403 -27.989 1.00 64.56 752 LYS A CA 1
ATOM 5990 C C . LYS A 1 752 ? -10.484 39.790 -29.403 1.00 64.56 752 LYS A C 1
ATOM 5992 O O . LYS A 1 752 ? -11.284 39.697 -30.334 1.00 64.56 752 LYS A O 1
ATOM 5997 N N . LEU A 1 753 ? -9.221 40.165 -29.582 1.00 68.81 753 LEU A N 1
ATOM 5998 C CA . LEU A 1 753 ? -8.666 40.516 -30.885 1.00 68.81 753 LEU A CA 1
ATOM 5999 C C . LEU A 1 753 ? -8.612 39.308 -31.839 1.00 68.81 753 LEU A C 1
ATOM 6001 O O . LEU A 1 753 ? -9.056 39.434 -32.972 1.00 68.81 753 LEU A O 1
ATOM 6005 N N . SER A 1 754 ? -8.187 38.129 -31.371 1.00 70.56 754 SER A N 1
ATOM 6006 C CA . SER A 1 754 ? -8.191 36.868 -32.130 1.00 70.56 754 SER A CA 1
ATOM 6007 C C . SER A 1 754 ? -9.600 36.517 -32.603 1.00 70.56 754 SER A C 1
ATOM 6009 O O . SER A 1 754 ? -9.807 36.249 -33.782 1.00 70.56 754 SER A O 1
ATOM 6011 N N . SER A 1 755 ? -10.605 36.624 -31.722 1.00 74.12 755 SER A N 1
ATOM 6012 C CA . SER A 1 755 ? -12.008 36.388 -32.102 1.00 74.12 755 SER A CA 1
ATOM 6013 C C . SER A 1 755 ? -12.540 37.402 -33.128 1.00 74.12 755 SER A C 1
ATOM 6015 O O . SER A 1 755 ? -13.315 37.044 -34.017 1.00 74.12 755 SER A O 1
ATOM 6017 N N . THR A 1 756 ? -12.078 38.655 -33.055 1.00 77.75 756 THR A N 1
ATOM 6018 C CA . THR A 1 756 ? -12.428 39.719 -34.011 1.00 77.75 756 THR A CA 1
ATOM 6019 C C . THR A 1 756 ? -11.785 39.455 -35.372 1.00 77.75 756 THR A C 1
ATOM 6021 O O . THR A 1 756 ? -12.457 39.531 -36.398 1.00 77.75 756 THR A O 1
ATOM 6024 N N . ILE A 1 757 ? -10.504 39.080 -35.384 1.00 79.50 757 ILE A N 1
ATOM 6025 C CA . ILE A 1 757 ? -9.758 38.736 -36.598 1.00 79.50 757 ILE A CA 1
ATOM 6026 C C . ILE A 1 757 ? -10.306 37.453 -37.230 1.00 79.50 757 ILE A C 1
ATOM 6028 O O . ILE A 1 757 ? -10.431 37.393 -38.446 1.00 79.50 757 ILE A O 1
ATOM 6032 N N . ALA A 1 758 ? -10.704 36.458 -36.433 1.00 79.00 758 ALA A N 1
ATOM 6033 C CA . ALA A 1 758 ? -11.364 35.251 -36.925 1.00 79.00 758 ALA A CA 1
ATOM 6034 C C . ALA A 1 758 ? -12.706 35.570 -37.599 1.00 79.00 758 ALA A C 1
ATOM 6036 O O . ALA A 1 758 ? -12.953 35.120 -38.713 1.00 79.00 758 ALA A O 1
ATOM 6037 N N . SER A 1 759 ? -13.531 36.416 -36.971 1.00 83.25 759 SER A N 1
ATOM 6038 C CA . SER A 1 759 ? -14.802 36.866 -37.558 1.00 83.25 759 SER A CA 1
ATOM 6039 C C . SER A 1 759 ? -14.578 37.644 -38.861 1.00 83.25 759 SER A C 1
ATOM 6041 O O . SER A 1 759 ? -15.324 37.490 -39.825 1.00 83.25 759 SER A O 1
ATOM 6043 N N . PHE A 1 760 ? -13.520 38.459 -38.916 1.00 82.88 760 PHE A N 1
ATOM 6044 C CA . PHE A 1 760 ? -13.101 39.161 -40.128 1.00 82.88 760 PHE A CA 1
ATOM 6045 C C . PHE A 1 760 ? -12.600 38.198 -41.217 1.00 82.88 760 PHE A C 1
ATOM 6047 O O . PHE A 1 760 ? -12.948 38.376 -42.384 1.00 82.88 760 PHE A O 1
ATOM 6054 N N . ALA A 1 761 ? -11.831 37.171 -40.849 1.00 84.50 761 ALA A N 1
ATOM 6055 C CA . ALA A 1 761 ? -11.350 36.138 -41.761 1.00 84.50 761 ALA A CA 1
ATOM 6056 C C . ALA A 1 761 ? -12.520 35.379 -42.403 1.00 84.50 761 ALA A C 1
ATOM 6058 O O . ALA A 1 761 ? -12.575 35.256 -43.626 1.00 84.50 761 ALA A O 1
ATOM 6059 N N . GLU A 1 762 ? -13.493 34.955 -41.593 1.00 83.94 762 GLU A N 1
ATOM 6060 C CA . GLU A 1 762 ? -14.697 34.252 -42.048 1.00 83.94 762 GLU A CA 1
ATOM 6061 C C . GLU A 1 762 ? -15.562 35.132 -42.958 1.00 83.94 762 GLU A C 1
ATOM 6063 O O . GLU A 1 762 ? -15.911 34.719 -44.065 1.00 83.94 762 GLU A O 1
ATOM 6068 N N . ALA A 1 763 ? -15.842 36.375 -42.549 1.00 84.31 763 ALA A N 1
ATOM 6069 C CA . ALA A 1 763 ? -16.655 37.309 -43.331 1.00 84.31 763 ALA A CA 1
ATOM 6070 C C . ALA A 1 763 ? -16.050 37.646 -44.706 1.00 84.31 763 ALA A C 1
ATOM 6072 O O . ALA A 1 763 ? -16.786 37.986 -45.632 1.00 84.31 763 ALA A O 1
ATOM 6073 N N . ASN A 1 764 ? -14.725 37.545 -44.849 1.00 83.94 764 ASN A N 1
ATOM 6074 C CA . ASN A 1 764 ? -14.002 37.874 -46.079 1.00 83.94 764 ASN A CA 1
ATOM 6075 C C . ASN A 1 764 ? -13.422 36.644 -46.799 1.00 83.94 764 ASN A C 1
ATOM 6077 O O . ASN A 1 764 ? -12.711 36.811 -47.787 1.00 83.94 764 ASN A O 1
ATOM 6081 N N . SER A 1 765 ? -13.726 35.420 -46.344 1.00 84.75 765 SER A N 1
ATOM 6082 C CA . SER A 1 765 ? -13.185 34.167 -46.906 1.00 84.75 765 SER A CA 1
ATOM 6083 C C . SER A 1 765 ? -11.648 34.146 -46.999 1.00 84.75 765 SER A C 1
ATOM 6085 O O . SER A 1 765 ? -11.073 33.703 -47.994 1.00 84.75 765 SER A O 1
ATOM 6087 N N . LEU A 1 766 ? -10.977 34.653 -45.965 1.00 86.69 766 LEU A N 1
ATOM 6088 C CA . LEU A 1 766 ? -9.518 34.709 -45.856 1.00 86.69 766 LEU A CA 1
ATOM 6089 C C . LEU A 1 766 ? -9.001 33.618 -44.913 1.00 86.69 766 LEU A C 1
ATOM 6091 O O . LEU A 1 766 ? -9.691 33.217 -43.976 1.00 86.69 766 LEU A O 1
ATOM 6095 N N . SER A 1 767 ? -7.750 33.186 -45.105 1.00 86.31 767 SER A N 1
ATOM 6096 C CA . SER A 1 767 ? -7.058 32.394 -44.086 1.00 86.31 767 SER A CA 1
ATOM 6097 C C . SER A 1 767 ? -6.806 33.243 -42.836 1.00 86.31 767 SER A C 1
ATOM 6099 O O . SER A 1 767 ? -6.678 34.471 -42.899 1.00 86.31 767 SER A O 1
ATOM 6101 N N . PHE A 1 768 ? -6.698 32.587 -41.682 1.00 85.31 768 PHE A N 1
ATOM 6102 C CA . PHE A 1 768 ? -6.543 33.279 -40.404 1.00 85.31 768 PHE A CA 1
ATOM 6103 C C . PHE A 1 768 ? -5.276 34.153 -40.349 1.00 85.31 768 PHE A C 1
ATOM 6105 O O . PHE A 1 768 ? -5.346 35.314 -39.949 1.00 85.31 768 PHE A O 1
ATOM 6112 N N . LEU A 1 769 ? -4.130 33.653 -40.832 1.00 86.44 769 LEU A N 1
ATOM 6113 C CA . LEU A 1 769 ? -2.894 34.443 -40.878 1.00 86.44 769 LEU A CA 1
ATOM 6114 C C . LEU A 1 769 ? -2.975 35.578 -41.906 1.00 86.44 769 LEU A C 1
ATOM 6116 O O . LEU A 1 769 ? -2.431 36.654 -41.663 1.00 86.44 769 LEU A O 1
ATOM 6120 N N . LYS A 1 770 ? -3.696 35.396 -43.022 1.00 85.88 770 LYS A N 1
ATOM 6121 C CA . LYS A 1 770 ? -3.910 36.476 -43.996 1.00 85.88 770 LYS A CA 1
ATOM 6122 C C . LYS A 1 770 ? -4.785 37.596 -43.437 1.00 85.88 770 LYS A C 1
ATOM 6124 O O . LYS A 1 770 ? -4.538 38.769 -43.713 1.00 85.88 770 LYS A O 1
ATOM 6129 N N . ALA A 1 771 ? -5.772 37.246 -42.621 1.00 86.06 771 ALA A N 1
ATOM 6130 C CA . ALA A 1 771 ? -6.605 38.208 -41.917 1.00 86.06 771 ALA A CA 1
ATOM 6131 C C . ALA A 1 771 ? -5.798 39.051 -40.914 1.00 86.06 771 ALA A C 1
ATOM 6133 O O . ALA A 1 771 ? -6.039 40.252 -40.823 1.00 86.06 771 ALA A O 1
ATOM 6134 N N . ILE A 1 772 ? -4.807 38.467 -40.225 1.00 83.56 772 ILE A N 1
ATOM 6135 C CA . ILE A 1 772 ? -3.899 39.201 -39.321 1.00 83.56 772 ILE A CA 1
ATOM 6136 C C . ILE A 1 772 ? -3.083 40.254 -40.083 1.00 83.56 772 ILE A C 1
ATOM 6138 O O . ILE A 1 772 ? -3.009 41.398 -39.635 1.00 83.56 772 ILE A O 1
ATOM 6142 N N . GLU A 1 773 ? -2.509 39.894 -41.236 1.00 84.56 773 GLU A N 1
ATOM 6143 C CA . GLU A 1 773 ? -1.728 40.823 -42.070 1.00 84.56 773 GLU A CA 1
ATOM 6144 C C . GLU A 1 773 ? -2.568 42.031 -42.500 1.00 84.56 773 GLU A C 1
ATOM 6146 O O . GLU A 1 773 ? -2.178 43.177 -42.285 1.00 84.56 773 GLU A O 1
ATOM 6151 N N . ILE A 1 774 ? -3.762 41.771 -43.043 1.00 85.25 774 ILE A N 1
ATOM 6152 C CA . ILE A 1 774 ? -4.669 42.814 -43.543 1.00 85.25 774 ILE A CA 1
ATOM 6153 C C . ILE A 1 774 ? -5.184 43.687 -42.395 1.00 85.25 774 ILE A C 1
ATOM 6155 O O . ILE A 1 774 ? -5.283 44.908 -42.524 1.00 85.25 774 ILE A O 1
ATOM 6159 N N . TYR A 1 775 ? -5.503 43.075 -41.256 1.00 82.12 775 TYR A N 1
ATOM 6160 C CA . TYR A 1 775 ? -5.970 43.804 -40.084 1.00 82.12 775 TYR A CA 1
ATOM 6161 C C . TYR A 1 775 ? -4.876 44.720 -39.520 1.00 82.12 775 TYR A C 1
ATOM 6163 O O . TYR A 1 775 ? -5.163 45.862 -39.153 1.00 82.12 775 TYR A O 1
ATOM 6171 N N . TYR A 1 776 ? -3.618 44.266 -39.493 1.00 81.75 776 TYR A N 1
ATOM 6172 C CA . TYR A 1 776 ? -2.484 45.103 -39.100 1.00 81.75 776 TYR A CA 1
ATOM 6173 C C . TYR A 1 776 ? -2.252 46.257 -40.084 1.00 81.75 776 TYR A C 1
ATOM 6175 O O . TYR A 1 776 ? -2.115 47.397 -39.645 1.00 81.75 776 TYR A O 1
ATOM 6183 N N . GLU A 1 777 ? -2.282 45.998 -41.395 1.00 81.69 777 GLU A N 1
ATOM 6184 C CA . GLU A 1 777 ? -2.157 47.038 -42.430 1.00 81.69 777 GLU A CA 1
ATOM 6185 C C . GLU A 1 777 ? -3.252 48.112 -42.322 1.00 81.69 777 GLU A C 1
ATOM 6187 O O . GLU A 1 777 ? -2.984 49.296 -42.533 1.00 81.69 777 GLU A O 1
ATOM 6192 N N . ALA A 1 778 ? -4.475 47.718 -41.955 1.00 79.19 778 ALA A N 1
ATOM 6193 C CA . ALA A 1 778 ? -5.612 48.627 -41.835 1.00 79.19 778 ALA A CA 1
ATOM 6194 C C . ALA A 1 778 ? -5.624 49.442 -40.529 1.00 79.19 778 ALA A C 1
ATOM 6196 O O . ALA A 1 778 ? -6.072 50.589 -40.525 1.00 79.19 778 ALA A O 1
ATOM 6197 N N . THR A 1 779 ? -5.173 48.860 -39.414 1.00 78.00 779 THR A N 1
ATOM 6198 C CA . THR A 1 779 ? -5.270 49.484 -38.079 1.00 78.00 779 THR A CA 1
ATOM 6199 C C . THR A 1 779 ? -3.978 50.148 -37.618 1.00 78.00 779 THR A C 1
ATOM 6201 O O . THR A 1 779 ? -4.027 51.125 -36.872 1.00 78.00 779 THR A O 1
ATOM 6204 N N . ASN A 1 780 ? -2.830 49.627 -38.057 1.00 69.81 780 ASN A N 1
ATOM 6205 C CA . ASN A 1 780 ? -1.485 50.023 -37.644 1.00 69.81 780 ASN A CA 1
ATOM 6206 C C . ASN A 1 780 ? -1.286 50.080 -36.110 1.00 69.81 780 ASN A C 1
ATOM 6208 O O . ASN A 1 780 ? -0.472 50.853 -35.600 1.00 69.81 780 ASN A O 1
ATOM 6212 N N . ASP A 1 781 ? -2.051 49.272 -35.367 1.00 74.19 781 ASP A N 1
ATOM 6213 C CA . ASP A 1 781 ? -2.023 49.195 -33.904 1.00 74.19 781 ASP A CA 1
ATOM 6214 C C . ASP A 1 781 ? -0.716 48.540 -33.425 1.00 74.19 781 ASP A C 1
ATOM 6216 O O . ASP A 1 781 ? -0.296 47.493 -33.934 1.00 74.19 781 ASP A O 1
ATOM 6220 N N . SER A 1 782 ? -0.076 49.131 -32.413 1.00 64.75 782 SER A N 1
ATOM 6221 C CA . SER A 1 782 ? 1.144 48.589 -31.810 1.00 64.75 782 SER A CA 1
ATOM 6222 C C . SER A 1 782 ? 0.923 47.205 -31.192 1.00 64.75 782 SER A C 1
ATOM 6224 O O . SER A 1 782 ? 1.853 46.403 -31.193 1.00 64.75 782 SER A O 1
ATOM 6226 N N . ALA A 1 783 ? -0.300 46.884 -30.755 1.00 64.12 783 ALA A N 1
ATOM 6227 C CA . ALA A 1 783 ? -0.661 45.557 -30.251 1.00 64.12 783 ALA A CA 1
ATOM 6228 C C . ALA A 1 783 ? -0.758 44.483 -31.356 1.00 64.12 783 ALA A C 1
ATOM 6230 O O . ALA A 1 783 ? -0.605 43.296 -31.072 1.00 64.12 783 ALA A O 1
ATOM 6231 N N . CYS A 1 784 ? -0.994 44.880 -32.613 1.00 69.31 784 CYS A N 1
ATOM 6232 C CA . CYS A 1 784 ? -1.096 43.971 -33.764 1.00 69.31 784 CYS A CA 1
ATOM 6233 C C . CYS A 1 784 ? 0.251 43.738 -34.468 1.00 69.31 784 CYS A C 1
ATOM 6235 O O . CYS A 1 784 ? 0.413 42.747 -35.181 1.00 69.31 784 CYS A O 1
ATOM 6237 N N . LYS A 1 785 ? 1.226 44.631 -34.257 1.00 73.00 785 LYS A N 1
ATOM 6238 C CA . LYS A 1 785 ? 2.555 44.565 -34.877 1.00 73.00 785 LYS A CA 1
ATOM 6239 C C . LYS A 1 785 ? 3.285 43.256 -34.562 1.00 73.00 785 LYS A C 1
ATOM 6241 O O . LYS A 1 785 ? 3.782 42.598 -35.470 1.00 73.00 785 LYS A O 1
ATOM 6246 N N . ASP A 1 786 ? 3.271 42.845 -33.296 1.00 68.12 786 ASP A N 1
ATOM 6247 C CA . ASP A 1 786 ? 3.958 41.633 -32.837 1.00 68.12 786 ASP A CA 1
ATOM 6248 C C . ASP A 1 786 ? 3.349 40.346 -33.421 1.00 68.12 786 ASP A C 1
ATOM 6250 O O . ASP A 1 786 ? 4.070 39.383 -33.697 1.00 68.12 786 ASP A O 1
ATOM 6254 N N . LEU A 1 787 ? 2.026 40.327 -33.634 1.00 72.75 787 LEU A N 1
ATOM 6255 C CA . LEU A 1 787 ? 1.338 39.214 -34.297 1.00 72.75 787 LEU A CA 1
ATOM 6256 C C . LEU A 1 787 ? 1.741 39.135 -35.770 1.00 72.75 787 LEU A C 1
ATOM 6258 O O . LEU A 1 787 ? 2.059 38.056 -36.264 1.00 72.75 787 LEU A O 1
ATOM 6262 N N . ASN A 1 788 ? 1.772 40.277 -36.458 1.00 79.25 788 ASN A N 1
ATOM 6263 C CA . ASN A 1 788 ? 2.169 40.345 -37.859 1.00 79.25 788 ASN A CA 1
ATOM 6264 C C . ASN A 1 788 ? 3.642 39.944 -38.068 1.00 79.25 788 ASN A C 1
ATOM 6266 O O . ASN A 1 788 ? 3.966 39.244 -39.026 1.00 79.25 788 ASN A O 1
ATOM 6270 N N . ASP A 1 789 ? 4.536 40.312 -37.149 1.00 76.50 789 ASP A N 1
ATOM 6271 C CA . ASP A 1 789 ? 5.939 39.888 -37.200 1.00 76.50 789 ASP A CA 1
ATOM 6272 C C . ASP A 1 789 ? 6.087 38.363 -37.033 1.00 76.50 789 ASP A C 1
ATOM 6274 O O . ASP A 1 789 ? 6.894 37.743 -37.731 1.00 76.50 789 ASP A O 1
ATOM 6278 N N . LEU A 1 790 ? 5.267 37.727 -36.185 1.00 75.75 790 LEU A N 1
ATOM 6279 C CA . LEU A 1 790 ? 5.217 36.263 -36.075 1.00 75.75 790 LEU A CA 1
ATOM 6280 C C . LEU A 1 790 ? 4.708 35.610 -37.369 1.00 75.75 790 LEU A C 1
ATOM 6282 O O . LEU A 1 790 ? 5.307 34.638 -37.832 1.00 75.75 790 LEU A O 1
ATOM 6286 N N . VAL A 1 791 ? 3.654 36.159 -37.981 1.00 82.06 791 VAL A N 1
ATOM 6287 C CA . VAL A 1 791 ? 3.128 35.685 -39.274 1.00 82.06 791 VAL A CA 1
ATOM 6288 C C . VAL A 1 791 ? 4.205 35.747 -40.360 1.00 82.06 791 VAL A C 1
ATOM 6290 O O . VAL A 1 791 ? 4.395 34.777 -41.097 1.00 82.06 791 VAL A O 1
ATOM 6293 N N . ARG A 1 792 ? 4.975 36.841 -40.423 1.00 82.44 792 ARG A N 1
ATOM 6294 C CA . ARG A 1 792 ? 6.091 36.979 -41.373 1.00 82.44 792 ARG A CA 1
ATOM 6295 C C . ARG A 1 792 ? 7.161 35.914 -41.161 1.00 82.44 792 ARG A C 1
ATOM 6297 O O . ARG A 1 792 ? 7.600 35.316 -42.135 1.00 82.44 792 ARG A O 1
ATOM 6304 N N . ILE A 1 793 ? 7.551 35.646 -39.914 1.00 80.69 793 ILE A N 1
ATOM 6305 C CA . ILE A 1 793 ? 8.538 34.603 -39.587 1.00 80.69 793 ILE A CA 1
ATOM 6306 C C . ILE A 1 793 ? 8.052 33.226 -40.055 1.00 80.69 793 ILE A C 1
ATOM 6308 O O . ILE A 1 793 ? 8.798 32.510 -40.721 1.00 80.69 793 ILE A O 1
ATOM 6312 N N . VAL A 1 794 ? 6.799 32.877 -39.752 1.00 82.06 794 VAL A N 1
ATOM 6313 C CA . VAL A 1 794 ? 6.186 31.603 -40.161 1.00 82.06 794 VAL A CA 1
ATOM 6314 C C . VAL A 1 794 ? 6.176 31.463 -41.686 1.00 82.06 794 VAL A C 1
ATOM 6316 O O . VAL A 1 794 ? 6.584 30.423 -42.203 1.00 82.06 794 VAL A O 1
ATOM 6319 N N . ARG A 1 795 ? 5.768 32.509 -42.421 1.00 85.06 795 ARG A N 1
ATOM 6320 C CA . ARG A 1 795 ? 5.749 32.485 -43.894 1.00 85.06 795 ARG A CA 1
ATOM 6321 C C . ARG A 1 795 ? 7.150 32.365 -44.496 1.00 85.06 795 ARG A C 1
ATOM 6323 O O . ARG A 1 795 ? 7.315 31.611 -45.449 1.00 85.06 795 ARG A O 1
ATOM 6330 N N . THR A 1 796 ? 8.150 33.051 -43.943 1.00 83.94 796 THR A N 1
ATOM 6331 C CA . THR A 1 796 ? 9.544 32.926 -44.402 1.00 83.94 796 THR A CA 1
ATOM 6332 C C . THR A 1 796 ? 10.058 31.498 -44.213 1.00 83.94 796 THR A C 1
ATOM 6334 O O . THR A 1 796 ? 10.579 30.912 -45.155 1.00 83.94 796 THR A O 1
ATOM 6337 N N . MET A 1 797 ? 9.839 30.891 -43.040 1.00 81.81 797 MET A N 1
ATOM 6338 C CA . MET A 1 797 ? 10.273 29.511 -42.774 1.00 81.81 797 MET A CA 1
ATOM 6339 C C . MET A 1 797 ? 9.558 28.480 -43.659 1.00 81.81 797 MET A C 1
ATOM 6341 O O . MET A 1 797 ? 10.178 27.505 -44.082 1.00 81.81 797 MET A O 1
ATOM 6345 N N . ASN A 1 798 ? 8.272 28.696 -43.962 1.00 85.50 798 ASN A N 1
ATOM 6346 C CA . ASN A 1 798 ? 7.528 27.864 -44.910 1.00 85.50 798 ASN A CA 1
ATOM 6347 C C . ASN A 1 798 ? 8.146 27.931 -46.320 1.00 85.50 798 ASN A C 1
ATOM 6349 O O . ASN A 1 798 ? 8.340 26.898 -46.954 1.00 85.50 798 ASN A O 1
ATOM 6353 N N . GLN A 1 799 ? 8.500 29.136 -46.784 1.00 84.62 799 GLN A N 1
ATOM 6354 C CA . GLN A 1 799 ? 9.085 29.362 -48.112 1.00 84.62 799 GLN A CA 1
ATOM 6355 C C . GLN A 1 799 ? 10.511 28.816 -48.243 1.00 84.62 799 GLN A C 1
ATOM 6357 O O . GLN A 1 799 ? 10.879 28.324 -49.308 1.00 84.62 799 GLN A O 1
ATOM 6362 N N . GLU A 1 800 ? 11.308 28.894 -47.176 1.00 82.69 800 GLU A N 1
ATOM 6363 C CA . GLU A 1 800 ? 12.681 28.377 -47.147 1.00 82.69 800 GLU A CA 1
ATOM 6364 C C . GLU A 1 800 ? 12.746 26.843 -47.072 1.00 82.69 800 GLU A C 1
ATOM 6366 O O . GLU A 1 800 ? 13.782 26.264 -47.393 1.00 82.69 800 GLU A O 1
ATOM 6371 N N . GLY A 1 801 ? 11.654 26.169 -46.688 1.00 81.31 801 GLY A N 1
ATOM 6372 C CA . GLY A 1 801 ? 11.574 24.705 -46.690 1.00 81.31 801 GLY A CA 1
ATOM 6373 C C . GLY A 1 801 ? 12.559 24.031 -45.731 1.00 81.31 801 GLY A C 1
ATOM 6374 O O . GLY A 1 801 ? 13.098 22.971 -46.051 1.00 81.31 801 GLY A O 1
ATOM 6375 N N . LEU A 1 802 ? 12.823 24.652 -44.577 1.00 81.69 802 LEU A N 1
ATOM 6376 C CA . LEU A 1 802 ? 13.827 24.176 -43.623 1.00 81.69 802 LEU A CA 1
ATOM 6377 C C . LEU A 1 802 ? 13.502 22.764 -43.084 1.00 81.69 802 LEU A C 1
ATOM 6379 O O . LEU A 1 802 ? 12.329 22.441 -42.857 1.00 81.69 802 LEU A O 1
ATOM 6383 N N . PRO A 1 803 ? 14.524 21.925 -42.817 1.00 85.75 803 PRO A N 1
ATOM 6384 C CA . PRO A 1 803 ? 14.339 20.649 -42.131 1.00 85.75 803 PRO A CA 1
ATOM 6385 C C . PRO A 1 803 ? 13.740 20.836 -40.725 1.00 85.75 803 PRO A C 1
ATOM 6387 O O . PRO A 1 803 ? 14.075 21.808 -40.041 1.00 85.75 803 PRO A O 1
ATOM 6390 N N . PRO A 1 804 ? 12.931 19.885 -40.219 1.00 86.38 804 PRO A N 1
ATOM 6391 C CA . PRO A 1 804 ? 12.217 20.042 -38.950 1.00 86.38 804 PRO A CA 1
ATOM 6392 C C . PRO A 1 804 ? 13.148 20.274 -37.754 1.00 86.38 804 PRO A C 1
ATOM 6394 O O . PRO A 1 804 ? 12.858 21.122 -36.914 1.00 86.38 804 PRO A O 1
ATOM 6397 N N . ALA A 1 805 ? 14.309 19.615 -37.699 1.00 84.38 805 ALA A N 1
ATOM 6398 C CA . ALA A 1 805 ? 15.293 19.848 -36.640 1.00 84.38 805 ALA A CA 1
ATOM 6399 C C . ALA A 1 805 ? 15.872 21.277 -36.650 1.00 84.38 805 ALA A C 1
ATOM 6401 O O . ALA A 1 805 ? 16.170 21.829 -35.585 1.00 84.38 805 ALA A O 1
ATOM 6402 N N . GLU A 1 806 ? 16.022 21.887 -37.830 1.00 83.44 806 GLU A N 1
ATOM 6403 C CA . GLU A 1 806 ? 16.478 23.272 -37.978 1.00 83.44 806 GLU A CA 1
ATOM 6404 C C . GLU A 1 806 ? 15.366 24.264 -37.641 1.00 83.44 806 GLU A C 1
ATOM 6406 O O . GLU A 1 806 ? 15.626 25.239 -36.936 1.00 83.44 806 GLU A O 1
ATOM 6411 N N . THR A 1 807 ? 14.121 23.982 -38.037 1.00 82.62 807 THR A N 1
ATOM 6412 C CA . THR A 1 807 ? 12.940 24.767 -37.645 1.00 82.62 807 THR A CA 1
ATOM 6413 C C . THR A 1 807 ? 12.768 24.791 -36.122 1.00 82.62 807 THR A C 1
ATOM 6415 O O . THR A 1 807 ? 12.585 25.863 -35.542 1.00 82.62 807 THR A O 1
ATOM 6418 N N . ILE A 1 808 ? 12.919 23.640 -35.449 1.00 83.44 808 ILE A N 1
ATOM 6419 C CA . ILE A 1 808 ? 12.913 23.543 -33.976 1.00 83.44 808 ILE A CA 1
ATOM 6420 C C . ILE A 1 808 ? 14.081 24.345 -33.381 1.00 83.44 808 ILE A C 1
ATOM 6422 O O . ILE A 1 808 ? 13.900 25.100 -32.425 1.00 83.44 808 ILE A O 1
ATOM 6426 N N . ASN A 1 809 ? 15.284 24.240 -33.954 1.00 80.56 809 ASN A N 1
ATOM 6427 C CA . ASN A 1 809 ? 16.455 24.982 -33.477 1.00 80.56 809 ASN A CA 1
ATOM 6428 C C . ASN A 1 809 ? 16.274 26.504 -33.609 1.00 80.56 809 ASN A C 1
ATOM 6430 O O . ASN A 1 809 ? 16.667 27.269 -32.728 1.00 80.56 809 ASN A O 1
ATOM 6434 N N . LEU A 1 810 ? 15.664 26.961 -34.701 1.00 74.75 810 LEU A N 1
ATOM 6435 C CA . LEU A 1 810 ? 15.398 28.372 -34.955 1.00 74.75 810 LEU A CA 1
ATOM 6436 C C . LEU A 1 810 ? 14.323 28.914 -34.001 1.00 74.75 810 LEU A C 1
ATOM 6438 O O . LEU A 1 810 ? 14.473 30.013 -33.464 1.00 74.75 810 LEU A O 1
ATOM 6442 N N . LEU A 1 811 ? 13.306 28.109 -33.685 1.00 73.75 811 LEU A N 1
ATOM 6443 C CA . LEU A 1 811 ? 12.339 28.401 -32.625 1.00 73.75 811 LEU A CA 1
ATOM 6444 C C . LEU A 1 811 ? 13.014 28.502 -31.239 1.00 73.75 811 LEU A C 1
ATOM 6446 O O . LEU A 1 811 ? 12.703 29.406 -30.463 1.00 73.75 811 LEU A O 1
ATOM 6450 N N . LYS A 1 812 ? 14.010 27.650 -30.944 1.00 67.75 812 LYS A N 1
ATOM 6451 C CA . LYS A 1 812 ? 14.843 27.759 -29.725 1.00 67.75 812 LYS A CA 1
ATOM 6452 C C . LYS A 1 812 ? 15.709 29.033 -29.711 1.00 67.75 812 LYS A C 1
ATOM 6454 O O . LYS A 1 812 ? 15.977 29.571 -28.636 1.00 67.75 812 LYS A O 1
ATOM 6459 N N . ARG A 1 813 ? 16.164 29.511 -30.879 1.00 61.28 813 ARG A N 1
ATOM 6460 C CA . ARG A 1 813 ? 17.062 30.679 -31.041 1.00 61.28 813 ARG A CA 1
ATOM 6461 C C . ARG A 1 813 ? 16.346 32.032 -31.092 1.00 61.28 813 ARG A C 1
ATOM 6463 O O . ARG A 1 813 ? 16.946 33.022 -30.688 1.00 61.28 813 ARG A O 1
ATOM 6470 N N . THR A 1 814 ? 15.083 32.094 -31.516 1.00 58.72 814 THR A N 1
ATOM 6471 C CA . THR A 1 814 ? 14.260 33.327 -31.630 1.00 58.72 814 THR A CA 1
ATOM 6472 C C . THR A 1 814 ? 13.783 33.898 -30.272 1.00 58.72 814 THR A C 1
ATOM 6474 O O . THR A 1 814 ? 12.775 34.593 -30.170 1.00 58.72 814 THR A O 1
ATOM 6477 N N . GLN A 1 815 ? 14.565 33.649 -29.220 1.00 47.44 815 GLN A N 1
ATOM 6478 C CA . GLN A 1 815 ? 14.511 34.173 -27.850 1.00 47.44 815 GLN A CA 1
ATOM 6479 C C . GLN A 1 815 ? 13.329 33.796 -26.944 1.00 47.44 815 GLN A C 1
ATOM 6481 O O . GLN A 1 815 ? 13.574 33.644 -25.752 1.00 47.44 815 GLN A O 1
ATOM 6486 N N . LYS A 1 816 ? 12.103 33.515 -27.407 1.00 52.34 816 LYS A N 1
ATOM 6487 C CA . LYS A 1 816 ? 10.988 33.362 -26.443 1.00 52.34 816 LYS A CA 1
ATOM 6488 C C . LYS A 1 816 ? 10.756 31.979 -25.822 1.00 52.34 816 LYS A C 1
ATOM 6490 O O . LYS A 1 816 ? 10.562 31.960 -24.618 1.00 52.34 816 LYS A O 1
ATOM 6495 N N . LEU A 1 817 ? 10.859 30.833 -26.512 1.00 51.03 817 LEU A N 1
ATOM 6496 C CA . LEU A 1 817 ? 10.708 29.523 -25.826 1.00 51.03 817 LEU A CA 1
ATOM 6497 C C . LEU A 1 817 ? 11.717 29.379 -24.682 1.00 51.03 817 LEU A C 1
ATOM 6499 O O . LEU A 1 817 ? 11.364 29.062 -23.551 1.00 51.03 817 LEU A O 1
ATOM 6503 N N . ARG A 1 818 ? 12.984 29.693 -24.972 1.00 47.41 818 ARG A N 1
ATOM 6504 C CA . ARG A 1 818 ? 14.039 29.628 -23.972 1.00 47.41 818 ARG A CA 1
ATOM 6505 C C . ARG A 1 818 ? 13.782 30.611 -22.839 1.00 47.41 818 ARG A C 1
ATOM 6507 O O . ARG A 1 818 ? 14.008 30.200 -21.731 1.00 47.41 818 ARG A O 1
ATOM 6514 N N . GLU A 1 819 ? 13.303 31.837 -23.052 1.00 48.53 819 GLU A N 1
ATOM 6515 C CA . GLU A 1 819 ? 13.024 32.813 -21.974 1.00 48.53 819 GLU A CA 1
ATOM 6516 C C . GLU A 1 819 ? 11.744 32.538 -21.167 1.00 48.53 819 GLU A C 1
ATOM 6518 O O . GLU A 1 819 ? 11.730 32.753 -19.957 1.00 48.53 819 GLU A O 1
ATOM 6523 N N . ILE A 1 820 ? 10.688 32.020 -21.796 1.00 47.91 820 ILE A N 1
ATOM 6524 C CA . ILE A 1 820 ? 9.424 31.648 -21.137 1.00 47.91 820 ILE A CA 1
ATOM 6525 C C . ILE A 1 820 ? 9.668 30.492 -20.172 1.00 47.91 820 ILE A C 1
ATOM 6527 O O . ILE A 1 820 ? 9.248 30.559 -19.016 1.00 47.91 820 ILE A O 1
ATOM 6531 N N . TYR A 1 821 ? 10.437 29.496 -20.618 1.00 47.91 821 TYR A N 1
ATOM 6532 C CA . TYR A 1 821 ? 10.854 28.366 -19.794 1.00 47.91 821 TYR A CA 1
ATOM 6533 C C . TYR A 1 821 ? 12.156 28.630 -19.007 1.00 47.91 821 TYR A C 1
ATOM 6535 O O . TYR A 1 821 ? 12.389 27.935 -18.034 1.00 47.91 821 TYR A O 1
ATOM 6543 N N . LYS A 1 822 ? 12.965 29.661 -19.327 1.00 41.97 822 LYS A N 1
ATOM 6544 C CA . LYS A 1 822 ? 14.096 30.162 -18.491 1.00 41.97 822 LYS A CA 1
ATOM 6545 C C . LYS A 1 822 ? 13.653 31.134 -17.402 1.00 41.97 822 LYS A C 1
ATOM 6547 O O . LYS A 1 822 ? 14.452 31.473 -16.530 1.00 41.97 822 LYS A O 1
ATOM 6552 N N . SER A 1 823 ? 12.413 31.628 -17.422 1.00 41.66 823 SER A N 1
ATOM 6553 C CA . SER A 1 823 ? 11.878 32.343 -16.258 1.00 41.66 823 SER A CA 1
ATOM 6554 C C . SER A 1 823 ? 11.857 31.424 -15.020 1.00 41.66 823 SER A C 1
ATOM 6556 O O . SER A 1 823 ? 12.021 31.915 -13.896 1.00 41.66 823 SER A O 1
ATOM 6558 N N . ALA A 1 824 ? 11.835 30.101 -15.251 1.00 39.81 824 ALA A N 1
ATOM 6559 C CA . ALA A 1 824 ? 12.500 29.099 -14.424 1.00 39.81 824 ALA A CA 1
ATOM 6560 C C . ALA A 1 824 ? 14.013 29.115 -14.722 1.00 39.81 824 ALA A C 1
ATOM 6562 O O . ALA A 1 824 ? 14.494 28.580 -15.717 1.00 39.81 824 ALA A O 1
ATOM 6563 N N . THR A 1 825 ? 14.778 29.833 -13.904 1.00 40.44 825 THR A N 1
ATOM 6564 C CA . THR A 1 825 ? 16.243 29.897 -14.004 1.00 40.44 825 THR A CA 1
ATOM 6565 C C . THR A 1 825 ? 16.820 28.521 -13.685 1.00 40.44 825 THR A C 1
ATOM 6567 O O . THR A 1 825 ? 17.080 28.222 -12.525 1.00 40.44 825 THR A O 1
ATOM 6570 N N . VAL A 1 826 ? 16.991 27.691 -14.712 1.00 37.03 826 VAL A N 1
ATOM 6571 C CA . VAL A 1 826 ? 17.727 26.427 -14.646 1.00 37.03 826 VAL A CA 1
ATOM 6572 C C . VAL A 1 826 ? 19.226 26.763 -14.571 1.00 37.03 826 VAL A C 1
ATOM 6574 O O . VAL A 1 826 ? 19.722 27.434 -15.485 1.00 37.03 826 VAL A O 1
ATOM 6577 N N . PRO A 1 827 ? 19.942 26.378 -13.495 1.00 35.44 827 PRO A N 1
ATOM 6578 C CA . PRO A 1 827 ? 21.390 26.554 -13.393 1.00 35.44 827 PRO A CA 1
ATOM 6579 C C . PRO A 1 827 ? 22.131 25.817 -14.513 1.00 35.44 827 PRO A C 1
ATOM 6581 O O . PRO A 1 827 ? 21.631 24.834 -15.063 1.00 35.44 827 PRO A O 1
ATOM 6584 N N . GLU A 1 828 ? 23.339 26.269 -14.844 1.00 29.84 828 GLU A N 1
ATOM 6585 C CA . GLU A 1 828 ? 24.218 25.558 -15.776 1.00 29.84 828 GLU A CA 1
ATOM 6586 C C . GLU A 1 828 ? 24.494 24.145 -15.221 1.00 29.84 828 GLU A C 1
ATOM 6588 O O . GLU A 1 828 ? 25.060 24.004 -14.143 1.00 29.84 828 GLU A O 1
ATOM 6593 N N . GLY A 1 829 ? 24.012 23.102 -15.912 1.00 38.25 829 GLY A N 1
ATOM 6594 C CA . GLY A 1 829 ? 24.145 21.698 -15.488 1.00 38.25 829 GLY A CA 1
ATOM 6595 C C . GLY A 1 829 ? 22.873 21.020 -14.955 1.00 38.25 829 GLY A C 1
ATOM 6596 O O . GLY A 1 829 ? 22.881 19.804 -14.789 1.00 38.25 829 GLY A O 1
ATOM 6597 N N . VAL A 1 830 ? 21.764 21.742 -14.745 1.00 33.88 830 VAL A N 1
ATOM 6598 C CA . VAL A 1 830 ? 20.480 21.126 -14.349 1.00 33.88 830 VAL A CA 1
ATOM 6599 C C . VAL A 1 830 ? 19.640 20.805 -15.582 1.00 33.88 830 VAL A C 1
ATOM 6601 O O . VAL A 1 830 ? 19.499 21.616 -16.498 1.00 33.88 830 VAL A O 1
ATOM 6604 N N . VAL A 1 831 ? 19.075 19.601 -15.613 1.00 40.28 831 VAL A N 1
ATOM 6605 C CA . VAL A 1 831 ? 18.356 19.082 -16.772 1.00 40.28 831 VAL A CA 1
ATOM 6606 C C . VAL A 1 831 ? 16.848 19.197 -16.555 1.00 40.28 831 VAL A C 1
ATOM 6608 O O . VAL A 1 831 ? 16.278 18.553 -15.683 1.00 40.28 831 VAL A O 1
ATOM 6611 N N . TYR A 1 832 ? 16.194 20.054 -17.339 1.00 50.31 832 TYR A N 1
ATOM 6612 C CA . TYR A 1 832 ? 14.748 20.268 -17.281 1.00 50.31 832 TYR A CA 1
ATOM 6613 C C . TYR A 1 832 ? 14.028 19.245 -18.173 1.00 50.31 832 TYR A C 1
ATOM 6615 O O . TYR A 1 832 ? 14.092 19.351 -19.401 1.00 50.31 832 TYR A O 1
ATOM 6623 N N . GLU A 1 833 ? 13.343 18.270 -17.563 1.00 52.41 833 GLU A N 1
ATOM 6624 C CA . GLU A 1 833 ? 12.686 17.137 -18.246 1.00 52.41 833 GLU A CA 1
ATOM 6625 C C . GLU A 1 833 ? 11.827 17.531 -19.471 1.00 52.41 833 GLU A C 1
ATOM 6627 O O . GLU A 1 833 ? 11.949 16.891 -20.519 1.00 52.41 833 GLU A O 1
ATOM 6632 N N . PRO A 1 834 ? 11.004 18.602 -19.448 1.00 55.72 834 PRO A N 1
ATOM 6633 C CA . PRO A 1 834 ? 10.245 19.000 -20.637 1.00 55.72 834 PRO A CA 1
ATOM 6634 C C . PRO A 1 834 ? 11.106 19.559 -21.785 1.00 55.72 834 PRO A C 1
ATOM 6636 O O . PRO A 1 834 ? 10.798 19.331 -22.954 1.00 55.72 834 PRO A O 1
ATOM 6639 N N . MET A 1 835 ? 12.216 20.252 -21.490 1.00 61.25 835 MET A N 1
ATOM 6640 C CA . MET A 1 835 ? 13.168 20.699 -22.526 1.00 61.25 835 MET A CA 1
ATOM 6641 C C . MET A 1 835 ? 14.008 19.537 -23.049 1.00 61.25 835 MET A C 1
ATOM 6643 O O . MET A 1 835 ? 14.345 19.535 -24.231 1.00 61.25 835 MET A O 1
ATOM 6647 N N . GLN A 1 836 ? 14.272 18.528 -22.218 1.00 61.16 836 GLN A N 1
ATOM 6648 C CA . GLN A 1 836 ? 14.809 17.244 -22.658 1.00 61.16 836 GLN A CA 1
ATOM 6649 C C . GLN A 1 836 ? 13.875 16.562 -23.655 1.00 61.16 836 GLN A C 1
ATOM 6651 O O . GLN A 1 836 ? 14.338 16.126 -24.701 1.00 61.16 836 GLN A O 1
ATOM 6656 N N . LYS A 1 837 ? 12.561 16.532 -23.399 1.00 61.16 837 LYS A N 1
ATOM 6657 C CA . LYS A 1 837 ? 11.582 15.995 -24.360 1.00 61.16 837 LYS A CA 1
ATOM 6658 C C . LYS A 1 837 ? 11.569 16.785 -25.673 1.00 61.16 837 LYS A C 1
ATOM 6660 O O . LYS A 1 837 ? 11.476 16.191 -26.742 1.00 61.16 837 LYS A O 1
ATOM 6665 N N . VAL A 1 838 ? 11.732 18.110 -25.628 1.00 69.75 838 VAL A N 1
ATOM 6666 C CA . VAL A 1 838 ? 11.901 18.939 -26.840 1.00 69.75 838 VAL A CA 1
ATOM 6667 C C . VAL A 1 838 ? 13.237 18.664 -27.546 1.00 69.75 838 VAL A C 1
ATOM 6669 O O . VAL A 1 838 ? 13.299 18.697 -28.773 1.00 69.75 838 VAL A O 1
ATOM 6672 N N . GLU A 1 839 ? 14.311 18.379 -26.811 1.00 70.81 839 GLU A N 1
ATOM 6673 C CA . GLU A 1 839 ? 15.615 17.993 -27.370 1.00 70.81 839 GLU A CA 1
ATOM 6674 C C . GLU A 1 839 ? 15.601 16.601 -27.988 1.00 70.81 839 GLU A C 1
ATOM 6676 O O . GLU A 1 839 ? 16.129 16.423 -29.081 1.00 70.81 839 GLU A O 1
ATOM 6681 N N . GLN A 1 840 ? 14.925 15.648 -27.357 1.00 66.44 840 GLN A N 1
ATOM 6682 C CA . GLN A 1 840 ? 14.650 14.327 -27.910 1.00 66.44 840 GLN A CA 1
ATOM 6683 C C . GLN A 1 840 ? 13.810 14.444 -29.184 1.00 66.44 840 GLN A C 1
ATOM 6685 O O . GLN A 1 840 ? 14.182 13.873 -30.205 1.00 66.44 840 GLN A O 1
ATOM 6690 N N . LEU A 1 841 ? 12.749 15.262 -29.170 1.00 75.94 841 LEU A N 1
ATOM 6691 C CA . LEU A 1 841 ? 11.942 15.555 -30.358 1.00 75.94 841 LEU A CA 1
ATOM 6692 C C . LEU A 1 841 ? 12.791 16.187 -31.473 1.00 75.94 841 LEU A C 1
ATOM 6694 O O . LEU A 1 841 ? 12.609 15.874 -32.647 1.00 75.94 841 LEU A O 1
ATOM 6698 N N . GLN A 1 842 ? 13.730 17.070 -31.120 1.00 80.38 842 GLN A N 1
ATOM 6699 C CA . GLN A 1 842 ? 14.659 17.677 -32.071 1.00 80.38 842 GLN A CA 1
ATOM 6700 C C . GLN A 1 842 ? 15.637 16.649 -32.654 1.00 80.38 842 GLN A C 1
ATOM 6702 O O . GLN A 1 842 ? 15.915 16.696 -33.852 1.00 80.38 842 GLN A O 1
ATOM 6707 N N . GLU A 1 843 ? 16.174 15.751 -31.830 1.00 74.94 843 GLU A N 1
ATOM 6708 C CA . GLU A 1 843 ? 17.089 14.691 -32.260 1.00 74.94 843 GLU A CA 1
ATOM 6709 C C . GLU A 1 843 ? 16.377 13.691 -33.174 1.00 74.94 843 GLU A C 1
ATOM 6711 O O . GLU A 1 843 ? 16.891 13.338 -34.233 1.00 74.94 843 GLU A O 1
ATOM 6716 N N . GLU A 1 844 ? 15.153 13.307 -32.821 1.00 73.50 844 GLU A N 1
ATOM 6717 C CA . GLU A 1 844 ? 14.282 12.480 -33.649 1.00 73.50 844 GLU A CA 1
ATOM 6718 C C . GLU A 1 844 ? 13.981 13.165 -34.990 1.00 73.50 844 GLU A C 1
ATOM 6720 O O . GLU A 1 844 ? 14.106 12.554 -36.053 1.00 73.50 844 GLU A O 1
ATOM 6725 N N . ALA A 1 845 ? 13.680 14.467 -34.959 1.00 80.06 845 ALA A N 1
ATOM 6726 C CA . ALA A 1 845 ? 13.423 15.263 -36.152 1.00 80.06 845 ALA A CA 1
ATOM 6727 C C . ALA A 1 845 ? 14.614 15.301 -37.131 1.00 80.06 845 ALA A C 1
ATOM 6729 O O . ALA A 1 845 ? 14.400 15.537 -38.319 1.00 80.06 845 ALA A O 1
ATOM 6730 N N . ARG A 1 846 ? 15.860 15.048 -36.690 1.00 82.06 846 ARG A N 1
ATOM 6731 C CA . ARG A 1 846 ? 17.042 15.036 -37.584 1.00 82.06 846 ARG A CA 1
ATOM 6732 C C . ARG A 1 846 ? 16.989 13.937 -38.638 1.00 82.06 846 ARG A C 1
ATOM 6734 O O . ARG A 1 846 ? 17.672 14.043 -39.653 1.00 82.06 846 ARG A O 1
ATOM 6741 N N . GLN A 1 847 ? 16.205 12.891 -38.399 1.00 76.19 847 GLN A N 1
ATOM 6742 C CA . GLN A 1 847 ? 16.068 11.766 -39.322 1.00 76.19 847 GLN A CA 1
ATOM 6743 C C . GLN A 1 847 ? 15.180 12.102 -40.530 1.00 76.19 847 GLN A C 1
ATOM 6745 O O . GLN A 1 847 ? 15.192 11.370 -41.518 1.00 76.19 847 GLN A O 1
ATOM 6750 N N . TYR A 1 848 ? 14.450 13.222 -40.482 1.00 81.06 848 TYR A N 1
ATOM 6751 C CA . TYR A 1 848 ? 13.448 13.593 -41.477 1.00 81.06 848 TYR A CA 1
ATOM 6752 C C . TYR A 1 848 ? 13.873 14.815 -42.283 1.00 81.06 848 TYR A C 1
ATOM 6754 O O . TYR A 1 848 ? 14.438 15.776 -41.757 1.00 81.06 848 TYR A O 1
ATOM 6762 N N . LYS A 1 849 ? 13.570 14.798 -43.584 1.00 81.94 849 LYS A N 1
ATOM 6763 C CA . LYS A 1 849 ? 13.997 15.863 -44.506 1.00 81.94 849 LYS A CA 1
ATOM 6764 C C . LYS A 1 849 ? 13.033 17.041 -44.539 1.00 81.94 849 LYS A C 1
ATOM 6766 O O . LYS A 1 849 ? 13.450 18.150 -44.847 1.00 81.94 849 LYS A O 1
ATOM 6771 N N . THR A 1 850 ? 11.753 16.811 -44.246 1.00 83.94 850 THR A N 1
ATOM 6772 C CA . THR A 1 850 ? 10.708 17.841 -44.336 1.00 83.94 850 THR A CA 1
ATOM 6773 C C . THR A 1 850 ? 9.821 17.845 -43.096 1.00 83.94 850 THR A C 1
ATOM 6775 O O . THR A 1 850 ? 9.554 16.795 -42.511 1.00 83.94 850 THR A O 1
ATOM 6778 N N . VAL A 1 851 ? 9.323 19.025 -42.709 1.00 85.00 851 VAL A N 1
ATOM 6779 C CA . VAL A 1 851 ? 8.373 19.166 -41.589 1.00 85.00 851 VAL A CA 1
ATOM 6780 C C . VAL A 1 851 ? 7.103 18.344 -41.831 1.00 85.00 851 VAL A C 1
ATOM 6782 O O . VAL A 1 851 ? 6.583 17.725 -40.907 1.00 85.00 851 VAL A O 1
ATOM 6785 N N . LYS A 1 852 ? 6.646 18.270 -43.087 1.00 83.31 852 LYS A N 1
ATOM 6786 C CA . LYS A 1 852 ? 5.471 17.493 -43.496 1.00 83.31 852 LYS A CA 1
ATOM 6787 C C . LYS A 1 852 ? 5.604 16.002 -43.179 1.00 83.31 852 LYS A C 1
ATOM 6789 O O . LYS A 1 852 ? 4.676 15.414 -42.638 1.00 83.31 852 LYS A O 1
ATOM 6794 N N . GLU A 1 853 ? 6.741 15.401 -43.523 1.00 80.38 853 GLU A N 1
ATOM 6795 C CA . GLU A 1 853 ? 7.028 13.980 -43.284 1.00 80.38 853 GLU A CA 1
ATOM 6796 C C . GLU A 1 853 ? 7.050 13.664 -41.783 1.00 80.38 853 GLU A C 1
ATOM 6798 O O . GLU A 1 853 ? 6.387 12.732 -41.331 1.00 80.38 853 GLU A O 1
ATOM 6803 N N . PHE A 1 854 ? 7.735 14.506 -41.006 1.00 83.75 854 PHE A N 1
ATOM 6804 C CA . PHE A 1 854 ? 7.817 14.373 -39.554 1.00 83.75 854 PHE A CA 1
ATOM 6805 C C . PHE A 1 854 ? 6.442 14.479 -38.877 1.00 83.75 854 PHE A C 1
ATOM 6807 O O . PHE A 1 854 ? 6.080 13.628 -38.064 1.00 83.75 854 PHE A O 1
ATOM 6814 N N . LEU A 1 855 ? 5.638 15.483 -39.250 1.00 81.12 855 LEU A N 1
ATOM 6815 C CA . LEU A 1 855 ? 4.293 15.666 -38.701 1.00 81.12 855 LEU A CA 1
ATOM 6816 C C . LEU A 1 855 ? 3.343 14.534 -39.089 1.00 81.12 855 LEU A C 1
ATOM 6818 O O . LEU A 1 855 ? 2.555 14.118 -38.253 1.00 81.12 855 LEU A O 1
ATOM 6822 N N . GLN A 1 856 ? 3.423 13.998 -40.310 1.00 75.38 856 GLN A N 1
ATOM 6823 C CA . GLN A 1 856 ? 2.584 12.864 -40.716 1.00 75.38 856 GLN A CA 1
ATOM 6824 C C . GLN A 1 856 ? 2.869 11.605 -39.896 1.00 75.38 856 GLN A C 1
ATOM 6826 O O . GLN A 1 856 ? 1.944 10.859 -39.583 1.00 75.38 856 GLN A O 1
ATOM 6831 N N . ILE A 1 857 ? 4.131 11.357 -39.548 1.00 71.12 857 ILE A N 1
ATOM 6832 C CA . ILE A 1 857 ? 4.509 10.224 -38.696 1.00 71.12 857 ILE A CA 1
ATOM 6833 C C . ILE A 1 857 ? 4.023 10.457 -37.269 1.00 71.12 857 ILE A C 1
ATOM 6835 O O . ILE A 1 857 ? 3.398 9.567 -36.699 1.00 71.12 857 ILE A O 1
ATOM 6839 N N . LYS A 1 858 ? 4.201 11.668 -36.727 1.00 74.50 858 LYS A N 1
ATOM 6840 C CA . LYS A 1 858 ? 3.677 12.022 -35.402 1.00 74.50 858 LYS A CA 1
ATOM 6841 C C . LYS A 1 858 ? 2.154 11.955 -35.337 1.00 74.50 858 LYS A C 1
ATOM 6843 O O . LYS A 1 858 ? 1.629 11.363 -34.409 1.00 74.50 858 LYS A O 1
ATOM 6848 N N . GLU A 1 859 ? 1.440 12.447 -36.344 1.00 65.44 859 GLU A N 1
ATOM 6849 C CA . GLU A 1 859 ? -0.020 12.330 -36.424 1.00 65.44 859 GLU A CA 1
ATOM 6850 C C . GLU A 1 859 ? -0.479 10.871 -36.545 1.00 65.44 859 GLU A C 1
ATOM 6852 O O . GLU A 1 859 ? -1.463 10.506 -35.911 1.00 65.44 859 GLU A O 1
ATOM 6857 N N . LYS A 1 860 ? 0.233 10.015 -37.291 1.00 58.81 860 LYS A N 1
ATOM 6858 C CA . LYS A 1 860 ? -0.063 8.570 -37.362 1.00 58.81 860 LYS A CA 1
ATOM 6859 C C . LYS A 1 860 ? 0.220 7.833 -36.052 1.00 58.81 860 LYS A C 1
ATOM 6861 O O . LYS A 1 860 ? -0.502 6.898 -35.728 1.00 58.81 860 LYS A O 1
ATOM 6866 N N . MET A 1 861 ? 1.257 8.238 -35.322 1.00 55.78 861 MET A N 1
ATOM 6867 C CA . MET A 1 861 ? 1.573 7.707 -33.992 1.00 55.78 861 MET A CA 1
ATOM 6868 C C . MET A 1 861 ? 0.574 8.200 -32.932 1.00 55.78 861 MET A C 1
ATOM 6870 O O . MET A 1 861 ? 0.249 7.459 -32.014 1.00 55.78 861 MET A O 1
ATOM 6874 N N . SER A 1 862 ? 0.070 9.433 -33.060 1.00 51.16 862 SER A N 1
ATOM 6875 C CA . SER A 1 862 ? -0.847 10.060 -32.095 1.00 51.16 862 SER A CA 1
ATOM 6876 C C . SER A 1 862 ? -2.333 9.804 -32.364 1.00 51.16 862 SER A C 1
ATOM 6878 O O . SER A 1 862 ? -3.129 9.930 -31.441 1.00 51.16 862 SER A O 1
ATOM 6880 N N . ASN A 1 863 ? -2.721 9.475 -33.599 1.00 42.12 863 ASN A N 1
ATOM 6881 C CA . ASN A 1 863 ? -4.109 9.243 -34.001 1.00 42.12 863 ASN A CA 1
ATOM 6882 C C . ASN A 1 863 ? -4.220 7.897 -34.746 1.00 42.12 863 ASN A C 1
ATOM 6884 O O . ASN A 1 863 ? -4.173 7.859 -35.982 1.00 42.12 863 ASN A O 1
ATOM 6888 N N . PRO A 1 864 ? -4.362 6.770 -34.026 1.00 41.12 864 PRO A N 1
ATOM 6889 C CA . PRO A 1 864 ? -4.797 5.531 -34.651 1.00 41.12 864 PRO A CA 1
ATOM 6890 C C . PRO A 1 864 ? -6.228 5.742 -35.169 1.00 41.12 864 PRO A C 1
ATOM 6892 O O . PRO A 1 864 ? -7.098 6.203 -34.438 1.00 41.12 864 PRO A O 1
ATOM 6895 N N . LEU A 1 865 ? -6.453 5.477 -36.456 1.00 37.69 865 LEU A N 1
ATOM 6896 C CA . LEU A 1 865 ? -7.743 5.648 -37.132 1.00 37.69 865 LEU A CA 1
ATOM 6897 C C . LEU A 1 865 ? -8.900 5.051 -36.303 1.00 37.69 865 LEU A C 1
ATOM 6899 O O . LEU A 1 865 ? -8.872 3.865 -35.972 1.00 37.69 865 LEU A O 1
ATOM 6903 N N . GLU A 1 866 ? -9.930 5.860 -36.023 1.00 32.62 866 GLU A N 1
ATOM 6904 C CA . GLU A 1 866 ? -11.238 5.391 -35.548 1.00 32.62 866 GLU A CA 1
ATOM 6905 C C . GLU A 1 866 ? -11.788 4.385 -36.574 1.00 32.62 866 GLU A C 1
ATOM 6907 O O . GLU A 1 866 ? -12.214 4.762 -37.668 1.00 32.62 866 GLU A O 1
ATOM 6912 N N . GLY A 1 867 ? -11.711 3.089 -36.264 1.00 35.66 867 GLY A N 1
ATOM 6913 C CA . GLY A 1 867 ? -12.205 2.035 -37.154 1.00 35.66 867 GLY A CA 1
ATOM 6914 C C . GLY A 1 867 ? -11.609 0.639 -36.963 1.00 35.66 867 GLY A C 1
ATOM 6915 O O . GLY A 1 867 ? -12.192 -0.318 -37.464 1.00 35.66 867 GLY A O 1
ATOM 6916 N N . GLU A 1 868 ? -10.502 0.479 -36.230 1.00 37.19 868 GLU A N 1
ATOM 6917 C CA . GLU A 1 868 ? -9.860 -0.832 -36.013 1.00 37.19 868 GLU A CA 1
ATOM 6918 C C . GLU A 1 868 ? -9.465 -1.067 -34.543 1.00 37.19 868 GLU A C 1
ATOM 6920 O O . GLU A 1 868 ? -8.301 -1.299 -34.222 1.00 37.19 868 GLU A O 1
ATOM 6925 N N . GLU A 1 869 ? -10.437 -1.058 -33.627 1.00 39.53 869 GLU A N 1
ATOM 6926 C CA . GLU A 1 869 ? -10.218 -1.465 -32.225 1.00 39.53 869 GLU A CA 1
ATOM 6927 C C . GLU A 1 869 ? -9.826 -2.955 -32.077 1.00 39.53 869 GLU A C 1
ATOM 6929 O O . GLU A 1 869 ? -9.419 -3.391 -31.004 1.00 39.53 869 GLU A O 1
ATOM 6934 N N . SER A 1 870 ? -9.903 -3.760 -33.146 1.00 40.50 870 SER A N 1
ATOM 6935 C CA . SER A 1 870 ? -9.755 -5.219 -33.064 1.00 40.50 870 SER A CA 1
ATOM 6936 C C . SER A 1 870 ? -8.324 -5.764 -33.179 1.00 40.50 870 SER A C 1
ATOM 6938 O O . SER A 1 870 ? -8.145 -6.959 -32.956 1.00 40.50 870 SER A O 1
ATOM 6940 N N . GLN A 1 871 ? -7.312 -4.970 -33.560 1.00 51.06 871 GLN A N 1
ATOM 6941 C CA . GLN A 1 871 ? -5.962 -5.513 -33.831 1.00 51.06 871 GLN A CA 1
ATOM 6942 C C . GLN A 1 871 ? -4.977 -5.458 -32.647 1.00 51.06 871 GLN A C 1
ATOM 6944 O O . GLN A 1 871 ? -3.973 -6.164 -32.677 1.00 51.06 871 GLN A O 1
ATOM 6949 N N . GLY A 1 872 ? -5.273 -4.716 -31.571 1.00 67.94 872 GLY A N 1
ATOM 6950 C CA . GLY A 1 872 ? -4.372 -4.582 -30.412 1.00 67.94 872 GLY A CA 1
ATOM 6951 C C . GLY A 1 872 ? -3.023 -3.912 -30.742 1.00 67.94 872 GLY A C 1
ATOM 6952 O O . GLY A 1 872 ? -2.711 -3.633 -31.897 1.00 67.94 872 GLY A O 1
ATOM 6953 N N . PHE A 1 873 ? -2.211 -3.624 -29.724 1.00 85.00 873 PHE A N 1
ATOM 6954 C CA . PHE A 1 873 ? -0.862 -3.054 -29.868 1.00 85.00 873 PHE A CA 1
ATOM 6955 C C . PHE A 1 873 ? 0.101 -3.725 -28.885 1.00 85.00 873 PHE A C 1
ATOM 6957 O O . PHE A 1 873 ? -0.322 -4.178 -27.822 1.00 85.00 873 PHE A O 1
ATOM 6964 N N . VAL A 1 874 ? 1.389 -3.760 -29.226 1.00 89.62 874 VAL A N 1
ATOM 6965 C CA . VAL A 1 874 ? 2.458 -4.235 -28.335 1.00 89.62 874 VAL A CA 1
ATOM 6966 C C . VAL A 1 874 ? 2.739 -3.181 -27.270 1.00 89.62 874 VAL A C 1
ATOM 6968 O O . VAL A 1 874 ? 2.957 -2.008 -27.589 1.00 89.62 874 VAL A O 1
ATOM 6971 N N . SER A 1 875 ? 2.740 -3.587 -26.003 1.00 90.12 875 SER A N 1
ATOM 6972 C CA . SER A 1 875 ? 3.008 -2.677 -24.885 1.00 90.12 875 SER A CA 1
ATOM 6973 C C . SER A 1 875 ? 4.513 -2.511 -24.677 1.00 90.12 875 SER A C 1
ATOM 6975 O O . SER A 1 875 ? 5.187 -3.478 -24.342 1.00 90.12 875 SER A O 1
ATOM 6977 N N . ILE A 1 876 ? 5.048 -1.302 -24.812 1.00 91.56 876 ILE A N 1
ATOM 6978 C CA . ILE A 1 876 ? 6.413 -0.972 -24.379 1.00 91.56 876 ILE A CA 1
ATOM 6979 C C . ILE A 1 876 ? 6.272 -0.219 -23.058 1.00 91.56 876 ILE A C 1
ATOM 6981 O O . ILE A 1 876 ? 5.505 0.735 -22.982 1.00 91.56 876 ILE A O 1
ATOM 6985 N N . ARG A 1 877 ? 6.933 -0.667 -21.992 1.00 88.44 877 ARG A N 1
ATOM 6986 C CA . ARG A 1 877 ? 6.721 -0.109 -20.647 1.00 88.44 877 ARG A CA 1
ATOM 6987 C C . ARG A 1 877 ? 8.011 -0.071 -19.854 1.00 88.44 877 ARG A C 1
ATOM 6989 O O . ARG A 1 877 ? 8.867 -0.942 -20.030 1.00 88.44 877 ARG A O 1
ATOM 6996 N N . SER A 1 878 ? 8.124 0.898 -18.952 1.00 90.44 878 SER A N 1
ATOM 6997 C CA . SER A 1 878 ? 9.102 0.769 -17.874 1.00 90.44 878 SER A CA 1
ATOM 6998 C C . SER A 1 878 ? 8.727 -0.428 -16.987 1.00 90.44 878 SER A C 1
ATOM 7000 O O . SER A 1 878 ? 7.583 -0.902 -16.998 1.00 90.44 878 SER A O 1
ATOM 7002 N N . ILE A 1 879 ? 9.679 -0.959 -16.222 1.00 91.38 879 ILE A N 1
ATOM 7003 C CA . ILE A 1 879 ? 9.385 -2.080 -15.317 1.00 91.38 879 ILE A CA 1
ATOM 7004 C C . ILE A 1 879 ? 8.389 -1.654 -14.225 1.00 91.38 879 ILE A C 1
ATOM 7006 O O . ILE A 1 879 ? 7.497 -2.427 -13.874 1.00 91.38 879 ILE A O 1
ATOM 7010 N N . GLU A 1 880 ? 8.488 -0.414 -13.749 1.00 84.19 880 GLU A N 1
ATOM 7011 C CA . GLU A 1 880 ? 7.565 0.190 -12.785 1.00 84.19 880 GLU A CA 1
ATOM 7012 C C . GLU A 1 880 ? 6.138 0.258 -13.348 1.00 84.19 880 GLU A C 1
ATOM 7014 O O . GLU A 1 880 ? 5.192 -0.162 -12.689 1.00 84.19 880 GLU A O 1
ATOM 7019 N N . GLU A 1 881 ? 5.971 0.700 -14.598 1.00 82.94 881 GLU A N 1
ATOM 7020 C CA . GLU A 1 881 ? 4.664 0.786 -15.275 1.00 82.94 881 GLU A CA 1
ATOM 7021 C C . GLU A 1 881 ? 4.023 -0.581 -15.565 1.00 82.94 881 GLU A C 1
ATOM 7023 O O . GLU A 1 881 ? 2.816 -0.679 -15.824 1.00 82.94 881 GLU A O 1
ATOM 7028 N N . ALA A 1 882 ? 4.832 -1.640 -15.598 1.00 85.44 882 ALA A N 1
ATOM 7029 C CA . ALA A 1 882 ? 4.367 -3.008 -15.786 1.00 85.44 882 ALA A CA 1
ATOM 7030 C C . ALA A 1 882 ? 3.961 -3.684 -14.470 1.00 85.44 882 ALA A C 1
ATOM 7032 O O . ALA A 1 882 ? 3.368 -4.770 -14.499 1.00 85.44 882 ALA A O 1
ATOM 7033 N N . LYS A 1 883 ? 4.245 -3.066 -13.317 1.00 83.12 883 LYS A N 1
ATOM 7034 C CA . LYS A 1 883 ? 3.807 -3.570 -12.016 1.00 83.12 883 LYS A CA 1
ATOM 7035 C C . LYS A 1 883 ? 2.276 -3.687 -11.971 1.00 83.12 883 LYS A C 1
ATOM 7037 O O . LYS A 1 883 ? 1.551 -2.932 -12.610 1.00 83.12 883 LYS A O 1
ATOM 7042 N N . GLY A 1 884 ? 1.777 -4.720 -11.292 1.00 74.94 884 GLY A N 1
ATOM 7043 C CA . GLY A 1 884 ? 0.348 -5.064 -11.262 1.00 74.94 884 GLY A CA 1
ATOM 7044 C C . GLY A 1 884 ? -0.208 -5.673 -12.561 1.00 74.94 884 GLY A C 1
ATOM 7045 O O . GLY A 1 884 ? -1.260 -6.304 -12.527 1.00 74.94 884 GLY A O 1
ATOM 7046 N N . LYS A 1 885 ? 0.507 -5.572 -13.691 1.00 84.62 885 LYS A N 1
ATOM 7047 C CA . LYS A 1 885 ? 0.098 -6.143 -14.987 1.00 84.62 885 LYS A CA 1
ATOM 7048 C C . LYS A 1 885 ? 0.699 -7.529 -15.203 1.00 84.62 885 LYS A C 1
ATOM 7050 O O . LYS A 1 885 ? 1.620 -7.951 -14.504 1.00 84.62 885 LYS A O 1
ATOM 7055 N N . GLU A 1 886 ? 0.163 -8.254 -16.175 1.00 88.56 886 GLU A N 1
ATOM 7056 C CA . GLU A 1 886 ? 0.628 -9.588 -16.548 1.00 88.56 886 GLU A CA 1
ATOM 7057 C C . GLU A 1 886 ? 0.414 -9.828 -18.043 1.00 88.56 886 GLU A C 1
ATOM 7059 O O . GLU A 1 886 ? -0.634 -9.481 -18.588 1.00 88.56 886 GLU A O 1
ATOM 7064 N N . PHE A 1 887 ? 1.399 -10.438 -18.701 1.00 92.44 887 PHE A N 1
ATOM 7065 C CA . PHE A 1 887 ? 1.390 -10.654 -20.148 1.00 92.44 887 PHE A CA 1
ATOM 7066 C C . PHE A 1 887 ? 1.763 -12.104 -20.469 1.00 92.44 887 PHE A C 1
ATOM 7068 O O . PHE A 1 887 ? 2.679 -12.651 -19.844 1.00 92.44 887 PHE A O 1
ATOM 7075 N N . PRO A 1 888 ? 1.092 -12.749 -21.441 1.00 93.81 888 PRO A N 1
ATOM 7076 C CA . PRO A 1 888 ? 1.522 -14.046 -21.954 1.00 93.81 888 PRO A CA 1
ATOM 7077 C C . PRO A 1 888 ? 2.999 -14.067 -22.353 1.00 93.81 888 PRO A C 1
ATOM 7079 O O . PRO A 1 888 ? 3.713 -15.008 -22.001 1.00 93.81 888 PRO A O 1
ATOM 7082 N N . ILE A 1 889 ? 3.467 -13.013 -23.028 1.00 96.25 889 ILE A N 1
ATOM 7083 C CA . ILE A 1 889 ? 4.834 -12.916 -23.543 1.00 96.25 889 ILE A CA 1
ATOM 7084 C C . ILE A 1 889 ? 5.475 -11.611 -23.075 1.00 96.25 889 ILE A C 1
ATOM 7086 O O . ILE A 1 889 ? 4.920 -10.530 -23.277 1.00 96.25 889 ILE A O 1
ATOM 7090 N N . VAL A 1 890 ? 6.664 -11.710 -22.483 1.00 97.81 890 VAL A N 1
ATOM 7091 C CA . VAL A 1 890 ? 7.432 -10.557 -21.998 1.00 97.81 890 VAL A CA 1
ATOM 7092 C C . VAL A 1 890 ? 8.850 -10.588 -22.547 1.00 97.81 890 VAL A C 1
ATOM 7094 O O . VAL A 1 890 ? 9.521 -11.614 -22.482 1.00 97.81 890 VAL A O 1
ATOM 7097 N N . PHE A 1 891 ? 9.319 -9.445 -23.032 1.00 98.25 891 PHE A N 1
ATOM 7098 C CA . PHE A 1 891 ? 10.718 -9.178 -23.350 1.00 98.25 891 PHE A CA 1
ATOM 7099 C C . PHE A 1 891 ? 11.311 -8.276 -22.266 1.00 98.25 891 PHE A C 1
ATOM 7101 O O . PHE A 1 891 ? 10.701 -7.268 -21.926 1.00 98.25 891 PHE A O 1
ATOM 7108 N N . VAL A 1 892 ? 12.493 -8.600 -21.743 1.00 98.06 892 VAL A N 1
ATOM 7109 C CA . VAL A 1 892 ? 13.267 -7.723 -20.851 1.00 98.06 892 VAL A CA 1
ATOM 7110 C C . VAL A 1 892 ? 14.596 -7.407 -21.528 1.00 98.06 892 VAL A C 1
ATOM 7112 O O . VAL A 1 892 ? 15.403 -8.308 -21.773 1.00 98.06 892 VAL A O 1
ATOM 7115 N N . VAL A 1 893 ? 14.798 -6.128 -21.846 1.00 97.44 893 VAL A N 1
ATOM 7116 C CA . VAL A 1 893 ? 15.943 -5.645 -22.634 1.00 97.44 893 VAL A CA 1
ATOM 7117 C C . VAL A 1 893 ? 16.966 -4.909 -21.774 1.00 97.44 893 VAL A C 1
ATOM 7119 O O . VAL A 1 893 ? 16.656 -4.432 -20.679 1.00 97.44 893 VAL A O 1
ATOM 7122 N N . GLY A 1 894 ? 18.189 -4.772 -22.285 1.00 95.88 894 GLY A N 1
ATOM 7123 C CA . GLY A 1 894 ? 19.229 -3.971 -21.646 1.00 95.88 894 GLY A CA 1
ATOM 7124 C C . GLY A 1 894 ? 19.843 -4.618 -20.404 1.00 95.88 894 GLY A C 1
ATOM 7125 O O . GLY A 1 894 ? 20.292 -3.901 -19.511 1.00 95.88 894 GLY A O 1
ATOM 7126 N N . LEU A 1 895 ? 19.886 -5.955 -20.335 1.00 97.19 895 LEU A N 1
ATOM 7127 C CA . LEU A 1 895 ? 20.442 -6.703 -19.199 1.00 97.19 895 LEU A CA 1
ATOM 7128 C C . LEU A 1 895 ? 21.974 -6.709 -19.224 1.00 97.19 895 LEU A C 1
ATOM 7130 O O . LEU A 1 895 ? 22.620 -7.736 -19.449 1.00 97.19 895 LEU A O 1
ATOM 7134 N N . ALA A 1 896 ? 22.564 -5.544 -18.985 1.00 95.12 896 ALA A N 1
ATOM 7135 C CA . ALA A 1 896 ? 24.003 -5.328 -18.916 1.00 95.12 896 ALA A CA 1
ATOM 7136 C C . ALA A 1 896 ? 24.370 -4.509 -17.671 1.00 95.12 896 ALA A C 1
ATOM 7138 O O . ALA A 1 896 ? 23.628 -3.617 -17.263 1.00 95.12 896 ALA A O 1
ATOM 7139 N N . HIS A 1 897 ? 25.525 -4.789 -17.070 1.00 92.50 897 HIS A N 1
ATOM 7140 C CA . HIS A 1 897 ? 25.995 -4.065 -15.889 1.00 92.50 897 HIS A CA 1
ATOM 7141 C C . HIS A 1 897 ? 26.220 -2.575 -16.201 1.00 92.50 897 HIS A C 1
ATOM 7143 O O . HIS A 1 897 ? 26.834 -2.225 -17.215 1.00 92.50 897 HIS A O 1
ATOM 7149 N N . GLY A 1 898 ? 25.703 -1.706 -15.334 1.00 88.75 898 GLY A N 1
ATOM 7150 C CA . GLY A 1 898 ? 25.652 -0.256 -15.524 1.00 88.75 898 GLY A CA 1
ATOM 7151 C C . GLY A 1 898 ? 24.488 0.237 -16.390 1.00 88.75 898 GLY A C 1
ATOM 7152 O O . GLY A 1 898 ? 24.371 1.436 -16.634 1.00 88.75 898 GLY A O 1
ATOM 7153 N N . VAL A 1 899 ? 23.627 -0.673 -16.858 1.00 91.88 899 VAL A N 1
ATOM 7154 C CA . VAL A 1 899 ? 22.333 -0.375 -17.498 1.00 91.88 899 VAL A CA 1
ATOM 7155 C C . VAL A 1 899 ? 21.200 -0.983 -16.670 1.00 91.88 899 VAL A C 1
ATOM 7157 O O . VAL A 1 899 ? 20.259 -0.284 -16.299 1.00 91.88 899 VAL A O 1
ATOM 7160 N N . PHE A 1 900 ? 21.307 -2.276 -16.360 1.00 94.50 900 PHE A N 1
ATOM 7161 C CA . PHE A 1 900 ? 20.432 -2.984 -15.435 1.00 94.50 900 PHE A CA 1
ATOM 7162 C C . PHE A 1 900 ? 21.205 -4.144 -14.766 1.00 94.50 900 PHE A C 1
ATOM 7164 O O . PHE A 1 900 ? 21.372 -5.203 -15.383 1.00 94.50 900 PHE A O 1
ATOM 7171 N N . PRO A 1 901 ? 21.728 -3.968 -13.536 1.00 93.38 901 PRO A N 1
ATOM 7172 C CA . PRO A 1 901 ? 21.535 -2.815 -12.648 1.00 93.38 901 PRO A CA 1
ATOM 7173 C C . PRO A 1 901 ? 22.201 -1.532 -13.158 1.00 93.38 901 PRO A C 1
ATOM 7175 O O . PRO A 1 901 ? 23.234 -1.597 -13.833 1.00 93.38 901 PRO A O 1
ATOM 7178 N N . ALA A 1 902 ? 21.605 -0.380 -12.849 1.00 88.25 902 ALA A N 1
ATOM 7179 C CA . ALA A 1 902 ? 22.180 0.931 -13.155 1.00 88.25 902 ALA A CA 1
ATOM 7180 C C . ALA A 1 902 ? 23.403 1.259 -12.267 1.00 88.25 902 ALA A C 1
ATOM 7182 O O . ALA A 1 902 ? 23.474 0.853 -11.107 1.00 88.25 902 ALA A O 1
ATOM 7183 N N . ASP A 1 903 ? 24.371 2.010 -12.810 1.00 82.38 903 ASP A N 1
ATOM 7184 C CA . ASP A 1 903 ? 25.583 2.419 -12.080 1.00 82.38 903 ASP A CA 1
ATOM 7185 C C . ASP A 1 903 ? 25.208 3.306 -10.867 1.00 82.38 903 ASP A C 1
ATOM 7187 O O . ASP A 1 903 ? 24.589 4.356 -11.031 1.00 82.38 903 ASP A O 1
ATOM 7191 N N . GLY A 1 904 ? 25.596 2.900 -9.650 1.00 80.06 904 GLY A N 1
ATOM 7192 C CA . GLY A 1 904 ? 25.346 3.649 -8.406 1.00 80.06 904 GLY A CA 1
ATOM 7193 C C . GLY A 1 904 ? 23.957 3.467 -7.775 1.00 80.06 904 GLY A C 1
ATOM 7194 O O . GLY A 1 904 ? 23.688 4.094 -6.753 1.00 80.06 904 GLY A O 1
ATOM 7195 N N . ALA A 1 905 ? 23.094 2.625 -8.354 1.00 82.25 905 ALA A N 1
ATOM 7196 C CA . ALA A 1 905 ? 21.798 2.276 -7.774 1.00 82.25 905 ALA A CA 1
ATOM 7197 C C . ALA A 1 905 ? 21.931 1.252 -6.632 1.00 82.25 905 ALA A C 1
ATOM 7199 O O . ALA A 1 905 ? 22.905 0.495 -6.571 1.00 82.25 905 ALA A O 1
ATOM 7200 N N . ASP A 1 906 ? 20.931 1.205 -5.747 1.00 84.88 906 ASP A N 1
ATOM 7201 C CA . ASP A 1 906 ? 20.828 0.138 -4.751 1.00 84.88 906 ASP A CA 1
ATOM 7202 C C . ASP A 1 906 ? 20.571 -1.201 -5.458 1.00 84.88 906 ASP A C 1
ATOM 7204 O O . ASP A 1 906 ? 19.576 -1.388 -6.163 1.00 84.88 906 ASP A O 1
ATOM 7208 N N . LEU A 1 907 ? 21.494 -2.144 -5.272 1.00 88.06 907 LEU A N 1
ATOM 7209 C CA . LEU A 1 907 ? 21.430 -3.455 -5.902 1.00 88.06 907 LEU A CA 1
ATOM 7210 C C . LEU A 1 907 ? 20.217 -4.271 -5.451 1.00 88.06 907 LEU A C 1
ATOM 7212 O O . LEU A 1 907 ? 19.717 -5.058 -6.254 1.00 88.06 907 LEU A O 1
ATOM 7216 N N . GLU A 1 908 ? 19.751 -4.118 -4.209 1.00 85.56 908 GLU A N 1
ATOM 7217 C CA . GLU A 1 908 ? 18.566 -4.843 -3.734 1.00 85.56 908 GLU A CA 1
ATOM 7218 C C . GLU A 1 908 ? 17.289 -4.312 -4.397 1.00 85.56 908 GLU A C 1
ATOM 7220 O O . GLU A 1 908 ? 16.457 -5.103 -4.847 1.00 85.56 908 GLU A O 1
ATOM 7225 N N . GLU A 1 909 ? 17.155 -2.991 -4.547 1.00 84.19 909 GLU A N 1
ATOM 7226 C CA . GLU A 1 909 ? 16.026 -2.380 -5.261 1.00 84.19 909 GLU A CA 1
ATOM 7227 C C . GLU A 1 909 ? 16.032 -2.773 -6.748 1.00 84.19 909 GLU A C 1
ATOM 7229 O O . GLU A 1 909 ? 15.013 -3.220 -7.283 1.00 84.19 909 GLU A O 1
ATOM 7234 N N . GLU A 1 910 ? 17.192 -2.720 -7.412 1.00 90.75 910 GLU A N 1
ATOM 7235 C CA . GLU A 1 910 ? 17.337 -3.178 -8.802 1.00 90.75 910 GLU A CA 1
ATOM 7236 C C . GLU A 1 910 ? 17.038 -4.684 -8.944 1.00 90.75 910 GLU A C 1
ATOM 7238 O O . GLU A 1 910 ? 16.474 -5.118 -9.954 1.00 90.75 910 GLU A O 1
ATOM 7243 N N . ARG A 1 911 ? 17.355 -5.496 -7.928 1.00 92.25 911 ARG A N 1
ATOM 7244 C CA . ARG A 1 911 ? 17.024 -6.928 -7.907 1.00 92.25 911 ARG A CA 1
ATOM 7245 C C . ARG A 1 911 ? 15.520 -7.159 -7.772 1.00 92.25 911 ARG A C 1
ATOM 7247 O O . ARG A 1 911 ? 14.981 -7.975 -8.525 1.00 92.25 911 ARG A O 1
ATOM 7254 N N . ARG A 1 912 ? 14.818 -6.416 -6.900 1.00 90.69 912 ARG A N 1
ATOM 7255 C CA . ARG A 1 912 ? 13.337 -6.421 -6.845 1.00 90.69 912 ARG A CA 1
ATOM 7256 C C . ARG A 1 912 ? 12.753 -6.009 -8.186 1.00 90.69 912 ARG A C 1
ATOM 7258 O O . ARG A 1 912 ? 11.834 -6.659 -8.680 1.00 90.69 912 ARG A O 1
ATOM 7265 N N . ARG A 1 913 ? 13.328 -4.992 -8.832 1.00 92.88 913 ARG A N 1
ATOM 7266 C CA . ARG A 1 913 ? 12.905 -4.545 -10.166 1.00 92.88 913 ARG A CA 1
ATOM 7267 C C . ARG A 1 913 ? 13.034 -5.671 -11.188 1.00 92.88 913 ARG A C 1
ATOM 7269 O O . ARG A 1 913 ? 12.089 -5.945 -11.927 1.00 92.88 913 ARG A O 1
ATOM 7276 N N . PHE A 1 914 ? 14.146 -6.402 -11.194 1.00 95.69 914 PHE A N 1
ATOM 7277 C CA . PHE A 1 914 ? 14.304 -7.537 -12.105 1.00 95.69 914 PHE A CA 1
ATOM 7278 C C . PHE A 1 914 ? 13.351 -8.697 -11.777 1.00 95.69 914 PHE A C 1
ATOM 7280 O O . PHE A 1 914 ? 12.772 -9.291 -12.689 1.00 95.69 914 PHE A O 1
ATOM 7287 N N . TYR A 1 915 ? 13.098 -8.966 -10.495 1.00 94.38 915 TYR A N 1
ATOM 7288 C CA . TYR A 1 915 ? 12.079 -9.925 -10.062 1.00 94.38 915 TYR A CA 1
ATOM 7289 C C . TYR A 1 915 ? 10.671 -9.540 -10.550 1.00 94.38 915 TYR A C 1
ATOM 7291 O O . TYR A 1 915 ? 9.944 -10.386 -11.089 1.00 94.38 915 TYR A O 1
ATOM 7299 N N . VAL A 1 916 ? 10.289 -8.261 -10.446 1.00 93.75 916 VAL A N 1
ATOM 7300 C CA . VAL A 1 916 ? 9.024 -7.755 -10.999 1.00 93.75 916 VAL A CA 1
ATOM 7301 C C . VAL A 1 916 ? 8.973 -7.999 -12.506 1.00 93.75 916 VAL A C 1
ATOM 7303 O O . VAL A 1 916 ? 7.985 -8.565 -12.972 1.00 93.75 916 VAL A O 1
ATOM 7306 N N . ALA A 1 917 ? 10.039 -7.677 -13.248 1.00 95.38 917 ALA A N 1
ATOM 7307 C CA . ALA A 1 917 ? 10.107 -7.867 -14.699 1.00 95.38 917 ALA A CA 1
ATOM 7308 C C . ALA A 1 917 ? 9.909 -9.336 -15.122 1.00 95.38 917 ALA A C 1
ATOM 7310 O O . ALA A 1 917 ? 9.055 -9.623 -15.964 1.00 95.38 917 ALA A O 1
ATOM 7311 N N . ILE A 1 918 ? 10.631 -10.277 -14.498 1.00 95.00 918 ILE A N 1
ATOM 7312 C CA . ILE A 1 918 ? 10.504 -11.724 -14.764 1.00 95.00 918 ILE A CA 1
ATOM 7313 C C . ILE A 1 918 ? 9.079 -12.207 -14.466 1.00 95.00 918 ILE A C 1
ATOM 7315 O O . ILE A 1 918 ? 8.482 -12.950 -15.246 1.00 95.00 918 ILE A O 1
ATOM 7319 N N . SER A 1 919 ? 8.511 -11.775 -13.339 1.00 93.25 919 SER A N 1
ATOM 7320 C CA . SER A 1 919 ? 7.215 -12.258 -12.851 1.00 93.25 919 SER A CA 1
ATOM 7321 C C . SER A 1 919 ? 5.991 -11.683 -13.579 1.00 93.25 919 SER A C 1
ATOM 7323 O O . SER A 1 919 ? 4.857 -12.085 -13.284 1.00 93.25 919 SER A O 1
ATOM 7325 N N . ARG A 1 920 ? 6.189 -10.755 -14.531 1.00 93.56 920 ARG A N 1
ATOM 7326 C CA . ARG A 1 920 ? 5.116 -10.288 -15.430 1.00 93.56 920 ARG A CA 1
ATOM 7327 C C . ARG A 1 920 ? 4.771 -11.326 -16.501 1.00 93.56 920 ARG A C 1
ATOM 7329 O O . ARG A 1 920 ? 3.659 -11.295 -17.028 1.00 93.56 920 ARG A O 1
ATOM 7336 N N . ALA A 1 921 ? 5.703 -12.225 -16.817 1.00 94.94 921 ALA A N 1
ATOM 7337 C CA . ALA A 1 921 ? 5.559 -13.229 -17.864 1.00 94.94 921 ALA A CA 1
ATOM 7338 C C . ALA A 1 921 ? 4.728 -14.433 -17.397 1.00 94.94 921 ALA A C 1
ATOM 7340 O O . ALA A 1 921 ? 5.031 -15.046 -16.365 1.00 94.94 921 ALA A O 1
ATOM 7341 N N . LYS A 1 922 ? 3.707 -14.809 -18.176 1.00 92.81 922 LYS A N 1
ATOM 7342 C CA . LYS A 1 922 ? 2.953 -16.057 -17.959 1.00 92.81 922 LYS A CA 1
ATOM 7343 C C . LYS A 1 922 ? 3.614 -17.236 -18.668 1.00 92.81 922 LYS A C 1
ATOM 7345 O O . LYS A 1 922 ? 4.038 -18.190 -18.012 1.00 92.81 922 LYS A O 1
ATOM 7350 N N . ASP A 1 923 ? 3.754 -17.136 -19.991 1.00 92.38 923 ASP A N 1
ATOM 7351 C CA . ASP A 1 923 ? 4.121 -18.264 -20.849 1.00 92.38 923 ASP A CA 1
ATOM 7352 C C . ASP A 1 923 ? 5.568 -18.198 -21.331 1.00 92.38 923 ASP A C 1
ATOM 7354 O O . ASP A 1 923 ? 6.277 -19.200 -21.242 1.00 92.38 923 ASP A O 1
ATOM 7358 N N . LEU A 1 924 ? 5.997 -17.047 -21.861 1.00 94.94 924 LEU A N 1
ATOM 7359 C CA . LEU A 1 924 ? 7.317 -16.866 -22.470 1.00 94.94 924 LEU A CA 1
ATOM 7360 C C . LEU A 1 924 ? 8.006 -15.602 -21.950 1.00 94.94 924 LEU A C 1
ATOM 7362 O O . LEU A 1 924 ? 7.414 -14.523 -21.922 1.00 94.94 924 LEU A O 1
ATOM 7366 N N . LEU A 1 925 ? 9.280 -15.748 -21.598 1.00 97.31 925 LEU A N 1
ATOM 7367 C CA . LEU A 1 925 ? 10.169 -14.680 -21.166 1.00 97.31 925 LEU A CA 1
ATOM 7368 C C . LEU A 1 925 ? 11.393 -14.632 -22.084 1.00 97.31 925 LEU A C 1
ATOM 7370 O O . LEU A 1 925 ? 12.193 -15.567 -22.113 1.00 97.31 925 LEU A O 1
ATOM 7374 N N . TYR A 1 926 ? 11.544 -13.531 -22.806 1.00 97.94 926 TYR A N 1
ATOM 7375 C CA . TYR A 1 926 ? 12.700 -13.236 -23.642 1.00 97.94 926 TYR A CA 1
ATOM 7376 C C . TYR A 1 926 ? 13.632 -12.284 -22.902 1.00 97.94 926 TYR A C 1
ATOM 7378 O O . TYR A 1 926 ? 13.196 -11.258 -22.383 1.00 97.94 926 TYR A O 1
ATOM 7386 N N . LEU A 1 927 ? 14.917 -12.615 -22.866 1.00 98.12 927 LEU A N 1
ATOM 7387 C CA . LEU A 1 927 ? 15.953 -11.819 -22.216 1.00 98.12 927 LEU A CA 1
ATOM 7388 C C . LEU A 1 927 ? 17.012 -11.445 -23.252 1.00 98.12 927 LEU A C 1
ATOM 7390 O O . LEU A 1 927 ? 17.406 -12.291 -24.058 1.00 98.12 927 LEU A O 1
ATOM 7394 N N . SER A 1 928 ? 17.510 -10.212 -23.221 1.00 97.19 928 SER A N 1
ATOM 7395 C CA . SER A 1 928 ? 18.587 -9.771 -24.114 1.00 97.19 928 SER A CA 1
ATOM 7396 C C . SER A 1 928 ? 19.587 -8.846 -23.430 1.00 97.19 928 SER A C 1
ATOM 7398 O O . SER A 1 928 ? 19.292 -8.198 -22.423 1.00 97.19 928 SER A O 1
ATOM 7400 N N . THR A 1 929 ? 20.818 -8.854 -23.943 1.00 96.44 929 THR A N 1
ATOM 7401 C CA . THR A 1 929 ? 21.942 -8.096 -23.391 1.00 96.44 929 THR A CA 1
ATOM 7402 C C . THR A 1 929 ? 22.780 -7.467 -24.511 1.00 96.44 929 THR A C 1
ATOM 7404 O O . THR A 1 929 ? 23.256 -8.183 -25.401 1.00 96.44 929 THR A O 1
ATOM 7407 N N . PRO A 1 930 ? 22.992 -6.138 -24.495 1.00 95.62 930 PRO A N 1
ATOM 7408 C CA . PRO A 1 930 ? 23.881 -5.482 -25.443 1.00 95.62 930 PRO A CA 1
ATOM 7409 C C . PRO A 1 930 ? 25.344 -5.607 -24.987 1.00 95.62 930 PRO A C 1
ATOM 7411 O O . PRO A 1 930 ? 25.681 -5.384 -23.822 1.00 95.62 930 PRO A O 1
ATOM 7414 N N . ILE A 1 931 ? 26.246 -5.923 -25.917 1.00 94.06 931 ILE A N 1
ATOM 7415 C CA . ILE A 1 931 ? 27.698 -5.956 -25.673 1.00 94.06 931 ILE A CA 1
ATOM 7416 C C . ILE A 1 931 ? 28.242 -4.531 -25.511 1.00 94.06 931 ILE A C 1
ATOM 7418 O O . ILE A 1 931 ? 29.054 -4.268 -24.622 1.00 94.06 931 ILE A O 1
ATOM 7422 N N . SER A 1 932 ? 27.779 -3.605 -26.353 1.00 91.94 932 SER A N 1
ATOM 7423 C CA . SER A 1 932 ? 28.091 -2.180 -26.275 1.00 91.94 932 SER A CA 1
ATOM 7424 C C . SER A 1 932 ? 26.819 -1.384 -26.015 1.00 91.94 932 SER A C 1
ATOM 7426 O O . SER A 1 932 ? 25.830 -1.544 -26.725 1.00 91.94 932 SER A O 1
ATOM 7428 N N . PHE A 1 933 ? 26.849 -0.509 -25.017 1.00 91.69 933 PHE A N 1
ATOM 7429 C CA . PHE A 1 933 ? 25.779 0.446 -24.745 1.00 91.69 933 PHE A CA 1
ATOM 7430 C C . PHE A 1 933 ? 26.396 1.836 -24.662 1.00 91.69 933 PHE A C 1
ATOM 7432 O O . PHE A 1 933 ? 27.351 2.042 -23.911 1.00 91.69 933 PHE A O 1
ATOM 7439 N N . GLU A 1 934 ? 25.888 2.788 -25.448 1.00 87.81 934 GLU A N 1
ATOM 7440 C CA . GLU A 1 934 ? 26.454 4.148 -25.518 1.00 87.81 934 GLU A CA 1
ATOM 7441 C C . GLU A 1 934 ? 27.948 4.172 -25.869 1.00 87.81 934 GLU A C 1
ATOM 7443 O O . GLU A 1 934 ? 28.731 4.954 -25.330 1.00 87.81 934 GLU A O 1
ATOM 7448 N N . ASN A 1 935 ? 28.346 3.299 -26.800 1.00 86.31 935 ASN A N 1
ATOM 7449 C CA . ASN A 1 935 ? 29.735 3.106 -27.229 1.00 86.31 935 ASN A CA 1
ATOM 7450 C C . ASN A 1 935 ? 30.689 2.665 -26.105 1.00 86.31 935 ASN A C 1
ATOM 7452 O O . ASN A 1 935 ? 31.906 2.783 -26.252 1.00 86.31 935 ASN A O 1
ATOM 7456 N N . LYS A 1 936 ? 30.160 2.151 -24.990 1.00 88.19 936 LYS A N 1
ATOM 7457 C CA . LYS A 1 936 ? 30.941 1.533 -23.920 1.00 88.19 936 LYS A CA 1
ATOM 7458 C C . LYS A 1 936 ? 30.677 0.038 -23.912 1.00 88.19 936 LYS A C 1
ATOM 7460 O O . LYS A 1 936 ? 29.523 -0.382 -23.850 1.00 88.19 936 LYS A O 1
ATOM 7465 N N . LEU A 1 937 ? 31.746 -0.755 -23.912 1.00 91.12 937 LEU A N 1
ATOM 7466 C CA . LEU A 1 937 ? 31.645 -2.186 -23.641 1.00 91.12 937 LEU A CA 1
ATOM 7467 C C . LEU A 1 937 ? 31.103 -2.373 -22.222 1.00 91.12 937 LEU A C 1
ATOM 7469 O O . LEU A 1 937 ? 31.693 -1.880 -21.259 1.00 91.12 937 LEU A O 1
ATOM 7473 N N . ARG A 1 938 ? 29.973 -3.059 -22.101 1.00 91.81 938 ARG A N 1
ATOM 7474 C CA . ARG A 1 938 ? 29.364 -3.440 -20.818 1.00 91.81 938 ARG A CA 1
ATOM 7475 C C . ARG A 1 938 ? 29.564 -4.923 -20.615 1.00 91.81 938 ARG A C 1
ATOM 7477 O O . ARG A 1 938 ? 29.730 -5.598 -21.608 1.00 91.81 938 ARG A O 1
ATOM 7484 N N . VAL A 1 939 ? 29.539 -5.453 -19.396 1.00 92.81 939 VAL A N 1
ATOM 7485 C CA . VAL A 1 939 ? 29.446 -6.911 -19.142 1.00 92.81 939 VAL A CA 1
ATOM 7486 C C . VAL A 1 939 ? 27.974 -7.318 -18.986 1.00 92.81 939 VAL A C 1
ATOM 7488 O O . VAL A 1 939 ? 27.150 -6.431 -18.748 1.00 92.81 939 VAL A O 1
ATOM 7491 N N . PRO A 1 940 ? 27.593 -8.603 -19.149 1.00 93.88 940 PRO A N 1
ATOM 7492 C CA . PRO A 1 940 ? 26.211 -9.025 -18.919 1.00 93.88 940 PRO A CA 1
ATOM 7493 C C . PRO A 1 940 ? 25.755 -8.666 -17.502 1.00 93.88 940 PRO A C 1
ATOM 7495 O O . PRO A 1 940 ? 26.578 -8.497 -16.604 1.00 93.88 940 PRO A O 1
ATOM 7498 N N . SER A 1 941 ? 24.448 -8.540 -17.282 1.00 95.75 941 SER A N 1
ATOM 7499 C CA . SER A 1 941 ? 23.924 -8.297 -15.937 1.00 95.75 941 SER A CA 1
ATOM 7500 C C . SER A 1 941 ? 24.240 -9.464 -15.001 1.00 95.75 941 SER A C 1
ATOM 7502 O O . SER A 1 941 ? 24.022 -10.624 -15.357 1.00 95.75 941 SER A O 1
ATOM 7504 N N . GLN A 1 942 ? 24.681 -9.164 -13.777 1.00 93.25 942 GLN A N 1
ATOM 7505 C CA . GLN A 1 942 ? 24.869 -10.173 -12.727 1.00 93.25 942 GLN A CA 1
ATOM 7506 C C . GLN A 1 942 ? 23.560 -10.901 -12.385 1.00 93.25 942 GLN A C 1
ATOM 7508 O O . GLN A 1 942 ? 23.575 -12.079 -12.033 1.00 93.25 942 GLN A O 1
ATOM 7513 N N . PHE A 1 943 ? 22.412 -10.243 -12.584 1.00 95.62 943 PHE A N 1
ATOM 7514 C CA . PHE A 1 943 ? 21.105 -10.834 -12.327 1.00 95.62 943 PHE A CA 1
ATOM 7515 C C . PHE A 1 943 ? 20.810 -12.044 -13.218 1.00 95.62 943 PHE A C 1
ATOM 7517 O O . PHE A 1 943 ? 20.058 -12.928 -12.820 1.00 95.62 943 PHE A O 1
ATOM 7524 N N . LEU A 1 944 ? 21.434 -12.142 -14.399 1.00 95.44 944 LEU A N 1
ATOM 7525 C CA . LEU A 1 944 ? 21.332 -13.321 -15.268 1.00 95.44 944 LEU A CA 1
ATOM 7526 C C . LEU A 1 944 ? 21.990 -14.561 -14.641 1.00 95.44 944 LEU A C 1
ATOM 7528 O O . LEU A 1 944 ? 21.576 -15.683 -14.925 1.00 95.44 944 LEU A O 1
ATOM 7532 N N . VAL A 1 945 ? 23.007 -14.365 -13.797 1.00 94.00 945 VAL A N 1
ATOM 7533 C CA . VAL A 1 945 ? 23.663 -15.441 -13.042 1.00 94.00 945 VAL A CA 1
ATOM 7534 C C . VAL A 1 945 ? 22.838 -15.797 -11.810 1.00 94.00 945 VAL A C 1
ATOM 7536 O O . VAL A 1 945 ? 22.552 -16.971 -11.590 1.00 94.00 945 VAL A O 1
ATOM 7539 N N . GLU A 1 946 ? 22.414 -14.791 -11.040 1.00 93.94 946 GLU A N 1
ATOM 7540 C CA . GLU A 1 946 ? 21.602 -14.973 -9.824 1.00 93.94 946 GLU A CA 1
ATOM 7541 C C . GLU A 1 946 ? 20.268 -15.680 -10.119 1.00 93.94 946 GLU A C 1
ATOM 7543 O O . GLU A 1 946 ? 19.806 -16.514 -9.346 1.00 93.94 946 GLU A O 1
ATOM 7548 N N . SER A 1 947 ? 19.675 -15.406 -11.282 1.00 93.00 947 SER A N 1
ATOM 7549 C CA . SER A 1 947 ? 18.438 -16.039 -11.758 1.00 93.00 947 SER A CA 1
ATOM 7550 C C . SER A 1 947 ? 18.650 -17.380 -12.490 1.00 93.00 947 SER A C 1
ATOM 7552 O O . SER A 1 947 ? 17.704 -17.924 -13.066 1.00 93.00 947 SER A O 1
ATOM 7554 N N . GLU A 1 948 ? 19.877 -17.920 -12.478 1.00 92.94 948 GLU A N 1
ATOM 7555 C CA . GLU A 1 948 ? 20.301 -19.169 -13.143 1.00 92.94 948 GLU A CA 1
ATOM 7556 C C . GLU A 1 948 ? 20.048 -19.220 -14.664 1.00 92.94 948 GLU A C 1
ATOM 7558 O O . GLU A 1 948 ? 20.006 -20.301 -15.258 1.00 92.94 948 GLU A O 1
ATOM 7563 N N . VAL A 1 949 ? 19.894 -18.072 -15.326 1.00 91.94 949 VAL A N 1
ATOM 7564 C CA . VAL A 1 949 ? 19.718 -18.023 -16.787 1.00 91.94 949 VAL A CA 1
ATOM 7565 C C . VAL A 1 949 ? 21.045 -18.333 -17.491 1.00 91.94 949 VAL A C 1
ATOM 7567 O O . VAL A 1 949 ? 21.063 -19.035 -18.503 1.00 91.94 949 VAL A O 1
ATOM 7570 N N . ILE A 1 950 ? 22.170 -17.871 -16.935 1.00 91.38 950 ILE A N 1
ATOM 7571 C CA . ILE A 1 950 ? 23.523 -18.227 -17.389 1.00 91.38 950 ILE A CA 1
ATOM 7572 C C . ILE A 1 950 ? 24.362 -18.805 -16.245 1.00 91.38 950 ILE A C 1
ATOM 7574 O O . ILE A 1 950 ? 24.179 -18.475 -15.078 1.00 91.38 950 ILE A O 1
ATOM 7578 N N . SER A 1 951 ? 25.334 -19.658 -16.577 1.00 89.50 951 SER A N 1
ATOM 7579 C CA . SER A 1 951 ? 26.281 -20.193 -15.587 1.00 89.50 951 SER A CA 1
ATOM 7580 C C . SER A 1 951 ? 27.352 -19.166 -15.202 1.00 89.50 951 SER A C 1
ATOM 7582 O O . SER A 1 951 ? 27.809 -18.424 -16.074 1.00 89.50 951 SER A O 1
ATOM 7584 N N . MET A 1 952 ? 27.870 -19.233 -13.970 1.00 86.69 952 MET A N 1
ATOM 7585 C CA . MET A 1 952 ? 29.007 -18.407 -13.524 1.00 86.69 952 MET A CA 1
ATOM 7586 C C . MET A 1 952 ? 30.210 -18.493 -14.485 1.00 86.69 952 MET A C 1
ATOM 7588 O O . MET A 1 952 ? 30.738 -17.482 -14.917 1.00 86.69 952 MET A O 1
ATOM 7592 N N . LYS A 1 953 ? 30.548 -19.694 -14.980 1.00 84.25 953 LYS A N 1
ATOM 7593 C CA . LYS A 1 953 ? 31.634 -19.885 -15.968 1.00 84.25 953 LYS A CA 1
ATOM 7594 C C . LYS A 1 953 ? 31.408 -19.171 -17.306 1.00 84.25 953 LYS A C 1
ATOM 7596 O O . LYS A 1 953 ? 32.355 -18.934 -18.054 1.00 84.25 953 LYS A O 1
ATOM 7601 N N . ALA A 1 954 ? 30.155 -18.963 -17.703 1.00 83.38 954 ALA A N 1
ATOM 7602 C CA . ALA A 1 954 ? 29.831 -18.210 -18.914 1.00 83.38 954 ALA A CA 1
ATOM 7603 C C . ALA A 1 954 ? 29.965 -16.708 -18.650 1.00 83.38 954 ALA A C 1
ATOM 7605 O O . ALA A 1 954 ? 30.544 -16.004 -19.470 1.00 83.38 954 ALA A O 1
ATOM 7606 N N . TYR A 1 955 ? 29.510 -16.260 -17.480 1.00 87.19 955 TYR A N 1
ATOM 7607 C CA . TYR A 1 955 ? 29.673 -14.889 -17.020 1.00 87.19 955 TYR A CA 1
ATOM 7608 C C . TYR A 1 955 ? 31.150 -14.483 -16.911 1.00 87.19 955 TYR A C 1
ATOM 7610 O O . TYR A 1 955 ? 31.546 -13.512 -17.551 1.00 87.19 955 TYR A O 1
ATOM 7618 N N . ASP A 1 956 ? 31.980 -15.269 -16.218 1.00 84.81 956 ASP A N 1
ATOM 7619 C CA . ASP A 1 956 ? 33.411 -14.984 -16.030 1.00 84.81 956 ASP A CA 1
ATOM 7620 C C . ASP A 1 956 ? 34.148 -14.843 -17.368 1.00 84.81 956 ASP A C 1
ATOM 7622 O O . ASP A 1 956 ? 34.886 -13.884 -17.579 1.00 84.81 956 ASP A O 1
ATOM 7626 N N . ARG A 1 957 ? 33.870 -15.734 -18.332 1.00 84.75 957 ARG A N 1
ATOM 7627 C CA . ARG A 1 957 ? 34.436 -15.642 -19.690 1.00 84.75 957 ARG A CA 1
ATOM 7628 C C . ARG A 1 957 ? 34.041 -14.349 -20.401 1.00 84.75 957 ARG A C 1
ATOM 7630 O O . ARG A 1 957 ? 34.879 -13.735 -21.061 1.00 84.75 957 ARG A O 1
ATOM 7637 N N . SER A 1 958 ? 32.784 -13.922 -20.273 1.00 81.88 958 SER A N 1
ATOM 7638 C CA . SER A 1 958 ? 32.327 -12.649 -20.836 1.00 81.88 958 SER A CA 1
ATOM 7639 C C . SER A 1 958 ? 32.997 -11.455 -20.151 1.00 81.88 958 SER A C 1
ATOM 7641 O O . SER A 1 958 ? 33.359 -10.496 -20.829 1.00 81.88 958 SER A O 1
ATOM 7643 N N . VAL A 1 959 ? 33.212 -11.509 -18.835 1.00 81.94 959 VAL A N 1
ATOM 7644 C CA . VAL A 1 959 ? 33.928 -10.466 -18.084 1.00 81.94 959 VAL A CA 1
ATOM 7645 C C . VAL A 1 959 ? 35.388 -10.375 -18.531 1.00 81.94 959 VAL A C 1
ATOM 7647 O O . VAL A 1 959 ? 35.854 -9.280 -18.851 1.00 81.94 959 VAL A O 1
ATOM 7650 N N . GLU A 1 960 ? 36.093 -11.504 -18.608 1.00 81.00 960 GLU A N 1
ATOM 7651 C CA . GLU A 1 960 ? 37.493 -11.583 -19.041 1.00 81.00 960 GLU A CA 1
ATOM 7652 C C . GLU A 1 960 ? 37.678 -11.058 -20.469 1.00 81.00 960 GLU A C 1
ATOM 7654 O O . GLU A 1 960 ? 38.548 -10.218 -20.712 1.00 81.00 960 GLU A O 1
ATOM 7659 N N . SER A 1 961 ? 36.825 -11.490 -21.404 1.00 81.38 961 SER A N 1
ATOM 7660 C CA . SER A 1 961 ? 36.861 -11.038 -22.800 1.00 81.38 961 SER A CA 1
ATOM 7661 C C . SER A 1 961 ? 36.698 -9.521 -22.911 1.00 81.38 961 SER A C 1
ATOM 7663 O O . SER A 1 961 ? 37.440 -8.867 -23.642 1.00 81.38 961 SER A O 1
ATOM 7665 N N . ARG A 1 962 ? 35.750 -8.940 -22.165 1.00 80.56 962 ARG A N 1
ATOM 7666 C CA . ARG A 1 962 ? 35.447 -7.502 -22.243 1.00 80.56 962 ARG A CA 1
ATOM 7667 C C . ARG A 1 962 ? 36.497 -6.644 -21.525 1.00 80.56 962 ARG A C 1
ATOM 7669 O O . ARG A 1 962 ? 36.744 -5.520 -21.953 1.00 80.56 962 ARG A O 1
ATOM 7676 N N . HIS A 1 963 ? 37.178 -7.178 -20.507 1.00 74.19 963 HIS A N 1
ATOM 7677 C CA . HIS A 1 963 ? 38.347 -6.526 -19.899 1.00 74.19 963 HIS A CA 1
ATOM 7678 C C . HIS A 1 963 ? 39.568 -6.520 -20.830 1.00 74.19 963 HIS A C 1
ATOM 7680 O O . HIS A 1 963 ? 40.303 -5.533 -20.868 1.00 74.19 963 HIS A O 1
ATOM 7686 N N . GLN A 1 964 ? 39.786 -7.589 -21.604 1.00 67.12 964 GLN A N 1
ATOM 7687 C CA . GLN A 1 964 ? 40.900 -7.660 -22.559 1.00 67.12 964 GLN A CA 1
ATOM 7688 C C . GLN A 1 964 ? 40.739 -6.674 -23.727 1.00 67.12 964 GLN A C 1
ATOM 7690 O O . GLN A 1 964 ? 41.727 -6.080 -24.152 1.00 67.12 964 GLN A O 1
ATOM 7695 N N . GLU A 1 965 ? 39.513 -6.437 -24.200 1.00 62.84 965 GLU A N 1
ATOM 7696 C CA . GLU A 1 965 ? 39.219 -5.466 -25.269 1.00 62.84 965 GLU A CA 1
ATOM 7697 C C . GLU A 1 965 ? 39.273 -3.993 -24.817 1.00 62.84 965 GLU A C 1
ATOM 7699 O O . GLU A 1 965 ? 39.415 -3.099 -25.652 1.00 62.84 965 GLU A O 1
ATOM 7704 N N . GLN A 1 966 ? 39.196 -3.715 -23.509 1.00 54.06 966 GLN A N 1
ATOM 7705 C CA . GLN A 1 966 ? 39.331 -2.359 -22.952 1.00 54.06 966 GLN A CA 1
ATOM 7706 C C . GLN A 1 966 ? 40.794 -1.916 -22.752 1.00 54.06 966 GLN A C 1
ATOM 7708 O O . GLN A 1 966 ? 41.056 -0.727 -22.551 1.00 54.06 966 GLN A O 1
ATOM 7713 N N . LEU A 1 967 ? 41.763 -2.834 -22.828 1.00 42.78 967 LEU A N 1
ATOM 7714 C CA . LEU A 1 967 ? 43.190 -2.503 -22.793 1.00 42.78 967 LEU A CA 1
ATOM 7715 C C . LEU A 1 967 ? 43.650 -2.000 -24.178 1.00 42.78 967 LEU A C 1
ATOM 7717 O O . LEU A 1 967 ? 43.318 -2.612 -25.193 1.00 42.78 967 LEU A O 1
ATOM 7721 N N . PRO A 1 968 ? 44.443 -0.914 -24.274 1.00 37.16 968 PRO A N 1
ATOM 7722 C CA . PRO A 1 968 ? 44.910 -0.413 -25.562 1.00 37.16 968 PRO A CA 1
ATOM 7723 C C . PRO A 1 968 ? 45.809 -1.451 -26.245 1.00 37.16 968 PRO A C 1
ATOM 7725 O O . PRO A 1 968 ? 46.900 -1.767 -25.766 1.00 37.16 968 PRO A O 1
ATOM 7728 N N . VAL A 1 969 ? 45.354 -1.963 -27.390 1.00 39.34 969 VAL A N 1
ATOM 7729 C CA . VAL A 1 969 ? 46.097 -2.912 -28.225 1.00 39.34 969 VAL A CA 1
ATOM 7730 C C . VAL A 1 969 ? 47.393 -2.256 -28.710 1.00 39.34 969 VAL A C 1
ATOM 7732 O O . VAL A 1 969 ? 47.386 -1.342 -29.536 1.00 39.34 969 VAL A O 1
ATOM 7735 N N . ARG A 1 970 ? 48.536 -2.740 -28.211 1.00 35.00 970 ARG A N 1
ATOM 7736 C CA . ARG A 1 970 ? 49.841 -2.520 -28.847 1.00 35.00 970 ARG A CA 1
ATOM 7737 C C . ARG A 1 970 ? 49.903 -3.421 -30.079 1.00 35.00 970 ARG A C 1
ATOM 7739 O O . ARG A 1 970 ? 49.843 -4.639 -29.950 1.00 35.00 970 ARG A O 1
ATOM 7746 N N . GLY A 1 971 ? 49.968 -2.794 -31.251 1.00 39.69 971 GLY A N 1
ATOM 7747 C CA . GLY A 1 971 ? 49.840 -3.454 -32.546 1.00 39.69 971 GLY A CA 1
ATOM 7748 C C . GLY A 1 971 ? 50.840 -4.581 -32.791 1.00 39.69 971 GLY A C 1
ATOM 7749 O O . GLY A 1 971 ? 52.013 -4.475 -32.434 1.00 39.69 971 GLY A O 1
ATOM 7750 N N . VAL A 1 972 ? 50.358 -5.625 -33.466 1.00 32.47 972 VAL A N 1
ATOM 7751 C CA . VAL A 1 972 ? 51.178 -6.576 -34.218 1.00 32.47 972 VAL A CA 1
ATOM 7752 C C . VAL A 1 972 ? 50.438 -6.915 -35.514 1.00 32.47 972 VAL A C 1
ATOM 7754 O O . VAL A 1 972 ? 49.244 -7.208 -35.498 1.00 32.47 972 VAL A O 1
ATOM 7757 N N . ASP A 1 973 ? 51.171 -6.808 -36.622 1.00 30.14 973 ASP A N 1
ATOM 7758 C CA . ASP A 1 973 ? 50.737 -7.007 -38.004 1.00 30.14 973 ASP A CA 1
ATOM 7759 C C . ASP A 1 973 ? 50.214 -8.419 -38.299 1.00 30.14 973 ASP A C 1
ATOM 7761 O O . ASP A 1 973 ? 50.756 -9.426 -37.839 1.00 30.14 973 ASP A O 1
ATOM 7765 N N . ALA A 1 974 ? 49.208 -8.474 -39.171 1.00 31.45 974 ALA A N 1
ATOM 7766 C CA . ALA A 1 974 ? 48.696 -9.688 -39.787 1.00 31.45 974 ALA A CA 1
ATOM 7767 C C . ALA A 1 974 ? 49.350 -9.923 -41.157 1.00 31.45 974 ALA A C 1
ATOM 7769 O O . ALA A 1 974 ? 49.320 -9.048 -42.020 1.00 31.45 974 ALA A O 1
ATOM 7770 N N . SER A 1 975 ? 49.849 -11.136 -41.407 1.00 31.30 975 SER A N 1
ATOM 7771 C CA . SER A 1 975 ? 49.821 -11.726 -42.751 1.00 31.30 975 SER A CA 1
ATOM 7772 C C . SER A 1 975 ? 49.987 -13.248 -42.711 1.00 31.30 975 SER A C 1
ATOM 7774 O O . SER A 1 975 ? 50.836 -13.767 -41.992 1.00 31.30 975 SER A O 1
ATOM 7776 N N . VAL A 1 976 ? 49.169 -13.916 -43.534 1.00 32.38 976 VAL A N 1
ATOM 7777 C CA . VAL A 1 976 ? 49.459 -15.059 -44.427 1.00 32.38 976 VAL A CA 1
ATOM 7778 C C . VAL A 1 976 ? 48.317 -16.090 -44.405 1.00 32.38 976 VAL A C 1
ATOM 7780 O O . VAL A 1 976 ? 48.077 -16.774 -43.416 1.00 32.38 976 VAL A O 1
ATOM 7783 N N . VAL A 1 977 ? 47.657 -16.204 -45.560 1.00 39.97 977 VAL A N 1
ATOM 7784 C CA . VAL A 1 977 ? 46.786 -17.303 -46.015 1.00 39.97 977 VAL A CA 1
ATOM 7785 C C . VAL A 1 977 ? 47.490 -17.943 -47.220 1.00 39.97 977 VAL A C 1
ATOM 7787 O O . VAL A 1 977 ? 48.193 -17.219 -47.936 1.00 39.97 977 VAL A O 1
ATOM 7790 N N . PRO A 1 978 ? 47.323 -19.251 -47.480 1.00 39.00 978 PRO A N 1
ATOM 7791 C CA . PRO A 1 978 ? 47.075 -19.623 -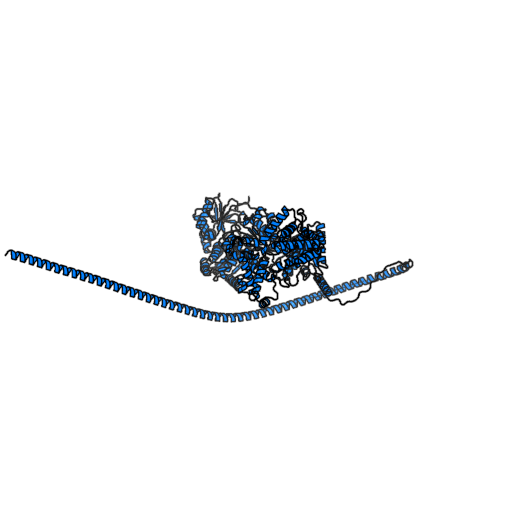48.878 1.00 39.00 978 PRO A CA 1
ATOM 7792 C C . PRO A 1 978 ? 46.066 -20.769 -49.101 1.00 39.00 978 PRO A C 1
ATOM 7794 O O . PRO A 1 978 ? 45.986 -21.718 -48.321 1.00 39.00 978 PRO A O 1
ATOM 7797 N N . ASP A 1 979 ? 45.362 -20.644 -50.230 1.00 31.39 979 ASP A N 1
ATOM 7798 C CA . ASP A 1 979 ? 44.477 -21.602 -50.910 1.00 31.39 979 ASP A CA 1
ATOM 7799 C C . ASP A 1 979 ? 45.243 -22.511 -51.909 1.00 31.39 979 ASP A C 1
ATOM 7801 O O . ASP A 1 979 ? 46.332 -22.151 -52.358 1.00 31.39 979 ASP A O 1
ATOM 7805 N N . ASP A 1 980 ? 44.626 -23.654 -52.267 1.00 34.66 980 ASP A N 1
ATOM 7806 C CA . ASP A 1 980 ? 44.348 -24.145 -53.649 1.00 34.66 980 ASP A CA 1
ATOM 7807 C C . ASP A 1 980 ? 44.572 -25.657 -53.961 1.00 34.66 980 ASP A C 1
ATOM 7809 O O . ASP A 1 980 ? 45.686 -26.172 -53.973 1.00 34.66 980 ASP A O 1
ATOM 7813 N N . ALA A 1 981 ? 43.435 -26.308 -54.275 1.00 33.09 981 ALA A N 1
ATOM 7814 C CA . ALA A 1 981 ? 43.034 -27.145 -55.434 1.00 33.09 981 ALA A CA 1
ATOM 7815 C C . ALA A 1 981 ? 43.840 -28.359 -55.994 1.00 33.09 981 ALA A C 1
ATOM 7817 O O . ALA A 1 981 ? 45.033 -28.314 -56.275 1.00 33.09 981 ALA A O 1
ATOM 7818 N N . GLU A 1 982 ? 43.074 -29.428 -56.294 1.00 38.91 982 GLU A N 1
ATOM 7819 C CA . GLU A 1 982 ? 43.433 -30.754 -56.848 1.00 38.91 982 GLU A CA 1
ATOM 7820 C C . GLU A 1 982 ? 43.462 -30.859 -58.398 1.00 38.91 982 GLU A C 1
ATOM 7822 O O . GLU A 1 982 ? 42.696 -30.189 -59.092 1.00 38.91 982 GLU A O 1
ATOM 7827 N N . ALA A 1 983 ? 44.233 -31.829 -58.932 1.00 33.12 983 ALA A N 1
ATOM 7828 C CA . ALA A 1 983 ? 44.011 -32.507 -60.229 1.00 33.12 983 ALA A CA 1
ATOM 7829 C C . ALA A 1 983 ? 44.639 -33.939 -60.249 1.00 33.12 983 ALA A C 1
ATOM 7831 O O . ALA A 1 983 ? 45.604 -34.168 -59.518 1.00 33.12 983 ALA A O 1
ATOM 7832 N N . PRO A 1 984 ? 44.139 -34.915 -61.053 1.00 46.50 984 PRO A N 1
ATOM 7833 C CA . PRO A 1 984 ? 44.371 -36.355 -60.833 1.00 46.50 984 PRO A CA 1
ATOM 7834 C C . PRO A 1 984 ? 45.476 -37.002 -61.703 1.00 46.50 984 PRO A C 1
ATOM 7836 O O . PRO A 1 984 ? 45.754 -36.559 -62.818 1.00 46.50 984 PRO A O 1
ATOM 7839 N N . LEU A 1 985 ? 46.057 -38.105 -61.204 1.00 41.12 985 LEU A N 1
ATOM 7840 C CA . LEU A 1 985 ? 47.149 -38.887 -61.814 1.00 41.12 985 LEU A CA 1
ATOM 7841 C C . LEU A 1 985 ? 46.699 -40.256 -62.390 1.00 41.12 985 LEU A C 1
ATOM 7843 O O . LEU A 1 985 ? 45.578 -40.712 -62.179 1.00 41.12 985 LEU A O 1
ATOM 7847 N N . SER A 1 986 ? 47.581 -40.883 -63.181 1.00 55.06 986 SER A N 1
ATOM 7848 C CA . SER A 1 986 ? 47.295 -41.958 -64.155 1.00 55.06 986 SER A CA 1
ATOM 7849 C C . SER A 1 986 ? 47.504 -43.411 -63.668 1.00 55.06 986 SER A C 1
ATOM 7851 O O . SER A 1 986 ? 48.228 -43.685 -62.714 1.00 55.06 986 SER A O 1
ATOM 7853 N N . ALA A 1 987 ? 46.925 -44.368 -64.410 1.00 56.09 987 ALA A N 1
ATOM 7854 C CA . ALA A 1 987 ? 46.735 -45.796 -64.094 1.00 56.09 987 ALA A CA 1
ATOM 7855 C C . ALA A 1 987 ? 47.983 -46.671 -63.801 1.00 56.09 987 ALA A C 1
ATOM 7857 O O . ALA A 1 987 ? 47.838 -47.860 -63.521 1.00 56.09 987 ALA A O 1
ATOM 7858 N N . GLN A 1 988 ? 49.209 -46.139 -63.843 1.00 54.91 988 GLN A N 1
ATOM 7859 C CA . GLN A 1 988 ? 50.399 -46.868 -63.366 1.00 54.91 988 GLN A CA 1
ATOM 7860 C C . GLN A 1 988 ? 50.668 -46.660 -61.865 1.00 54.91 988 GLN A C 1
ATOM 7862 O O . GLN A 1 988 ? 51.361 -47.477 -61.257 1.00 54.91 988 GLN A O 1
ATOM 7867 N N . GLU A 1 989 ? 50.059 -45.649 -61.241 1.00 51.53 989 GLU A N 1
ATOM 7868 C CA . GLU A 1 989 ? 50.190 -45.380 -59.802 1.00 51.53 989 GLU A CA 1
ATOM 7869 C C . GLU A 1 989 ? 49.234 -46.231 -58.943 1.00 51.53 989 GLU A C 1
ATOM 7871 O O . GLU A 1 989 ? 49.557 -46.568 -57.804 1.00 51.53 989 GLU A O 1
ATOM 7876 N N . GLU A 1 990 ? 48.113 -46.703 -59.504 1.00 53.50 990 GLU A N 1
ATOM 7877 C CA . GLU A 1 990 ? 47.141 -47.547 -58.786 1.00 53.50 990 GLU A CA 1
ATOM 7878 C C . GLU A 1 990 ? 47.694 -48.931 -58.396 1.00 53.50 990 GLU A C 1
ATOM 7880 O O . GLU A 1 990 ? 47.321 -49.480 -57.357 1.00 53.50 990 GLU A O 1
ATOM 7885 N N . ALA A 1 991 ? 48.623 -49.495 -59.175 1.00 57.03 991 ALA A N 1
ATOM 7886 C CA . ALA A 1 991 ? 49.190 -50.818 -58.894 1.00 57.03 991 ALA A CA 1
ATOM 7887 C C . ALA A 1 991 ? 50.242 -50.802 -57.766 1.00 57.03 991 ALA A C 1
ATOM 7889 O O . ALA A 1 991 ? 50.409 -51.803 -57.062 1.00 57.03 991 ALA A O 1
ATOM 7890 N N . VAL A 1 992 ? 50.930 -49.672 -57.570 1.00 58.91 992 VAL A N 1
ATOM 7891 C CA . VAL A 1 992 ? 51.869 -49.467 -56.452 1.00 58.91 992 VAL A CA 1
ATOM 7892 C C . VAL A 1 992 ? 51.092 -49.111 -55.180 1.00 58.91 992 VAL A C 1
ATOM 7894 O O . VAL A 1 992 ? 51.329 -49.725 -54.136 1.00 58.91 992 VAL A O 1
ATOM 7897 N N . LEU A 1 993 ? 50.062 -48.260 -55.289 1.00 54.62 993 LEU A N 1
ATOM 7898 C CA . LEU A 1 993 ? 49.171 -47.926 -54.172 1.00 54.62 993 LEU A CA 1
ATOM 7899 C C . LEU A 1 993 ? 48.405 -49.136 -53.620 1.00 54.62 993 LEU A C 1
ATOM 7901 O O . LEU A 1 993 ? 48.150 -49.191 -52.419 1.00 54.62 993 LEU A O 1
ATOM 7905 N N . ALA A 1 994 ? 48.036 -50.120 -54.446 1.00 59.31 994 ALA A N 1
ATOM 7906 C CA . ALA A 1 994 ? 47.320 -51.308 -53.972 1.00 59.31 994 ALA A CA 1
ATOM 7907 C C . ALA A 1 994 ? 48.171 -52.171 -53.020 1.00 59.31 994 ALA A C 1
ATOM 7909 O O . ALA A 1 994 ? 47.668 -52.645 -52.001 1.00 59.31 994 ALA A O 1
ATOM 7910 N N . LYS A 1 995 ? 49.472 -52.321 -53.305 1.00 58.06 995 LYS A N 1
ATOM 7911 C CA . LYS A 1 995 ? 50.409 -53.057 -52.438 1.00 58.06 995 LYS A CA 1
ATOM 7912 C C . LYS A 1 995 ? 50.785 -52.281 -51.178 1.00 58.06 995 LYS A C 1
ATOM 7914 O O . LYS A 1 995 ? 50.971 -52.892 -50.127 1.00 58.06 995 LYS A O 1
ATOM 7919 N N . GLU A 1 996 ? 50.870 -50.956 -51.258 1.00 58.69 996 GLU A N 1
ATOM 7920 C CA . GLU A 1 996 ? 51.104 -50.114 -50.079 1.00 58.69 996 GLU A CA 1
ATOM 7921 C C . GLU A 1 996 ? 49.866 -50.033 -49.175 1.00 58.69 996 GLU A C 1
ATOM 7923 O O . GLU A 1 996 ? 50.008 -50.107 -47.957 1.00 58.69 996 GLU A O 1
ATOM 7928 N N . ARG A 1 997 ? 48.648 -50.013 -49.737 1.00 58.78 997 ARG A N 1
ATOM 7929 C CA . ARG A 1 997 ? 47.383 -50.042 -48.976 1.00 58.78 997 ARG A CA 1
ATOM 7930 C C . ARG A 1 997 ? 47.169 -51.341 -48.205 1.00 58.78 997 ARG A C 1
ATOM 7932 O O . ARG A 1 997 ? 46.608 -51.306 -47.114 1.00 58.78 997 ARG A O 1
ATOM 7939 N N . GLU A 1 998 ? 47.608 -52.479 -48.736 1.00 62.78 998 GLU A N 1
ATOM 7940 C CA . GLU A 1 998 ? 47.475 -53.767 -48.041 1.00 62.78 998 GLU A CA 1
ATOM 7941 C C . GLU A 1 998 ? 48.447 -53.871 -46.852 1.00 62.78 998 GLU A C 1
ATOM 7943 O O . GLU A 1 998 ? 48.075 -54.332 -45.771 1.00 62.78 998 GLU A O 1
ATOM 7948 N N . LYS A 1 999 ? 49.665 -53.336 -47.011 1.00 64.25 999 LYS A N 1
ATOM 7949 C CA . LYS A 1 999 ? 50.660 -53.222 -45.934 1.00 64.25 999 LYS A CA 1
ATOM 7950 C C . LYS A 1 999 ? 50.257 -52.188 -44.875 1.00 64.25 999 LYS A C 1
ATOM 7952 O O . LYS A 1 999 ? 50.422 -52.448 -43.685 1.00 64.25 999 LYS A O 1
ATOM 7957 N N . ALA A 1 1000 ? 49.687 -51.060 -45.303 1.00 62.44 1000 ALA A N 1
ATOM 7958 C CA . ALA A 1 1000 ? 49.159 -50.026 -44.420 1.00 62.44 1000 ALA A CA 1
ATOM 7959 C C . ALA A 1 1000 ? 47.968 -50.543 -43.606 1.00 62.44 1000 ALA A C 1
ATOM 7961 O O . ALA A 1 1000 ? 47.962 -50.365 -42.395 1.00 62.44 1000 ALA A O 1
ATOM 7962 N N . LYS A 1 1001 ? 47.033 -51.288 -44.217 1.00 65.12 1001 LYS A N 1
ATOM 7963 C CA . LYS A 1 1001 ? 45.912 -51.905 -43.489 1.00 65.12 1001 LYS A CA 1
ATOM 7964 C C . LYS A 1 1001 ? 46.371 -52.877 -42.407 1.00 65.12 1001 LYS A C 1
ATOM 7966 O O . LYS A 1 1001 ? 45.814 -52.851 -41.320 1.00 65.12 1001 LYS A O 1
ATOM 7971 N N . GLN A 1 1002 ? 47.387 -53.701 -42.676 1.00 66.06 1002 GLN A N 1
ATOM 7972 C CA . GLN A 1 1002 ? 47.918 -54.638 -41.676 1.00 66.06 1002 GLN A CA 1
ATOM 7973 C C . GLN A 1 1002 ? 48.652 -53.924 -40.529 1.00 66.06 1002 GLN A C 1
ATOM 7975 O O . GLN A 1 1002 ? 48.525 -54.329 -39.372 1.00 66.06 1002 GLN A O 1
ATOM 7980 N N . GLN A 1 1003 ? 49.388 -52.846 -40.824 1.00 67.44 1003 GLN A N 1
ATOM 7981 C CA . GLN A 1 1003 ? 50.020 -52.012 -39.795 1.00 67.44 1003 GLN A CA 1
ATOM 7982 C C . GLN A 1 1003 ? 49.000 -51.204 -38.987 1.00 67.44 1003 GLN A C 1
ATOM 7984 O O . GLN A 1 1003 ? 49.168 -51.053 -37.782 1.00 67.44 1003 GLN A O 1
ATOM 7989 N N . GLU A 1 1004 ? 47.933 -50.729 -39.621 1.00 65.44 1004 GLU A N 1
ATOM 7990 C CA . GLU A 1 1004 ? 46.863 -49.969 -38.980 1.00 65.44 1004 GLU A CA 1
ATOM 7991 C C . GLU A 1 1004 ? 46.013 -50.860 -38.069 1.00 65.44 1004 GLU A C 1
ATOM 7993 O O . GLU A 1 1004 ? 45.743 -50.473 -36.937 1.00 65.44 1004 GLU A O 1
ATOM 7998 N N . THR A 1 1005 ? 45.692 -52.095 -38.474 1.00 70.06 1005 THR A N 1
ATOM 7999 C CA . THR A 1 1005 ? 45.001 -53.046 -37.587 1.00 70.06 1005 THR A CA 1
ATOM 8000 C C . THR A 1 1005 ? 45.843 -53.427 -36.372 1.00 70.06 1005 THR A C 1
ATOM 8002 O O . THR A 1 1005 ? 45.318 -53.452 -35.264 1.00 70.06 1005 THR A O 1
ATOM 8005 N N . ALA A 1 1006 ? 47.152 -53.649 -36.545 1.00 72.69 1006 ALA A N 1
ATOM 8006 C CA . ALA A 1 1006 ? 48.049 -53.952 -35.426 1.00 72.69 1006 ALA A CA 1
ATOM 8007 C C . ALA A 1 1006 ? 48.247 -52.741 -34.496 1.00 72.69 1006 ALA A C 1
ATOM 8009 O O . ALA A 1 1006 ? 48.348 -52.894 -33.280 1.00 72.69 1006 ALA A O 1
ATOM 8010 N N . ARG A 1 1007 ? 48.270 -51.527 -35.060 1.00 73.25 1007 ARG A N 1
ATOM 8011 C CA . ARG A 1 1007 ? 48.344 -50.279 -34.298 1.00 73.25 1007 ARG A CA 1
ATOM 8012 C C . ARG A 1 1007 ? 47.059 -50.015 -33.512 1.00 73.25 1007 ARG A C 1
ATOM 8014 O O . ARG A 1 1007 ? 47.155 -49.652 -32.349 1.00 73.25 1007 ARG A O 1
ATOM 8021 N N . LEU A 1 1008 ? 45.887 -50.239 -34.105 1.00 69.94 1008 LEU A N 1
ATOM 8022 C CA . LEU A 1 1008 ? 44.593 -50.063 -33.438 1.00 69.94 1008 LEU A CA 1
ATOM 8023 C C . LEU A 1 1008 ? 44.386 -51.074 -32.302 1.00 69.94 1008 LEU A C 1
ATOM 8025 O O . LEU A 1 1008 ? 43.829 -50.720 -31.267 1.00 69.94 1008 LEU A O 1
ATOM 8029 N N . GLU A 1 1009 ? 44.862 -52.314 -32.452 1.00 73.44 1009 GLU A N 1
ATOM 8030 C CA . GLU A 1 1009 ? 44.846 -53.300 -31.361 1.00 73.44 1009 GLU A CA 1
ATOM 8031 C C . GLU A 1 1009 ? 45.790 -52.909 -30.216 1.00 73.44 1009 GLU A C 1
ATOM 8033 O O . GLU A 1 1009 ? 45.413 -53.015 -29.048 1.00 73.44 1009 GLU A O 1
ATOM 8038 N N . ALA A 1 1010 ? 46.981 -52.394 -30.536 1.00 73.75 1010 ALA A N 1
ATOM 8039 C CA . ALA A 1 1010 ? 47.921 -51.889 -29.539 1.00 73.75 1010 ALA A CA 1
ATOM 8040 C C . ALA A 1 1010 ? 47.393 -50.631 -28.825 1.00 73.75 1010 ALA A C 1
ATOM 8042 O O . ALA A 1 1010 ? 47.460 -50.561 -27.601 1.00 73.75 1010 ALA A O 1
ATOM 8043 N N . GLU A 1 1011 ? 46.815 -49.673 -29.557 1.00 73.12 1011 GLU A N 1
ATOM 8044 C CA . GLU A 1 1011 ? 46.201 -48.465 -28.989 1.00 73.12 1011 GLU A CA 1
ATOM 8045 C C . GLU A 1 1011 ? 44.980 -48.810 -28.125 1.00 73.12 1011 GLU A C 1
ATOM 8047 O O . GLU A 1 1011 ? 44.791 -48.202 -27.075 1.00 73.12 1011 GLU A O 1
ATOM 8052 N N . ARG A 1 1012 ? 44.189 -49.826 -28.496 1.00 74.50 1012 ARG A N 1
ATOM 8053 C CA . ARG A 1 1012 ? 43.057 -50.289 -27.682 1.00 74.50 1012 ARG A CA 1
ATOM 8054 C C . ARG A 1 1012 ? 43.509 -50.937 -26.371 1.00 74.50 1012 ARG A C 1
ATOM 8056 O O . ARG A 1 1012 ? 42.948 -50.619 -25.329 1.00 74.50 1012 ARG A O 1
ATOM 8063 N N . LEU A 1 1013 ? 44.525 -51.801 -26.408 1.00 74.38 1013 LEU A N 1
ATOM 8064 C CA . LEU A 1 1013 ? 45.109 -52.399 -25.198 1.00 74.38 1013 LEU A CA 1
ATOM 8065 C C . LEU A 1 1013 ? 45.750 -51.340 -24.292 1.00 74.38 1013 LEU A C 1
ATOM 8067 O O . LEU A 1 1013 ? 45.624 -51.406 -23.072 1.00 74.38 1013 LEU A O 1
ATOM 8071 N N . GLN A 1 1014 ? 46.398 -50.338 -24.886 1.00 73.69 1014 GLN A N 1
ATOM 8072 C CA . GLN A 1 1014 ? 46.993 -49.230 -24.146 1.00 73.69 1014 GLN A CA 1
ATOM 8073 C C . GLN A 1 1014 ? 45.918 -48.311 -23.543 1.00 73.69 1014 GLN A C 1
ATOM 8075 O O . GLN A 1 1014 ? 46.069 -47.855 -22.415 1.00 73.69 1014 GLN A O 1
ATOM 8080 N N . ALA A 1 1015 ? 44.805 -48.086 -24.246 1.00 69.69 1015 ALA A N 1
ATOM 8081 C CA . ALA A 1 1015 ? 43.662 -47.332 -23.738 1.00 69.69 1015 ALA A CA 1
ATOM 8082 C C . ALA A 1 1015 ? 42.922 -48.065 -22.606 1.00 69.69 1015 ALA A C 1
ATOM 8084 O O . ALA A 1 1015 ? 42.536 -47.416 -21.637 1.00 69.69 1015 ALA A O 1
ATOM 8085 N N . GLU A 1 1016 ? 42.768 -49.393 -22.682 1.00 74.75 1016 GLU A N 1
ATOM 8086 C CA . GLU A 1 1016 ? 42.212 -50.200 -21.583 1.00 74.75 1016 GLU A CA 1
ATOM 8087 C C . GLU A 1 1016 ? 43.119 -50.147 -20.341 1.00 74.75 1016 GLU A C 1
ATOM 8089 O O . GLU A 1 1016 ? 42.622 -49.910 -19.242 1.00 74.75 1016 GLU A O 1
ATOM 8094 N N . GLN A 1 1017 ? 44.445 -50.251 -20.506 1.00 72.56 1017 GLN A N 1
ATOM 8095 C CA . GLN A 1 1017 ? 45.389 -50.101 -19.388 1.00 72.56 1017 GLN A CA 1
ATOM 8096 C C . GLN A 1 1017 ? 45.371 -48.695 -18.778 1.00 72.56 1017 GLN A C 1
ATOM 8098 O O . GLN A 1 1017 ? 45.360 -48.562 -17.557 1.00 72.56 1017 GLN A O 1
ATOM 8103 N N . ILE A 1 1018 ? 45.315 -47.646 -19.606 1.00 72.19 1018 ILE A N 1
ATOM 8104 C CA . ILE A 1 1018 ? 45.216 -46.261 -19.124 1.00 72.19 1018 ILE A CA 1
ATOM 8105 C C . ILE A 1 1018 ? 43.879 -46.033 -18.409 1.00 72.19 1018 ILE A C 1
ATOM 8107 O O . ILE A 1 1018 ? 43.854 -45.350 -17.389 1.00 72.19 1018 ILE A O 1
ATOM 8111 N N . GLN A 1 1019 ? 42.773 -46.612 -18.889 1.00 69.25 1019 GLN A N 1
ATOM 8112 C CA . GLN A 1 1019 ? 41.484 -46.516 -18.201 1.00 69.25 1019 GLN A CA 1
ATOM 8113 C C . GLN A 1 1019 ? 41.483 -47.246 -16.857 1.00 69.25 1019 GLN A C 1
ATOM 8115 O O . GLN A 1 1019 ? 40.932 -46.711 -15.896 1.00 69.25 1019 GLN A O 1
ATOM 8120 N N . GLU A 1 1020 ? 42.102 -48.423 -16.753 1.00 74.12 1020 GLU A N 1
ATOM 8121 C CA . GLU A 1 1020 ? 42.238 -49.118 -15.468 1.00 74.12 1020 GLU A CA 1
ATOM 8122 C C . GLU A 1 1020 ? 43.151 -48.360 -14.496 1.00 74.12 1020 GLU A C 1
ATOM 8124 O O . GLU A 1 1020 ? 42.796 -48.222 -13.323 1.00 74.12 1020 GLU A O 1
ATOM 8129 N N . GLU A 1 1021 ? 44.270 -47.796 -14.962 1.00 72.69 1021 GLU A N 1
ATOM 8130 C CA . GLU A 1 1021 ? 45.139 -46.950 -14.131 1.00 72.69 1021 GLU A CA 1
ATOM 8131 C C . GLU A 1 1021 ? 44.440 -45.660 -13.690 1.00 72.69 1021 GLU A C 1
ATOM 8133 O O . GLU A 1 1021 ? 44.532 -45.288 -12.521 1.00 72.69 1021 GLU A O 1
ATOM 8138 N N . GLN A 1 1022 ? 43.692 -44.998 -14.576 1.00 68.81 1022 GLN A N 1
ATOM 8139 C CA . GLN A 1 1022 ? 42.916 -43.802 -14.232 1.00 68.81 1022 GLN A CA 1
ATOM 8140 C C . GLN A 1 1022 ? 41.770 -44.130 -13.272 1.00 68.81 1022 GLN A C 1
ATOM 8142 O O . GLN A 1 1022 ? 41.523 -43.374 -12.332 1.00 68.81 1022 GLN A O 1
ATOM 8147 N N . ALA A 1 1023 ? 41.102 -45.273 -13.441 1.00 70.94 1023 ALA A N 1
ATOM 8148 C CA . ALA A 1 1023 ? 40.076 -45.732 -12.511 1.00 70.94 1023 ALA A CA 1
ATOM 8149 C C . ALA A 1 1023 ? 40.679 -46.056 -11.134 1.00 70.94 1023 ALA A C 1
ATOM 8151 O O . ALA A 1 1023 ? 40.112 -45.666 -10.113 1.00 70.94 1023 ALA A O 1
ATOM 8152 N N . ALA A 1 1024 ? 41.848 -46.696 -11.082 1.00 72.19 1024 ALA A N 1
ATOM 8153 C CA . ALA A 1 1024 ? 42.557 -46.969 -9.835 1.00 72.19 1024 ALA A CA 1
ATOM 8154 C C . ALA A 1 1024 ? 43.047 -45.680 -9.150 1.00 72.19 1024 ALA A C 1
ATOM 8156 O O . ALA A 1 1024 ? 42.862 -45.527 -7.943 1.00 72.19 1024 ALA A O 1
ATOM 8157 N N . GLN A 1 1025 ? 43.596 -44.725 -9.909 1.00 70.31 1025 GLN A N 1
ATOM 8158 C CA . GLN A 1 1025 ? 44.008 -43.417 -9.389 1.00 70.31 1025 GLN A CA 1
ATOM 8159 C C . GLN A 1 1025 ? 42.818 -42.594 -8.898 1.00 70.31 1025 GLN A C 1
ATOM 8161 O O . GLN A 1 1025 ? 42.913 -41.992 -7.835 1.00 70.31 1025 GLN A O 1
ATOM 8166 N N . SER A 1 1026 ? 41.687 -42.605 -9.610 1.00 68.50 1026 SER A N 1
ATOM 8167 C CA . SER A 1 1026 ? 40.480 -41.890 -9.178 1.00 68.50 1026 SER A CA 1
ATOM 8168 C C . SER A 1 1026 ? 39.916 -42.451 -7.872 1.00 68.50 1026 SER A C 1
ATOM 8170 O O . SER A 1 1026 ? 39.583 -41.676 -6.984 1.00 68.50 1026 SER A O 1
ATOM 8172 N N . ARG A 1 1027 ? 39.910 -43.781 -7.695 1.00 75.12 1027 ARG A N 1
ATOM 8173 C CA . ARG A 1 1027 ? 39.489 -44.420 -6.437 1.00 75.12 1027 ARG A CA 1
ATOM 8174 C C . ARG A 1 1027 ? 40.440 -44.105 -5.287 1.00 75.12 1027 ARG A C 1
ATOM 8176 O O . ARG A 1 1027 ? 39.978 -43.803 -4.195 1.00 75.12 1027 ARG A O 1
ATOM 8183 N N . ALA A 1 1028 ? 41.749 -44.120 -5.536 1.00 73.75 1028 ALA A N 1
ATOM 8184 C CA . ALA A 1 1028 ? 42.741 -43.751 -4.528 1.00 73.75 1028 ALA A CA 1
ATOM 8185 C C . ALA A 1 1028 ? 42.633 -42.266 -4.131 1.00 73.75 1028 ALA A C 1
ATOM 8187 O O . ALA A 1 1028 ? 42.685 -41.944 -2.948 1.00 73.75 1028 ALA A O 1
ATOM 8188 N N . GLN A 1 1029 ? 42.418 -41.370 -5.101 1.00 70.25 1029 GLN A N 1
ATOM 8189 C CA . GLN A 1 1029 ? 42.191 -39.943 -4.851 1.00 70.25 1029 GLN A CA 1
ATOM 8190 C C . GLN A 1 1029 ? 40.868 -39.684 -4.127 1.00 70.25 1029 GLN A C 1
ATOM 8192 O O . GLN A 1 1029 ? 40.799 -38.784 -3.297 1.00 70.25 1029 GLN A O 1
ATOM 8197 N N . GLU A 1 1030 ? 39.820 -40.453 -4.418 1.00 71.38 1030 GLU A N 1
ATOM 8198 C CA . GLU A 1 1030 ? 38.526 -40.332 -3.748 1.00 71.38 1030 GLU A CA 1
ATOM 8199 C C . GLU A 1 1030 ? 38.594 -40.829 -2.298 1.00 71.38 1030 GLU A C 1
ATOM 8201 O O . GLU A 1 1030 ? 38.085 -40.154 -1.404 1.00 71.38 1030 GLU A O 1
ATOM 8206 N N . GLU A 1 1031 ? 39.300 -41.933 -2.034 1.00 76.94 1031 GLU A N 1
ATOM 8207 C CA . GLU A 1 1031 ? 39.569 -42.407 -0.671 1.00 76.94 1031 GLU A CA 1
ATOM 8208 C C . GLU A 1 1031 ? 40.439 -41.422 0.123 1.00 76.94 1031 GLU A C 1
ATOM 8210 O O . GLU A 1 1031 ? 40.133 -41.132 1.281 1.00 76.94 1031 GLU A O 1
ATOM 8215 N N . GLU A 1 1032 ? 41.489 -40.862 -0.484 1.00 77.38 1032 GLU A N 1
ATOM 8216 C CA . GLU A 1 1032 ? 42.338 -39.849 0.152 1.00 77.38 1032 GLU A CA 1
ATOM 8217 C C . GLU A 1 1032 ? 41.566 -38.547 0.406 1.00 77.38 1032 GLU A C 1
ATOM 8219 O O . GLU A 1 1032 ? 41.659 -37.973 1.493 1.00 77.38 1032 GLU A O 1
ATOM 8224 N N . ARG A 1 1033 ? 40.724 -38.123 -0.546 1.00 74.44 1033 ARG A N 1
ATOM 8225 C CA . ARG A 1 1033 ? 39.839 -36.966 -0.387 1.00 74.44 1033 ARG A CA 1
ATOM 8226 C C . ARG A 1 1033 ? 38.845 -37.182 0.746 1.00 74.44 1033 ARG A C 1
ATOM 8228 O O . ARG A 1 1033 ? 38.720 -36.295 1.578 1.00 74.44 1033 ARG A O 1
ATOM 8235 N N . LEU A 1 1034 ? 38.180 -38.335 0.819 1.00 73.88 1034 LEU A N 1
ATOM 8236 C CA . LEU A 1 1034 ? 37.251 -38.664 1.909 1.00 73.88 1034 LEU A CA 1
ATOM 8237 C C . LEU A 1 1034 ? 37.949 -38.653 3.272 1.00 73.88 1034 LEU A C 1
ATOM 8239 O O . LEU A 1 1034 ? 37.375 -38.188 4.255 1.00 73.88 1034 LEU A O 1
ATOM 8243 N N . LYS A 1 1035 ? 39.201 -39.117 3.329 1.00 78.44 1035 LYS A N 1
ATOM 8244 C CA . LYS A 1 1035 ? 40.008 -39.092 4.551 1.00 78.44 1035 LYS A CA 1
ATOM 8245 C C . LYS A 1 1035 ? 40.360 -37.666 4.975 1.00 78.44 1035 LYS A C 1
ATOM 8247 O O . LYS A 1 1035 ? 40.154 -37.312 6.131 1.00 78.44 1035 LYS A O 1
ATOM 8252 N N . LEU A 1 1036 ? 40.802 -36.834 4.032 1.00 75.56 1036 LEU A N 1
ATOM 8253 C CA . LEU A 1 1036 ? 41.083 -35.415 4.267 1.00 75.56 1036 LEU A CA 1
ATOM 8254 C C . LEU A 1 1036 ? 39.816 -34.626 4.619 1.00 75.56 1036 LEU A C 1
ATOM 8256 O O . LEU A 1 1036 ? 39.870 -33.717 5.438 1.00 75.56 1036 LEU A O 1
ATOM 8260 N N . GLU A 1 1037 ? 38.668 -34.973 4.038 1.00 69.69 1037 GLU A N 1
ATOM 8261 C CA . GLU A 1 1037 ? 37.376 -34.334 4.312 1.00 69.69 1037 GLU A CA 1
ATOM 8262 C C . GLU A 1 1037 ? 36.867 -34.713 5.714 1.00 69.69 1037 GLU A C 1
ATOM 8264 O O . GLU A 1 1037 ? 36.357 -33.852 6.430 1.00 69.69 1037 GLU A O 1
ATOM 8269 N N . GLN A 1 1038 ? 37.093 -35.956 6.159 1.00 72.19 1038 GLN A N 1
ATOM 8270 C CA . GLN A 1 1038 ? 36.832 -36.387 7.537 1.00 72.19 1038 GLN A CA 1
ATOM 8271 C C . GLN A 1 1038 ? 37.781 -35.733 8.549 1.00 72.19 1038 GLN A C 1
ATOM 8273 O O . GLN A 1 1038 ? 37.321 -35.267 9.591 1.00 72.19 1038 GLN A O 1
ATOM 8278 N N . GLU A 1 1039 ? 39.078 -35.648 8.250 1.00 73.88 1039 GLU A N 1
ATOM 8279 C CA . GLU A 1 1039 ? 40.057 -34.962 9.105 1.00 73.88 1039 GLU A CA 1
ATOM 8280 C C . GLU A 1 1039 ? 39.770 -33.454 9.185 1.00 73.88 1039 GLU A C 1
ATOM 8282 O O . GLU A 1 1039 ? 39.786 -32.880 10.274 1.00 73.88 1039 GLU A O 1
ATOM 8287 N N . ALA A 1 1040 ? 39.399 -32.816 8.071 1.00 68.50 1040 ALA A N 1
ATOM 8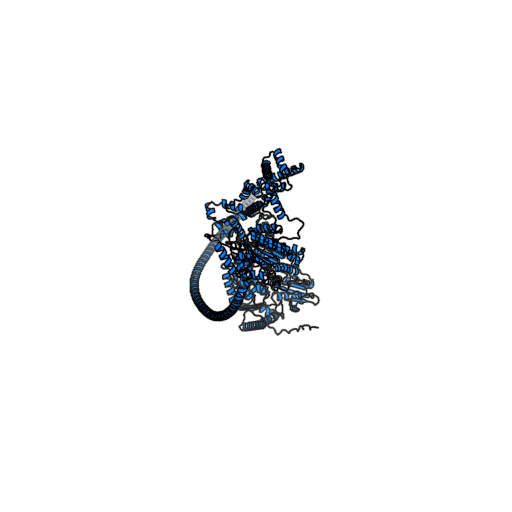288 C CA . ALA A 1 1040 ? 38.995 -31.413 8.040 1.00 68.50 1040 ALA A CA 1
ATOM 8289 C C . ALA A 1 1040 ? 37.662 -31.167 8.765 1.00 68.50 1040 ALA A C 1
ATOM 8291 O O . ALA A 1 1040 ? 37.507 -30.134 9.416 1.00 68.50 1040 ALA A O 1
ATOM 8292 N N . ALA A 1 1041 ? 36.701 -32.091 8.684 1.00 67.88 1041 ALA A N 1
ATOM 8293 C CA . ALA A 1 1041 ? 35.451 -32.004 9.437 1.00 67.88 1041 ALA A CA 1
ATOM 8294 C C . ALA A 1 1041 ? 35.690 -32.150 10.947 1.00 67.88 1041 ALA A C 1
ATOM 8296 O O . ALA A 1 1041 ? 35.093 -31.414 11.731 1.00 67.88 1041 ALA A O 1
ATOM 8297 N N . MET A 1 1042 ? 36.597 -33.043 11.353 1.00 72.19 1042 MET A N 1
ATOM 8298 C CA . MET A 1 1042 ? 36.971 -33.226 12.756 1.00 72.19 1042 MET A CA 1
ATOM 8299 C C . MET A 1 1042 ? 37.734 -32.005 13.293 1.00 72.19 1042 MET A C 1
ATOM 8301 O O . MET A 1 1042 ? 37.397 -31.511 14.365 1.00 72.19 1042 MET A O 1
ATOM 8305 N N . ALA A 1 1043 ? 38.660 -31.442 12.511 1.00 72.69 1043 ALA A N 1
ATOM 8306 C CA . ALA A 1 1043 ? 39.363 -30.207 12.858 1.00 72.69 1043 ALA A CA 1
ATOM 8307 C C . ALA A 1 1043 ? 38.413 -28.999 12.941 1.00 72.69 1043 ALA A C 1
ATOM 8309 O O . ALA A 1 1043 ? 38.503 -28.213 13.879 1.00 72.69 1043 ALA A O 1
ATOM 8310 N N . LYS A 1 1044 ? 37.447 -28.876 12.016 1.00 68.25 1044 LYS A N 1
ATOM 8311 C CA . LYS A 1 1044 ? 36.400 -27.842 12.085 1.00 68.25 1044 LYS A CA 1
ATOM 8312 C C . LYS A 1 1044 ? 35.490 -28.019 13.295 1.00 68.25 1044 LYS A C 1
ATOM 8314 O O . LYS A 1 1044 ? 35.079 -27.021 13.873 1.00 68.25 1044 LYS A O 1
ATOM 8319 N N . ALA A 1 1045 ? 35.172 -29.253 13.683 1.00 69.38 1045 ALA A N 1
ATOM 8320 C CA . ALA A 1 1045 ? 34.374 -29.526 14.875 1.00 69.38 1045 ALA A CA 1
ATOM 8321 C C . ALA A 1 1045 ? 35.144 -29.198 16.165 1.00 69.38 1045 ALA A C 1
ATOM 8323 O O . ALA A 1 1045 ? 34.571 -28.599 17.072 1.00 69.38 1045 ALA A O 1
ATOM 8324 N N . GLU A 1 1046 ? 36.439 -29.519 16.238 1.00 74.19 1046 GLU A N 1
ATOM 8325 C CA . GLU A 1 1046 ? 37.299 -29.130 17.364 1.00 74.19 1046 GLU A CA 1
ATOM 8326 C C . GLU A 1 1046 ? 37.505 -27.614 17.437 1.00 74.19 1046 GLU A C 1
ATOM 8328 O O . GLU A 1 1046 ? 37.445 -27.039 18.523 1.00 74.19 1046 GLU A O 1
ATOM 8333 N N . GLU A 1 1047 ? 37.702 -26.943 16.302 1.00 69.81 1047 GLU A N 1
ATOM 8334 C CA . GLU A 1 1047 ? 37.840 -25.488 16.252 1.00 69.81 1047 GLU A CA 1
ATOM 8335 C C . GLU A 1 1047 ? 36.519 -24.785 16.582 1.00 69.81 1047 GLU A C 1
ATOM 8337 O O . GLU A 1 1047 ? 36.524 -23.838 17.364 1.00 69.81 1047 GLU A O 1
ATOM 8342 N N . ALA A 1 1048 ? 35.379 -25.292 16.101 1.00 68.44 1048 ALA A N 1
ATOM 8343 C CA . ALA A 1 1048 ? 34.057 -24.801 16.484 1.00 68.44 1048 ALA A CA 1
ATOM 8344 C C . ALA A 1 1048 ? 33.786 -25.004 17.981 1.00 68.44 1048 ALA A C 1
ATOM 8346 O O . ALA A 1 1048 ? 33.296 -24.087 18.630 1.00 68.44 1048 ALA A O 1
ATOM 8347 N N . ALA A 1 1049 ? 34.162 -26.152 18.553 1.00 70.81 1049 ALA A N 1
ATOM 8348 C CA . ALA A 1 1049 ? 34.049 -26.397 19.990 1.00 70.81 1049 ALA A CA 1
ATOM 8349 C C . ALA A 1 1049 ? 34.987 -25.489 20.804 1.00 70.81 1049 ALA A C 1
ATOM 8351 O O . ALA A 1 1049 ? 34.606 -25.014 21.874 1.00 70.81 1049 ALA A O 1
ATOM 8352 N N . ARG A 1 1050 ? 36.192 -25.194 20.296 1.00 74.88 1050 ARG A N 1
ATOM 8353 C CA . ARG A 1 1050 ? 37.131 -24.261 20.935 1.00 74.88 1050 ARG A CA 1
ATOM 8354 C C . ARG A 1 1050 ? 36.618 -22.825 20.883 1.00 74.88 1050 ARG A C 1
ATOM 8356 O O . ARG A 1 1050 ? 36.644 -22.157 21.907 1.00 74.88 1050 ARG A O 1
ATOM 8363 N N . ILE A 1 1051 ? 36.118 -22.380 19.731 1.00 72.44 1051 ILE A N 1
ATOM 8364 C CA . ILE A 1 1051 ? 35.501 -21.059 19.550 1.00 72.44 1051 ILE A CA 1
ATOM 8365 C C . ILE A 1 1051 ? 34.241 -20.950 20.408 1.00 72.44 1051 ILE A C 1
ATOM 8367 O O . ILE A 1 1051 ? 34.037 -19.929 21.047 1.00 72.44 1051 ILE A O 1
ATOM 8371 N N . GLN A 1 1052 ? 33.425 -22.000 20.493 1.00 68.75 1052 GLN A N 1
ATOM 8372 C CA . GLN A 1 1052 ? 32.257 -22.022 21.369 1.00 68.75 1052 GLN A CA 1
ATOM 8373 C C . GLN A 1 1052 ? 32.664 -21.920 22.844 1.00 68.75 1052 GLN A C 1
ATOM 8375 O O . GLN A 1 1052 ? 32.097 -21.109 23.565 1.00 68.75 1052 GLN A O 1
ATOM 8380 N N . ALA A 1 1053 ? 33.679 -22.664 23.288 1.00 73.38 1053 ALA A N 1
ATOM 8381 C CA . ALA A 1 1053 ? 34.180 -22.575 24.659 1.00 73.38 1053 ALA A CA 1
ATOM 8382 C C . ALA A 1 1053 ? 34.823 -21.209 24.966 1.00 73.38 1053 ALA A C 1
ATOM 8384 O O . ALA A 1 1053 ? 34.667 -20.685 26.068 1.00 73.38 1053 ALA A O 1
ATOM 8385 N N . GLU A 1 1054 ? 35.527 -20.614 24.001 1.00 70.69 1054 GLU A N 1
ATOM 8386 C CA . GLU A 1 1054 ? 36.132 -19.285 24.118 1.00 70.69 1054 GLU A CA 1
ATOM 8387 C C . GLU A 1 1054 ? 35.064 -18.182 24.126 1.00 70.69 1054 GLU A C 1
ATOM 8389 O O . GLU A 1 1054 ? 35.129 -17.282 24.961 1.00 70.69 1054 GLU A O 1
ATOM 8394 N N . ASN A 1 1055 ? 34.024 -18.307 23.299 1.00 67.94 1055 ASN A N 1
ATOM 8395 C CA . ASN A 1 1055 ? 32.859 -17.424 23.289 1.00 67.94 1055 ASN A CA 1
ATOM 8396 C C . ASN A 1 1055 ? 32.027 -17.571 24.565 1.00 67.94 1055 ASN A C 1
ATOM 8398 O O . ASN A 1 1055 ? 31.578 -16.570 25.102 1.00 67.94 1055 ASN A O 1
ATOM 8402 N N . GLU A 1 1056 ? 31.850 -18.781 25.101 1.00 70.38 1056 GLU A N 1
ATOM 8403 C CA . GLU A 1 1056 ? 31.180 -19.001 26.389 1.00 70.38 1056 GLU A CA 1
ATOM 8404 C C . GLU A 1 1056 ? 32.003 -18.432 27.553 1.00 70.38 1056 GLU A C 1
ATOM 8406 O O . GLU A 1 1056 ? 31.441 -17.861 28.489 1.00 70.38 1056 GLU A O 1
ATOM 8411 N N . ALA A 1 1057 ? 33.334 -18.533 27.501 1.00 69.88 1057 ALA A N 1
ATOM 8412 C CA . ALA A 1 1057 ? 34.217 -17.918 28.488 1.00 69.88 1057 ALA A CA 1
ATOM 8413 C C . ALA A 1 1057 ? 34.209 -16.383 28.388 1.00 69.88 1057 ALA A C 1
ATOM 8415 O O . ALA A 1 1057 ? 34.139 -15.711 29.419 1.00 69.88 1057 ALA A O 1
ATOM 8416 N N . GLN A 1 1058 ? 34.222 -15.823 27.173 1.00 67.00 1058 GLN A N 1
ATOM 8417 C CA . GLN A 1 1058 ? 34.082 -14.384 26.939 1.00 67.00 1058 GLN A CA 1
ATOM 8418 C C . GLN A 1 1058 ? 32.697 -13.879 27.336 1.00 67.00 1058 GLN A C 1
ATOM 8420 O O . GLN A 1 1058 ? 32.620 -12.850 27.993 1.00 67.00 1058 GLN A O 1
ATOM 8425 N N . ALA A 1 1059 ? 31.627 -14.612 27.029 1.00 65.56 1059 ALA A N 1
ATOM 8426 C CA . ALA A 1 1059 ? 30.268 -14.280 27.441 1.00 65.56 1059 ALA A CA 1
ATOM 8427 C C . ALA A 1 1059 ? 30.143 -14.300 28.966 1.00 65.56 1059 ALA A C 1
ATOM 8429 O O . ALA A 1 1059 ? 29.609 -13.362 29.535 1.00 65.56 1059 ALA A O 1
ATOM 8430 N N . ARG A 1 1060 ? 30.721 -15.291 29.660 1.00 71.50 1060 ARG A N 1
ATOM 8431 C CA . ARG A 1 1060 ? 30.755 -15.307 31.136 1.00 71.50 1060 ARG A CA 1
ATOM 8432 C C . ARG A 1 1060 ? 31.583 -14.162 31.720 1.00 71.50 1060 ARG A C 1
ATOM 8434 O O . ARG A 1 1060 ? 31.205 -13.618 32.752 1.00 71.50 1060 ARG A O 1
ATOM 8441 N N . ALA A 1 1061 ? 32.691 -13.785 31.082 1.00 67.31 1061 ALA A N 1
ATOM 8442 C CA . ALA A 1 1061 ? 33.505 -12.648 31.510 1.00 67.31 1061 ALA A CA 1
ATOM 8443 C C . ALA A 1 1061 ? 32.806 -11.301 31.247 1.00 67.31 1061 ALA A C 1
ATOM 8445 O O . ALA A 1 1061 ? 32.865 -10.412 32.094 1.00 67.31 1061 ALA A O 1
ATOM 8446 N N . GLN A 1 1062 ? 32.113 -11.162 30.114 1.00 64.56 1062 GLN A N 1
ATOM 8447 C CA . GLN A 1 1062 ? 31.292 -9.998 29.777 1.00 64.56 1062 GLN A CA 1
ATOM 8448 C C . GLN A 1 1062 ? 30.064 -9.901 30.680 1.00 64.56 1062 GLN A C 1
ATOM 8450 O O . GLN A 1 1062 ? 29.761 -8.810 31.141 1.00 64.56 1062 GLN A O 1
ATOM 8455 N N . GLU A 1 1063 ? 29.409 -11.017 30.998 1.00 67.75 1063 GLU A N 1
ATOM 8456 C CA . GLU A 1 1063 ? 28.289 -11.084 31.942 1.00 67.75 1063 GLU A CA 1
ATOM 8457 C C . GLU A 1 1063 ? 28.751 -10.682 33.347 1.00 67.75 1063 GLU A C 1
ATOM 8459 O O . GLU A 1 1063 ? 28.116 -9.855 33.990 1.00 67.75 1063 GLU A O 1
ATOM 8464 N N . ALA A 1 1064 ? 29.902 -11.185 33.807 1.00 70.88 1064 ALA A N 1
ATOM 8465 C CA . ALA A 1 1064 ? 30.475 -10.792 35.093 1.00 70.88 1064 ALA A CA 1
ATOM 8466 C C . ALA A 1 1064 ? 30.842 -9.297 35.132 1.00 70.88 1064 ALA A C 1
ATOM 8468 O O . ALA A 1 1064 ? 30.510 -8.614 36.099 1.00 70.88 1064 ALA A O 1
ATOM 8469 N N . ALA A 1 1065 ? 31.458 -8.769 34.068 1.00 64.94 1065 ALA A N 1
ATOM 8470 C CA . ALA A 1 1065 ? 31.772 -7.345 33.947 1.00 64.94 1065 ALA A CA 1
ATOM 8471 C C . ALA A 1 1065 ? 30.508 -6.475 33.833 1.00 64.94 1065 ALA A C 1
ATOM 8473 O O . ALA A 1 1065 ? 30.471 -5.374 34.381 1.00 64.94 1065 ALA A O 1
ATOM 8474 N N . ARG A 1 1066 ? 29.460 -6.971 33.164 1.00 71.50 1066 ARG A N 1
ATOM 8475 C CA . ARG A 1 1066 ? 28.152 -6.317 33.056 1.00 71.50 1066 ARG A CA 1
ATOM 8476 C C . ARG A 1 1066 ? 27.475 -6.257 34.414 1.00 71.50 1066 ARG A C 1
ATOM 8478 O O . ARG A 1 1066 ? 27.077 -5.175 34.809 1.00 71.50 1066 ARG A O 1
ATOM 8485 N N . VAL A 1 1067 ? 27.420 -7.364 35.152 1.00 72.38 1067 VAL A N 1
ATOM 8486 C CA . VAL A 1 1067 ? 26.844 -7.418 36.505 1.00 72.38 1067 VAL A CA 1
ATOM 8487 C C . VAL A 1 1067 ? 27.624 -6.525 37.473 1.00 72.38 1067 VAL A C 1
ATOM 8489 O O . VAL A 1 1067 ? 27.031 -5.883 38.337 1.00 72.38 1067 VAL A O 1
ATOM 8492 N N . GLU A 1 1068 ? 28.949 -6.435 37.346 1.00 69.94 1068 GLU A N 1
ATOM 8493 C CA . GLU A 1 1068 ? 29.757 -5.516 38.155 1.00 69.94 1068 GLU A CA 1
ATOM 8494 C C . GLU A 1 1068 ? 29.488 -4.045 37.788 1.00 69.94 1068 GLU A C 1
ATOM 8496 O O . GLU A 1 1068 ? 29.250 -3.228 38.679 1.00 69.94 1068 GLU A O 1
ATOM 8501 N N . ALA A 1 1069 ? 29.424 -3.710 36.496 1.00 65.19 1069 ALA A N 1
ATOM 8502 C CA . ALA A 1 1069 ? 29.081 -2.368 36.020 1.00 65.19 1069 ALA A CA 1
ATOM 8503 C C . ALA A 1 1069 ? 27.639 -1.967 36.372 1.00 65.19 1069 ALA A C 1
ATOM 8505 O O . ALA A 1 1069 ? 27.398 -0.827 36.758 1.00 65.19 1069 ALA A O 1
ATOM 8506 N N . GLU A 1 1070 ? 26.697 -2.903 36.294 1.00 63.50 1070 GLU A N 1
ATOM 8507 C CA . GLU A 1 1070 ? 25.287 -2.725 36.629 1.00 63.50 1070 GLU A CA 1
ATOM 8508 C C . GLU A 1 1070 ? 25.098 -2.569 38.139 1.00 63.50 1070 GLU A C 1
ATOM 8510 O O . GLU A 1 1070 ? 24.345 -1.703 38.568 1.00 63.50 1070 GLU A O 1
ATOM 8515 N N . ASN A 1 1071 ? 25.857 -3.294 38.968 1.00 70.75 1071 ASN A N 1
ATOM 8516 C CA . ASN A 1 1071 ? 25.878 -3.062 40.414 1.00 70.75 1071 ASN A CA 1
ATOM 8517 C C . ASN A 1 1071 ? 26.495 -1.702 40.773 1.00 70.75 1071 ASN A C 1
ATOM 8519 O O . ASN A 1 1071 ? 25.965 -1.012 41.643 1.00 70.75 1071 ASN A O 1
ATOM 8523 N N . ILE A 1 1072 ? 27.576 -1.281 40.106 1.00 70.69 1072 ILE A N 1
ATOM 8524 C CA . ILE A 1 1072 ? 28.167 0.053 40.310 1.00 70.69 1072 ILE A CA 1
ATOM 8525 C C . ILE A 1 1072 ? 27.180 1.146 39.878 1.00 70.69 1072 ILE A C 1
ATOM 8527 O O . ILE A 1 1072 ? 26.970 2.102 40.625 1.00 70.69 1072 ILE A O 1
ATOM 8531 N N . ALA A 1 1073 ? 26.534 0.988 38.722 1.00 62.16 1073 ALA A N 1
ATOM 8532 C CA . ALA A 1 1073 ? 25.527 1.915 38.217 1.00 62.16 1073 ALA A CA 1
ATOM 8533 C C . ALA A 1 1073 ? 24.280 1.944 39.109 1.00 62.16 1073 ALA A C 1
ATOM 8535 O O . ALA A 1 1073 ? 23.765 3.023 39.381 1.00 62.16 1073 ALA A O 1
ATOM 8536 N N . ARG A 1 1074 ? 23.837 0.796 39.639 1.00 71.25 1074 ARG A N 1
ATOM 8537 C CA . ARG A 1 1074 ? 22.723 0.710 40.593 1.00 71.25 1074 ARG A CA 1
ATOM 8538 C C . ARG A 1 1074 ? 23.056 1.418 41.898 1.00 71.25 1074 ARG A C 1
ATOM 8540 O O . ARG A 1 1074 ? 22.240 2.191 42.373 1.00 71.25 1074 ARG A O 1
ATOM 8547 N N . ILE A 1 1075 ? 24.261 1.232 42.441 1.00 71.94 1075 ILE A N 1
ATOM 8548 C CA . ILE A 1 1075 ? 24.706 1.935 43.655 1.00 71.94 1075 ILE A CA 1
ATOM 8549 C C . ILE A 1 1075 ? 24.797 3.449 43.405 1.00 71.94 1075 ILE A C 1
ATOM 8551 O O . ILE A 1 1075 ? 24.382 4.234 44.255 1.00 71.94 1075 ILE A O 1
ATOM 8555 N N . GLN A 1 1076 ? 25.295 3.878 42.241 1.00 66.50 1076 GLN A N 1
ATOM 8556 C CA . GLN A 1 1076 ? 25.348 5.298 41.871 1.00 66.50 1076 GLN A CA 1
ATOM 8557 C C . GLN A 1 1076 ? 23.952 5.894 41.645 1.00 66.50 1076 GLN A C 1
ATOM 8559 O O . GLN A 1 1076 ? 23.694 7.017 42.073 1.00 66.50 1076 GLN A O 1
ATOM 8564 N N . ALA A 1 1077 ? 23.038 5.142 41.030 1.00 63.75 1077 ALA A N 1
ATOM 8565 C CA . ALA A 1 1077 ? 21.653 5.545 40.817 1.00 63.75 1077 ALA A CA 1
ATOM 8566 C C . ALA A 1 1077 ? 20.859 5.581 42.130 1.00 63.75 1077 ALA A C 1
ATOM 8568 O O . ALA A 1 1077 ? 20.114 6.527 42.350 1.00 63.75 1077 ALA A O 1
ATOM 8569 N N . GLU A 1 1078 ? 21.058 4.618 43.034 1.00 67.00 1078 GLU A N 1
ATOM 8570 C CA . GLU A 1 1078 ? 20.477 4.620 44.383 1.00 67.00 1078 GLU A CA 1
ATOM 8571 C C . GLU A 1 1078 ? 20.987 5.817 45.200 1.00 67.00 1078 GLU A C 1
ATOM 8573 O O . GLU A 1 1078 ? 20.200 6.471 45.883 1.00 67.00 1078 GLU A O 1
ATOM 8578 N N . GLN A 1 1079 ? 22.277 6.160 45.094 1.00 67.00 1079 GLN A N 1
ATOM 8579 C CA . GLN A 1 1079 ? 22.840 7.353 45.736 1.00 67.00 1079 GLN A CA 1
ATOM 8580 C C . GLN A 1 1079 ? 22.274 8.649 45.142 1.00 67.00 1079 GLN A C 1
ATOM 8582 O O . GLN A 1 1079 ? 21.847 9.517 45.902 1.00 67.00 1079 GLN A O 1
ATOM 8587 N N . ALA A 1 1080 ? 22.195 8.763 43.813 1.00 66.00 1080 ALA A N 1
ATOM 8588 C CA . ALA A 1 1080 ? 21.631 9.933 43.138 1.00 66.00 1080 ALA A CA 1
ATOM 8589 C C . ALA A 1 1080 ? 20.124 10.091 43.402 1.00 66.00 1080 ALA A C 1
ATOM 8591 O O . ALA A 1 1080 ? 19.653 11.200 43.651 1.00 66.00 1080 ALA A O 1
ATOM 8592 N N . ALA A 1 1081 ? 19.369 8.989 43.419 1.00 65.44 1081 ALA A N 1
ATOM 8593 C CA . ALA A 1 1081 ? 17.947 8.979 43.750 1.00 65.44 1081 ALA A CA 1
ATOM 8594 C C . ALA A 1 1081 ? 17.709 9.329 45.224 1.00 65.44 1081 ALA A C 1
ATOM 8596 O O . ALA A 1 1081 ? 16.773 10.064 45.531 1.00 65.44 1081 ALA A O 1
ATOM 8597 N N . ALA A 1 1082 ? 18.567 8.871 46.143 1.00 69.50 1082 ALA A N 1
ATOM 8598 C CA . ALA A 1 1082 ? 18.506 9.271 47.547 1.00 69.50 1082 ALA A CA 1
ATOM 8599 C C . ALA A 1 1082 ? 18.811 10.769 47.730 1.00 69.50 1082 ALA A C 1
ATOM 8601 O O . ALA A 1 1082 ? 18.152 11.431 48.534 1.00 69.50 1082 ALA A O 1
ATOM 8602 N N . GLU A 1 1083 ? 19.758 11.320 46.967 1.00 67.94 1083 GLU A N 1
ATOM 8603 C CA . GLU A 1 1083 ? 20.103 12.746 46.993 1.00 67.94 1083 GLU A CA 1
ATOM 8604 C C . GLU A 1 1083 ? 18.982 13.617 46.401 1.00 67.94 1083 GLU A C 1
ATOM 8606 O O . GLU A 1 1083 ? 18.592 14.618 47.005 1.00 67.94 1083 GLU A O 1
ATOM 8611 N N . GLN A 1 1084 ? 18.383 13.192 45.283 1.00 66.88 1084 GLN A N 1
ATOM 8612 C CA . GLN A 1 1084 ? 17.219 13.850 44.680 1.00 66.88 1084 GLN A CA 1
ATOM 8613 C C . GLN A 1 1084 ? 15.974 13.748 45.563 1.00 66.88 1084 GLN A C 1
ATOM 8615 O O . GLN A 1 1084 ? 15.259 14.733 45.724 1.00 66.88 1084 GLN A O 1
ATOM 8620 N N . ALA A 1 1085 ? 15.728 12.600 46.199 1.00 67.50 1085 ALA A N 1
ATOM 8621 C CA . ALA A 1 1085 ? 14.630 12.445 47.149 1.00 67.50 1085 ALA A CA 1
ATOM 8622 C C . ALA A 1 1085 ? 14.836 13.312 48.401 1.00 67.50 1085 ALA A C 1
ATOM 8624 O O . ALA A 1 1085 ? 13.869 13.850 48.938 1.00 67.50 1085 ALA A O 1
ATOM 8625 N N . ALA A 1 1086 ? 16.079 13.487 48.861 1.00 68.62 1086 ALA A N 1
ATOM 8626 C CA . ALA A 1 1086 ? 16.399 14.399 49.955 1.00 68.62 1086 ALA A CA 1
ATOM 8627 C C . ALA A 1 1086 ? 16.196 15.872 49.554 1.00 68.62 1086 ALA A C 1
ATOM 8629 O O . ALA A 1 1086 ? 15.634 16.634 50.341 1.00 68.62 1086 ALA A O 1
ATOM 8630 N N . GLN A 1 1087 ? 16.580 16.263 48.333 1.00 69.25 1087 GLN A N 1
ATOM 8631 C CA . GLN A 1 1087 ? 16.327 17.608 47.800 1.00 69.25 1087 GLN A CA 1
ATOM 8632 C C . GLN A 1 1087 ? 14.830 17.876 47.611 1.00 69.25 1087 GLN A C 1
ATOM 8634 O O . GLN A 1 1087 ? 14.339 18.889 48.097 1.00 69.25 1087 GLN A O 1
ATOM 8639 N N . ALA A 1 1088 ? 14.085 16.941 47.018 1.00 68.94 1088 ALA A N 1
ATOM 8640 C CA . ALA A 1 1088 ? 12.642 17.061 46.827 1.00 68.94 1088 ALA A CA 1
ATOM 8641 C C . ALA A 1 1088 ? 11.885 17.134 48.162 1.00 68.94 1088 ALA A C 1
ATOM 8643 O O . ALA A 1 1088 ? 10.960 17.928 48.305 1.00 68.94 1088 ALA A O 1
ATOM 8644 N N . ARG A 1 1089 ? 12.302 16.361 49.178 1.00 74.38 1089 ARG A N 1
ATOM 8645 C CA . ARG A 1 1089 ? 11.741 16.469 50.537 1.00 74.38 1089 ARG A CA 1
ATOM 8646 C C . ARG A 1 1089 ? 12.051 17.820 51.176 1.00 74.38 1089 ARG A C 1
ATOM 8648 O O . ARG A 1 1089 ? 11.165 18.397 51.793 1.00 74.38 1089 ARG A O 1
ATOM 8655 N N . ALA A 1 1090 ? 13.264 18.347 51.005 1.00 71.62 1090 ALA A N 1
ATOM 8656 C CA . ALA A 1 1090 ? 13.631 19.665 51.522 1.00 71.62 1090 ALA A CA 1
ATOM 8657 C C . ALA A 1 1090 ? 12.871 20.806 50.818 1.00 71.62 1090 ALA A C 1
ATOM 8659 O O . ALA A 1 1090 ? 12.460 21.765 51.471 1.00 71.62 1090 ALA A O 1
ATOM 8660 N N . GLU A 1 1091 ? 12.652 20.699 49.505 1.00 71.88 1091 GLU A N 1
ATOM 8661 C CA . GLU A 1 1091 ? 11.849 21.649 48.728 1.00 71.88 1091 GLU A CA 1
ATOM 8662 C C . GLU A 1 1091 ? 10.365 21.581 49.098 1.00 71.88 1091 GLU A C 1
ATOM 8664 O O . GLU A 1 1091 ? 9.737 22.624 49.285 1.00 71.88 1091 GLU A O 1
ATOM 8669 N N . GLU A 1 1092 ? 9.813 20.381 49.282 1.00 72.69 1092 GLU A N 1
ATOM 8670 C CA . GLU A 1 1092 ? 8.424 20.192 49.704 1.00 72.69 1092 GLU A CA 1
ATOM 8671 C C . GLU A 1 1092 ? 8.202 20.689 51.139 1.00 72.69 1092 GLU A C 1
ATOM 8673 O O . GLU A 1 1092 ? 7.241 21.410 51.401 1.00 72.69 1092 GLU A O 1
ATOM 8678 N N . GLU A 1 1093 ? 9.124 20.408 52.066 1.00 76.94 1093 GLU A N 1
ATOM 8679 C CA . GLU A 1 1093 ? 9.083 20.963 53.423 1.00 76.94 1093 GLU A CA 1
ATOM 8680 C C . GLU A 1 1093 ? 9.185 22.495 53.414 1.00 76.94 1093 GLU A C 1
ATOM 8682 O O . GLU A 1 1093 ? 8.461 23.166 54.154 1.00 76.94 1093 GLU A O 1
ATOM 8687 N N . ALA A 1 1094 ? 10.031 23.076 52.556 1.00 72.62 1094 ALA A N 1
ATOM 8688 C CA . ALA A 1 1094 ? 10.122 24.525 52.387 1.00 72.62 1094 ALA A CA 1
ATOM 8689 C C . ALA A 1 1094 ? 8.834 25.119 51.792 1.00 72.62 1094 ALA A C 1
ATOM 8691 O O . ALA A 1 1094 ? 8.388 26.179 52.245 1.00 72.62 1094 ALA A O 1
ATOM 8692 N N . ARG A 1 1095 ? 8.203 24.430 50.833 1.00 75.50 1095 ARG A N 1
ATOM 8693 C CA . ARG A 1 1095 ? 6.931 24.833 50.217 1.00 75.50 1095 ARG A CA 1
ATOM 8694 C C . ARG A 1 1095 ? 5.787 24.792 51.223 1.00 75.50 1095 ARG A C 1
ATOM 8696 O O . ARG A 1 1095 ? 5.090 25.792 51.373 1.00 75.50 1095 ARG A O 1
ATOM 8703 N N . ILE A 1 1096 ? 5.647 23.694 51.968 1.00 76.12 1096 ILE A N 1
ATOM 8704 C CA . ILE A 1 1096 ? 4.635 23.540 53.023 1.00 76.12 1096 ILE A CA 1
ATOM 8705 C C . ILE A 1 1096 ? 4.824 24.615 54.096 1.00 76.12 1096 ILE A C 1
ATOM 8707 O O . ILE A 1 1096 ? 3.853 25.225 54.542 1.00 76.12 1096 ILE A O 1
ATOM 8711 N N . ARG A 1 1097 ? 6.068 24.909 54.490 1.00 77.44 1097 ARG A N 1
ATOM 8712 C CA . ARG A 1 1097 ? 6.358 25.952 55.482 1.00 77.44 1097 ARG A CA 1
ATOM 8713 C C . ARG A 1 1097 ? 6.007 27.350 54.967 1.00 77.44 1097 ARG A C 1
ATOM 8715 O O . ARG A 1 1097 ? 5.422 28.136 55.710 1.00 77.44 1097 ARG A O 1
ATOM 8722 N N . ALA A 1 1098 ? 6.304 27.647 53.702 1.00 72.50 1098 ALA A N 1
ATOM 8723 C CA . ALA A 1 1098 ? 5.925 28.906 53.063 1.00 72.50 1098 ALA A CA 1
ATOM 8724 C C . ALA A 1 1098 ? 4.399 29.051 52.928 1.00 72.50 1098 ALA A C 1
ATOM 8726 O O . ALA A 1 1098 ? 3.860 30.135 53.153 1.00 72.50 1098 ALA A O 1
ATOM 8727 N N . GLU A 1 1099 ? 3.693 27.963 52.619 1.00 73.25 1099 GLU A N 1
ATOM 8728 C CA . GLU A 1 1099 ? 2.233 27.937 52.520 1.00 73.25 1099 GLU A CA 1
ATOM 8729 C C . GLU A 1 1099 ? 1.564 28.103 53.892 1.00 73.25 1099 GLU A C 1
ATOM 8731 O O . GLU A 1 1099 ? 0.631 28.896 54.031 1.00 73.25 1099 GLU A O 1
ATOM 8736 N N . GLN A 1 1100 ? 2.090 27.453 54.934 1.00 76.94 1100 GLN A N 1
ATOM 8737 C CA . GLN A 1 1100 ? 1.638 27.638 56.317 1.00 76.94 1100 GLN A CA 1
ATOM 8738 C C . GLN A 1 1100 ? 1.885 29.068 56.818 1.00 76.94 1100 GLN A C 1
ATOM 8740 O O . GLN A 1 1100 ? 1.008 29.654 57.455 1.00 76.94 1100 GLN A O 1
ATOM 8745 N N . GLU A 1 1101 ? 3.035 29.672 56.501 1.00 76.31 1101 GLU A N 1
ATOM 8746 C CA . GLU A 1 1101 ? 3.304 31.079 56.822 1.00 76.31 1101 GLU A CA 1
ATOM 8747 C C . GLU A 1 1101 ? 2.380 32.036 56.056 1.00 76.31 1101 GLU A C 1
ATOM 8749 O O . GLU A 1 1101 ? 1.901 33.020 56.627 1.00 76.31 1101 GLU A O 1
ATOM 8754 N N . ALA A 1 1102 ? 2.085 31.753 54.784 1.00 70.81 1102 ALA A N 1
ATOM 8755 C CA . ALA A 1 1102 ? 1.149 32.539 53.986 1.00 70.81 1102 ALA A CA 1
ATOM 8756 C C . ALA A 1 1102 ? -0.288 32.434 54.526 1.00 70.81 1102 ALA A C 1
ATOM 8758 O O . ALA A 1 1102 ? -0.962 33.457 54.664 1.00 70.81 1102 ALA A O 1
ATOM 8759 N N . GLN A 1 1103 ? -0.737 31.232 54.903 1.00 74.94 1103 GLN A N 1
ATOM 8760 C CA . GLN A 1 1103 ? -2.040 31.017 55.537 1.00 74.94 1103 GLN A CA 1
ATOM 8761 C C . GLN A 1 1103 ? -2.132 31.705 56.903 1.00 74.94 1103 GLN A C 1
ATOM 8763 O O . GLN A 1 1103 ? -3.139 32.357 57.180 1.00 74.94 1103 GLN A O 1
ATOM 8768 N N . ALA A 1 1104 ? -1.086 31.636 57.731 1.00 77.38 1104 ALA A N 1
ATOM 8769 C CA . ALA A 1 1104 ? -1.052 32.324 59.021 1.00 77.38 1104 ALA A CA 1
ATOM 8770 C C . ALA A 1 1104 ? -1.140 33.851 58.853 1.00 77.38 1104 ALA A C 1
ATOM 8772 O O . ALA A 1 1104 ? -1.935 34.499 59.535 1.00 77.38 1104 ALA A O 1
ATOM 8773 N N . ARG A 1 1105 ? -0.406 34.425 57.887 1.00 75.75 1105 ARG A N 1
ATOM 8774 C CA . ARG A 1 1105 ? -0.489 35.861 57.558 1.00 75.75 1105 ARG A CA 1
ATOM 8775 C C . ARG A 1 1105 ? -1.864 36.255 57.021 1.00 75.75 1105 ARG A C 1
ATOM 8777 O O . ARG A 1 1105 ? -2.369 37.315 57.380 1.00 75.75 1105 ARG A O 1
ATOM 8784 N N . ALA A 1 1106 ? -2.484 35.414 56.194 1.00 70.81 1106 ALA A N 1
ATOM 8785 C CA . ALA A 1 1106 ? -3.831 35.652 55.679 1.00 70.81 1106 ALA A CA 1
ATOM 8786 C C . ALA A 1 1106 ? -4.890 35.598 56.796 1.00 70.81 1106 ALA A C 1
ATOM 8788 O O . ALA A 1 1106 ? -5.773 36.454 56.844 1.00 70.81 1106 ALA A O 1
ATOM 8789 N N . GLN A 1 1107 ? -4.778 34.648 57.729 1.00 75.31 1107 GLN A N 1
ATOM 8790 C CA . GLN A 1 1107 ? -5.662 34.555 58.896 1.00 75.31 1107 GLN A CA 1
ATOM 8791 C C . GLN A 1 1107 ? -5.482 35.739 59.854 1.00 75.31 1107 GLN A C 1
ATOM 8793 O O . GLN A 1 1107 ? -6.469 36.272 60.360 1.00 75.31 1107 GLN A O 1
ATOM 8798 N N . GLU A 1 1108 ? -4.247 36.187 60.085 1.00 77.12 1108 GLU A N 1
ATOM 8799 C CA . GLU A 1 1108 ? -3.965 37.358 60.919 1.00 77.12 1108 GLU A CA 1
ATOM 8800 C C . GLU A 1 1108 ? -4.488 38.652 60.275 1.00 77.12 1108 GLU A C 1
ATOM 8802 O O . GLU A 1 1108 ? -5.125 39.462 60.952 1.00 77.12 1108 GLU A O 1
ATOM 8807 N N . ALA A 1 1109 ? -4.319 38.811 58.958 1.00 74.00 1109 ALA A N 1
ATOM 8808 C CA . ALA A 1 1109 ? -4.887 39.928 58.204 1.00 74.00 1109 ALA A CA 1
ATOM 8809 C C . ALA A 1 1109 ? -6.424 39.935 58.260 1.00 74.00 1109 ALA A C 1
ATOM 8811 O O . ALA A 1 1109 ? -7.016 40.969 58.575 1.00 74.00 1109 ALA A O 1
ATOM 8812 N N . ALA A 1 1110 ? -7.068 38.781 58.051 1.00 72.12 1110 ALA A N 1
ATOM 8813 C CA . ALA A 1 1110 ? -8.521 38.642 58.149 1.00 72.12 1110 ALA A CA 1
ATOM 8814 C C . ALA A 1 1110 ? -9.037 38.925 59.570 1.00 72.12 1110 ALA A C 1
ATOM 8816 O O . ALA A 1 1110 ? -10.081 39.557 59.741 1.00 72.12 1110 ALA A O 1
ATOM 8817 N N . ARG A 1 1111 ? -8.294 38.514 60.605 1.00 79.44 1111 ARG A N 1
ATOM 8818 C CA . ARG A 1 1111 ? -8.627 38.810 62.005 1.00 79.44 1111 ARG A CA 1
ATOM 8819 C C . ARG A 1 1111 ? -8.526 40.306 62.307 1.00 79.44 1111 ARG A C 1
ATOM 8821 O O . ARG A 1 1111 ? -9.440 40.848 62.922 1.00 79.44 1111 ARG A O 1
ATOM 8828 N N . LEU A 1 1112 ? -7.459 40.972 61.864 1.00 77.69 1112 LEU A N 1
ATOM 8829 C CA . LEU A 1 1112 ? -7.283 42.420 62.034 1.00 77.69 1112 LEU A CA 1
ATOM 8830 C C . LEU A 1 1112 ? -8.353 43.219 61.280 1.00 77.69 1112 LEU A C 1
ATOM 8832 O O . LEU A 1 1112 ? -8.806 44.259 61.759 1.00 77.69 1112 LEU A O 1
ATOM 8836 N N . GLU A 1 1113 ? -8.776 42.744 60.110 1.00 75.25 1113 GLU A N 1
ATOM 8837 C CA . GLU A 1 1113 ? -9.860 43.352 59.340 1.00 75.25 1113 GLU A CA 1
ATOM 8838 C C . GLU A 1 1113 ? -11.219 43.163 60.028 1.00 75.25 1113 GLU A C 1
ATOM 8840 O O . GLU A 1 1113 ? -11.965 44.131 60.186 1.00 75.25 1113 GLU A O 1
ATOM 8845 N N . ALA A 1 1114 ? -11.502 41.966 60.549 1.00 73.56 1114 ALA A N 1
ATOM 8846 C CA . ALA A 1 1114 ? -12.698 41.703 61.348 1.00 73.56 1114 ALA A CA 1
ATOM 8847 C C . ALA A 1 1114 ? -12.738 42.544 62.637 1.00 73.56 1114 ALA A C 1
ATOM 8849 O O . ALA A 1 1114 ? -13.791 43.070 62.996 1.00 73.56 1114 ALA A O 1
ATOM 8850 N N . GLU A 1 1115 ? -11.597 42.728 63.308 1.00 78.88 1115 GLU A N 1
ATOM 8851 C CA . GLU A 1 1115 ? -11.485 43.556 64.513 1.00 78.88 1115 GLU A CA 1
ATOM 8852 C C . GLU A 1 1115 ? -11.715 45.043 64.200 1.00 78.88 1115 GLU A C 1
ATOM 8854 O O . GLU A 1 1115 ? -12.472 45.707 64.909 1.00 78.88 1115 GLU A O 1
ATOM 8859 N N . LYS A 1 1116 ? -11.179 45.550 63.079 1.00 77.62 1116 LYS A N 1
ATOM 8860 C CA . LYS A 1 1116 ? -11.472 46.910 62.591 1.00 77.62 1116 LYS A CA 1
ATOM 8861 C C . LYS A 1 1116 ? -12.948 47.102 62.252 1.00 77.62 1116 LYS A C 1
ATOM 8863 O O . LYS A 1 1116 ? -13.516 48.134 62.604 1.00 77.62 1116 LYS A O 1
ATOM 8868 N N . ILE A 1 1117 ? -13.578 46.130 61.589 1.00 75.81 1117 ILE A N 1
ATOM 8869 C CA . ILE A 1 1117 ? -15.010 46.185 61.261 1.00 75.81 1117 ILE A CA 1
ATOM 8870 C C . ILE A 1 1117 ? -15.847 46.186 62.545 1.00 75.81 1117 ILE A C 1
ATOM 8872 O O . ILE A 1 1117 ? -16.745 47.016 62.681 1.00 75.81 1117 ILE A O 1
ATOM 8876 N N . ALA A 1 1118 ? -15.525 45.324 63.512 1.00 73.50 1118 ALA A N 1
ATOM 8877 C CA . ALA A 1 1118 ? -16.216 45.268 64.797 1.00 73.50 1118 ALA A CA 1
ATOM 8878 C C . ALA A 1 1118 ? -16.060 46.573 65.597 1.00 73.50 1118 ALA A C 1
ATOM 8880 O O . ALA A 1 1118 ? -17.031 47.060 66.177 1.00 73.50 1118 ALA A O 1
ATOM 8881 N N . GLN A 1 1119 ? -14.871 47.181 65.588 1.00 75.56 1119 GLN A N 1
ATOM 8882 C CA . GLN A 1 1119 ? -14.610 48.456 66.258 1.00 75.56 1119 GLN A CA 1
ATOM 8883 C C . GLN A 1 1119 ? -15.400 49.604 65.610 1.00 75.56 1119 GLN A C 1
ATOM 8885 O O . GLN A 1 1119 ? -16.031 50.393 66.311 1.00 75.56 1119 GLN A O 1
ATOM 8890 N N . MET A 1 1120 ? -15.460 49.637 64.277 1.00 72.88 1120 MET A N 1
ATOM 8891 C CA . MET A 1 1120 ? -16.236 50.625 63.521 1.00 72.88 1120 MET A CA 1
ATOM 8892 C C . MET A 1 1120 ? -17.748 50.471 63.755 1.00 72.88 1120 MET A C 1
ATOM 8894 O O . MET A 1 1120 ? -18.461 51.463 63.910 1.00 72.88 1120 MET A O 1
ATOM 8898 N N . GLN A 1 1121 ? -18.243 49.231 63.837 1.00 75.19 1121 GLN A N 1
ATOM 8899 C CA . GLN A 1 1121 ? -19.638 48.936 64.180 1.00 75.19 1121 GLN A CA 1
ATOM 8900 C C . GLN A 1 1121 ? -19.966 49.320 65.630 1.00 75.19 1121 GLN A C 1
ATOM 8902 O O . GLN A 1 1121 ? -21.040 49.865 65.886 1.00 75.19 1121 GLN A O 1
ATOM 8907 N N . ALA A 1 1122 ? -19.046 49.096 66.572 1.00 74.75 1122 ALA A N 1
ATOM 8908 C CA . ALA A 1 1122 ? -19.212 49.505 67.964 1.00 74.75 1122 ALA A CA 1
ATOM 8909 C C . ALA A 1 1122 ? -19.239 51.037 68.114 1.00 74.75 1122 ALA A C 1
ATOM 8911 O O . ALA A 1 1122 ? -20.080 51.566 68.841 1.00 74.75 1122 ALA A O 1
ATOM 8912 N N . GLU A 1 1123 ? -18.382 51.761 67.387 1.00 75.25 1123 GLU A N 1
ATOM 8913 C CA . GLU A 1 1123 ? -18.396 53.230 67.346 1.00 75.25 1123 GLU A CA 1
ATOM 8914 C C . GLU A 1 1123 ? -19.686 53.776 66.722 1.00 75.25 1123 GLU A C 1
ATOM 8916 O O . GLU A 1 1123 ? -20.280 54.713 67.262 1.00 75.25 1123 GLU A O 1
ATOM 8921 N N . GLN A 1 1124 ? -20.176 53.169 65.635 1.00 73.62 1124 GLN A N 1
ATOM 8922 C CA . GLN A 1 1124 ? -21.464 53.537 65.038 1.00 73.62 1124 GLN A CA 1
ATOM 8923 C C . GLN A 1 1124 ? -22.639 53.275 65.988 1.00 73.62 1124 GLN A C 1
ATOM 8925 O O . GLN A 1 1124 ? -23.517 54.132 66.116 1.00 73.62 1124 GLN A O 1
ATOM 8930 N N . ALA A 1 1125 ? -22.647 52.140 66.690 1.00 74.25 1125 ALA A N 1
ATOM 8931 C CA . ALA A 1 1125 ? -23.678 51.816 67.673 1.00 74.25 1125 ALA A CA 1
ATOM 8932 C C . ALA A 1 1125 ? -23.651 52.784 68.869 1.00 74.25 1125 ALA A C 1
ATOM 8934 O O . ALA A 1 1125 ? -24.700 53.279 69.287 1.00 74.25 1125 ALA A O 1
ATOM 8935 N N . ALA A 1 1126 ? -22.462 53.127 69.377 1.00 74.69 1126 ALA A N 1
ATOM 8936 C CA . ALA A 1 1126 ? -22.300 54.108 70.448 1.00 74.69 1126 ALA A CA 1
ATOM 8937 C C . ALA A 1 1126 ? -22.743 55.517 70.011 1.00 74.69 1126 ALA A C 1
ATOM 8939 O O . ALA A 1 1126 ? -23.412 56.221 70.770 1.00 74.69 1126 ALA A O 1
ATOM 8940 N N . ALA A 1 1127 ? -22.435 55.920 68.774 1.00 72.31 1127 ALA A N 1
ATOM 8941 C CA . ALA A 1 1127 ? -22.882 57.193 68.211 1.00 72.31 1127 ALA A CA 1
ATOM 8942 C C . ALA A 1 1127 ? -24.410 57.248 68.038 1.00 72.31 1127 ALA A C 1
ATOM 8944 O O . ALA A 1 1127 ? -25.024 58.273 68.342 1.00 72.31 1127 ALA A O 1
ATOM 8945 N N . GLN A 1 1128 ? -25.038 56.148 67.607 1.00 72.56 1128 GLN A N 1
ATOM 8946 C CA . GLN A 1 1128 ? -26.498 56.043 67.508 1.00 72.56 1128 GLN A CA 1
ATOM 8947 C C . GLN A 1 1128 ? -27.177 56.096 68.880 1.00 72.56 1128 GLN A C 1
ATOM 8949 O O . GLN A 1 1128 ? -28.148 56.836 69.041 1.00 72.56 1128 GLN A O 1
ATOM 8954 N N . GLN A 1 1129 ? -26.645 55.393 69.885 1.00 74.50 1129 GLN A N 1
ATOM 8955 C CA . GLN A 1 1129 ? -27.168 55.452 71.254 1.00 74.50 1129 GLN A CA 1
ATOM 8956 C C . GLN A 1 1129 ? -27.020 56.851 71.866 1.00 74.50 1129 GLN A C 1
ATOM 8958 O O . GLN A 1 1129 ? -27.955 57.354 72.487 1.00 74.50 1129 GLN A O 1
ATOM 8963 N N . ALA A 1 1130 ? -25.890 57.529 71.638 1.00 73.50 1130 ALA A N 1
ATOM 8964 C CA . ALA A 1 1130 ? -25.696 58.907 72.084 1.00 73.50 1130 ALA A CA 1
ATOM 8965 C C . ALA A 1 1130 ? -26.648 59.892 71.378 1.00 73.50 1130 ALA A C 1
ATOM 8967 O O . ALA A 1 1130 ? -27.116 60.849 71.997 1.00 73.50 1130 ALA A O 1
ATOM 8968 N N . ALA A 1 1131 ? -26.958 59.666 70.097 1.00 71.00 1131 ALA A N 1
ATOM 8969 C CA . ALA A 1 1131 ? -27.932 60.464 69.356 1.00 71.00 1131 ALA A CA 1
ATOM 8970 C C . ALA A 1 1131 ? -29.369 60.240 69.860 1.00 71.00 1131 ALA A C 1
ATOM 8972 O O . ALA A 1 1131 ? -30.103 61.214 70.025 1.00 71.00 1131 ALA A O 1
ATOM 8973 N N . GLN A 1 1132 ? -29.750 58.994 70.164 1.00 73.88 1132 GLN A N 1
ATOM 8974 C CA . GLN A 1 1132 ? -31.046 58.671 70.774 1.00 73.88 1132 GLN A CA 1
ATOM 8975 C C . GLN A 1 1132 ? -31.196 59.296 72.163 1.00 73.88 1132 GLN A C 1
ATOM 8977 O O . GLN A 1 1132 ? -32.186 59.978 72.407 1.00 73.88 1132 GLN A O 1
ATOM 8982 N N . ALA A 1 1133 ? -30.189 59.168 73.032 1.00 75.00 1133 ALA A N 1
ATOM 8983 C CA . ALA A 1 1133 ? -30.227 59.767 74.366 1.00 75.00 1133 ALA A CA 1
ATOM 8984 C C . ALA A 1 1133 ? -30.372 61.301 74.314 1.00 75.00 1133 ALA A C 1
ATOM 8986 O O . ALA A 1 1133 ? -31.156 61.877 75.066 1.00 75.00 1133 ALA A O 1
ATOM 8987 N N . ARG A 1 1134 ? -29.679 61.974 73.379 1.00 76.56 1134 ARG A N 1
ATOM 8988 C CA . ARG A 1 1134 ? -29.826 63.426 73.161 1.00 76.56 1134 ARG A CA 1
ATOM 8989 C C . ARG A 1 1134 ? -31.211 63.810 72.639 1.00 76.56 1134 ARG A C 1
ATOM 8991 O O . ARG A 1 1134 ? -31.714 64.870 73.002 1.00 76.56 1134 ARG A O 1
ATOM 8998 N N . ALA A 1 1135 ? -31.816 62.981 71.788 1.00 73.00 1135 ALA A N 1
ATOM 8999 C CA . ALA A 1 1135 ? -33.166 63.212 71.281 1.00 73.00 1135 ALA A CA 1
ATOM 9000 C C . ALA A 1 1135 ? -34.221 63.062 72.392 1.00 73.00 1135 ALA A C 1
ATOM 9002 O O . ALA A 1 1135 ? -35.097 63.916 72.516 1.00 73.00 1135 ALA A O 1
ATOM 9003 N N . GLU A 1 1136 ? -34.093 62.041 73.242 1.00 76.19 1136 GLU A N 1
ATOM 9004 C CA . GLU A 1 1136 ? -34.974 61.825 74.398 1.00 76.19 1136 GLU A CA 1
ATOM 9005 C C . GLU A 1 1136 ? -34.838 62.943 75.447 1.00 76.19 1136 GLU A C 1
ATOM 9007 O O . GLU A 1 1136 ? -35.839 63.425 75.984 1.00 76.19 1136 GLU A O 1
ATOM 9012 N N . GLU A 1 1137 ? -33.614 63.411 75.712 1.00 76.44 1137 GLU A N 1
ATOM 9013 C CA . GLU A 1 1137 ? -33.362 64.533 76.623 1.00 76.44 1137 GLU A CA 1
ATOM 9014 C C . GLU A 1 1137 ? -33.938 65.852 76.076 1.00 76.44 1137 GLU A C 1
ATOM 9016 O O . GLU A 1 1137 ? -34.577 66.603 76.818 1.00 76.44 1137 GLU A O 1
ATOM 9021 N N . ALA A 1 1138 ? -33.797 66.103 74.769 1.00 73.88 1138 ALA A N 1
ATOM 9022 C CA . ALA A 1 1138 ? -34.394 67.262 74.107 1.00 73.88 1138 ALA A CA 1
ATOM 9023 C C . ALA A 1 1138 ? -35.932 67.230 74.152 1.00 73.88 1138 ALA A C 1
ATOM 9025 O O . ALA A 1 1138 ? -36.558 68.253 74.438 1.00 73.88 1138 ALA A O 1
ATOM 9026 N N . GLU A 1 1139 ? -36.551 66.064 73.941 1.00 76.88 1139 GLU A N 1
ATOM 9027 C CA . GLU A 1 1139 ? -38.006 65.903 74.040 1.00 76.88 1139 GLU A CA 1
ATOM 9028 C C . GLU A 1 1139 ? -38.502 66.129 75.479 1.00 76.88 1139 GLU A C 1
ATOM 9030 O O . GLU A 1 1139 ? -39.535 66.772 75.703 1.00 76.88 1139 GLU A O 1
ATOM 9035 N N . ARG A 1 1140 ? -37.749 65.655 76.479 1.00 78.50 1140 ARG A N 1
ATOM 9036 C CA . ARG A 1 1140 ? -38.065 65.871 77.896 1.00 78.50 1140 ARG A CA 1
ATOM 9037 C C . ARG A 1 1140 ? -37.982 67.351 78.282 1.00 78.50 1140 ARG A C 1
ATOM 9039 O O . ARG A 1 1140 ? -38.917 67.858 78.902 1.00 78.50 1140 ARG A O 1
ATOM 9046 N N . LEU A 1 1141 ? -36.926 68.050 77.864 1.00 77.31 1141 LEU A N 1
ATOM 9047 C CA . LEU A 1 1141 ? -36.769 69.499 78.062 1.00 77.31 1141 LEU A CA 1
ATOM 9048 C C . LEU A 1 1141 ? -37.889 70.296 77.379 1.00 77.31 1141 LEU A C 1
ATOM 9050 O O . LEU A 1 1141 ? -38.407 71.253 77.955 1.00 77.31 1141 LEU A O 1
ATOM 9054 N N . GLN A 1 1142 ? -38.313 69.881 76.183 1.00 75.81 1142 GLN A N 1
ATOM 9055 C CA . GLN A 1 1142 ? -39.412 70.522 75.462 1.00 75.81 1142 GLN A CA 1
ATOM 9056 C C . GLN A 1 1142 ? -40.757 70.338 76.185 1.00 75.81 1142 GLN A C 1
ATOM 9058 O O . GLN A 1 1142 ? -41.525 71.295 76.305 1.00 75.81 1142 GLN A O 1
ATOM 9063 N N . LYS A 1 1143 ? -41.027 69.144 76.731 1.00 77.12 1143 LYS A N 1
ATOM 9064 C CA . LYS A 1 1143 ? -42.224 68.882 77.553 1.00 77.12 1143 LYS A CA 1
ATOM 9065 C C . LYS A 1 1143 ? -42.212 69.675 78.862 1.00 77.12 1143 LYS A C 1
ATOM 9067 O O . LYS A 1 1143 ? -43.250 70.206 79.253 1.00 77.12 1143 LYS A O 1
ATOM 9072 N N . GLU A 1 1144 ? -41.059 69.807 79.520 1.00 76.94 1144 GLU A N 1
ATOM 9073 C CA . GLU A 1 1144 ? -40.920 70.634 80.729 1.00 76.94 1144 GLU A CA 1
ATOM 9074 C C . GLU A 1 1144 ? -41.128 72.128 80.435 1.00 76.94 1144 GLU A C 1
ATOM 9076 O O . GLU A 1 1144 ? -41.845 72.799 81.182 1.00 76.94 1144 GLU A O 1
ATOM 9081 N N . GLN A 1 1145 ? -40.601 72.647 79.318 1.00 75.06 1145 GLN A N 1
ATOM 9082 C CA . GLN A 1 1145 ? -40.851 74.030 78.887 1.00 75.06 1145 GLN A CA 1
ATOM 9083 C C . GLN A 1 1145 ? -42.327 74.286 78.560 1.00 75.06 1145 GLN A C 1
ATOM 9085 O O . GLN A 1 1145 ? -42.873 75.309 78.978 1.00 75.06 1145 GLN A O 1
ATOM 9090 N N . GLN A 1 1146 ? -42.994 73.359 77.866 1.00 75.19 1146 GLN A N 1
ATOM 9091 C CA . GLN A 1 1146 ? -44.428 73.469 77.574 1.00 75.19 1146 GLN A CA 1
ATOM 9092 C C . GLN A 1 1146 ? -45.276 73.426 78.853 1.00 75.19 1146 GLN A C 1
ATOM 9094 O O . GLN A 1 1146 ? -46.208 74.217 79.003 1.00 75.19 1146 GLN A O 1
ATOM 9099 N N . ALA A 1 1147 ? -44.930 72.563 79.813 1.00 75.12 1147 ALA A N 1
ATOM 9100 C CA . ALA A 1 1147 ? -45.608 72.505 81.106 1.00 75.12 1147 ALA A CA 1
ATOM 9101 C C . ALA A 1 1147 ? -45.392 73.783 81.939 1.00 75.12 1147 ALA A C 1
ATOM 9103 O O . ALA A 1 1147 ? -46.325 74.257 82.592 1.00 75.12 1147 ALA A O 1
ATOM 9104 N N . ALA A 1 1148 ? -44.191 74.368 81.900 1.00 74.69 1148 ALA A N 1
ATOM 9105 C CA . ALA A 1 1148 ? -43.892 75.636 82.564 1.00 74.69 1148 ALA A CA 1
ATOM 9106 C C . ALA A 1 1148 ? -44.660 76.813 81.935 1.00 74.69 1148 ALA A C 1
ATOM 9108 O O . ALA A 1 1148 ? -45.236 77.620 82.665 1.00 74.69 1148 ALA A O 1
ATOM 9109 N N . GLN A 1 1149 ? -44.743 76.880 80.600 1.00 75.06 1149 GLN A N 1
ATOM 9110 C CA . GLN A 1 1149 ? -45.544 77.891 79.898 1.00 75.06 1149 GLN A CA 1
ATOM 9111 C C . GLN A 1 1149 ? -47.040 77.762 80.206 1.00 75.06 1149 GLN A C 1
ATOM 9113 O O . GLN A 1 1149 ? -47.691 78.770 80.470 1.00 75.06 1149 GLN A O 1
ATOM 9118 N N . ALA A 1 1150 ? -47.576 76.539 80.246 1.00 74.31 1150 ALA A N 1
ATOM 9119 C CA . ALA A 1 1150 ? -48.975 76.307 80.600 1.00 74.31 1150 ALA A CA 1
ATOM 9120 C C . ALA A 1 1150 ? -49.292 76.739 82.045 1.00 74.31 1150 ALA A C 1
ATOM 9122 O O . ALA A 1 1150 ? -50.347 77.319 82.298 1.00 74.31 1150 ALA A O 1
ATOM 9123 N N . ARG A 1 1151 ? -48.369 76.510 82.993 1.00 77.31 1151 ARG A N 1
ATOM 9124 C CA . ARG A 1 1151 ? -48.513 76.984 84.382 1.00 77.31 1151 ARG A CA 1
ATOM 9125 C C . ARG A 1 1151 ? -48.490 78.508 84.478 1.00 77.31 1151 ARG A C 1
ATOM 9127 O O . ARG A 1 1151 ? -49.352 79.067 85.146 1.00 77.31 1151 ARG A O 1
ATOM 9134 N N . ALA A 1 1152 ? -47.571 79.169 83.774 1.00 74.44 1152 ALA A N 1
ATOM 9135 C CA . ALA A 1 1152 ? -47.500 80.629 83.750 1.00 74.44 1152 ALA A CA 1
ATOM 9136 C C . ALA A 1 1152 ? -48.773 81.260 83.154 1.00 74.44 1152 ALA A C 1
ATOM 9138 O O . ALA A 1 1152 ? -49.310 82.209 83.718 1.00 74.44 1152 ALA A O 1
ATOM 9139 N N . GLN A 1 1153 ? -49.307 80.690 82.067 1.00 74.88 1153 GLN A N 1
ATOM 9140 C CA . GLN A 1 1153 ? -50.566 81.146 81.466 1.00 74.88 1153 GLN A CA 1
ATOM 9141 C C . GLN A 1 1153 ? -51.772 80.932 82.392 1.00 74.88 1153 GLN A C 1
ATOM 9143 O O . GLN A 1 1153 ? -52.660 81.781 82.449 1.00 74.88 1153 GLN A O 1
ATOM 9148 N N . ALA A 1 1154 ? -51.807 79.824 83.140 1.00 73.62 1154 ALA A N 1
ATOM 9149 C CA . ALA A 1 1154 ? -52.864 79.564 84.115 1.00 73.62 1154 ALA A CA 1
ATOM 9150 C C . ALA A 1 1154 ? -52.805 80.530 85.314 1.00 73.62 1154 ALA A C 1
ATOM 9152 O O . ALA A 1 1154 ? -53.847 81.013 85.757 1.00 73.62 1154 ALA A O 1
ATOM 9153 N N . GLU A 1 1155 ? -51.608 80.851 85.815 1.00 77.06 1155 GLU A N 1
ATOM 9154 C CA . GLU A 1 1155 ? -51.425 81.849 86.878 1.00 77.06 1155 GLU A CA 1
ATOM 9155 C C . GLU A 1 1155 ? -51.809 83.261 86.417 1.00 77.06 1155 GLU A C 1
ATOM 9157 O O . GLU A 1 1155 ? -52.467 83.994 87.158 1.00 77.06 1155 GLU A O 1
ATOM 9162 N N . GLU A 1 1156 ? -51.460 83.642 85.186 1.00 75.44 1156 GLU A N 1
ATOM 9163 C CA . GLU A 1 1156 ? -51.837 84.939 84.616 1.00 75.44 1156 GLU A CA 1
ATOM 9164 C C . GLU A 1 1156 ? -53.355 85.052 84.407 1.00 75.44 1156 GLU A C 1
ATOM 9166 O O . GLU A 1 1156 ? -53.956 86.069 84.764 1.00 75.44 1156 GLU A O 1
ATOM 9171 N N . ALA A 1 1157 ? -54.001 83.987 83.919 1.00 74.50 1157 ALA A N 1
ATOM 9172 C CA . ALA A 1 1157 ? -55.455 83.926 83.788 1.00 74.50 1157 ALA A CA 1
ATOM 9173 C C . ALA A 1 1157 ? -56.161 84.034 85.151 1.00 74.50 1157 ALA A C 1
ATOM 9175 O O . ALA A 1 1157 ? -57.091 84.829 85.296 1.00 74.50 1157 ALA A O 1
ATOM 9176 N N . ALA A 1 1158 ? -55.682 83.308 86.167 1.00 74.62 1158 ALA A N 1
ATOM 9177 C CA . ALA A 1 1158 ? -56.227 83.375 87.523 1.00 74.62 1158 ALA A CA 1
ATOM 9178 C C . ALA A 1 1158 ? -56.044 84.766 88.153 1.00 74.62 1158 ALA A C 1
ATOM 9180 O O . ALA A 1 1158 ? -56.940 85.263 88.838 1.00 74.62 1158 ALA A O 1
ATOM 9181 N N . ARG A 1 1159 ? -54.909 85.429 87.892 1.00 77.62 1159 ARG A N 1
ATOM 9182 C CA . ARG A 1 1159 ? -54.657 86.799 88.351 1.00 77.62 1159 ARG A CA 1
ATOM 9183 C C . ARG A 1 1159 ? -55.613 87.798 87.699 1.00 77.62 1159 ARG A C 1
ATOM 9185 O O . ARG A 1 1159 ? -56.193 88.610 88.413 1.00 77.62 1159 ARG A O 1
ATOM 9192 N N . LEU A 1 1160 ? -55.807 87.725 86.382 1.00 76.25 1160 LEU A N 1
ATOM 9193 C CA . LEU A 1 1160 ? -56.743 88.591 85.653 1.00 76.25 1160 LEU A CA 1
ATOM 9194 C C . LEU A 1 1160 ? -58.197 88.372 86.088 1.00 76.25 1160 LEU A C 1
ATOM 9196 O O . LEU A 1 1160 ? -58.979 89.321 86.150 1.00 76.25 1160 LEU A O 1
ATOM 9200 N N . GLU A 1 1161 ? -58.573 87.133 86.403 1.00 74.38 1161 GLU A N 1
ATOM 9201 C CA . GLU A 1 1161 ? -59.904 86.811 86.915 1.00 74.38 1161 GLU A CA 1
ATOM 9202 C C . GLU A 1 1161 ? -60.111 87.351 88.337 1.00 74.38 1161 GLU A C 1
ATOM 9204 O O . GLU A 1 1161 ? -61.132 87.984 88.607 1.00 74.38 1161 GLU A O 1
ATOM 9209 N N . ALA A 1 1162 ? -59.113 87.218 89.215 1.00 71.94 1162 ALA A N 1
ATOM 9210 C CA . ALA A 1 1162 ? -59.134 87.833 90.541 1.00 71.94 1162 ALA A CA 1
ATOM 9211 C C . ALA A 1 1162 ? -59.201 89.370 90.470 1.00 71.94 1162 ALA A C 1
ATOM 9213 O O . ALA A 1 1162 ? -59.933 89.989 91.241 1.00 71.94 1162 ALA A O 1
ATOM 9214 N N . GLU A 1 1163 ? -58.492 89.989 89.524 1.00 75.38 1163 GLU A N 1
ATOM 9215 C CA . GLU A 1 1163 ? -58.496 91.441 89.317 1.00 75.38 1163 GLU A CA 1
ATOM 9216 C C . GLU A 1 1163 ? -59.855 91.935 88.790 1.00 75.38 1163 GLU A C 1
ATOM 9218 O O . GLU A 1 1163 ? -60.372 92.940 89.276 1.00 75.38 1163 GLU A O 1
ATOM 9223 N N . LYS A 1 1164 ? -60.507 91.178 87.893 1.00 73.50 1164 LYS A N 1
ATOM 9224 C CA . LYS A 1 1164 ? -61.892 91.444 87.455 1.00 73.50 1164 LYS A CA 1
ATOM 9225 C C . LYS A 1 1164 ? -62.911 91.296 88.582 1.00 73.50 1164 LYS A C 1
ATOM 9227 O O . LYS A 1 1164 ? -63.825 92.112 88.680 1.00 73.50 1164 LYS A O 1
ATOM 9232 N N . ILE A 1 1165 ? -62.774 90.270 89.425 1.00 71.50 1165 ILE A N 1
ATOM 9233 C CA . ILE A 1 1165 ? -63.651 90.076 90.589 1.00 71.50 1165 ILE A CA 1
ATOM 9234 C C . ILE A 1 1165 ? -63.468 91.232 91.580 1.00 71.50 1165 ILE A C 1
ATOM 9236 O O . ILE A 1 1165 ? -64.460 91.780 92.058 1.00 71.50 1165 ILE A O 1
ATOM 9240 N N . ALA A 1 1166 ? -62.227 91.658 91.829 1.00 67.56 1166 ALA A N 1
ATOM 9241 C CA . ALA A 1 1166 ? -61.934 92.804 92.685 1.00 67.56 1166 ALA A CA 1
ATOM 9242 C C . ALA A 1 1166 ? -62.481 94.123 92.106 1.00 67.56 1166 ALA A C 1
ATOM 9244 O O . ALA A 1 1166 ? -63.041 94.922 92.854 1.00 67.56 1166 ALA A O 1
ATOM 9245 N N . GLN A 1 1167 ? -62.393 94.338 90.787 1.00 68.12 1167 GLN A N 1
ATOM 9246 C CA . GLN A 1 1167 ? -62.990 95.505 90.124 1.00 68.12 1167 GLN A CA 1
ATOM 9247 C C . GLN A 1 1167 ? -64.520 95.513 90.217 1.00 68.12 1167 GLN A C 1
ATOM 9249 O O . GLN A 1 1167 ? -65.091 96.536 90.582 1.00 68.12 1167 GLN A O 1
ATOM 9254 N N . MET A 1 1168 ? -65.188 94.381 89.969 1.00 65.62 1168 MET A N 1
ATOM 9255 C CA . MET A 1 1168 ? -66.648 94.290 90.125 1.00 65.62 1168 MET A CA 1
ATOM 9256 C C . MET A 1 1168 ? -67.098 94.537 91.568 1.00 65.62 1168 MET A C 1
ATOM 9258 O O . MET A 1 1168 ? -68.129 95.166 91.788 1.00 65.62 1168 MET A O 1
ATOM 9262 N N . GLN A 1 1169 ? -66.337 94.056 92.555 1.00 65.50 1169 GLN A N 1
ATOM 9263 C CA . GLN A 1 1169 ? -66.645 94.293 93.968 1.00 65.50 1169 GLN A CA 1
ATOM 9264 C C . GLN A 1 1169 ? -66.397 95.748 94.385 1.00 65.50 1169 GLN A C 1
ATOM 9266 O O . GLN A 1 1169 ? -67.121 96.254 95.236 1.00 65.50 1169 GLN A O 1
ATOM 9271 N N . ALA A 1 1170 ? -65.424 96.430 93.773 1.00 61.75 1170 ALA A N 1
ATOM 9272 C CA . ALA A 1 1170 ? -65.171 97.851 94.003 1.00 61.75 1170 ALA A CA 1
ATOM 9273 C C . ALA A 1 1170 ? -66.186 98.773 93.305 1.00 61.75 1170 ALA A C 1
ATOM 9275 O O . ALA A 1 1170 ? -66.438 99.856 93.811 1.00 61.75 1170 ALA A O 1
ATOM 9276 N N . GLU A 1 1171 ? -66.783 98.370 92.178 1.00 61.47 1171 GLU A N 1
ATOM 9277 C CA . GLU A 1 1171 ? -67.871 99.129 91.533 1.00 61.47 1171 GLU A CA 1
ATOM 9278 C C . GLU A 1 1171 ? -69.243 98.918 92.204 1.00 61.47 1171 GLU A C 1
ATOM 9280 O O . GLU A 1 1171 ? -70.149 99.730 92.018 1.00 61.47 1171 GLU A O 1
ATOM 9285 N N . GLN A 1 1172 ? -69.419 97.840 92.980 1.00 54.28 1172 GLN A N 1
ATOM 9286 C CA . GLN A 1 1172 ? -70.641 97.573 93.756 1.00 54.28 1172 GLN A CA 1
ATOM 9287 C C . GLN A 1 1172 ? -70.641 98.181 95.172 1.00 54.28 1172 GLN A C 1
ATOM 9289 O O . GLN A 1 1172 ? -71.682 98.139 95.833 1.00 54.28 1172 GLN A O 1
ATOM 9294 N N . ALA A 1 1173 ? -69.513 98.732 95.629 1.00 47.62 1173 ALA A N 1
ATOM 9295 C CA . ALA A 1 1173 ? -69.357 99.443 96.902 1.00 47.62 1173 ALA A CA 1
ATOM 9296 C C . ALA A 1 1173 ? -69.259 100.954 96.665 1.00 47.62 1173 ALA A C 1
ATOM 9298 O O . ALA A 1 1173 ? -69.838 101.708 97.484 1.00 47.62 1173 ALA A O 1
#